Protein AF-0000000074483589 (afdb_homodimer)

InterPro domains:
  IPR003959 ATPase, AAA-type, core [PF13304] (23-354)
  IPR014555 RecF-like [PIRSF029347] (1-358)
  IPR027417 P-loop containing nucleoside triphosphate hydrolase [G3DSA:3.40.50.300] (1-374)
  IPR027417 P-loop containing nucleoside triphosphate hydrolase [SSF52540] (1-356)

Sequence (834 aa):
MLKEVHYKNWKSFSNATLYIDPLTVLIGTNASGKSNALDGIAFLSRVVQGKELQTILSGDSALLLEANIQAIRGGVEWAAKHPHSSFILEVVIEGDEETDYHYSIEVSTKSDVELVSESLVKIDRKMNKRTKLFTATAEEDSPTVAASVYNGRRPKKKPFKRSVSVISQLKNQETHPEVDEAIQLVVHTLENVFILDPAPALMRDYKPFSNRLASNASNVAGVLAALPKEEKKQMEKLLSKYVSRLPEGDVQRVWAEPVGRFKTDAMLYCEEQWPGSDKKLIVDARGMSDGTLRFIGILTALLTRPKGSLIVIEEIDNGLHPSRAGILIDMLNEIGTDRQIDILMTTHNPALLDELGPEMIPFIIVAHRSMEDGASELTPLEDIQSLPKLLAGGSIGKLVAEGEIEETLSRQGSEERMLKEVHYKNWKSFSNATLYIDPLTVLIGTNASGKSNALDGIAFLSRVVQGKELQTILSGDSALLLEANIQAIRGGVEWAAKHPHSSFILEVVIEGDEETDYHYSIEVSTKSDVELVSESLVKIDRKMNKRTKLFTATAEEDSPTVAASVYNGRRPKKKPFKRSVSVISQLKNQETHPEVDEAIQLVVHTLENVFILDPAPALMRDYKPFSNRLASNASNVAGVLAALPKEEKKQMEKLLSKYVSRLPEGDVQRVWAEPVGRFKTDAMLYCEEQWPGSDKKLIVDARGMSDGTLRFIGILTALLTRPKGSLIVIEEIDNGLHPSRAGILIDMLNEIGTDRQIDILMTTHNPALLDELGPEMIPFIIVAHRSMEDGASELTPLEDIQSLPKLLAGGSIGKLVAEGEIEETLSRQGSEER

Solvent-accessible surface area (backbone atoms only — not comparable to full-atom values): 41231 Å² total; per-residue (Å²): 77,70,39,34,39,36,35,29,23,35,34,54,21,58,63,34,55,49,74,47,47,60,61,23,38,41,34,55,52,37,78,14,38,62,66,58,57,52,45,51,55,53,49,50,22,43,34,49,71,48,41,42,49,50,42,55,26,57,28,39,79,75,42,39,70,68,71,61,47,68,41,38,82,25,23,60,83,33,41,23,14,82,88,46,44,38,26,35,46,32,38,34,32,51,64,59,98,48,33,34,34,40,39,37,41,27,40,30,50,73,78,61,46,30,48,41,32,37,38,36,31,39,33,32,66,84,77,70,41,75,44,70,38,30,43,29,46,39,54,88,91,49,81,38,23,40,28,33,46,46,61,93,60,86,52,64,71,41,80,38,64,26,46,33,48,63,66,33,62,45,68,81,48,90,69,33,69,72,45,45,54,50,47,50,50,55,37,52,48,34,55,40,46,41,64,42,53,57,38,42,89,55,37,37,50,75,19,51,56,32,94,62,72,46,47,37,26,32,32,46,22,2,30,50,42,55,40,56,69,69,58,28,54,53,49,28,49,52,47,16,63,57,53,30,66,59,35,86,50,36,39,64,39,36,48,42,41,63,38,72,95,80,47,52,28,7,36,34,37,34,34,35,36,33,65,79,40,91,57,73,43,78,38,45,38,39,64,50,40,56,31,55,46,36,49,50,35,53,52,47,48,66,72,64,53,59,72,54,20,36,40,37,28,70,46,69,56,66,59,47,33,36,57,43,30,53,58,53,50,50,50,50,52,51,51,22,60,76,45,45,31,26,34,41,33,28,51,64,51,36,50,43,46,42,58,59,42,76,88,40,38,80,36,26,32,35,22,35,57,40,61,65,75,46,31,20,36,54,40,48,48,70,72,40,81,62,42,71,63,54,50,73,74,38,52,62,14,55,35,48,36,69,38,50,58,59,52,48,52,55,50,50,58,57,58,82,97,79,70,40,35,38,36,34,29,24,35,34,54,20,56,63,34,56,47,76,48,46,60,61,22,39,42,34,54,52,41,78,13,38,63,67,59,56,53,44,52,54,53,49,51,23,44,34,50,70,47,41,42,48,50,43,54,27,56,29,40,79,76,42,39,69,67,71,60,47,68,42,39,80,26,24,60,84,34,41,23,14,82,88,46,45,38,27,35,46,32,38,36,31,48,64,61,99,48,34,35,35,40,40,38,42,28,39,29,49,74,80,62,46,31,50,41,34,36,37,35,31,41,33,32,66,83,75,69,42,77,43,72,36,30,46,29,44,40,54,88,93,48,81,39,23,40,29,31,45,45,62,92,60,87,53,64,71,42,80,39,64,25,46,32,48,62,68,35,63,44,68,81,46,91,70,35,69,72,44,46,53,50,46,50,51,54,36,51,47,35,56,40,46,39,64,43,53,59,36,44,88,54,38,36,51,75,19,51,55,32,94,64,74,44,47,35,26,32,32,45,23,1,29,52,43,54,40,56,70,71,60,28,55,52,48,29,50,54,48,15,62,57,53,30,66,58,36,86,49,36,40,64,38,38,48,42,41,62,37,73,94,82,48,53,29,8,36,34,36,35,32,34,36,35,64,80,38,92,57,75,43,79,37,45,38,39,63,50,39,56,32,56,46,34,50,51,36,54,52,47,48,66,72,64,53,60,70,54,20,36,39,36,28,71,45,69,56,64,60,48,33,36,58,42,31,54,59,53,53,49,48,50,52,51,50,23,60,76,46,45,29,27,33,41,32,28,53,63,51,36,49,43,46,43,59,60,40,77,87,41,37,78,36,27,33,36,23,35,57,38,60,64,76,47,32,20,36,56,40,48,48,70,70,40,78,62,42,72,63,54,51,74,74,38,52,64,12,54,35,49,38,70,37,49,57,60,52,48,53,54,49,50,59,55,57,83,97

Organism: Parageobacillus thermoglucosidasius (NCBI:txid1426)

Structure (mmCIF, N/CA/C/O backbone):
data_AF-0000000074483589-model_v1
#
loop_
_entity.id
_entity.type
_entity.pdbx_description
1 polymer ATPase
#
loop_
_atom_site.group_PDB
_atom_site.id
_atom_site.type_symbol
_atom_site.label_atom_id
_atom_site.label_alt_id
_atom_site.label_comp_id
_atom_site.label_asym_id
_atom_site.label_entity_id
_atom_site.label_seq_id
_atom_site.pdbx_PDB_ins_code
_atom_site.Cartn_x
_atom_site.Cartn_y
_atom_site.Cartn_z
_atom_site.occupancy
_atom_site.B_iso_or_equiv
_atom_site.auth_seq_id
_atom_site.auth_comp_id
_atom_site.auth_asym_id
_atom_site.auth_atom_id
_atom_site.pdbx_PDB_model_num
ATOM 1 N N . MET A 1 1 ? 8.789 25.984 13.305 1 89.69 1 MET A N 1
ATOM 2 C CA . MET A 1 1 ? 8.422 24.578 13.328 1 89.69 1 MET A CA 1
ATOM 3 C C . MET A 1 1 ? 7 24.391 13.844 1 89.69 1 MET A C 1
ATOM 5 O O . MET A 1 1 ? 6.543 25.141 14.703 1 89.69 1 MET A O 1
ATOM 9 N N . LEU A 1 2 ? 6.273 23.469 13.281 1 96.62 2 LEU A N 1
ATOM 10 C CA . LEU A 1 2 ? 4.906 23.156 13.68 1 96.62 2 LEU A CA 1
ATOM 11 C C . LEU A 1 2 ? 4.883 22.453 15.039 1 96.62 2 LEU A C 1
ATOM 13 O O . LEU A 1 2 ? 5.539 21.438 15.227 1 96.62 2 LEU A O 1
ATOM 17 N N . LYS A 1 3 ? 4.16 23 16.016 1 96.56 3 LYS A N 1
ATOM 18 C CA . LYS A 1 3 ? 4.172 22.469 17.375 1 96.56 3 LYS A CA 1
ATOM 19 C C . LYS A 1 3 ? 2.941 21.594 17.625 1 96.56 3 LYS A C 1
ATOM 21 O O . LYS A 1 3 ? 3.041 20.547 18.25 1 96.56 3 LYS A O 1
ATOM 26 N N . GLU A 1 4 ? 1.842 22.125 17.234 1 97.38 4 GLU A N 1
ATOM 27 C CA . GLU A 1 4 ? 0.594 21.422 17.516 1 97.38 4 GLU A CA 1
ATOM 28 C C . GLU A 1 4 ? -0.433 21.672 16.406 1 97.38 4 GLU A C 1
ATOM 30 O O . GLU A 1 4 ? -0.404 22.719 15.75 1 97.38 4 GLU A O 1
ATOM 35 N N . VAL A 1 5 ? -1.277 20.75 16.219 1 98.69 5 VAL A N 1
ATOM 36 C CA . VAL A 1 5 ? -2.445 20.844 15.352 1 98.69 5 VAL A CA 1
ATOM 37 C C . VAL A 1 5 ? -3.709 20.516 16.141 1 98.69 5 VAL A C 1
ATOM 39 O O . VAL A 1 5 ? -3.76 19.516 16.844 1 98.69 5 VAL A O 1
ATOM 42 N N . HIS A 1 6 ? -4.676 21.406 16.047 1 98.69 6 HIS A N 1
ATOM 43 C CA . HIS A 1 6 ? -5.949 21.203 16.734 1 98.69 6 HIS A CA 1
ATOM 44 C C . HIS A 1 6 ? -7.07 20.922 15.742 1 98.69 6 HIS A C 1
ATOM 46 O O . HIS A 1 6 ? -7.203 21.609 14.734 1 98.69 6 HIS A O 1
ATOM 52 N N . TYR A 1 7 ? -7.824 19.891 16.031 1 98.75 7 TYR A N 1
ATOM 53 C CA . TYR A 1 7 ? -8.945 19.469 15.203 1 98.75 7 TYR A CA 1
ATOM 54 C C . TYR A 1 7 ? -10.273 19.703 15.914 1 98.75 7 TYR A C 1
ATOM 56 O O . TYR A 1 7 ? -10.5 19.188 17 1 98.75 7 TYR A O 1
ATOM 64 N N . LYS A 1 8 ? -11.125 20.453 15.312 1 98.75 8 LYS A N 1
ATOM 65 C CA . LYS A 1 8 ? -12.484 20.641 15.82 1 98.75 8 LYS A CA 1
ATOM 66 C C . LYS A 1 8 ? -13.523 20.281 14.758 1 98.75 8 LYS A C 1
ATOM 68 O O . LYS A 1 8 ? -13.578 20.922 13.703 1 98.75 8 LYS A O 1
ATOM 73 N N . ASN A 1 9 ? -14.32 19.297 15.062 1 98.31 9 ASN A N 1
ATOM 74 C CA . ASN A 1 9 ? -15.359 18.797 14.164 1 98.31 9 ASN A CA 1
ATOM 75 C C . ASN A 1 9 ? -14.781 18.406 12.805 1 98.31 9 ASN A C 1
ATOM 77 O O . ASN A 1 9 ? -15.391 18.688 11.766 1 98.31 9 ASN A O 1
ATOM 81 N N . TRP A 1 10 ? -13.617 17.875 12.789 1 98.38 10 TRP A N 1
ATOM 82 C CA . TRP A 1 10 ? -12.922 17.422 11.586 1 98.38 10 TRP A CA 1
ATOM 83 C C . TRP A 1 10 ? -13.031 15.906 11.445 1 98.38 10 TRP A C 1
ATOM 85 O O . TRP A 1 10 ? -12.477 15.156 12.25 1 98.38 10 TRP A O 1
ATOM 95 N N . LYS A 1 11 ? -13.797 15.492 10.445 1 96.62 11 LYS A N 1
ATOM 96 C CA . LYS A 1 11 ? -13.953 14.07 10.148 1 96.62 11 LYS A CA 1
ATOM 97 C C . LYS A 1 11 ? -14.43 13.305 11.375 1 96.62 11 LYS A C 1
ATOM 99 O O . LYS A 1 11 ? -15.547 13.5 11.852 1 96.62 11 LYS A O 1
ATOM 104 N N . SER A 1 12 ? -13.586 12.578 12.07 1 94.19 12 SER A N 1
ATOM 105 C CA . SER A 1 12 ? -14.008 11.797 13.227 1 94.19 12 SER A CA 1
ATOM 106 C C . SER A 1 12 ? -13.664 12.508 14.531 1 94.19 12 SER A C 1
ATOM 108 O O . SER A 1 12 ? -13.953 12 15.617 1 94.19 12 SER A O 1
ATOM 110 N N . PHE A 1 13 ? -13.008 13.648 14.477 1 97.5 13 PHE A N 1
ATOM 111 C CA . PHE A 1 13 ? -12.57 14.383 15.664 1 97.5 13 PHE A CA 1
ATOM 112 C C . PHE A 1 13 ? -13.609 15.422 16.078 1 97.5 13 PHE A C 1
ATOM 114 O O . PHE A 1 13 ? -14.023 16.25 15.258 1 97.5 13 PHE A O 1
ATOM 121 N N . SER A 1 14 ? -14.047 15.391 17.297 1 97.12 14 SER A N 1
ATOM 122 C CA . SER A 1 14 ? -14.82 16.484 17.875 1 97.12 14 SER A CA 1
ATOM 123 C C . SER A 1 14 ? -13.914 17.594 18.391 1 97.12 14 SER A C 1
ATOM 125 O O . SER A 1 14 ? -14.164 18.781 18.141 1 97.12 14 SER A O 1
ATOM 127 N N . ASN A 1 15 ? -13.008 17.25 19.094 1 97.31 15 ASN A N 1
ATOM 128 C CA . ASN A 1 15 ? -11.969 18.094 19.672 1 97.31 15 ASN A CA 1
ATOM 129 C C . ASN A 1 15 ? -10.727 17.281 20.031 1 97.31 15 ASN A C 1
ATOM 131 O O . ASN A 1 15 ? -10.781 16.422 20.922 1 97.31 15 ASN A O 1
ATOM 135 N N . ALA A 1 16 ? -9.633 17.531 19.391 1 98.06 16 ALA A N 1
ATOM 136 C CA . ALA A 1 16 ? -8.406 16.797 19.656 1 98.06 16 ALA A CA 1
ATOM 137 C C . ALA A 1 16 ? -7.176 17.625 19.281 1 98.06 16 ALA A C 1
ATOM 139 O O . ALA A 1 16 ? -7.262 18.531 18.453 1 98.06 16 ALA A O 1
ATOM 140 N N . THR A 1 17 ? -6.07 17.375 19.906 1 98.19 17 THR A N 1
ATOM 141 C CA . THR A 1 17 ? -4.809 18.062 19.641 1 98.19 17 THR A CA 1
ATOM 142 C C . THR A 1 17 ? -3.709 17.047 19.328 1 98.19 17 THR A C 1
ATOM 144 O O . THR A 1 17 ? -3.535 16.062 20.047 1 98.19 17 THR A O 1
ATOM 147 N N . LEU A 1 18 ? -3.049 17.234 18.266 1 98.5 18 LEU A N 1
ATOM 148 C CA . LEU A 1 18 ? -1.868 16.453 17.891 1 98.5 18 LEU A CA 1
ATOM 149 C C . LEU A 1 18 ? -0.596 17.266 18.141 1 98.5 18 LEU A C 1
ATOM 151 O O . LEU A 1 18 ? -0.378 18.297 17.5 1 98.5 18 LEU A O 1
ATOM 155 N N . TYR A 1 19 ? 0.212 16.844 19.047 1 97.62 19 TYR A N 1
ATOM 156 C CA . TYR A 1 19 ? 1.497 17.484 19.297 1 97.62 19 TYR A CA 1
ATOM 157 C C . TYR A 1 19 ? 2.566 16.969 18.344 1 97.62 19 TYR A C 1
ATOM 159 O O . TYR A 1 19 ? 2.615 15.766 18.047 1 97.62 19 TYR A O 1
ATOM 167 N N . ILE A 1 20 ? 3.357 17.859 17.844 1 97.5 20 ILE A N 1
ATOM 168 C CA . ILE A 1 20 ? 4.383 17.484 16.859 1 97.5 20 ILE A CA 1
ATOM 169 C C . ILE A 1 20 ? 5.766 17.641 17.5 1 97.5 20 ILE A C 1
ATOM 171 O O . ILE A 1 20 ? 6.125 18.719 17.984 1 97.5 20 ILE A O 1
ATOM 175 N N . ASP A 1 21 ? 6.477 16.594 17.531 1 95.94 21 ASP A N 1
ATOM 176 C CA . ASP A 1 21 ? 7.871 16.531 17.969 1 95.94 21 ASP A CA 1
ATOM 177 C C . ASP A 1 21 ? 8.797 16.25 16.781 1 95.94 21 ASP A C 1
ATOM 179 O O . ASP A 1 21 ? 8.344 16.047 15.664 1 95.94 21 ASP A O 1
ATOM 183 N N . PRO A 1 22 ? 10.102 16.344 17.031 1 95.56 22 PRO A N 1
ATOM 184 C CA . PRO A 1 22 ? 11 16.031 15.93 1 95.56 22 PRO A CA 1
ATOM 185 C C . PRO A 1 22 ? 10.719 14.656 15.312 1 95.56 22 PRO A C 1
ATOM 187 O O . PRO A 1 22 ? 10.758 14.508 14.086 1 95.56 22 PRO A O 1
ATOM 190 N N . LEU A 1 23 ? 10.461 13.742 16.172 1 96.38 23 LEU A N 1
ATOM 191 C CA . LEU A 1 23 ? 9.945 12.445 15.758 1 96.38 23 LEU A CA 1
ATOM 192 C C . LEU A 1 23 ? 8.664 12.102 16.516 1 96.38 23 LEU A C 1
ATOM 194 O O . LEU A 1 23 ? 8.695 11.883 17.719 1 96.38 23 LEU A O 1
ATOM 198 N N . THR A 1 24 ? 7.559 12.094 15.805 1 97.75 24 THR A N 1
ATOM 199 C CA . THR A 1 24 ? 6.258 11.781 16.391 1 97.75 24 THR A CA 1
ATOM 200 C C . THR A 1 24 ? 5.691 10.5 15.789 1 97.75 24 THR A C 1
ATOM 202 O O . THR A 1 24 ? 5.641 10.352 14.562 1 97.75 24 THR A O 1
ATOM 205 N N . VAL A 1 25 ? 5.301 9.609 16.641 1 97.69 25 VAL A N 1
ATOM 206 C CA . VAL A 1 25 ? 4.738 8.336 16.203 1 97.69 25 VAL A CA 1
ATOM 207 C C . VAL A 1 25 ? 3.262 8.266 16.578 1 97.69 25 VAL A C 1
ATOM 209 O O . VAL A 1 25 ? 2.91 8.406 17.75 1 97.69 25 VAL A O 1
ATOM 212 N N . LEU A 1 26 ? 2.447 8.125 15.609 1 97.62 26 LEU A N 1
ATOM 213 C CA . LEU A 1 26 ? 1.009 7.984 15.805 1 97.62 26 LEU A CA 1
ATOM 214 C C . LEU A 1 26 ? 0.58 6.531 15.625 1 97.62 26 LEU A C 1
ATOM 216 O O . LEU A 1 26 ? 0.81 5.938 14.57 1 97.62 26 LEU A O 1
ATOM 220 N N . ILE A 1 27 ? 0.015 5.902 16.656 1 95.81 27 ILE A N 1
ATOM 221 C CA . ILE A 1 27 ? -0.469 4.523 16.609 1 95.81 27 ILE A CA 1
ATOM 222 C C . ILE A 1 27 ? -1.948 4.484 16.984 1 95.81 27 ILE A C 1
ATOM 224 O O . ILE A 1 27 ? -2.512 5.492 17.422 1 95.81 27 ILE A O 1
ATOM 228 N N . GLY A 1 28 ? -2.578 3.389 16.75 1 92.81 28 GLY A N 1
ATOM 229 C CA . GLY A 1 28 ? -3.988 3.207 17.062 1 92.81 28 GLY A CA 1
ATOM 230 C C . GLY A 1 28 ? -4.641 2.105 16.25 1 92.81 28 GLY A C 1
ATOM 231 O O . GLY A 1 28 ? -4.086 1.663 15.234 1 92.81 28 GLY A O 1
ATOM 232 N N . THR A 1 29 ? -5.785 1.72 16.672 1 89.31 29 THR A N 1
ATOM 233 C CA . THR A 1 29 ? -6.508 0.642 16 1 89.31 29 THR A CA 1
ATOM 234 C C . THR A 1 29 ? -7.07 1.114 14.664 1 89.31 29 THR A C 1
ATOM 236 O O . THR A 1 29 ? -6.871 2.268 14.273 1 89.31 29 THR A O 1
ATOM 239 N N . ASN A 1 30 ? -7.625 0.18 13.953 1 87.31 30 ASN A N 1
ATOM 240 C CA . ASN A 1 30 ? -8.25 0.53 12.688 1 87.31 30 ASN A CA 1
ATOM 241 C C . ASN A 1 30 ? -9.406 1.505 12.883 1 87.31 30 ASN A C 1
ATOM 243 O O . ASN A 1 30 ? -10.219 1.335 13.789 1 87.31 30 ASN A O 1
ATOM 247 N N . ALA A 1 31 ? -9.43 2.545 12.047 1 87.94 31 ALA A N 1
ATOM 248 C CA . ALA A 1 31 ? -10.508 3.537 12.023 1 87.94 31 ALA A CA 1
ATOM 249 C C . ALA A 1 31 ? -10.508 4.371 13.297 1 87.94 31 ALA A C 1
ATOM 251 O O . ALA A 1 31 ? -11.562 4.852 13.727 1 87.94 31 ALA A O 1
ATOM 252 N N . SER A 1 32 ? -9.352 4.488 13.93 1 90.88 32 SER A N 1
ATOM 253 C CA . SER A 1 32 ? -9.281 5.246 15.18 1 90.88 32 SER A CA 1
ATOM 254 C C . SER A 1 32 ? -9.109 6.738 14.906 1 90.88 32 SER A C 1
ATOM 256 O O . SER A 1 32 ? -9.305 7.562 15.805 1 90.88 32 SER A O 1
ATOM 258 N N . GLY A 1 33 ? -8.672 7.086 13.727 1 93.88 33 GLY A N 1
ATOM 259 C CA . GLY A 1 33 ? -8.531 8.492 13.391 1 93.88 33 GLY A CA 1
ATOM 260 C C . GLY A 1 33 ? -7.129 8.867 12.945 1 93.88 33 GLY A C 1
ATOM 261 O O . GLY A 1 33 ? -6.859 10.031 12.648 1 93.88 33 GLY A O 1
ATOM 262 N N . LYS A 1 34 ? -6.188 7.895 12.844 1 95.44 34 LYS A N 1
ATOM 263 C CA . LYS A 1 34 ? -4.809 8.18 12.453 1 95.44 34 LYS A CA 1
ATOM 264 C C . LYS A 1 34 ? -4.754 8.922 11.125 1 95.44 34 LYS A C 1
ATOM 266 O O . LYS A 1 34 ? -4.168 10 11.031 1 95.44 34 LYS A O 1
ATOM 271 N N . SER A 1 35 ? -5.41 8.367 10.141 1 94.81 35 SER A N 1
ATOM 272 C CA . SER A 1 35 ? -5.387 8.953 8.805 1 94.81 35 SER A CA 1
ATOM 273 C C . SER A 1 35 ? -6.109 10.297 8.781 1 94.81 35 SER A C 1
ATOM 275 O O . SER A 1 35 ? -5.699 11.219 8.078 1 94.81 35 SER A O 1
ATOM 277 N N . ASN A 1 36 ? -7.16 10.414 9.555 1 96.88 36 ASN A N 1
ATOM 278 C CA . ASN A 1 36 ? -7.898 11.664 9.648 1 96.88 36 ASN A CA 1
ATOM 279 C C . ASN A 1 36 ? -7.023 12.797 10.18 1 96.88 36 ASN A C 1
ATOM 281 O O . ASN A 1 36 ? -7.109 13.93 9.711 1 96.88 36 ASN A O 1
ATOM 285 N N . ALA A 1 37 ? -6.203 12.445 11.172 1 98.25 37 ALA A N 1
ATOM 286 C CA . ALA A 1 37 ? -5.285 13.438 11.711 1 98.25 37 ALA A CA 1
ATOM 287 C C . ALA A 1 37 ? -4.297 13.914 10.648 1 98.25 37 ALA A C 1
ATOM 289 O O . ALA A 1 37 ? -4.055 15.117 10.516 1 98.25 37 ALA A O 1
ATOM 290 N N . LEU A 1 38 ? -3.793 13.016 9.891 1 97.19 38 LEU A N 1
ATOM 291 C CA . LEU A 1 38 ? -2.834 13.352 8.852 1 97.19 38 LEU A CA 1
ATOM 292 C C . LEU A 1 38 ? -3.502 14.156 7.734 1 97.19 38 LEU A C 1
ATOM 294 O O . LEU A 1 38 ? -2.896 15.07 7.176 1 97.19 38 LEU A O 1
ATOM 298 N N . ASP A 1 39 ? -4.719 13.859 7.426 1 96.62 39 ASP A N 1
ATOM 299 C CA . ASP A 1 39 ? -5.477 14.57 6.402 1 96.62 39 ASP A CA 1
ATOM 300 C C . ASP A 1 39 ? -5.621 16.047 6.758 1 96.62 39 ASP A C 1
ATOM 302 O O . ASP A 1 39 ? -5.625 16.906 5.875 1 96.62 39 ASP A O 1
ATOM 306 N N . GLY A 1 40 ? -5.789 16.297 8.031 1 98.19 40 GLY A N 1
ATOM 307 C CA . GLY A 1 40 ? -5.891 17.672 8.461 1 98.19 40 GLY A CA 1
ATOM 308 C C . GLY A 1 40 ? -4.641 18.484 8.156 1 98.19 40 GLY A C 1
ATOM 309 O O . GLY A 1 40 ? -4.734 19.641 7.738 1 98.19 40 GLY A O 1
ATOM 310 N N . ILE A 1 41 ? -3.551 17.891 8.344 1 97.88 41 ILE A N 1
ATOM 311 C CA . ILE A 1 41 ? -2.279 18.547 8.062 1 97.88 41 ILE A CA 1
ATOM 312 C C . ILE A 1 41 ? -2.129 18.75 6.559 1 97.88 41 ILE A C 1
ATOM 314 O O . ILE A 1 41 ? -1.687 19.812 6.113 1 97.88 41 ILE A O 1
ATOM 318 N N . ALA A 1 42 ? -2.518 17.734 5.82 1 95.62 42 ALA A N 1
ATOM 319 C CA . ALA A 1 42 ? -2.496 17.875 4.363 1 95.62 42 ALA A CA 1
ATOM 320 C C . ALA A 1 42 ? -3.391 19.016 3.9 1 95.62 42 ALA A C 1
ATOM 322 O O . ALA A 1 42 ? -3.006 19.797 3.029 1 95.62 42 ALA A O 1
ATOM 323 N N . PHE A 1 43 ? -4.531 19.109 4.5 1 96.75 43 PHE A N 1
ATOM 324 C CA . PHE A 1 43 ? -5.465 20.172 4.176 1 96.75 43 PHE A CA 1
ATOM 325 C C . PHE A 1 43 ? -4.832 21.547 4.418 1 96.75 43 PHE A C 1
ATOM 327 O O . PHE A 1 43 ? -4.863 22.406 3.543 1 96.75 43 PHE A O 1
ATOM 334 N N . LEU A 1 44 ? -4.215 21.703 5.531 1 98.12 44 LEU A N 1
ATOM 335 C CA . LEU A 1 44 ? -3.613 22.969 5.918 1 98.12 44 LEU A CA 1
ATOM 336 C C . LEU A 1 44 ? -2.477 23.344 4.973 1 98.12 44 LEU A C 1
ATOM 338 O O . LEU A 1 44 ? -2.33 24.516 4.605 1 98.12 44 LEU A O 1
ATOM 342 N N . SER A 1 45 ? -1.698 22.359 4.594 1 96.44 45 SER A N 1
ATOM 343 C CA . SER A 1 45 ? -0.604 22.594 3.658 1 96.44 45 SER A CA 1
ATOM 344 C C . SER A 1 45 ? -1.12 23.141 2.328 1 96.44 45 SER A C 1
ATOM 346 O O . SER A 1 45 ? -0.538 24.062 1.76 1 96.44 45 SER A O 1
ATOM 348 N N . ARG A 1 46 ? -2.23 22.656 1.868 1 94.38 46 ARG A N 1
ATOM 349 C CA . ARG A 1 46 ? -2.797 23.047 0.584 1 94.38 46 ARG A CA 1
ATOM 350 C C . ARG A 1 46 ? -3.502 24.406 0.694 1 94.38 46 ARG A C 1
ATOM 352 O O . ARG A 1 46 ? -3.504 25.188 -0.257 1 94.38 46 ARG A O 1
ATOM 359 N N . VAL A 1 47 ? -4.016 24.641 1.84 1 96.62 47 VAL A N 1
ATOM 360 C CA . VAL A 1 47 ? -4.715 25.906 2.1 1 96.62 47 VAL A CA 1
ATOM 361 C C . VAL A 1 47 ? -3.758 27.078 1.906 1 96.62 47 VAL A C 1
ATOM 363 O O . VAL A 1 47 ? -4.082 28.047 1.21 1 96.62 47 VAL A O 1
ATOM 366 N N . VAL A 1 48 ? -2.592 27 2.428 1 97.25 48 VAL A N 1
ATOM 367 C CA . VAL A 1 48 ? -1.673 28.125 2.418 1 97.25 48 VAL A CA 1
ATOM 368 C C . VAL A 1 48 ? -1.047 28.281 1.033 1 97.25 48 VAL A C 1
ATOM 370 O O . VAL A 1 48 ? -0.437 29.312 0.727 1 97.25 48 VAL A O 1
ATOM 373 N N . GLN A 1 49 ? -1.215 27.234 0.229 1 93.62 49 GLN A N 1
ATOM 374 C CA . GLN A 1 49 ? -0.726 27.297 -1.144 1 93.62 49 GLN A CA 1
ATOM 375 C C . GLN A 1 49 ? -1.703 28.062 -2.037 1 93.62 49 GLN A C 1
ATOM 377 O O . GLN A 1 49 ? -1.409 28.328 -3.205 1 93.62 49 GLN A O 1
ATOM 382 N N . GLY A 1 50 ? -2.809 28.359 -1.53 1 94.19 50 GLY A N 1
ATOM 383 C CA . GLY A 1 50 ? -3.777 29.172 -2.258 1 94.19 50 GLY A CA 1
ATOM 384 C C . GLY A 1 50 ? -4.73 28.344 -3.098 1 94.19 50 GLY A C 1
ATOM 385 O O . GLY A 1 50 ? -5.375 28.859 -4.012 1 94.19 50 GLY A O 1
ATOM 386 N N . LYS A 1 51 ? -4.832 27.094 -2.848 1 91.75 51 LYS A N 1
ATOM 387 C CA . LYS A 1 51 ? -5.77 26.234 -3.566 1 91.75 51 LYS A CA 1
ATOM 388 C C . LYS A 1 51 ? -7.203 26.484 -3.104 1 91.75 51 LYS A C 1
ATOM 390 O O . LYS A 1 51 ? -7.438 26.812 -1.938 1 91.75 51 LYS A O 1
ATOM 395 N N . GLU A 1 52 ? -8.094 26.297 -4.043 1 94.38 52 GLU A N 1
ATOM 396 C CA . GLU A 1 52 ? -9.5 26.438 -3.684 1 94.38 52 GLU A CA 1
ATOM 397 C C . GLU A 1 52 ? -9.922 25.359 -2.697 1 94.38 52 GLU A C 1
ATOM 399 O O . GLU A 1 52 ? -9.586 24.188 -2.867 1 94.38 52 GLU A O 1
ATOM 404 N N . LEU A 1 53 ? -10.703 25.812 -1.701 1 96.12 53 LEU A N 1
ATOM 405 C CA . LEU A 1 53 ? -11.109 24.922 -0.621 1 96.12 53 LEU A CA 1
ATOM 406 C C . LEU A 1 53 ? -11.875 23.719 -1.166 1 96.12 53 LEU A C 1
ATOM 408 O O . LEU A 1 53 ? -11.656 22.594 -0.733 1 96.12 53 LEU A O 1
ATOM 412 N N . GLN A 1 54 ? -12.719 23.969 -2.164 1 94.06 54 GLN A N 1
ATOM 413 C CA . GLN A 1 54 ? -13.469 22.891 -2.797 1 94.06 54 GLN A CA 1
ATOM 414 C C . GLN A 1 54 ? -12.531 21.875 -3.451 1 94.06 54 GLN A C 1
ATOM 416 O O . GLN A 1 54 ? -12.711 20.672 -3.297 1 94.06 54 GLN A O 1
ATOM 421 N N . THR A 1 55 ? -11.562 22.344 -4.078 1 91.31 55 THR A N 1
ATOM 422 C CA . THR A 1 55 ? -10.617 21.516 -4.805 1 91.31 55 THR A CA 1
ATOM 423 C C . THR A 1 55 ? -9.742 20.719 -3.838 1 91.31 55 THR A C 1
ATOM 425 O O . THR A 1 55 ? -9.398 19.562 -4.105 1 91.31 55 THR A O 1
ATOM 428 N N . ILE A 1 56 ? -9.383 21.328 -2.752 1 93 56 ILE A N 1
ATOM 429 C CA . ILE A 1 56 ? -8.562 20.641 -1.757 1 93 56 ILE A CA 1
ATOM 430 C C . ILE A 1 56 ? -9.281 19.406 -1.255 1 93 56 ILE A C 1
ATOM 432 O O . ILE A 1 56 ? -8.688 18.328 -1.168 1 93 56 ILE A O 1
ATOM 436 N N . LEU A 1 57 ? -10.57 19.547 -0.974 1 93.5 57 LEU A N 1
ATOM 437 C CA . LEU A 1 57 ? -11.336 18.453 -0.367 1 93.5 57 LEU A CA 1
ATOM 438 C C . LEU A 1 57 ? -11.773 17.438 -1.419 1 93.5 57 LEU A C 1
ATOM 440 O O . LEU A 1 57 ? -11.68 16.234 -1.197 1 93.5 57 LEU A O 1
ATOM 444 N N . SER A 1 58 ? -12.203 17.875 -2.6 1 88.12 58 SER A N 1
ATOM 445 C CA . SER A 1 58 ? -12.805 16.984 -3.586 1 88.12 58 SER A CA 1
ATOM 446 C C . SER A 1 58 ? -11.766 16.453 -4.574 1 88.12 58 SER A C 1
ATOM 448 O O . SER A 1 58 ? -12 15.461 -5.258 1 88.12 58 SER A O 1
ATOM 450 N N . GLY A 1 59 ? -10.688 17.016 -4.539 1 81.81 59 GLY A N 1
ATOM 451 C CA . GLY A 1 59 ? -9.711 16.656 -5.559 1 81.81 59 GLY A CA 1
ATOM 452 C C . GLY A 1 59 ? -10.023 17.25 -6.914 1 81.81 59 GLY A C 1
ATOM 453 O O . GLY A 1 59 ? -11.07 17.875 -7.098 1 81.81 59 GLY A O 1
ATOM 454 N N . ASP A 1 60 ? -9.031 17.406 -7.719 1 69.38 60 ASP A N 1
ATOM 455 C CA . ASP A 1 60 ? -9.172 17.828 -9.109 1 69.38 60 ASP A CA 1
ATOM 456 C C . ASP A 1 60 ? -8.695 16.734 -10.07 1 69.38 60 ASP A C 1
ATOM 458 O O . ASP A 1 60 ? -7.535 16.328 -10.031 1 69.38 60 ASP A O 1
ATOM 462 N N . SER A 1 61 ? -9.781 16.094 -10.695 1 57.28 61 SER A N 1
ATOM 463 C CA . SER A 1 61 ? -9.414 15.039 -11.641 1 57.28 61 SER A CA 1
ATOM 464 C C . SER A 1 61 ? -8.273 15.484 -12.547 1 57.28 61 SER A C 1
ATOM 466 O O . SER A 1 61 ? -7.438 14.672 -12.945 1 57.28 61 SER A O 1
ATOM 468 N N . ALA A 1 62 ? -8.367 16.75 -12.969 1 50.75 62 ALA A N 1
ATOM 469 C CA . ALA A 1 62 ? -7.32 17.25 -13.852 1 50.75 62 ALA A CA 1
ATOM 470 C C . ALA A 1 62 ? -5.973 17.312 -13.133 1 50.75 62 ALA A C 1
ATOM 472 O O . ALA A 1 62 ? -4.926 17.094 -13.75 1 50.75 62 ALA A O 1
ATOM 473 N N . LEU A 1 63 ? -6.074 17.703 -11.875 1 49.5 63 LEU A N 1
ATOM 474 C CA . LEU A 1 63 ? -4.852 17.844 -11.086 1 49.5 63 LEU A CA 1
ATOM 475 C C . LEU A 1 63 ? -4.316 16.469 -10.68 1 49.5 63 LEU A C 1
ATOM 477 O O . LEU A 1 63 ? -3.18 16.359 -10.219 1 49.5 63 LEU A O 1
ATOM 481 N N . LEU A 1 64 ? -5.266 15.438 -10.547 1 49.03 64 LEU A N 1
ATOM 482 C CA . LEU A 1 64 ? -4.855 14.086 -10.211 1 49.03 64 LEU A CA 1
ATOM 483 C C . LEU A 1 64 ? -3.762 13.594 -11.156 1 49.03 64 LEU A C 1
ATOM 485 O O . LEU A 1 64 ? -2.896 12.812 -10.758 1 49.03 64 LEU A O 1
ATOM 489 N N . LEU A 1 65 ? -3.961 14.094 -12.367 1 43.53 65 LEU A N 1
ATOM 490 C CA . LEU A 1 65 ? -2.961 13.633 -13.328 1 43.53 65 LEU A CA 1
ATOM 491 C C . LEU A 1 65 ? -1.593 14.227 -13.016 1 43.53 65 LEU A C 1
ATOM 493 O O . LEU A 1 65 ? -0.567 13.57 -13.211 1 43.53 65 LEU A O 1
ATOM 497 N N . GLU A 1 66 ? -1.701 15.562 -12.859 1 40.97 66 GLU A N 1
ATOM 498 C CA . GLU A 1 66 ? -0.389 16.188 -12.727 1 40.97 66 GLU A CA 1
ATOM 499 C C . GLU A 1 66 ? 0.21 15.938 -11.352 1 40.97 66 GLU A C 1
ATOM 501 O O . GLU A 1 66 ? 1.353 15.484 -11.234 1 40.97 66 GLU A O 1
ATOM 506 N N . ALA A 1 67 ? -0.345 16.844 -10.422 1 42.5 67 ALA A N 1
ATOM 507 C CA . ALA A 1 67 ? 0.377 16.953 -9.156 1 42.5 67 ALA A CA 1
ATOM 508 C C . ALA A 1 67 ? -0.025 15.836 -8.203 1 42.5 67 ALA A C 1
ATOM 510 O O . ALA A 1 67 ? 0.517 15.727 -7.102 1 42.5 67 ALA A O 1
ATOM 511 N N . ASN A 1 68 ? -0.475 14.617 -8.82 1 49.09 68 ASN A N 1
ATOM 512 C CA . ASN A 1 68 ? -0.749 13.484 -7.945 1 49.09 68 ASN A CA 1
ATOM 513 C C . ASN A 1 68 ? -1.367 13.93 -6.625 1 49.09 68 ASN A C 1
ATOM 515 O O . ASN A 1 68 ? -1.058 13.375 -5.57 1 49.09 68 ASN A O 1
ATOM 519 N N . ILE A 1 69 ? -1.99 15.227 -6.664 1 53.81 69 ILE A N 1
ATOM 520 C CA . ILE A 1 69 ? -2.592 15.57 -5.379 1 53.81 69 ILE A CA 1
ATOM 521 C C . ILE A 1 69 ? -3.863 14.75 -5.172 1 53.81 69 ILE A C 1
ATOM 523 O O . ILE A 1 69 ? -4.863 14.953 -5.863 1 53.81 69 ILE A O 1
ATOM 527 N N . GLN A 1 70 ? -3.779 13.75 -4.543 1 64.44 70 GLN A N 1
ATOM 528 C CA . GLN A 1 70 ? -4.914 12.914 -4.172 1 64.44 70 GLN A CA 1
ATOM 529 C C . GLN A 1 70 ? -5.883 13.664 -3.266 1 64.44 70 GLN A C 1
ATOM 531 O O . GLN A 1 70 ? -5.465 14.508 -2.465 1 64.44 70 GLN A O 1
ATOM 536 N N . ALA A 1 71 ? -7.164 13.703 -3.672 1 77.38 71 ALA A N 1
ATOM 537 C CA . ALA A 1 71 ? -8.219 14.211 -2.803 1 77.38 71 ALA A CA 1
ATOM 538 C C . ALA A 1 71 ? -8 13.766 -1.358 1 77.38 71 ALA A C 1
ATOM 540 O O . ALA A 1 71 ? -7.336 12.758 -1.106 1 77.38 71 ALA A O 1
ATOM 541 N N . ILE A 1 72 ? -8.391 14.797 -0.51 1 89.81 72 ILE A N 1
ATOM 542 C CA . ILE A 1 72 ? -8.43 14.367 0.884 1 89.81 72 ILE A CA 1
ATOM 543 C C . ILE A 1 72 ? -9.438 13.234 1.051 1 89.81 72 ILE A C 1
ATOM 545 O O . ILE A 1 72 ? -10.531 13.281 0.488 1 89.81 72 ILE A O 1
ATOM 549 N N . ARG A 1 73 ? -9.031 12.234 1.728 1 88.31 73 ARG A N 1
ATOM 550 C CA . ARG A 1 73 ? -9.914 11.102 1.976 1 88.31 73 ARG A CA 1
ATOM 551 C C . ARG A 1 73 ? -11.266 11.562 2.506 1 88.31 73 ARG A C 1
ATOM 553 O O . ARG A 1 73 ? -11.336 12.43 3.375 1 88.31 73 ARG A O 1
ATOM 560 N N . GLY A 1 74 ? -12.375 11.016 1.912 1 90.38 74 GLY A N 1
ATOM 561 C CA . GLY A 1 74 ? -13.711 11.344 2.371 1 90.38 74 GLY A CA 1
ATOM 562 C C . GLY A 1 74 ? -14.328 12.516 1.625 1 90.38 74 GLY A C 1
ATOM 563 O O . GLY A 1 74 ? -15.539 12.719 1.674 1 90.38 74 GLY A O 1
ATOM 564 N N . GLY A 1 75 ? -13.492 13.336 0.998 1 90.94 75 GLY A N 1
ATOM 565 C CA . GLY A 1 75 ? -14 14.461 0.219 1 90.94 75 GLY A CA 1
ATOM 566 C C . GLY A 1 75 ? -14.75 15.477 1.056 1 90.94 75 GLY A C 1
ATOM 567 O O . GLY A 1 75 ? -14.477 15.633 2.246 1 90.94 75 GLY A O 1
ATOM 568 N N . VAL A 1 76 ? -15.586 16.203 0.358 1 93.69 76 VAL A N 1
ATOM 569 C CA . VAL A 1 76 ? -16.359 17.25 1.007 1 93.69 76 VAL A CA 1
ATOM 570 C C . VAL A 1 76 ? -17.344 16.641 2.002 1 93.69 76 VAL A C 1
ATOM 572 O O . VAL A 1 76 ? -17.5 17.156 3.111 1 93.69 76 VAL A O 1
ATOM 575 N N . GLU A 1 77 ? -17.859 15.5 1.717 1 91.81 77 GLU A N 1
ATOM 576 C CA . GLU A 1 77 ? -18.953 14.875 2.443 1 91.81 77 GLU A CA 1
ATOM 577 C C . GLU A 1 77 ? -18.516 14.445 3.84 1 91.81 77 GLU A C 1
ATOM 579 O O . GLU A 1 77 ? -19.328 14.414 4.77 1 91.81 77 GLU A O 1
ATOM 584 N N . TRP A 1 78 ? -17.219 14.156 3.959 1 93.88 78 TRP A N 1
ATOM 585 C CA . TRP A 1 78 ? -16.781 13.617 5.242 1 93.88 78 TRP A CA 1
ATOM 586 C C . TRP A 1 78 ? -15.688 14.484 5.848 1 93.88 78 TRP A C 1
ATOM 588 O O . TRP A 1 78 ? -14.898 14.016 6.676 1 93.88 78 TRP A O 1
ATOM 598 N N . ALA A 1 79 ? -15.672 15.719 5.383 1 96.81 79 ALA A N 1
ATOM 599 C CA . ALA A 1 79 ? -14.672 16.625 5.938 1 96.81 79 ALA A CA 1
ATOM 600 C C . ALA A 1 79 ? -15.07 17.094 7.332 1 96.81 79 ALA A C 1
ATOM 602 O O . ALA A 1 79 ? -14.234 17.125 8.242 1 96.81 79 ALA A O 1
ATOM 603 N N . ALA A 1 80 ? -16.328 17.484 7.484 1 97.44 80 ALA A N 1
ATOM 604 C CA . ALA A 1 80 ? -16.844 17.875 8.797 1 97.44 80 ALA A CA 1
ATOM 605 C C . ALA A 1 80 ? -17.438 16.688 9.539 1 97.44 80 ALA A C 1
ATOM 607 O O . ALA A 1 80 ? -18.109 15.844 8.93 1 97.44 80 ALA A O 1
ATOM 608 N N . LYS A 1 81 ? -17.188 16.656 10.789 1 95.62 81 LYS A N 1
ATOM 609 C CA . LYS A 1 81 ? -17.766 15.586 11.594 1 95.62 81 LYS A CA 1
ATOM 610 C C . LYS A 1 81 ? -19.297 15.656 11.578 1 95.62 81 LYS A C 1
ATOM 612 O O . LYS A 1 81 ? -19.875 16.719 11.82 1 95.62 81 LYS A O 1
ATOM 617 N N . HIS A 1 82 ? -19.906 14.555 11.266 1 89.25 82 HIS A N 1
ATOM 618 C CA . HIS A 1 82 ? -21.359 14.508 11.281 1 89.25 82 HIS A CA 1
ATOM 619 C C . HIS A 1 82 ? -21.906 14.664 12.695 1 89.25 82 HIS A C 1
ATOM 621 O O . HIS A 1 82 ? -21.359 14.078 13.641 1 89.25 82 HIS A O 1
ATOM 627 N N . PRO A 1 83 ? -22.828 15.414 12.859 1 90.94 83 PRO A N 1
ATOM 628 C CA . PRO A 1 83 ? -23.734 16.031 11.891 1 90.94 83 PRO A CA 1
ATOM 629 C C . PRO A 1 83 ? -23.359 17.484 11.594 1 90.94 83 PRO A C 1
ATOM 631 O O . PRO A 1 83 ? -24.172 18.234 11.039 1 90.94 83 PRO A O 1
ATOM 634 N N . HIS A 1 84 ? -22.172 17.875 12 1 94.25 84 HIS A N 1
ATOM 635 C CA . HIS A 1 84 ? -21.75 19.25 11.766 1 94.25 84 HIS A CA 1
ATOM 636 C C . HIS A 1 84 ? -21.516 19.5 10.281 1 94.25 84 HIS A C 1
ATOM 638 O O . HIS A 1 84 ? -21.297 18.562 9.516 1 94.25 84 HIS A O 1
ATOM 644 N N . SER A 1 85 ? -21.594 20.781 9.898 1 95.56 85 SER A N 1
ATOM 645 C CA . SER A 1 85 ? -21.391 21.156 8.5 1 95.56 85 SER A CA 1
ATOM 646 C C . SER A 1 85 ? -20.203 22.109 8.352 1 95.56 85 SER A C 1
ATOM 648 O O . SER A 1 85 ? -20.094 22.812 7.344 1 95.56 85 SER A O 1
ATOM 650 N N . SER A 1 86 ? -19.469 22.219 9.438 1 97.31 86 SER A N 1
ATOM 651 C CA . SER A 1 86 ? -18.234 23 9.406 1 97.31 86 SER A CA 1
ATOM 652 C C . SER A 1 86 ? -17.172 22.375 10.289 1 97.31 86 SER A C 1
ATOM 654 O O . SER A 1 86 ? -17.469 21.531 11.141 1 97.31 86 SER A O 1
ATOM 656 N N . PHE A 1 87 ? -15.984 22.703 10 1 98.5 87 PHE A N 1
ATOM 657 C CA . PHE A 1 87 ? -14.867 22.234 10.805 1 98.5 87 PHE A CA 1
ATOM 658 C C . PHE A 1 87 ? -13.836 23.344 11.008 1 98.5 87 PHE A C 1
ATOM 660 O O . PHE A 1 87 ? -13.836 24.328 10.281 1 98.5 87 PHE A O 1
ATOM 667 N N . ILE A 1 88 ? -13.016 23.219 12.062 1 98.88 88 ILE A N 1
ATOM 668 C CA . ILE A 1 88 ? -11.953 24.172 12.383 1 98.88 88 ILE A CA 1
ATOM 669 C C . ILE A 1 88 ? -10.625 23.422 12.523 1 98.88 88 ILE A C 1
ATOM 671 O O . ILE A 1 88 ? -10.562 22.391 13.203 1 98.88 88 ILE A O 1
ATOM 675 N N . LEU A 1 89 ? -9.672 23.828 11.836 1 98.88 89 LEU A N 1
ATOM 676 C CA . LEU A 1 89 ? -8.297 23.391 12.031 1 98.88 89 LEU A CA 1
ATOM 677 C C . LEU A 1 89 ? -7.414 24.531 12.523 1 98.88 89 LEU A C 1
ATOM 679 O O . LEU A 1 89 ? -7.496 25.641 12.008 1 98.88 89 LEU A O 1
ATOM 683 N N . GLU A 1 90 ? -6.633 24.266 13.547 1 98.75 90 GLU A N 1
ATOM 684 C CA . GLU A 1 90 ? -5.723 25.25 14.125 1 98.75 90 GLU A CA 1
ATOM 685 C C . GLU A 1 90 ? -4.312 24.688 14.25 1 98.75 90 GLU A C 1
ATOM 687 O O . GLU A 1 90 ? -4.129 23.484 14.422 1 98.75 90 GLU A O 1
ATOM 692 N N . VAL A 1 91 ? -3.369 25.594 14.109 1 98.69 91 VAL A N 1
ATOM 693 C CA . VAL A 1 91 ? -1.989 25.172 14.328 1 98.69 91 VAL A CA 1
ATOM 694 C C . VAL A 1 91 ? -1.266 26.203 15.195 1 98.69 91 VAL A C 1
ATOM 696 O O . VAL A 1 91 ? -1.64 27.375 15.219 1 98.69 91 VAL A O 1
ATOM 699 N N . VAL A 1 92 ? -0.337 25.75 15.938 1 98.31 92 VAL A N 1
ATOM 700 C CA . VAL A 1 92 ? 0.625 26.594 16.641 1 98.31 92 VAL A CA 1
ATOM 701 C C . VAL A 1 92 ? 2.02 26.391 16.047 1 98.31 92 VAL A C 1
ATOM 703 O O . VAL A 1 92 ? 2.498 25.266 15.953 1 98.31 92 VAL A O 1
ATOM 706 N N . ILE A 1 93 ? 2.602 27.438 15.633 1 97.75 93 ILE A N 1
ATOM 707 C CA . ILE A 1 93 ? 3.912 27.422 14.992 1 97.75 93 ILE A CA 1
ATOM 708 C C . ILE A 1 93 ? 4.906 28.219 15.82 1 97.75 93 ILE A C 1
ATOM 710 O O . ILE A 1 93 ? 4.598 29.328 16.266 1 97.75 93 ILE A O 1
ATOM 714 N N . GLU A 1 94 ? 6.051 27.625 15.977 1 95.12 94 GLU A N 1
ATOM 715 C CA . GLU A 1 94 ? 7.098 28.312 16.719 1 95.12 94 GLU A CA 1
ATOM 716 C C . GLU A 1 94 ? 7.754 29.406 15.883 1 95.12 94 GLU A C 1
ATOM 718 O O . GLU A 1 94 ? 8.195 29.156 14.758 1 95.12 94 GLU A O 1
ATOM 723 N N . GLY A 1 95 ? 7.734 30.578 16.422 1 92.75 95 GLY A N 1
ATOM 724 C CA . GLY A 1 95 ? 8.461 31.672 15.797 1 92.75 95 GLY A CA 1
ATOM 725 C C . GLY A 1 95 ? 9.883 31.812 16.312 1 92.75 95 GLY A C 1
ATOM 726 O O . GLY A 1 95 ? 10.727 30.938 16.062 1 92.75 95 GLY A O 1
ATOM 727 N N . ASP A 1 96 ? 10.148 32.75 17.094 1 87.94 96 ASP A N 1
ATOM 728 C CA . ASP A 1 96 ? 11.461 32.906 17.719 1 87.94 96 ASP A CA 1
ATOM 729 C C . ASP A 1 96 ? 11.445 32.406 19.156 1 87.94 96 ASP A C 1
ATOM 731 O O . ASP A 1 96 ? 10.57 31.625 19.531 1 87.94 96 ASP A O 1
ATOM 735 N N . GLU A 1 97 ? 12.391 32.688 19.922 1 86.88 97 GLU A N 1
ATOM 736 C CA . GLU A 1 97 ? 12.57 32.156 21.266 1 86.88 97 GLU A CA 1
ATOM 737 C C . GLU A 1 97 ? 11.406 32.531 22.172 1 86.88 97 GLU A C 1
ATOM 739 O O . GLU A 1 97 ? 11.07 31.812 23.109 1 86.88 97 GLU A O 1
ATOM 744 N N . GLU A 1 98 ? 10.703 33.594 21.828 1 91.81 98 GLU A N 1
ATOM 745 C CA . GLU A 1 98 ? 9.703 34.094 22.766 1 91.81 98 GLU A CA 1
ATOM 746 C C . GLU A 1 98 ? 8.32 34.156 22.125 1 91.81 98 GLU A C 1
ATOM 748 O O . GLU A 1 98 ? 7.344 34.531 22.766 1 91.81 98 GLU A O 1
ATOM 753 N N . THR A 1 99 ? 8.258 33.781 20.906 1 95 99 THR A N 1
ATOM 754 C CA . THR A 1 99 ? 7.004 34.031 20.203 1 95 99 THR A CA 1
ATOM 755 C C . THR A 1 99 ? 6.488 32.75 19.531 1 95 99 THR A C 1
ATOM 757 O O . THR A 1 99 ? 7.27 31.984 18.984 1 95 99 THR A O 1
ATOM 760 N N . ASP A 1 100 ? 5.184 32.531 19.609 1 97 100 ASP A N 1
ATOM 761 C CA . ASP A 1 100 ? 4.457 31.531 18.828 1 97 100 ASP A CA 1
ATOM 762 C C . ASP A 1 100 ? 3.369 32.188 17.984 1 97 100 ASP A C 1
ATOM 764 O O . ASP A 1 100 ? 2.979 33.344 18.234 1 97 100 ASP A O 1
ATOM 768 N N . TYR A 1 101 ? 3.021 31.547 16.969 1 98.06 101 TYR A N 1
ATOM 769 C CA . TYR A 1 101 ? 1.908 32 16.125 1 98.06 101 TYR A CA 1
ATOM 770 C C . TYR A 1 101 ? 0.783 30.969 16.125 1 98.06 101 TYR A C 1
ATOM 772 O O . TYR A 1 101 ? 1.032 29.766 16.016 1 98.06 101 TYR A O 1
ATOM 780 N N . HIS A 1 102 ? -0.384 31.422 16.359 1 98.31 102 HIS A N 1
ATOM 781 C CA . HIS A 1 102 ? -1.584 30.594 16.312 1 98.31 102 HIS A CA 1
ATOM 782 C C . HIS A 1 102 ? -2.432 30.922 15.094 1 98.31 102 HIS A C 1
ATOM 784 O O . HIS A 1 102 ? -2.92 32.031 14.945 1 98.31 102 HIS A O 1
ATOM 790 N N . TYR A 1 103 ? -2.551 30 14.164 1 98.62 103 TYR A N 1
ATOM 791 C CA . TYR A 1 103 ? -3.357 30.125 12.953 1 98.62 103 TYR A CA 1
ATOM 792 C C . TYR A 1 103 ? -4.609 29.266 13.047 1 98.62 103 TYR A C 1
ATOM 794 O O . TYR A 1 103 ? -4.547 28.109 13.461 1 98.62 103 TYR A O 1
ATOM 802 N N . SER A 1 104 ? -5.77 29.812 12.695 1 98.81 104 SER A N 1
ATOM 803 C CA . SER A 1 104 ? -7.043 29.109 12.758 1 98.81 104 SER A CA 1
ATOM 804 C C . SER A 1 104 ? -7.863 29.328 11.492 1 98.81 104 SER A C 1
ATOM 806 O O . SER A 1 104 ? -7.934 30.453 10.984 1 98.81 104 SER A O 1
ATOM 808 N N . ILE A 1 105 ? -8.438 28.266 10.953 1 98.81 105 ILE A N 1
ATOM 809 C CA . ILE A 1 105 ? -9.305 28.359 9.789 1 98.81 105 ILE A CA 1
ATOM 810 C C . ILE A 1 105 ? -10.57 27.531 10.008 1 98.81 105 ILE A C 1
ATOM 812 O O . ILE A 1 105 ? -10.5 26.391 10.438 1 98.81 105 ILE A O 1
ATOM 816 N N . GLU A 1 106 ? -11.688 28.094 9.789 1 98.62 106 GLU A N 1
ATOM 817 C CA . GLU A 1 106 ? -12.984 27.422 9.828 1 98.62 106 GLU A CA 1
ATOM 818 C C . GLU A 1 106 ? -13.617 27.359 8.445 1 98.62 106 GLU A C 1
ATOM 820 O O . GLU A 1 106 ? -13.75 28.391 7.77 1 98.62 106 GLU A O 1
ATOM 825 N N . VAL A 1 107 ? -14.023 26.234 7.996 1 98.12 107 VAL A N 1
ATOM 826 C CA . VAL A 1 107 ? -14.57 26 6.66 1 98.12 107 VAL A CA 1
ATOM 827 C C . VAL A 1 107 ? -15.945 25.344 6.77 1 98.12 107 VAL A C 1
ATOM 829 O O . VAL A 1 107 ? -16.141 24.438 7.57 1 98.12 107 VAL A O 1
ATOM 832 N N . SER A 1 108 ? -16.859 25.828 6.004 1 96.62 108 SER A N 1
ATOM 833 C CA . SER A 1 108 ? -18.188 25.234 5.922 1 96.62 108 SER A CA 1
ATOM 834 C C . SER A 1 108 ? -18.328 24.344 4.688 1 96.62 108 SER A C 1
ATOM 836 O O . SER A 1 108 ? -17.812 24.688 3.619 1 96.62 108 SER A O 1
ATOM 838 N N . THR A 1 109 ? -19.016 23.219 4.887 1 94.75 109 THR A N 1
ATOM 839 C CA . THR A 1 109 ? -19.25 22.297 3.789 1 94.75 109 THR A CA 1
ATOM 840 C C . THR A 1 109 ? -20.75 22.156 3.512 1 94.75 109 THR A C 1
ATOM 842 O O . THR A 1 109 ? -21.172 21.203 2.859 1 94.75 109 THR A O 1
ATOM 845 N N . LYS A 1 110 ? -21.609 22.844 4.055 1 85.31 110 LYS A N 1
ATOM 846 C CA . LYS A 1 110 ? -23.062 22.766 3.957 1 85.31 110 LYS A CA 1
ATOM 847 C C . LYS A 1 110 ? -23.531 22.859 2.504 1 85.31 110 LYS A C 1
ATOM 849 O O . LYS A 1 110 ? -24.312 22.016 2.041 1 85.31 110 LYS A O 1
ATOM 854 N N . SER A 1 111 ? -23.266 23.859 1.735 1 80.38 111 SER A N 1
ATOM 855 C CA . SER A 1 111 ? -23.594 24 0.323 1 80.38 111 SER A CA 1
ATOM 856 C C . SER A 1 111 ? -22.344 24.047 -0.541 1 80.38 111 SER A C 1
ATOM 858 O O . SER A 1 111 ? -21.797 23.016 -0.915 1 80.38 111 SER A O 1
ATOM 860 N N . ASP A 1 112 ? -21.75 25.125 -0.457 1 87 112 ASP A N 1
ATOM 861 C CA . ASP A 1 112 ? -20.438 25.312 -1.067 1 87 112 ASP A CA 1
ATOM 862 C C . ASP A 1 112 ? -19.328 25.312 -0.011 1 87 112 ASP A C 1
ATOM 864 O O . ASP A 1 112 ? -19.578 25.641 1.149 1 87 112 ASP A O 1
ATOM 868 N N . VAL A 1 113 ? -18.297 24.734 -0.39 1 95.12 113 VAL A N 1
ATOM 869 C CA . VAL A 1 113 ? -17.172 24.781 0.531 1 95.12 113 VAL A CA 1
ATOM 870 C C . VAL A 1 113 ? -16.641 26.203 0.611 1 95.12 113 VAL A C 1
ATOM 872 O O . VAL A 1 113 ? -16.094 26.734 -0.367 1 95.12 113 VAL A O 1
ATOM 875 N N . GLU A 1 114 ? -16.797 26.797 1.776 1 95.56 114 GLU A N 1
ATOM 876 C CA . GLU A 1 114 ? -16.422 28.203 1.881 1 95.56 114 GLU A CA 1
ATOM 877 C C . GLU A 1 114 ? -15.781 28.516 3.23 1 95.56 114 GLU A C 1
ATOM 879 O O . GLU A 1 114 ? -16.078 27.844 4.227 1 95.56 114 GLU A O 1
ATOM 884 N N . LEU A 1 115 ? -15.023 29.516 3.172 1 97.25 115 LEU A N 1
ATOM 885 C CA . LEU A 1 115 ? -14.375 30.016 4.379 1 97.25 115 LEU A CA 1
ATOM 886 C C . LEU A 1 115 ? -15.375 30.703 5.293 1 97.25 115 LEU A C 1
ATOM 888 O O . LEU A 1 115 ? -16.156 31.547 4.844 1 97.25 115 LEU A O 1
ATOM 892 N N . VAL A 1 116 ? -15.383 30.312 6.543 1 97 116 VAL A N 1
ATOM 893 C CA . VAL A 1 116 ? -16.281 30.906 7.523 1 97 116 VAL A CA 1
ATOM 894 C C . VAL A 1 116 ? -15.516 31.922 8.375 1 97 116 VAL A C 1
ATOM 896 O O . VAL A 1 116 ? -15.984 33.031 8.602 1 97 116 VAL A O 1
ATOM 899 N N . SER A 1 117 ? -14.367 31.516 8.812 1 98 117 SER A N 1
ATOM 900 C CA . SER A 1 117 ? -13.516 32.375 9.609 1 98 117 SER A CA 1
ATOM 901 C C . SER A 1 117 ? -12.055 31.969 9.516 1 98 117 SER A C 1
ATOM 903 O O . SER A 1 117 ? -11.75 30.828 9.195 1 98 117 SER A O 1
ATOM 905 N N . GLU A 1 118 ? -11.203 32.906 9.719 1 98.56 118 GLU A N 1
ATOM 906 C CA . GLU A 1 118 ? -9.758 32.719 9.688 1 98.56 118 GLU A CA 1
ATOM 907 C C . GLU A 1 118 ? -9.039 33.719 10.562 1 98.56 118 GLU A C 1
ATOM 909 O O . GLU A 1 118 ? -9.461 34.875 10.648 1 98.56 118 GLU A O 1
ATOM 914 N N . SER A 1 119 ? -8.031 33.281 11.281 1 98.62 119 SER A N 1
ATOM 915 C CA . SER A 1 119 ? -7.316 34.219 12.125 1 98.62 119 SER A CA 1
ATOM 916 C C . SER A 1 119 ? -5.859 33.812 12.312 1 98.62 119 SER A C 1
ATOM 918 O O . SER A 1 119 ? -5.523 32.625 12.18 1 98.62 119 SER A O 1
ATOM 920 N N . LEU A 1 120 ? -5.043 34.781 12.5 1 98.38 120 LEU A N 1
ATOM 921 C CA . LEU A 1 120 ? -3.639 34.625 12.867 1 98.38 120 LEU A CA 1
ATOM 922 C C . LEU A 1 120 ? -3.297 35.469 14.078 1 98.38 120 LEU A C 1
ATOM 924 O O . LEU A 1 120 ? -3.496 36.688 14.055 1 98.38 120 LEU A O 1
ATOM 928 N N . VAL A 1 121 ? -2.816 34.812 15.125 1 97.94 121 VAL A N 1
ATOM 929 C CA . VAL A 1 121 ? -2.547 35.5 16.391 1 97.94 121 VAL A CA 1
ATOM 930 C C . VAL A 1 121 ? -1.096 35.281 16.797 1 97.94 121 VAL A C 1
ATOM 932 O O . VAL A 1 121 ? -0.6 34.156 16.75 1 97.94 121 VAL A O 1
ATOM 935 N N . LYS A 1 122 ? -0.437 36.312 17.141 1 97 122 LYS A N 1
ATOM 936 C CA . LYS A 1 122 ? 0.898 36.25 17.719 1 97 122 LYS A CA 1
ATOM 937 C C . LYS A 1 122 ? 0.826 36.062 19.234 1 97 122 LYS A C 1
ATOM 939 O O . LYS A 1 122 ? 0.103 36.812 19.906 1 97 122 LYS A O 1
ATOM 944 N N . ILE A 1 123 ? 1.504 35.094 19.703 1 96.38 123 ILE A N 1
ATOM 945 C CA . ILE A 1 123 ? 1.51 34.812 21.141 1 96.38 123 ILE A CA 1
ATOM 946 C C . ILE A 1 123 ? 2.902 35.062 21.703 1 96.38 123 ILE A C 1
ATOM 948 O O . ILE A 1 123 ? 3.869 34.406 21.328 1 96.38 123 ILE A O 1
ATOM 952 N N . ASP A 1 124 ? 3.035 36 22.609 1 93.94 124 ASP A N 1
ATOM 953 C CA . ASP A 1 124 ? 4.262 36.25 23.359 1 93.94 124 ASP A CA 1
ATOM 954 C C . ASP A 1 124 ? 4.332 35.312 24.578 1 93.94 124 ASP A C 1
ATOM 956 O O . ASP A 1 124 ? 3.596 35.531 25.547 1 93.94 124 ASP A O 1
ATOM 960 N N . ARG A 1 125 ? 5.188 34.406 24.562 1 90.38 125 ARG A N 1
ATOM 961 C CA . ARG A 1 125 ? 5.266 33.406 25.594 1 90.38 125 ARG A CA 1
ATOM 962 C C . ARG A 1 125 ? 5.707 34 26.922 1 90.38 125 ARG A C 1
ATOM 964 O O . ARG A 1 125 ? 5.316 33.5 28 1 90.38 125 ARG A O 1
ATOM 971 N N . LYS A 1 126 ? 6.578 35.031 26.922 1 88.81 126 LYS A N 1
ATOM 972 C CA . LYS A 1 126 ? 7.094 35.656 28.125 1 88.81 126 LYS A CA 1
ATOM 973 C C . LYS A 1 126 ? 6.02 36.469 28.828 1 88.81 126 LYS A C 1
ATOM 975 O O . LYS A 1 126 ? 5.824 36.344 30.047 1 88.81 126 LYS A O 1
ATOM 980 N N . MET A 1 127 ? 5.32 37.219 28.062 1 89.94 127 MET A N 1
ATOM 981 C CA . MET A 1 127 ? 4.336 38.125 28.625 1 89.94 127 MET A CA 1
ATOM 982 C C . MET A 1 127 ? 2.936 37.5 28.578 1 89.94 127 MET A C 1
ATOM 984 O O . MET A 1 127 ? 1.995 38.062 29.141 1 89.94 127 MET A O 1
ATOM 988 N N . ASN A 1 128 ? 2.805 36.375 27.938 1 89 128 ASN A N 1
ATOM 989 C CA . ASN A 1 128 ? 1.499 35.75 27.734 1 89 128 ASN A CA 1
ATOM 990 C C . ASN A 1 128 ? 0.521 36.719 27.078 1 89 128 ASN A C 1
ATOM 992 O O . ASN A 1 128 ? -0.631 36.812 27.5 1 89 128 ASN A O 1
ATOM 996 N N . LYS A 1 129 ? 0.987 37.5 26.188 1 92.12 129 LYS A N 1
ATOM 997 C CA . LYS A 1 129 ? 0.189 38.469 25.453 1 92.12 129 LYS A CA 1
ATOM 998 C C . LYS A 1 129 ? -0.168 37.969 24.062 1 92.12 129 LYS A C 1
ATOM 1000 O O . LYS A 1 129 ? 0.671 37.375 23.375 1 92.12 129 LYS A O 1
ATOM 1005 N N . ARG A 1 130 ? -1.382 38.156 23.719 1 94.19 130 ARG A N 1
ATOM 1006 C CA . ARG A 1 130 ? -1.88 37.75 22.406 1 94.19 130 ARG A CA 1
ATOM 1007 C C . ARG A 1 130 ? -2.197 38.969 21.547 1 94.19 130 ARG A C 1
ATOM 1009 O O . ARG A 1 130 ? -2.887 39.875 21.984 1 94.19 130 ARG A O 1
ATOM 1016 N N . THR A 1 131 ? -1.612 39.031 20.391 1 93.12 131 THR A N 1
ATOM 1017 C CA . THR A 1 131 ? -1.871 40.094 19.438 1 93.12 131 THR A CA 1
ATOM 1018 C C . THR A 1 131 ? -2.516 39.562 18.172 1 93.12 131 THR A C 1
ATOM 1020 O O . THR A 1 131 ? -1.929 38.688 17.484 1 93.12 131 THR A O 1
ATOM 1023 N N . LYS A 1 132 ? -3.664 40.062 17.875 1 95.31 132 LYS A N 1
ATOM 1024 C CA . LYS A 1 132 ? -4.336 39.625 16.641 1 95.31 132 LYS A CA 1
ATOM 1025 C C . LYS A 1 132 ? -3.707 40.281 15.414 1 95.31 132 LYS A C 1
ATOM 1027 O O . LYS A 1 132 ? -3.766 41.5 15.258 1 95.31 132 LYS A O 1
ATOM 1032 N N . LEU A 1 133 ? -3.135 39.469 14.602 1 96.19 133 LEU A N 1
ATOM 1033 C CA . LEU A 1 133 ? -2.5 40 13.391 1 96.19 133 LEU A CA 1
ATOM 1034 C C . LEU A 1 133 ? -3.52 40.156 12.273 1 96.19 133 LEU A C 1
ATOM 1036 O O . LEU A 1 133 ? -3.506 41.188 11.57 1 96.19 133 LEU A O 1
ATOM 1040 N N . PHE A 1 134 ? -4.371 39.156 12.109 1 94.88 134 PHE A N 1
ATOM 1041 C CA . PHE A 1 134 ? -5.559 39.406 11.297 1 94.88 134 PHE A CA 1
ATOM 1042 C C . PHE A 1 134 ? -6.699 38.469 11.734 1 94.88 134 PHE A C 1
ATOM 1044 O O . PHE A 1 134 ? -6.469 37.406 12.305 1 94.88 134 PHE A O 1
ATOM 1051 N N . THR A 1 135 ? -7.883 38.906 11.523 1 96.94 135 THR A N 1
ATOM 1052 C CA . THR A 1 135 ? -9.117 38.188 11.75 1 96.94 135 THR A CA 1
ATOM 1053 C C . THR A 1 135 ? -10.086 38.375 10.586 1 96.94 135 THR A C 1
ATOM 1055 O O . THR A 1 135 ? -10.25 39.5 10.094 1 96.94 135 THR A O 1
ATOM 1058 N N . ALA A 1 136 ? -10.594 37.281 10.164 1 97.25 136 ALA A N 1
ATOM 1059 C CA . ALA A 1 136 ? -11.57 37.281 9.078 1 97.25 136 ALA A CA 1
ATOM 1060 C C . ALA A 1 136 ? -12.828 36.5 9.453 1 97.25 136 ALA A C 1
ATOM 1062 O O . ALA A 1 136 ? -12.742 35.406 10.008 1 97.25 136 ALA A O 1
ATOM 1063 N N . THR A 1 137 ? -13.93 37.094 9.195 1 96.19 137 THR A N 1
ATOM 1064 C CA . THR A 1 137 ? -15.203 36.438 9.461 1 96.19 137 THR A CA 1
ATOM 1065 C C . THR A 1 137 ? -16.203 36.719 8.336 1 96.19 137 THR A C 1
ATOM 1067 O O . THR A 1 137 ? -16.281 37.844 7.832 1 96.19 137 THR A O 1
ATOM 1070 N N . ALA A 1 138 ? -16.859 35.656 8.047 1 93.44 138 ALA A N 1
ATOM 1071 C CA . ALA A 1 138 ? -17.906 35.812 7.039 1 93.44 138 ALA A CA 1
ATOM 1072 C C . ALA A 1 138 ? -19.266 36 7.684 1 93.44 138 ALA A C 1
ATOM 1074 O O . ALA A 1 138 ? -19.594 35.312 8.672 1 93.44 138 ALA A O 1
ATOM 1075 N N . GLU A 1 139 ? -19.938 37 7.121 1 87.94 139 GLU A N 1
ATOM 1076 C CA . GLU A 1 139 ? -21.344 37.125 7.516 1 87.94 139 GLU A CA 1
ATOM 1077 C C . GLU A 1 139 ? -22.234 36.188 6.734 1 87.94 139 GLU A C 1
ATOM 1079 O O . GLU A 1 139 ? -21.875 35.75 5.641 1 87.94 139 GLU A O 1
ATOM 1084 N N . GLU A 1 140 ? -23.312 35.906 7.324 1 79.44 140 GLU A N 1
ATOM 1085 C CA . GLU A 1 140 ? -24.25 35 6.68 1 79.44 140 GLU A CA 1
ATOM 1086 C C . GLU A 1 140 ? -24.641 35.5 5.289 1 79.44 140 GLU A C 1
ATOM 1088 O O . GLU A 1 140 ? -24.922 36.688 5.109 1 79.44 140 GLU A O 1
ATOM 1093 N N . ASP A 1 141 ? -24.609 34.781 4.285 1 81.44 141 ASP A N 1
ATOM 1094 C CA . ASP A 1 141 ? -25.078 35 2.924 1 81.44 141 ASP A CA 1
ATOM 1095 C C . ASP A 1 141 ? -24.156 35.969 2.186 1 81.44 141 ASP A C 1
ATOM 1097 O O . ASP A 1 141 ? -24.484 36.469 1.1 1 81.44 141 ASP A O 1
ATOM 1101 N N . SER A 1 142 ? -23.078 36.406 2.906 1 90.12 142 SER A N 1
ATOM 1102 C CA . SER A 1 142 ? -22.109 37.25 2.211 1 90.12 142 SER A CA 1
ATOM 1103 C C . SER A 1 142 ? -21.25 36.438 1.258 1 90.12 142 SER A C 1
ATOM 1105 O O . SER A 1 142 ? -20.812 35.344 1.596 1 90.12 142 SER A O 1
ATOM 1107 N N . PRO A 1 143 ? -21.031 36.969 0.14 1 90.81 143 PRO A N 1
ATOM 1108 C CA . PRO A 1 143 ? -20.172 36.281 -0.817 1 90.81 143 PRO A CA 1
ATOM 1109 C C . PRO A 1 143 ? -18.688 36.406 -0.502 1 90.81 143 PRO A C 1
ATOM 1111 O O . PRO A 1 143 ? -17.859 35.719 -1.1 1 90.81 143 PRO A O 1
ATOM 1114 N N . THR A 1 144 ? -18.375 37.344 0.428 1 94.75 144 THR A N 1
ATOM 1115 C CA . THR A 1 144 ? -16.984 37.594 0.788 1 94.75 144 THR A CA 1
ATOM 1116 C C . THR A 1 144 ? -16.781 37.438 2.293 1 94.75 144 THR A C 1
ATOM 1118 O O . THR A 1 144 ? -17.75 37.344 3.049 1 94.75 144 THR A O 1
ATOM 1121 N N . VAL A 1 145 ? -15.562 37.281 2.646 1 95.62 145 VAL A N 1
ATOM 1122 C CA . VAL A 1 145 ? -15.172 37.344 4.051 1 95.62 145 VAL A CA 1
ATOM 1123 C C . VAL A 1 145 ? -14.469 38.656 4.352 1 95.62 145 VAL A C 1
ATOM 1125 O O . VAL A 1 145 ? -13.633 39.125 3.566 1 95.62 145 VAL A O 1
ATOM 1128 N N . ALA A 1 146 ? -14.898 39.312 5.426 1 95.81 146 ALA A N 1
ATOM 1129 C CA . ALA A 1 146 ? -14.273 40.562 5.828 1 95.81 146 ALA A CA 1
ATOM 1130 C C . ALA A 1 146 ? -13.102 40.312 6.77 1 95.81 146 ALA A C 1
ATOM 1132 O O . ALA A 1 146 ? -13.258 39.688 7.816 1 95.81 146 ALA A O 1
ATOM 1133 N N . ALA A 1 147 ? -11.961 40.844 6.352 1 95.44 147 ALA A N 1
ATOM 1134 C CA . ALA A 1 147 ? -10.781 40.625 7.18 1 95.44 147 ALA A CA 1
ATOM 1135 C C . ALA A 1 147 ? -10.234 41.938 7.707 1 95.44 147 ALA A C 1
ATOM 1137 O O . ALA A 1 147 ? -10.211 42.938 6.988 1 95.44 147 ALA A O 1
ATOM 1138 N N . SER A 1 148 ? -9.938 41.969 8.969 1 95.62 148 SER A N 1
ATOM 1139 C CA . SER A 1 148 ? -9.18 43.031 9.602 1 95.62 148 SER A CA 1
ATOM 1140 C C . SER A 1 148 ? -7.719 42.656 9.789 1 95.62 148 SER A C 1
ATOM 1142 O O . SER A 1 148 ? -7.414 41.625 10.391 1 95.62 148 SER A O 1
ATOM 1144 N N . VAL A 1 149 ? -6.84 43.5 9.258 1 94.88 149 VAL A N 1
ATOM 1145 C CA . VAL A 1 149 ? -5.406 43.25 9.336 1 94.88 149 VAL A CA 1
ATOM 1146 C C . VAL A 1 149 ? -4.73 44.312 10.203 1 94.88 149 VAL A C 1
ATOM 1148 O O . VAL A 1 149 ? -4.945 45.5 10.008 1 94.88 149 VAL A O 1
ATOM 1151 N N . TYR A 1 150 ? -3.969 43.844 11.117 1 92.56 150 TYR A N 1
ATOM 1152 C CA . TYR A 1 150 ? -3.248 44.719 12.023 1 92.56 150 TYR A CA 1
ATOM 1153 C C . TYR A 1 150 ? -2.379 45.719 11.25 1 92.56 150 TYR A C 1
ATOM 1155 O O . TYR A 1 150 ? -1.638 45.312 10.344 1 92.56 150 TYR A O 1
ATOM 1163 N N . ASN A 1 151 ? -2.518 47 11.531 1 88.12 151 ASN A N 1
ATOM 1164 C CA . ASN A 1 151 ? -1.704 48.031 10.898 1 88.12 151 ASN A CA 1
ATOM 1165 C C . ASN A 1 151 ? -1.173 49.031 11.914 1 88.12 151 ASN A C 1
ATOM 1167 O O . ASN A 1 151 ? -0.707 50.094 11.547 1 88.12 151 ASN A O 1
ATOM 1171 N N . GLY A 1 152 ? -1.198 48.75 13.133 1 82.12 152 GLY A N 1
ATOM 1172 C CA . GLY A 1 152 ? -0.748 49.656 14.164 1 82.12 152 GLY A CA 1
ATOM 1173 C C . GLY A 1 152 ? -1.813 50.656 14.586 1 82.12 152 GLY A C 1
ATOM 1174 O O . GLY A 1 152 ? -1.631 51.406 15.555 1 82.12 152 GLY A O 1
ATOM 1175 N N . ARG A 1 153 ? -2.842 50.812 13.766 1 83.19 153 ARG A N 1
ATOM 1176 C CA . ARG A 1 153 ? -4.004 51.656 14.07 1 83.19 153 ARG A CA 1
ATOM 1177 C C . ARG A 1 153 ? -5.281 50.812 14.086 1 83.19 153 ARG A C 1
ATOM 1179 O O . ARG A 1 153 ? -5.234 49.594 14.32 1 83.19 153 ARG A O 1
ATOM 1186 N N . ARG A 1 154 ? -6.379 51.5 14.039 1 79.06 154 ARG A N 1
ATOM 1187 C CA . ARG A 1 154 ? -7.629 50.75 13.938 1 79.06 154 ARG A CA 1
ATOM 1188 C C . ARG A 1 154 ? -7.789 50.156 12.547 1 79.06 154 ARG A C 1
ATOM 1190 O O . ARG A 1 154 ? -7.922 50.875 11.562 1 79.06 154 ARG A O 1
ATOM 1197 N N . PRO A 1 155 ? -7.727 48.844 12.539 1 78.25 155 PRO A N 1
ATOM 1198 C CA . PRO A 1 155 ? -7.727 48.219 11.203 1 78.25 155 PRO A CA 1
ATOM 1199 C C . PRO A 1 155 ? -9.094 48.281 10.523 1 78.25 155 PRO A C 1
ATOM 1201 O O . PRO A 1 155 ? -10.125 48.156 11.188 1 78.25 155 PRO A O 1
ATOM 1204 N N . LYS A 1 156 ? -9.086 48.625 9.195 1 84.81 156 LYS A N 1
ATOM 1205 C CA . LYS A 1 156 ? -10.289 48.562 8.375 1 84.81 156 LYS A CA 1
ATOM 1206 C C . LYS A 1 156 ? -10.508 47.188 7.797 1 84.81 156 LYS A C 1
ATOM 1208 O O . LYS A 1 156 ? -9.539 46.469 7.477 1 84.81 156 LYS A O 1
ATOM 1213 N N . LYS A 1 157 ? -11.766 46.844 7.719 1 91.31 157 LYS A N 1
ATOM 1214 C CA . LYS A 1 157 ? -12.109 45.531 7.145 1 91.31 157 LYS A CA 1
ATOM 1215 C C . LYS A 1 157 ? -12.086 45.594 5.621 1 91.31 157 LYS A C 1
ATOM 1217 O O . LYS A 1 157 ? -12.562 46.562 5.016 1 91.31 157 LYS A O 1
ATOM 1222 N N . LYS A 1 158 ? -11.469 44.656 5.059 1 92.88 158 LYS A N 1
ATOM 1223 C CA . LYS A 1 158 ? -11.422 44.5 3.609 1 92.88 158 LYS A CA 1
ATOM 1224 C C . LYS A 1 158 ? -12.047 43.188 3.182 1 92.88 158 LYS A C 1
ATOM 1226 O O . LYS A 1 158 ? -11.891 42.156 3.865 1 92.88 158 LYS A O 1
ATOM 1231 N N . PRO A 1 159 ? -12.656 43.219 2.014 1 95.25 159 PRO A N 1
ATOM 1232 C CA . PRO A 1 159 ? -13.273 41.969 1.524 1 95.25 159 PRO A CA 1
ATOM 1233 C C . PRO A 1 159 ? -12.266 41.031 0.849 1 95.25 159 PRO A C 1
ATOM 1235 O O . PRO A 1 159 ? -11.375 41.5 0.137 1 95.25 159 PRO A O 1
ATOM 1238 N N . PHE A 1 160 ? -12.406 39.781 1.106 1 96.06 160 PHE A N 1
ATOM 1239 C CA . PHE A 1 160 ? -11.625 38.719 0.468 1 96.06 160 PHE A CA 1
ATOM 1240 C C . PHE A 1 160 ? -12.531 37.594 -0.051 1 96.06 160 PHE A C 1
ATOM 1242 O O . PHE A 1 160 ? -13.688 37.5 0.374 1 96.06 160 PHE A O 1
ATOM 1249 N N . LYS A 1 161 ? -11.992 36.844 -0.995 1 95.56 161 LYS A N 1
ATOM 1250 C CA . LYS A 1 161 ? -12.727 35.688 -1.51 1 95.56 161 LYS A CA 1
ATOM 1251 C C . LYS A 1 161 ? -12.906 34.625 -0.433 1 95.56 161 LYS A C 1
ATOM 1253 O O . LYS A 1 161 ? -12 34.406 0.379 1 95.56 161 LYS A O 1
ATOM 1258 N N . ARG A 1 162 ? -14.008 33.875 -0.537 1 96.19 162 ARG A N 1
ATOM 1259 C CA . ARG A 1 162 ? -14.297 32.844 0.449 1 96.19 162 ARG A CA 1
ATOM 1260 C C . ARG A 1 162 ? -13.844 31.469 -0.048 1 96.19 162 ARG A C 1
ATOM 1262 O O . ARG A 1 162 ? -13.812 30.5 0.72 1 96.19 162 ARG A O 1
ATOM 1269 N N . SER A 1 163 ? -13.5 31.406 -1.348 1 95.88 163 SER A N 1
ATOM 1270 C CA . SER A 1 163 ? -13.156 30.125 -1.937 1 95.88 163 SER A CA 1
ATOM 1271 C C . SER A 1 163 ? -11.719 29.734 -1.622 1 95.88 163 SER A C 1
ATOM 1273 O O . SER A 1 163 ? -11.32 28.578 -1.824 1 95.88 163 SER A O 1
ATOM 1275 N N . VAL A 1 164 ? -10.93 30.719 -1.203 1 96.69 164 VAL A N 1
ATOM 1276 C CA . VAL A 1 164 ? -9.539 30.5 -0.831 1 96.69 164 VAL A CA 1
ATOM 1277 C C . VAL A 1 164 ? -9.25 31.156 0.517 1 96.69 164 VAL A C 1
ATOM 1279 O O . VAL A 1 164 ? -10 32.031 0.965 1 96.69 164 VAL A O 1
ATOM 1282 N N . SER A 1 165 ? -8.227 30.719 1.194 1 97.88 165 SER A N 1
ATOM 1283 C CA . SER A 1 165 ? -7.875 31.266 2.502 1 97.88 165 SER A CA 1
ATOM 1284 C C . SER A 1 165 ? -7.438 32.719 2.395 1 97.88 165 SER A C 1
ATOM 1286 O O . SER A 1 165 ? -6.875 33.125 1.378 1 97.88 165 SER A O 1
ATOM 1288 N N . VAL A 1 166 ? -7.648 33.469 3.41 1 97.94 166 VAL A N 1
ATOM 1289 C CA . VAL A 1 166 ? -7.25 34.875 3.475 1 97.94 166 VAL A CA 1
ATOM 1290 C C . VAL A 1 166 ? -5.73 34.969 3.539 1 97.94 166 VAL A C 1
ATOM 1292 O O . VAL A 1 166 ? -5.129 35.812 2.885 1 97.94 166 VAL A O 1
ATOM 1295 N N . ILE A 1 167 ? -5.152 34.062 4.262 1 98.19 167 ILE A N 1
ATOM 1296 C CA . ILE A 1 167 ? -3.705 34.094 4.438 1 98.19 167 ILE A CA 1
ATOM 1297 C C . ILE A 1 167 ? -3.018 33.938 3.082 1 98.19 167 ILE A C 1
ATOM 1299 O O . ILE A 1 167 ? -1.993 34.562 2.824 1 98.19 167 ILE A O 1
ATOM 1303 N N . SER A 1 168 ? -3.576 33.094 2.258 1 97.38 168 SER A N 1
ATOM 1304 C CA . SER A 1 168 ? -2.979 32.906 0.939 1 97.38 168 SER A CA 1
ATOM 1305 C C . SER A 1 168 ? -3.17 34.156 0.067 1 97.38 168 SER A C 1
ATOM 1307 O O . SER A 1 168 ? -2.363 34.406 -0.826 1 97.38 168 SER A O 1
ATOM 1309 N N . GLN A 1 169 ? -4.203 34.906 0.271 1 96.06 169 GLN A N 1
ATOM 1310 C CA . GLN A 1 169 ? -4.461 36.125 -0.457 1 96.06 169 GLN A CA 1
ATOM 1311 C C . GLN A 1 169 ? -3.572 37.281 0.05 1 96.06 169 GLN A C 1
ATOM 1313 O O . GLN A 1 169 ? -3.184 38.156 -0.717 1 96.06 169 GLN A O 1
ATOM 1318 N N . LEU A 1 170 ? -3.197 37.219 1.278 1 95.94 170 LEU A N 1
ATOM 1319 C CA . LEU A 1 170 ? -2.412 38.281 1.912 1 95.94 170 LEU A CA 1
ATOM 1320 C C . LEU A 1 170 ? -0.922 38.062 1.655 1 95.94 170 LEU A C 1
ATOM 1322 O O . LEU A 1 170 ? -0.138 39.031 1.74 1 95.94 170 LEU A O 1
ATOM 1326 N N . LYS A 1 171 ? -0.584 36.844 1.429 1 94.31 171 LYS A N 1
ATOM 1327 C CA . LYS A 1 171 ? 0.826 36.469 1.312 1 94.31 171 LYS A CA 1
ATOM 1328 C C . LYS A 1 171 ? 1.519 37.312 0.242 1 94.31 171 LYS A C 1
ATOM 1330 O O . LYS A 1 171 ? 2.715 37.594 0.346 1 94.31 171 LYS A O 1
ATOM 1335 N N . ASN A 1 172 ? 0.757 37.781 -0.713 1 89.06 172 ASN A N 1
ATOM 1336 C CA . ASN A 1 172 ? 1.354 38.531 -1.812 1 89.06 172 ASN A CA 1
ATOM 1337 C C . ASN A 1 172 ? 1.059 40.031 -1.691 1 89.06 172 ASN A C 1
ATOM 1339 O O . ASN A 1 172 ? 1.308 40.781 -2.627 1 89.06 172 ASN A O 1
ATOM 1343 N N . GLN A 1 173 ? 0.539 40.438 -0.619 1 90.75 173 GLN A N 1
ATOM 1344 C CA . GLN A 1 173 ? 0.234 41.844 -0.384 1 90.75 173 GLN A CA 1
ATOM 1345 C C . GLN A 1 173 ? 1.148 42.438 0.686 1 90.75 173 GLN A C 1
ATOM 1347 O O . GLN A 1 173 ? 1.577 41.719 1.602 1 90.75 173 GLN A O 1
ATOM 1352 N N . GLU A 1 174 ? 1.482 43.625 0.457 1 90.06 174 GLU A N 1
ATOM 1353 C CA . GLU A 1 174 ? 2.252 44.344 1.485 1 90.06 174 GLU A CA 1
ATOM 1354 C C . GLU A 1 174 ? 1.34 44.906 2.568 1 90.06 174 GLU A C 1
ATOM 1356 O O . GLU A 1 174 ? 0.416 45.656 2.275 1 90.06 174 GLU A O 1
ATOM 1361 N N . THR A 1 175 ? 1.558 44.438 3.732 1 90.94 175 THR A N 1
ATOM 1362 C CA . THR A 1 175 ? 0.845 44.938 4.906 1 90.94 175 THR A CA 1
ATOM 1363 C C . THR A 1 175 ? 1.821 45.5 5.938 1 90.94 175 THR A C 1
ATOM 1365 O O . THR A 1 175 ? 2.807 46.156 5.578 1 90.94 175 THR A O 1
ATOM 1368 N N . HIS A 1 176 ? 1.562 45.438 7.16 1 92.94 176 HIS A N 1
ATOM 1369 C CA . HIS A 1 176 ? 2.494 45.781 8.227 1 92.94 176 HIS A CA 1
ATOM 1370 C C . HIS A 1 176 ? 3.607 44.75 8.344 1 92.94 176 HIS A C 1
ATOM 1372 O O . HIS A 1 176 ? 3.357 43.531 8.219 1 92.94 176 HIS A O 1
ATOM 1378 N N . PRO A 1 177 ? 4.812 45.188 8.57 1 93.62 177 PRO A N 1
ATOM 1379 C CA . PRO A 1 177 ? 5.957 44.281 8.594 1 93.62 177 PRO A CA 1
ATOM 1380 C C . PRO A 1 177 ? 5.75 43.094 9.547 1 93.62 177 PRO A C 1
ATOM 1382 O O . PRO A 1 177 ? 6.125 41.969 9.234 1 93.62 177 PRO A O 1
ATOM 1385 N N . GLU A 1 178 ? 5.16 43.344 10.68 1 92.56 178 GLU A N 1
ATOM 1386 C CA . GLU A 1 178 ? 4.918 42.312 11.656 1 92.56 178 GLU A CA 1
ATOM 1387 C C . GLU A 1 178 ? 3.955 41.25 11.109 1 92.56 178 GLU A C 1
ATOM 1389 O O . GLU A 1 178 ? 4.125 40.062 11.359 1 92.56 178 GLU A O 1
ATOM 1394 N N . VAL A 1 179 ? 2.994 41.719 10.391 1 95.5 179 VAL A N 1
ATOM 1395 C CA . VAL A 1 179 ? 2.004 40.844 9.789 1 95.5 179 VAL A CA 1
ATOM 1396 C C . VAL A 1 179 ? 2.643 40.062 8.648 1 95.5 179 VAL A C 1
ATOM 1398 O O . VAL A 1 179 ? 2.457 38.844 8.539 1 95.5 179 VAL A O 1
ATOM 1401 N N . ASP A 1 180 ? 3.428 40.75 7.848 1 96.44 180 ASP A N 1
ATOM 1402 C CA . ASP A 1 180 ? 4.086 40.125 6.707 1 96.44 180 ASP A CA 1
ATOM 1403 C C . ASP A 1 180 ? 5.027 39 7.16 1 96.44 180 ASP A C 1
ATOM 1405 O O . ASP A 1 180 ? 5.031 37.906 6.582 1 96.44 180 ASP A O 1
ATOM 1409 N N . GLU A 1 181 ? 5.762 39.25 8.18 1 95.56 181 GLU A N 1
ATOM 1410 C CA . GLU A 1 181 ? 6.699 38.281 8.703 1 95.56 181 GLU A CA 1
ATOM 1411 C C . GLU A 1 181 ? 5.973 37.031 9.242 1 95.56 181 GLU A C 1
ATOM 1413 O O . GLU A 1 181 ? 6.395 35.906 9.008 1 95.56 181 GLU A O 1
ATOM 1418 N N . ALA A 1 182 ? 4.902 37.281 9.969 1 96.88 182 ALA A N 1
ATOM 1419 C CA . ALA A 1 182 ? 4.117 36.188 10.539 1 96.88 182 ALA A CA 1
ATOM 1420 C C . ALA A 1 182 ? 3.494 35.344 9.445 1 96.88 182 ALA A C 1
ATOM 1422 O O . ALA A 1 182 ? 3.547 34.125 9.508 1 96.88 182 ALA A O 1
ATOM 1423 N N . ILE A 1 183 ? 2.953 36 8.453 1 97.81 183 ILE A N 1
ATOM 1424 C CA . ILE A 1 183 ? 2.314 35.281 7.348 1 97.81 183 ILE A CA 1
ATOM 1425 C C . ILE A 1 183 ? 3.35 34.469 6.605 1 97.81 183 ILE A C 1
ATOM 1427 O O . ILE A 1 183 ? 3.111 33.281 6.309 1 97.81 183 ILE A O 1
ATOM 1431 N N . GLN A 1 184 ? 4.477 35 6.352 1 96.88 184 GLN A N 1
ATOM 1432 C CA . GLN A 1 184 ? 5.527 34.312 5.641 1 96.88 184 GLN A CA 1
ATOM 1433 C C . GLN A 1 184 ? 5.984 33.062 6.422 1 96.88 184 GLN A C 1
ATOM 1435 O O . GLN A 1 184 ? 6.18 32 5.848 1 96.88 184 GLN A O 1
ATOM 1440 N N . LEU A 1 185 ? 6.086 33.25 7.711 1 96.88 185 LEU A N 1
ATOM 1441 C CA . LEU A 1 185 ? 6.527 32.125 8.555 1 96.88 185 LEU A CA 1
ATOM 1442 C C . LEU A 1 185 ? 5.5 31 8.547 1 96.88 185 LEU A C 1
ATOM 1444 O O . LEU A 1 185 ? 5.855 29.828 8.367 1 96.88 185 LEU A O 1
ATOM 1448 N N . VAL A 1 186 ? 4.258 31.359 8.734 1 97.88 186 VAL A N 1
ATOM 1449 C CA . VAL A 1 186 ? 3.186 30.375 8.805 1 97.88 186 VAL A CA 1
ATOM 1450 C C . VAL A 1 186 ? 3.041 29.672 7.461 1 97.88 186 VAL A C 1
ATOM 1452 O O . VAL A 1 186 ? 2.984 28.438 7.398 1 97.88 186 VAL A O 1
ATOM 1455 N N . VAL A 1 187 ? 3.07 30.438 6.387 1 97.88 187 VAL A N 1
ATOM 1456 C CA . VAL A 1 187 ? 2.92 29.891 5.043 1 97.88 187 VAL A CA 1
ATOM 1457 C C . VAL A 1 187 ? 4.105 28.984 4.719 1 97.88 187 VAL A C 1
ATOM 1459 O O . VAL A 1 187 ? 3.926 27.875 4.238 1 97.88 187 VAL A O 1
ATOM 1462 N N . HIS A 1 188 ? 5.242 29.469 5.043 1 96.62 188 HIS A N 1
ATOM 1463 C CA . HIS A 1 188 ? 6.445 28.688 4.762 1 96.62 188 HIS A CA 1
ATOM 1464 C C . HIS A 1 188 ? 6.438 27.359 5.52 1 96.62 188 HIS A C 1
ATOM 1466 O O . HIS A 1 188 ? 6.754 26.312 4.953 1 96.62 188 HIS A O 1
ATOM 1472 N N . THR A 1 189 ? 6.059 27.375 6.789 1 97.44 189 THR A N 1
ATOM 1473 C CA . THR A 1 189 ? 6.039 26.188 7.625 1 97.44 189 THR A CA 1
ATOM 1474 C C . THR A 1 189 ? 5.043 25.156 7.086 1 97.44 189 THR A C 1
ATOM 1476 O O . THR A 1 189 ? 5.379 23.984 6.93 1 97.44 189 THR A O 1
ATOM 1479 N N . LEU A 1 190 ? 3.869 25.609 6.75 1 97.94 190 LEU A N 1
ATOM 1480 C CA . LEU A 1 190 ? 2.816 24.703 6.32 1 97.94 190 LEU A CA 1
ATOM 1481 C C . LEU A 1 190 ? 3.045 24.25 4.883 1 97.94 190 LEU A C 1
ATOM 1483 O O . LEU A 1 190 ? 2.717 23.109 4.527 1 97.94 190 LEU A O 1
ATOM 1487 N N . GLU A 1 191 ? 3.594 25.094 4.043 1 96.06 191 GLU A N 1
ATOM 1488 C CA . GLU A 1 191 ? 3.883 24.75 2.658 1 96.06 191 GLU A CA 1
ATOM 1489 C C . GLU A 1 191 ? 4.965 23.672 2.578 1 96.06 191 GLU A C 1
ATOM 1491 O O . GLU A 1 191 ? 5.027 22.922 1.603 1 96.06 191 GLU A O 1
ATOM 1496 N N . ASN A 1 192 ? 5.77 23.594 3.588 1 96.06 192 ASN A N 1
ATOM 1497 C CA . ASN A 1 192 ? 6.887 22.656 3.568 1 96.06 192 ASN A CA 1
ATOM 1498 C C . ASN A 1 192 ? 6.531 21.344 4.277 1 96.06 192 ASN A C 1
ATOM 1500 O O . ASN A 1 192 ? 7.395 20.484 4.48 1 96.06 192 ASN A O 1
ATOM 1504 N N . VAL A 1 193 ? 5.27 21.234 4.637 1 97.06 193 VAL A N 1
ATOM 1505 C CA . VAL A 1 193 ? 4.781 19.906 5.012 1 97.06 193 VAL A CA 1
ATOM 1506 C C . VAL A 1 193 ? 4.762 19 3.781 1 97.06 193 VAL A C 1
ATOM 1508 O O . VAL A 1 193 ? 4.211 19.375 2.742 1 97.06 193 VAL A O 1
ATOM 1511 N N . PHE A 1 194 ? 5.41 17.891 3.9 1 96.38 194 PHE A N 1
ATOM 1512 C CA . PHE A 1 194 ? 5.516 16.969 2.779 1 96.38 194 PHE A CA 1
ATOM 1513 C C . PHE A 1 194 ? 4.883 15.625 3.125 1 96.38 194 PHE A C 1
ATOM 1515 O O . PHE A 1 194 ? 5.402 14.883 3.965 1 96.38 194 PHE A O 1
ATOM 1522 N N . ILE A 1 195 ? 3.732 15.344 2.488 1 95.19 195 ILE A N 1
ATOM 1523 C CA . ILE A 1 195 ? 3.078 14.055 2.658 1 95.19 195 ILE A CA 1
ATOM 1524 C C . ILE A 1 195 ? 3.721 13.023 1.73 1 95.19 195 ILE A C 1
ATOM 1526 O O . ILE A 1 195 ? 3.555 13.086 0.51 1 95.19 195 ILE A O 1
ATOM 1530 N N . LEU A 1 196 ? 4.418 12.078 2.305 1 95.81 196 LEU A N 1
ATOM 1531 C CA . LEU A 1 196 ? 5.133 11.078 1.522 1 95.81 196 LEU A CA 1
ATOM 1532 C C . LEU A 1 196 ? 4.402 9.734 1.553 1 95.81 196 LEU A C 1
ATOM 1534 O O . LEU A 1 196 ? 4.086 9.219 2.627 1 95.81 196 LEU A O 1
ATOM 1538 N N . ASP A 1 197 ? 4.098 9.195 0.421 1 92 197 ASP A N 1
ATOM 1539 C CA . ASP A 1 197 ? 3.492 7.879 0.234 1 92 197 ASP A CA 1
ATOM 1540 C C . ASP A 1 197 ? 4.09 7.168 -0.976 1 92 197 ASP A C 1
ATOM 1542 O O . ASP A 1 197 ? 3.461 7.09 -2.033 1 92 197 ASP A O 1
ATOM 1546 N N . PRO A 1 198 ? 5.277 6.617 -0.788 1 94.31 198 PRO A N 1
ATOM 1547 C CA . PRO A 1 198 ? 5.961 6.008 -1.93 1 94.31 198 PRO A CA 1
ATOM 1548 C C . PRO A 1 198 ? 5.152 4.887 -2.574 1 94.31 198 PRO A C 1
ATOM 1550 O O . PRO A 1 198 ? 4.566 4.059 -1.868 1 94.31 198 PRO A O 1
ATOM 1553 N N . ALA A 1 199 ? 5.086 4.922 -3.891 1 91.38 199 ALA A N 1
ATOM 1554 C CA . ALA A 1 199 ? 4.445 3.885 -4.695 1 91.38 199 ALA A CA 1
ATOM 1555 C C . ALA A 1 199 ? 5.461 3.164 -5.574 1 91.38 199 ALA A C 1
ATOM 1557 O O . ALA A 1 199 ? 5.707 3.572 -6.711 1 91.38 199 ALA A O 1
ATOM 1558 N N . PRO A 1 200 ? 5.922 2.055 -5.129 1 92.62 200 PRO A N 1
ATOM 1559 C CA . PRO A 1 200 ? 7 1.364 -5.84 1 92.62 200 PRO A CA 1
ATOM 1560 C C . PRO A 1 200 ? 6.656 1.08 -7.301 1 92.62 200 PRO A C 1
ATOM 1562 O O . PRO A 1 200 ? 7.523 1.185 -8.172 1 92.62 200 PRO A O 1
ATOM 1565 N N . ALA A 1 201 ? 5.41 0.737 -7.609 1 87.88 201 ALA A N 1
ATOM 1566 C CA . ALA A 1 201 ? 5.004 0.424 -8.977 1 87.88 201 ALA A CA 1
ATOM 1567 C C . ALA A 1 201 ? 5.297 1.589 -9.922 1 87.88 201 ALA A C 1
ATOM 1569 O O . ALA A 1 201 ? 5.586 1.384 -11.102 1 87.88 201 ALA A O 1
ATOM 1570 N N . LEU A 1 202 ? 5.352 2.844 -9.414 1 90.56 202 LEU A N 1
ATOM 1571 C CA . LEU A 1 202 ? 5.555 4.043 -10.219 1 90.56 202 LEU A CA 1
ATOM 1572 C C . LEU A 1 202 ? 7.016 4.477 -10.188 1 90.56 202 LEU A C 1
ATOM 1574 O O . LEU A 1 202 ? 7.41 5.391 -10.914 1 90.56 202 LEU A O 1
ATOM 1578 N N . MET A 1 203 ? 7.793 3.846 -9.422 1 94.25 203 MET A N 1
ATOM 1579 C CA . MET A 1 203 ? 9.172 4.27 -9.203 1 94.25 203 MET A CA 1
ATOM 1580 C C . MET A 1 203 ? 10.125 3.51 -10.125 1 94.25 203 MET A C 1
ATOM 1582 O O . MET A 1 203 ? 11.336 3.75 -10.109 1 94.25 203 MET A O 1
ATOM 1586 N N . ARG A 1 204 ? 9.578 2.625 -10.969 1 92.69 204 ARG A N 1
ATOM 1587 C CA . ARG A 1 204 ? 10.398 1.652 -11.68 1 92.69 204 ARG A CA 1
ATOM 1588 C C . ARG A 1 204 ? 10.805 2.176 -13.055 1 92.69 204 ARG A C 1
ATOM 1590 O O . ARG A 1 204 ? 11.703 1.632 -13.695 1 92.69 204 ARG A O 1
ATOM 1597 N N . ASP A 1 205 ? 10.242 3.238 -13.5 1 89.56 205 ASP A N 1
ATOM 1598 C CA . ASP A 1 205 ? 10.445 3.688 -14.875 1 89.56 205 ASP A CA 1
ATOM 1599 C C . ASP A 1 205 ? 11.43 4.855 -14.938 1 89.56 205 ASP A C 1
ATOM 1601 O O . ASP A 1 205 ? 11.797 5.414 -13.898 1 89.56 205 ASP A O 1
ATOM 1605 N N . TYR A 1 206 ? 11.812 5.148 -16.172 1 93.38 206 TYR A N 1
ATOM 1606 C CA . TYR A 1 206 ? 12.57 6.371 -16.406 1 93.38 206 TYR A CA 1
ATOM 1607 C C . TYR A 1 206 ? 11.742 7.602 -16.078 1 93.38 206 TYR A C 1
ATOM 1609 O O . TYR A 1 206 ? 10.547 7.652 -16.359 1 93.38 206 TYR A O 1
ATOM 1617 N N . LYS A 1 207 ? 12.375 8.477 -15.43 1 94.31 207 LYS A N 1
ATOM 1618 C CA . LYS A 1 207 ? 11.688 9.711 -15.07 1 94.31 207 LYS A CA 1
ATOM 1619 C C . LYS A 1 207 ? 12.523 10.938 -15.43 1 94.31 207 LYS A C 1
ATOM 1621 O O . LYS A 1 207 ? 13.758 10.898 -15.328 1 94.31 207 LYS A O 1
ATOM 1626 N N . PRO A 1 208 ? 11.906 12.008 -15.867 1 94.5 208 PRO A N 1
ATOM 1627 C CA . PRO A 1 208 ? 12.648 13.234 -16.172 1 94.5 208 PRO A CA 1
ATOM 1628 C C . PRO A 1 208 ? 13.281 13.867 -14.93 1 94.5 208 PRO A C 1
ATOM 1630 O O . PRO A 1 208 ? 12.836 13.609 -13.805 1 94.5 208 PRO A O 1
ATOM 1633 N N . PHE A 1 209 ? 14.266 14.625 -15.203 1 94.94 209 PHE A N 1
ATOM 1634 C CA . PHE A 1 209 ? 14.875 15.398 -14.133 1 94.94 209 PHE A CA 1
ATOM 1635 C C . PHE A 1 209 ? 13.844 16.266 -13.43 1 94.94 209 PHE A C 1
ATOM 1637 O O . PHE A 1 209 ? 12.938 16.797 -14.062 1 94.94 209 PHE A O 1
ATOM 1644 N N . SER A 1 210 ? 13.984 16.312 -12.156 1 94.69 210 SER A N 1
ATOM 1645 C CA . SER A 1 210 ? 13.094 17.141 -11.344 1 94.69 210 SER A CA 1
ATOM 1646 C C . SER A 1 210 ? 13.82 17.703 -10.125 1 94.69 210 SER A C 1
ATOM 1648 O O . SER A 1 210 ? 14.766 17.094 -9.625 1 94.69 210 SER A O 1
ATOM 1650 N N . ASN A 1 211 ? 13.438 18.812 -9.695 1 93 211 ASN A N 1
ATOM 1651 C CA . ASN A 1 211 ? 14.055 19.438 -8.531 1 93 211 ASN A CA 1
ATOM 1652 C C . ASN A 1 211 ? 13.281 19.141 -7.258 1 93 211 ASN A C 1
ATOM 1654 O O . ASN A 1 211 ? 13.75 19.438 -6.156 1 93 211 ASN A O 1
ATOM 1658 N N . ARG A 1 212 ? 12.133 18.562 -7.461 1 93.88 212 ARG A N 1
ATOM 1659 C CA . ARG A 1 212 ? 11.289 18.266 -6.305 1 93.88 212 ARG A CA 1
ATOM 1660 C C . ARG A 1 212 ? 10.797 16.812 -6.34 1 93.88 212 ARG A C 1
ATOM 1662 O O . ARG A 1 212 ? 10.383 16.328 -7.391 1 93.88 212 ARG A O 1
ATOM 1669 N N . LEU A 1 213 ? 10.836 16.203 -5.223 1 95.81 213 LEU A N 1
ATOM 1670 C CA . LEU A 1 213 ? 10.352 14.828 -5.102 1 95.81 213 LEU A CA 1
ATOM 1671 C C . LEU A 1 213 ? 8.82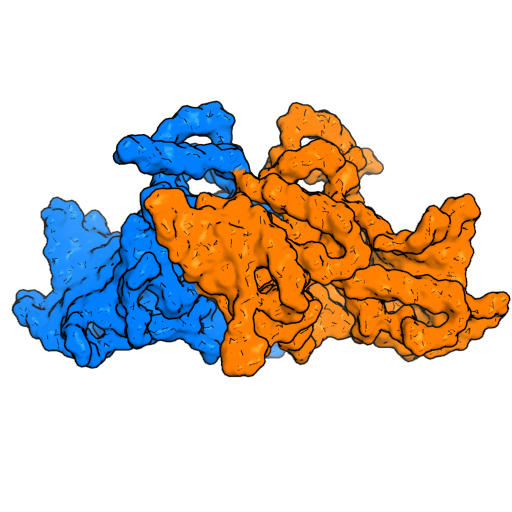8 14.789 -5.066 1 95.81 213 LEU A C 1
ATOM 1673 O O . LEU A 1 213 ? 8.203 15.594 -4.375 1 95.81 213 LEU A O 1
ATOM 1677 N N . ALA A 1 214 ? 8.312 13.914 -5.84 1 94 214 ALA A N 1
ATOM 1678 C CA . ALA A 1 214 ? 6.863 13.711 -5.812 1 94 214 ALA A CA 1
ATOM 1679 C C . ALA A 1 214 ? 6.438 12.992 -4.535 1 94 214 ALA A C 1
ATOM 1681 O O . ALA A 1 214 ? 7.219 12.234 -3.945 1 94 214 ALA A O 1
ATOM 1682 N N . SER A 1 215 ? 5.188 13.188 -4.141 1 92.75 215 SER A N 1
ATOM 1683 C CA . SER A 1 215 ? 4.656 12.578 -2.922 1 92.75 215 SER A CA 1
ATOM 1684 C C . SER A 1 215 ? 4.711 11.055 -2.992 1 92.75 215 SER A C 1
ATOM 1686 O O . SER A 1 215 ? 4.887 10.391 -1.97 1 92.75 215 SER A O 1
ATOM 1688 N N . ASN A 1 216 ? 4.59 10.5 -4.172 1 92.62 216 ASN A N 1
ATOM 1689 C CA . ASN A 1 216 ? 4.637 9.047 -4.336 1 92.62 216 ASN A CA 1
ATOM 1690 C C . ASN A 1 216 ? 6.043 8.57 -4.664 1 92.62 216 ASN A C 1
ATOM 1692 O O . ASN A 1 216 ? 6.242 7.398 -5 1 92.62 216 ASN A O 1
ATOM 1696 N N . ALA A 1 217 ? 6.965 9.438 -4.742 1 95.62 217 ALA A N 1
ATOM 1697 C CA . ALA A 1 217 ? 8.391 9.18 -4.949 1 95.62 217 ALA A CA 1
ATOM 1698 C C . ALA A 1 217 ? 8.641 8.57 -6.328 1 95.62 217 ALA A C 1
ATOM 1700 O O . ALA A 1 217 ? 9.688 7.957 -6.555 1 95.62 217 ALA A O 1
ATOM 1701 N N . SER A 1 218 ? 7.727 8.719 -7.258 1 94.69 218 SER A N 1
ATOM 1702 C CA . SER A 1 218 ? 7.855 8.117 -8.578 1 94.69 218 SER A CA 1
ATOM 1703 C C . SER A 1 218 ? 9.062 8.672 -9.328 1 94.69 218 SER A C 1
ATOM 1705 O O . SER A 1 218 ? 9.656 7.98 -10.156 1 94.69 218 SER A O 1
ATOM 1707 N N . ASN A 1 219 ? 9.438 9.93 -8.984 1 96.25 219 ASN A N 1
ATOM 1708 C CA . ASN A 1 219 ? 10.477 10.602 -9.766 1 96.25 219 ASN A CA 1
ATOM 1709 C C . ASN A 1 219 ? 11.805 10.641 -9.016 1 96.25 219 ASN A C 1
ATOM 1711 O O . ASN A 1 219 ? 12.617 11.547 -9.234 1 96.25 219 ASN A O 1
ATOM 1715 N N . VAL A 1 220 ? 11.977 9.711 -8.117 1 97.25 220 VAL A N 1
ATOM 1716 C CA . VAL A 1 220 ? 13.188 9.672 -7.297 1 97.25 220 VAL A CA 1
ATOM 1717 C C . VAL A 1 220 ? 14.422 9.656 -8.195 1 97.25 220 VAL A C 1
ATOM 1719 O O . VAL A 1 220 ? 15.406 10.344 -7.922 1 97.25 220 VAL A O 1
ATOM 1722 N N . ALA A 1 221 ? 14.391 8.891 -9.281 1 97.56 221 ALA A N 1
ATOM 1723 C CA . ALA A 1 221 ? 15.523 8.812 -10.203 1 97.56 221 ALA A CA 1
ATOM 1724 C C . ALA A 1 221 ? 15.859 10.18 -10.781 1 97.56 221 ALA A C 1
ATOM 1726 O O . ALA A 1 221 ? 17.016 10.586 -10.812 1 97.56 221 ALA A O 1
ATOM 1727 N N . GLY A 1 222 ? 14.828 10.883 -11.219 1 97.12 222 GLY A N 1
ATOM 1728 C CA . GLY A 1 222 ? 15.023 12.203 -11.797 1 97.12 222 GLY A CA 1
ATOM 1729 C C . GLY A 1 222 ? 15.539 13.219 -10.797 1 97.12 222 GLY A C 1
ATOM 1730 O O . GLY A 1 222 ? 16.359 14.078 -11.141 1 97.12 222 GLY A O 1
ATOM 1731 N N . VAL A 1 223 ? 15.078 13.164 -9.578 1 97.31 223 VAL A N 1
ATOM 1732 C CA . VAL A 1 223 ? 15.484 14.086 -8.516 1 97.31 223 VAL A CA 1
ATOM 1733 C C . VAL A 1 223 ? 16.953 13.875 -8.188 1 97.31 223 VAL A C 1
ATOM 1735 O O . VAL A 1 223 ? 17.734 14.836 -8.102 1 97.31 223 VAL A O 1
ATOM 1738 N N . LEU A 1 224 ? 17.359 12.617 -8.07 1 97 224 LEU A N 1
ATOM 1739 C CA . LEU A 1 224 ? 18.734 12.289 -7.719 1 97 224 LEU A CA 1
ATOM 1740 C C . LEU A 1 224 ? 19.688 12.664 -8.844 1 97 224 LEU A C 1
ATOM 1742 O O . LEU A 1 224 ? 20.781 13.172 -8.594 1 97 224 LEU A O 1
ATOM 1746 N N . ALA A 1 225 ? 19.234 12.461 -10.039 1 96.38 225 ALA A N 1
ATOM 1747 C CA . ALA A 1 225 ? 20.094 12.711 -11.195 1 96.38 225 ALA A CA 1
ATOM 1748 C C . ALA A 1 225 ? 20.25 14.211 -11.453 1 96.38 225 ALA A C 1
ATOM 1750 O O . ALA A 1 225 ? 21.234 14.648 -12.055 1 96.38 225 ALA A O 1
ATOM 1751 N N . ALA A 1 226 ? 19.312 14.938 -11.016 1 95.62 226 ALA A N 1
ATOM 1752 C CA . ALA A 1 226 ? 19.297 16.375 -11.297 1 95.62 226 ALA A CA 1
ATOM 1753 C C . ALA A 1 226 ? 20.203 17.125 -10.328 1 95.62 226 ALA A C 1
ATOM 1755 O O . ALA A 1 226 ? 20.516 18.297 -10.547 1 95.62 226 ALA A O 1
ATOM 1756 N N . LEU A 1 227 ? 20.656 16.516 -9.305 1 95.38 227 LEU A N 1
ATOM 1757 C CA . LEU A 1 227 ? 21.484 17.188 -8.312 1 95.38 227 LEU A CA 1
ATOM 1758 C C . LEU A 1 227 ? 22.828 17.594 -8.906 1 95.38 227 LEU A C 1
ATOM 1760 O O . LEU A 1 227 ? 23.375 16.875 -9.758 1 95.38 227 LEU A O 1
ATOM 1764 N N . PRO A 1 228 ? 23.359 18.688 -8.438 1 94 228 PRO A N 1
ATOM 1765 C CA . PRO A 1 228 ? 24.734 19.031 -8.836 1 94 228 PRO A CA 1
ATOM 1766 C C . PRO A 1 228 ? 25.734 17.938 -8.492 1 94 228 PRO A C 1
ATOM 1768 O O . PRO A 1 228 ? 25.531 17.172 -7.543 1 94 228 PRO A O 1
ATOM 1771 N N . LYS A 1 229 ? 26.797 17.844 -9.188 1 93.56 229 LYS A N 1
ATOM 1772 C CA . LYS A 1 229 ? 27.75 16.734 -9.172 1 93.56 229 LYS A CA 1
ATOM 1773 C C . LYS A 1 229 ? 28.203 16.438 -7.746 1 93.56 229 LYS A C 1
ATOM 1775 O O . LYS A 1 229 ? 28.156 15.289 -7.305 1 93.56 229 LYS A O 1
ATOM 1780 N N . GLU A 1 230 ? 28.594 17.422 -7 1 94.38 230 GLU A N 1
ATOM 1781 C CA . GLU A 1 230 ? 29.125 17.203 -5.652 1 94.38 230 GLU A CA 1
ATOM 1782 C C . GLU A 1 230 ? 28.016 16.719 -4.711 1 94.38 230 GLU A C 1
ATOM 1784 O O . GLU A 1 230 ? 28.234 15.82 -3.898 1 94.38 230 GLU A O 1
ATOM 1789 N N . GLU A 1 231 ? 26.859 17.359 -4.801 1 94.44 231 GLU A N 1
ATOM 1790 C CA . GLU A 1 231 ? 25.719 16.953 -3.979 1 94.44 231 GLU A CA 1
ATOM 1791 C C . GLU A 1 231 ? 25.25 15.547 -4.34 1 94.44 231 GLU A C 1
ATOM 1793 O O . GLU A 1 231 ? 24.844 14.773 -3.467 1 94.44 231 GLU A O 1
ATOM 1798 N N . LYS A 1 232 ? 25.344 15.297 -5.594 1 94.94 232 LYS A N 1
ATOM 1799 C CA . LYS A 1 232 ? 24.938 13.977 -6.082 1 94.94 232 LYS A CA 1
ATOM 1800 C C . LYS A 1 232 ? 25.828 12.883 -5.496 1 94.94 232 LYS A C 1
ATOM 1802 O O . LYS A 1 232 ? 25.344 11.852 -5.047 1 94.94 232 LYS A O 1
ATOM 1807 N N . LYS A 1 233 ? 27.094 13.086 -5.52 1 95.12 233 LYS A N 1
ATOM 1808 C CA . LYS A 1 233 ? 28.047 12.117 -4.969 1 95.12 233 LYS A CA 1
ATOM 1809 C C . LYS A 1 233 ? 27.766 11.867 -3.488 1 95.12 233 LYS A C 1
ATOM 1811 O O . LYS A 1 233 ? 27.797 10.719 -3.037 1 95.12 233 LYS A O 1
ATOM 1816 N N . GLN A 1 234 ? 27.531 12.945 -2.779 1 94.81 234 GLN A N 1
ATOM 1817 C CA . GLN A 1 234 ? 27.234 12.82 -1.357 1 94.81 234 GLN A CA 1
ATOM 1818 C C . GLN A 1 234 ? 25.922 12.062 -1.135 1 94.81 234 GLN A C 1
ATOM 1820 O O . GLN A 1 234 ? 25.844 11.219 -0.241 1 94.81 234 GLN A O 1
ATOM 1825 N N . MET A 1 235 ? 24.969 12.391 -1.912 1 95.12 235 MET A N 1
ATOM 1826 C CA . MET A 1 235 ? 23.672 11.734 -1.827 1 95.12 235 MET A CA 1
ATOM 1827 C C . MET A 1 235 ? 23.797 10.234 -2.092 1 95.12 235 MET A C 1
ATOM 1829 O O . MET A 1 235 ? 23.234 9.422 -1.35 1 95.12 235 MET A O 1
ATOM 1833 N N . GLU A 1 236 ? 24.469 9.914 -3.105 1 94.94 236 GLU A N 1
ATOM 1834 C CA . GLU A 1 236 ? 24.656 8.516 -3.465 1 94.94 236 GLU A CA 1
ATOM 1835 C C . GLU A 1 236 ? 25.375 7.754 -2.365 1 94.94 236 GLU A C 1
ATOM 1837 O O . GLU A 1 236 ? 25.062 6.594 -2.09 1 94.94 236 GLU A O 1
ATOM 1842 N N . LYS A 1 237 ? 26.328 8.383 -1.759 1 95 237 LYS A N 1
ATOM 1843 C CA . LYS A 1 237 ? 27.047 7.777 -0.649 1 95 237 LYS A CA 1
ATOM 1844 C C . LYS A 1 237 ? 26.125 7.496 0.529 1 95 237 LYS A C 1
ATOM 1846 O O . LYS A 1 237 ? 26.156 6.41 1.113 1 95 237 LYS A O 1
ATOM 1851 N N . LEU A 1 238 ? 25.312 8.445 0.867 1 93.75 238 LEU A N 1
ATOM 1852 C CA . LEU A 1 238 ? 24.391 8.297 1.983 1 93.75 238 LEU A CA 1
ATOM 1853 C C . LEU A 1 238 ? 23.328 7.238 1.675 1 93.75 238 LEU A C 1
ATOM 1855 O O . LEU A 1 238 ? 23.016 6.41 2.527 1 93.75 238 LEU A O 1
ATOM 1859 N N . LEU A 1 239 ? 22.844 7.312 0.45 1 94.38 239 LEU A N 1
ATOM 1860 C CA . LEU A 1 239 ? 21.891 6.293 0.03 1 94.38 239 LEU A CA 1
ATOM 1861 C C . LEU A 1 239 ? 22.5 4.898 0.156 1 94.38 239 LEU A C 1
ATOM 1863 O O . LEU A 1 239 ? 21.875 3.996 0.72 1 94.38 239 LEU A O 1
ATOM 1867 N N . SER A 1 240 ? 23.703 4.77 -0.36 1 94.19 240 SER A N 1
ATOM 1868 C CA . SER A 1 240 ? 24.375 3.477 -0.343 1 94.19 240 SER A CA 1
ATOM 1869 C C . SER A 1 240 ? 24.641 3.006 1.085 1 94.19 240 SER A C 1
ATOM 1871 O O . SER A 1 240 ? 24.453 1.827 1.396 1 94.19 240 SER A O 1
ATOM 1873 N N . LYS A 1 241 ? 24.984 3.895 1.956 1 91.81 241 LYS A N 1
ATOM 1874 C CA . LYS A 1 241 ? 25.266 3.58 3.355 1 91.81 241 LYS A CA 1
ATOM 1875 C C . LYS A 1 241 ? 24.031 2.961 4.027 1 91.81 241 LYS A C 1
ATOM 1877 O O . LYS A 1 241 ? 24.141 1.93 4.695 1 91.81 241 LYS A O 1
ATOM 1882 N N . TYR A 1 242 ? 22.891 3.512 3.844 1 92 242 TYR A N 1
ATOM 1883 C CA . TYR A 1 242 ? 21.703 3.062 4.559 1 92 242 TYR A CA 1
ATOM 1884 C C . TYR A 1 242 ? 21.047 1.89 3.842 1 92 242 TYR A C 1
ATOM 1886 O O . TYR A 1 242 ? 20.594 0.935 4.48 1 92 242 TYR A O 1
ATOM 1894 N N . VAL A 1 243 ? 21 1.918 2.512 1 91.25 243 VAL A N 1
ATOM 1895 C CA . VAL A 1 243 ? 20.328 0.873 1.752 1 91.25 243 VAL A CA 1
ATOM 1896 C C . VAL A 1 243 ? 21.094 -0.442 1.885 1 91.25 243 VAL A C 1
ATOM 1898 O O . VAL A 1 243 ? 20.5 -1.52 1.888 1 91.25 243 VAL A O 1
ATOM 1901 N N . SER A 1 244 ? 22.391 -0.341 1.999 1 88.94 244 SER A N 1
ATOM 1902 C CA . SER A 1 244 ? 23.219 -1.54 2.104 1 88.94 244 SER A CA 1
ATOM 1903 C C . SER A 1 244 ? 22.906 -2.314 3.379 1 88.94 244 SER A C 1
ATOM 1905 O O . SER A 1 244 ? 23.266 -3.488 3.502 1 88.94 244 SER A O 1
ATOM 1907 N N . ARG A 1 245 ? 22.203 -1.688 4.293 1 83.88 245 ARG A N 1
ATOM 1908 C CA . ARG A 1 245 ? 21.906 -2.322 5.574 1 83.88 245 ARG A CA 1
ATOM 1909 C C . ARG A 1 245 ? 20.562 -3.062 5.523 1 83.88 245 ARG A C 1
ATOM 1911 O O . ARG A 1 245 ? 20.188 -3.742 6.48 1 83.88 245 ARG A O 1
ATOM 1918 N N . LEU A 1 246 ? 19.719 -2.865 4.48 1 77.62 246 LEU A N 1
ATOM 1919 C CA . LEU A 1 246 ? 18.406 -3.473 4.398 1 77.62 246 LEU A CA 1
ATOM 1920 C C . LEU A 1 246 ? 18.5 -4.965 4.098 1 77.62 246 LEU A C 1
ATOM 1922 O O . LEU A 1 246 ? 17.891 -5.785 4.781 1 77.62 246 LEU A O 1
ATOM 1926 N N . PRO A 1 247 ? 18.906 -5.289 2.705 1 62.47 247 PRO A N 1
ATOM 1927 C CA . PRO A 1 247 ? 18.75 -6.68 2.268 1 62.47 247 PRO A CA 1
ATOM 1928 C C . PRO A 1 247 ? 19.766 -7.613 2.932 1 62.47 247 PRO A C 1
ATOM 1930 O O . PRO A 1 247 ? 20.734 -7.152 3.539 1 62.47 247 PRO A O 1
ATOM 1933 N N . GLU A 1 248 ? 19.266 -8.961 3.002 1 55.25 248 GLU A N 1
ATOM 1934 C CA . GLU A 1 248 ? 20.375 -9.883 3.264 1 55.25 248 GLU A CA 1
ATOM 1935 C C . GLU A 1 248 ? 21.516 -9.68 2.281 1 55.25 248 GLU A C 1
ATOM 1937 O O . GLU A 1 248 ? 22.688 -9.883 2.625 1 55.25 248 GLU A O 1
ATOM 1942 N N . GLY A 1 249 ? 21.094 -9.391 1.036 1 57.41 249 GLY A N 1
ATOM 1943 C CA . GLY A 1 249 ? 22.141 -9.312 0.022 1 57.41 249 GLY A CA 1
ATOM 1944 C C . GLY A 1 249 ? 22.812 -7.957 -0.033 1 57.41 249 GLY A C 1
ATOM 1945 O O . GLY A 1 249 ? 22.297 -6.973 0.496 1 57.41 249 GLY A O 1
ATOM 1946 N N . ASP A 1 250 ? 23.984 -7.926 -0.405 1 69.56 250 ASP A N 1
ATOM 1947 C CA . ASP A 1 250 ? 24.938 -6.855 -0.169 1 69.56 250 ASP A CA 1
ATOM 1948 C C . ASP A 1 250 ? 24.812 -5.758 -1.22 1 69.56 250 ASP A C 1
ATOM 1950 O O . ASP A 1 250 ? 25.406 -5.84 -2.293 1 69.56 250 ASP A O 1
ATOM 1954 N N . VAL A 1 251 ? 23.562 -4.93 -1.153 1 81.94 251 VAL A N 1
ATOM 1955 C CA . VAL A 1 251 ? 23.609 -3.691 -1.927 1 81.94 251 VAL A CA 1
ATOM 1956 C C . VAL A 1 251 ? 24.875 -2.908 -1.577 1 81.94 251 VAL A C 1
ATOM 1958 O O . VAL A 1 251 ? 25.141 -2.639 -0.403 1 81.94 251 VAL A O 1
ATOM 1961 N N . GLN A 1 252 ? 25.609 -2.643 -2.643 1 85.69 252 GLN A N 1
ATOM 1962 C CA . GLN A 1 252 ? 26.875 -1.947 -2.41 1 85.69 252 GLN A CA 1
ATOM 1963 C C . GLN A 1 252 ? 26.75 -0.463 -2.742 1 85.69 252 GLN A C 1
ATOM 1965 O O . GLN A 1 252 ? 27.375 0.377 -2.1 1 85.69 252 GLN A O 1
ATOM 1970 N N . ARG A 1 253 ? 25.984 -0.292 -3.732 1 92.62 253 ARG A N 1
ATOM 1971 C CA . ARG A 1 253 ? 25.891 1.075 -4.234 1 92.62 253 ARG A CA 1
ATOM 1972 C C . ARG A 1 253 ? 24.516 1.343 -4.824 1 92.62 253 ARG A C 1
ATOM 1974 O O . ARG A 1 253 ? 23.906 0.455 -5.43 1 92.62 253 ARG A O 1
ATOM 1981 N N . VAL A 1 254 ? 23.922 2.531 -4.586 1 94.62 254 VAL A N 1
ATOM 1982 C CA . VAL A 1 254 ? 22.688 3.021 -5.188 1 94.62 254 VAL A CA 1
ATOM 1983 C C . VAL A 1 254 ? 22.938 4.363 -5.867 1 94.62 254 VAL A C 1
ATOM 1985 O O . VAL A 1 254 ? 23.594 5.246 -5.297 1 94.62 254 VAL A O 1
ATOM 1988 N N . TRP A 1 255 ? 22.531 4.5 -7.137 1 95.25 255 TRP A N 1
ATOM 1989 C CA . TRP A 1 255 ? 22.75 5.758 -7.844 1 95.25 255 TRP A CA 1
ATOM 1990 C C . TRP A 1 255 ? 21.703 5.945 -8.938 1 95.25 255 TRP A C 1
ATOM 1992 O O . TRP A 1 255 ? 20.969 5.008 -9.273 1 95.25 255 TRP A O 1
ATOM 2002 N N . ALA A 1 256 ? 21.5 7.137 -9.359 1 95.94 256 ALA A N 1
ATOM 2003 C CA . ALA A 1 256 ? 20.672 7.461 -10.516 1 95.94 256 ALA A CA 1
ATOM 2004 C C . ALA A 1 256 ? 21.516 7.91 -11.695 1 95.94 256 ALA A C 1
ATOM 2006 O O . ALA A 1 256 ? 22.5 8.648 -11.523 1 95.94 256 ALA A O 1
ATOM 2007 N N . GLU A 1 257 ? 21.141 7.422 -12.883 1 94.88 257 GLU A N 1
ATOM 2008 C CA . GLU A 1 257 ? 21.906 7.742 -14.086 1 94.88 257 GLU A CA 1
ATOM 2009 C C . GLU A 1 257 ? 21.031 8.414 -15.133 1 94.88 257 GLU A C 1
ATOM 2011 O O . GLU A 1 257 ? 19.922 7.961 -15.414 1 94.88 257 GLU A O 1
ATOM 2016 N N . PRO A 1 258 ? 21.547 9.539 -15.68 1 93.44 258 PRO A N 1
ATOM 2017 C CA . PRO A 1 258 ? 20.844 10.117 -16.828 1 93.44 258 PRO A CA 1
ATOM 2018 C C . PRO A 1 258 ? 20.797 9.18 -18.031 1 93.44 258 PRO A C 1
ATOM 2020 O O . PRO A 1 258 ? 21.75 8.453 -18.281 1 93.44 258 PRO A O 1
ATOM 2023 N N . VAL A 1 259 ? 19.688 9.195 -18.641 1 90.81 259 VAL A N 1
ATOM 2024 C CA . VAL A 1 259 ? 19.516 8.297 -19.781 1 90.81 259 VAL A CA 1
ATOM 2025 C C . VAL A 1 259 ? 19.016 9.086 -20.984 1 90.81 259 VAL A C 1
ATOM 2027 O O . VAL A 1 259 ? 18.5 10.195 -20.844 1 90.81 259 VAL A O 1
ATOM 2030 N N . GLY A 1 260 ? 19.266 8.5 -22.172 1 85.44 260 GLY A N 1
ATOM 2031 C CA . GLY A 1 260 ? 18.812 9.117 -23.406 1 85.44 260 GLY A CA 1
ATOM 2032 C C . GLY A 1 260 ? 19.844 10.039 -24.031 1 85.44 260 GLY A C 1
ATOM 2033 O O . GLY A 1 260 ? 20.812 10.422 -23.391 1 85.44 260 GLY A O 1
ATOM 2034 N N . ARG A 1 261 ? 19.578 10.445 -25.188 1 82.5 261 ARG A N 1
ATOM 2035 C CA . ARG A 1 261 ? 20.5 11.281 -25.953 1 82.5 261 ARG A CA 1
ATOM 2036 C C . ARG A 1 261 ? 20.656 12.656 -25.312 1 82.5 261 ARG A C 1
ATOM 2038 O O . ARG A 1 261 ? 21.766 13.211 -25.281 1 82.5 261 ARG A O 1
ATOM 2045 N N . PHE A 1 262 ? 19.609 13.156 -24.781 1 84.56 262 PHE A N 1
ATOM 2046 C CA . PHE A 1 262 ? 19.625 14.5 -24.219 1 84.56 262 PHE A CA 1
ATOM 2047 C C . PHE A 1 262 ? 19.922 14.469 -22.734 1 84.56 262 PHE A C 1
ATOM 2049 O O . PHE A 1 262 ? 20.141 15.508 -22.109 1 84.56 262 PHE A O 1
ATOM 2056 N N . LYS A 1 263 ? 19.891 13.227 -22.125 1 87.69 263 LYS A N 1
ATOM 2057 C CA . LYS A 1 263 ? 20.219 13.031 -20.719 1 87.69 263 LYS A CA 1
ATOM 2058 C C . LYS A 1 263 ? 19.312 13.852 -19.828 1 87.69 263 LYS A C 1
ATOM 2060 O O . LYS A 1 263 ? 19.766 14.531 -18.906 1 87.69 263 LYS A O 1
ATOM 2065 N N . THR A 1 264 ? 18.031 13.898 -20.188 1 90 264 THR A N 1
ATOM 2066 C CA . THR A 1 264 ? 17.047 14.648 -19.406 1 90 264 THR A CA 1
ATOM 2067 C C . THR A 1 264 ? 16.188 13.703 -18.578 1 90 264 THR A C 1
ATOM 2069 O O . THR A 1 264 ? 15.406 14.148 -17.734 1 90 264 THR A O 1
ATOM 2072 N N . ASP A 1 265 ? 16.297 12.375 -18.828 1 93.44 265 ASP A N 1
ATOM 2073 C CA . ASP A 1 265 ? 15.633 11.344 -18.031 1 93.44 265 ASP A CA 1
ATOM 2074 C C . ASP A 1 265 ? 16.641 10.555 -17.203 1 93.44 265 ASP A C 1
ATOM 2076 O O . ASP A 1 265 ? 17.859 10.695 -17.391 1 93.44 265 ASP A O 1
ATOM 2080 N N . ALA A 1 266 ? 16.141 9.898 -16.219 1 97.06 266 ALA A N 1
ATOM 2081 C CA . ALA A 1 266 ? 17.062 9.172 -15.344 1 97.06 266 ALA A CA 1
ATOM 2082 C C . ALA A 1 266 ? 16.469 7.832 -14.922 1 97.06 266 ALA A C 1
ATOM 2084 O O . ALA A 1 266 ? 15.25 7.652 -14.945 1 97.06 266 ALA A O 1
ATOM 2085 N N . MET A 1 267 ? 17.344 6.965 -14.594 1 97.12 267 MET A N 1
ATOM 2086 C CA . MET A 1 267 ? 17 5.645 -14.055 1 97.12 267 MET A CA 1
ATOM 2087 C C . MET A 1 267 ? 17.766 5.371 -12.766 1 97.12 267 MET A C 1
ATOM 2089 O O . MET A 1 267 ? 18.922 5.781 -12.617 1 97.12 267 MET A O 1
ATOM 2093 N N . LEU A 1 268 ? 17.047 4.766 -11.844 1 96.81 268 LEU A N 1
ATOM 2094 C CA . LEU A 1 268 ? 17.656 4.367 -10.57 1 96.81 268 LEU A CA 1
ATOM 2095 C C . LEU A 1 268 ? 18.328 3.004 -10.688 1 96.81 268 LEU A C 1
ATOM 2097 O O . LEU A 1 268 ? 17.766 2.082 -11.281 1 96.81 268 LEU A O 1
ATOM 2101 N N . TYR A 1 269 ? 19.562 2.881 -10.125 1 96 269 TYR A N 1
ATOM 2102 C CA . TYR A 1 269 ? 20.328 1.639 -10.172 1 96 269 TYR A CA 1
ATOM 2103 C C . TYR A 1 269 ? 20.844 1.27 -8.781 1 96 269 TYR A C 1
ATOM 2105 O O . TYR A 1 269 ? 21 2.139 -7.926 1 96 269 TYR A O 1
ATOM 2113 N N . CYS A 1 270 ? 21 -0.006 -8.602 1 93.12 270 CYS A N 1
ATOM 2114 C CA . CYS A 1 270 ? 21.75 -0.501 -7.457 1 93.12 270 CYS A CA 1
ATOM 2115 C C . CYS A 1 270 ? 22.719 -1.603 -7.879 1 93.12 270 CYS A C 1
ATOM 2117 O O . CYS A 1 270 ? 22.484 -2.283 -8.883 1 93.12 270 CYS A O 1
ATOM 2119 N N . GLU A 1 271 ? 23.797 -1.596 -7.211 1 92.25 271 GLU A N 1
ATOM 2120 C CA . GLU A 1 271 ? 24.797 -2.643 -7.395 1 92.25 271 GLU A CA 1
ATOM 2121 C C . GLU A 1 271 ? 24.766 -3.643 -6.242 1 92.25 271 GLU A C 1
ATOM 2123 O O . GLU A 1 271 ? 24.828 -3.254 -5.074 1 92.25 271 GLU A O 1
ATOM 2128 N N . GLU A 1 272 ? 24.547 -4.906 -6.633 1 85.75 272 GLU A N 1
ATOM 2129 C CA . GLU A 1 272 ? 24.484 -5.969 -5.633 1 85.75 272 GLU A CA 1
ATOM 2130 C C . GLU A 1 272 ? 25.672 -6.918 -5.766 1 85.75 272 GLU A C 1
ATOM 2132 O O . GLU A 1 272 ? 26.109 -7.211 -6.879 1 85.75 272 GLU A O 1
ATOM 2137 N N . GLN A 1 273 ? 26.219 -7.223 -4.625 1 82.75 273 GLN A N 1
ATOM 2138 C CA . GLN A 1 273 ? 27.281 -8.219 -4.582 1 82.75 273 GLN A CA 1
ATOM 2139 C C . GLN A 1 273 ? 27.062 -9.227 -3.459 1 82.75 273 GLN A C 1
ATOM 2141 O O . GLN A 1 273 ? 27.031 -8.852 -2.283 1 82.75 273 GLN A O 1
ATOM 2146 N N . TRP A 1 274 ? 26.781 -10.477 -3.812 1 76.06 274 TRP A N 1
ATOM 2147 C CA . TRP A 1 274 ? 26.531 -11.508 -2.814 1 76.06 274 TRP A CA 1
ATOM 2148 C C . TRP A 1 274 ? 27.844 -12.07 -2.271 1 76.06 274 TRP A C 1
ATOM 2150 O O . TRP A 1 274 ? 28.844 -12.133 -2.99 1 76.06 274 TRP A O 1
ATOM 2160 N N . PRO A 1 275 ? 27.672 -12.539 -0.987 1 69.75 275 PRO A N 1
ATOM 2161 C CA . PRO A 1 275 ? 28.891 -13.133 -0.424 1 69.75 275 PRO A CA 1
ATOM 2162 C C . PRO A 1 275 ? 29.312 -14.406 -1.152 1 69.75 275 PRO A C 1
ATOM 2164 O O . PRO A 1 275 ? 28.453 -15.203 -1.559 1 69.75 275 PRO A O 1
ATOM 2167 N N . GLY A 1 276 ? 30.359 -14.469 -1.734 1 68 276 GLY A N 1
ATOM 2168 C CA . GLY A 1 276 ? 30.906 -15.633 -2.42 1 68 276 GLY A CA 1
ATOM 2169 C C . GLY A 1 276 ? 31.031 -15.438 -3.918 1 68 276 GLY A C 1
ATOM 2170 O O . GLY A 1 276 ? 31.547 -16.312 -4.621 1 68 276 GLY A O 1
ATOM 2171 N N . SER A 1 277 ? 30.312 -14.398 -4.207 1 70.5 277 SER A N 1
ATOM 2172 C CA . SER A 1 277 ? 30.438 -14.117 -5.633 1 70.5 277 SER A CA 1
ATOM 2173 C C . SER A 1 277 ? 31.281 -12.867 -5.875 1 70.5 277 SER A C 1
ATOM 2175 O O . SER A 1 277 ? 31.188 -11.898 -5.121 1 70.5 277 SER A O 1
ATOM 2177 N N . ASP A 1 278 ? 32.188 -12.977 -6.707 1 74.94 278 ASP A N 1
ATOM 2178 C CA . ASP A 1 278 ? 33 -11.812 -7.078 1 74.94 278 ASP A CA 1
ATOM 2179 C C . ASP A 1 278 ? 32.281 -10.977 -8.141 1 74.94 278 ASP A C 1
ATOM 2181 O O . ASP A 1 278 ? 32.75 -9.906 -8.516 1 74.94 278 ASP A O 1
ATOM 2185 N N . LYS A 1 279 ? 31.172 -11.492 -8.461 1 80 279 LYS A N 1
ATOM 2186 C CA . LYS A 1 279 ? 30.484 -10.797 -9.539 1 80 279 LYS A CA 1
ATOM 2187 C C . LYS A 1 279 ? 29.5 -9.758 -8.992 1 80 279 LYS A C 1
ATOM 2189 O O . LYS A 1 279 ? 28.797 -10.023 -8.016 1 80 279 LYS A O 1
ATOM 2194 N N . LYS A 1 280 ? 29.625 -8.609 -9.586 1 86.12 280 LYS A N 1
ATOM 2195 C CA . LYS A 1 280 ? 28.688 -7.535 -9.266 1 86.12 280 LYS A CA 1
ATOM 2196 C C . LYS A 1 280 ? 27.516 -7.527 -10.234 1 86.12 280 LYS A C 1
ATOM 2198 O O . LYS A 1 280 ? 27.688 -7.758 -11.438 1 86.12 280 LYS A O 1
ATOM 2203 N N . LEU A 1 281 ? 26.344 -7.422 -9.672 1 87.06 281 LEU A N 1
ATOM 2204 C CA . LEU A 1 281 ? 25.141 -7.34 -10.484 1 87.06 281 LEU A CA 1
ATOM 2205 C C . LEU A 1 281 ? 24.531 -5.949 -10.398 1 87.06 281 LEU A C 1
ATOM 2207 O O . LEU A 1 281 ? 24.281 -5.438 -9.305 1 87.06 281 LEU A O 1
ATOM 2211 N N . ILE A 1 282 ? 24.406 -5.34 -11.547 1 92.12 282 ILE A N 1
ATOM 2212 C CA . ILE A 1 282 ? 23.719 -4.051 -11.594 1 92.12 282 ILE A CA 1
ATOM 2213 C C . ILE A 1 282 ? 22.234 -4.262 -11.867 1 92.12 282 ILE A C 1
ATOM 2215 O O . ILE A 1 282 ? 21.859 -4.938 -12.828 1 92.12 282 ILE A O 1
ATOM 2219 N N . VAL A 1 283 ? 21.438 -3.732 -11 1 91.94 283 VAL A N 1
ATOM 2220 C CA . VAL A 1 283 ? 19.984 -3.861 -11.094 1 91.94 283 VAL A CA 1
ATOM 2221 C C . VAL A 1 283 ? 19.359 -2.479 -11.234 1 91.94 283 VAL A C 1
ATOM 2223 O O . VAL A 1 283 ? 19.672 -1.561 -10.477 1 91.94 283 VAL A O 1
ATOM 2226 N N . ASP A 1 284 ? 18.578 -2.275 -12.25 1 95.25 284 ASP A N 1
ATOM 2227 C CA . ASP A 1 284 ? 17.828 -1.02 -12.344 1 95.25 284 ASP A CA 1
ATOM 2228 C C . ASP A 1 284 ? 16.547 -1.075 -11.508 1 95.25 284 ASP A C 1
ATOM 2230 O O . ASP A 1 284 ? 16.25 -2.102 -10.891 1 95.25 284 ASP A O 1
ATOM 2234 N N . ALA A 1 285 ? 15.805 0.017 -11.43 1 95.5 285 ALA A N 1
ATOM 2235 C CA . ALA A 1 285 ? 14.648 0.151 -10.539 1 95.5 285 ALA A CA 1
ATOM 2236 C C . ALA A 1 285 ? 13.602 -0.921 -10.828 1 95.5 285 ALA A C 1
ATOM 2238 O O . ALA A 1 285 ? 12.867 -1.338 -9.938 1 95.5 285 ALA A O 1
ATOM 2239 N N . ARG A 1 286 ? 13.531 -1.458 -12.023 1 92.38 286 ARG A N 1
ATOM 2240 C CA . ARG A 1 286 ? 12.555 -2.463 -12.414 1 92.38 286 ARG A CA 1
ATOM 2241 C C . ARG A 1 286 ? 12.766 -3.764 -11.648 1 92.38 286 ARG A C 1
ATOM 2243 O O . ARG A 1 286 ? 11.805 -4.477 -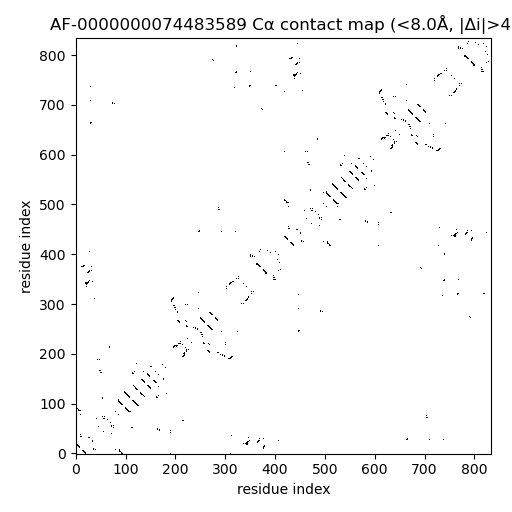11.344 1 92.38 286 ARG A O 1
ATOM 2250 N N . GLY A 1 287 ? 13.984 -4.027 -11.352 1 91.69 287 GLY A N 1
ATOM 2251 C CA . GLY A 1 287 ? 14.32 -5.281 -10.695 1 91.69 287 GLY A CA 1
ATOM 2252 C C . GLY A 1 287 ? 14.453 -5.152 -9.188 1 91.69 287 GLY A C 1
ATOM 2253 O O . GLY A 1 287 ? 14.695 -6.141 -8.5 1 91.69 287 GLY A O 1
ATOM 2254 N N . MET A 1 288 ? 14.266 -3.99 -8.656 1 91.62 288 MET A N 1
ATOM 2255 C CA . MET A 1 288 ? 14.414 -3.773 -7.215 1 91.62 288 MET A CA 1
ATOM 2256 C C . MET A 1 288 ? 13.141 -4.176 -6.477 1 91.62 288 MET A C 1
ATOM 2258 O O . MET A 1 288 ? 12.047 -4.145 -7.047 1 91.62 288 MET A O 1
ATOM 2262 N N . SER A 1 289 ? 13.297 -4.551 -5.258 1 91 289 SER A N 1
ATOM 2263 C CA . SER A 1 289 ? 12.125 -4.895 -4.453 1 91 289 SER A CA 1
ATOM 2264 C C . SER A 1 289 ? 11.336 -3.65 -4.062 1 91 289 SER A C 1
ATOM 2266 O O . SER A 1 289 ? 11.891 -2.551 -4.012 1 91 289 SER A O 1
ATOM 2268 N N . ASP A 1 290 ? 10.047 -3.855 -3.764 1 91.81 290 ASP A N 1
ATOM 2269 C CA . ASP A 1 290 ? 9.195 -2.758 -3.324 1 91.81 290 ASP A CA 1
ATOM 2270 C C . ASP A 1 290 ? 9.734 -2.115 -2.049 1 91.81 290 ASP A C 1
ATOM 2272 O O . ASP A 1 290 ? 9.75 -0.888 -1.927 1 91.81 290 ASP A O 1
ATOM 2276 N N . GLY A 1 291 ? 10.164 -2.965 -1.066 1 91.75 291 GLY A N 1
ATOM 2277 C CA . GLY A 1 291 ? 10.703 -2.443 0.179 1 91.75 291 GLY A CA 1
ATOM 2278 C C . GLY A 1 291 ? 11.914 -1.555 -0.022 1 91.75 291 GLY A C 1
ATOM 2279 O O . GLY A 1 291 ? 12.055 -0.524 0.64 1 91.75 291 GLY A O 1
ATOM 2280 N N . THR A 1 292 ? 12.766 -1.926 -0.927 1 92.19 292 THR A N 1
ATOM 2281 C CA . THR A 1 292 ? 13.961 -1.145 -1.22 1 92.19 292 THR A CA 1
ATOM 2282 C C . THR A 1 292 ? 13.586 0.201 -1.838 1 92.19 292 THR A C 1
ATOM 2284 O O . THR A 1 292 ? 14.109 1.241 -1.433 1 92.19 292 THR A O 1
ATOM 2287 N N . LEU A 1 293 ? 12.703 0.149 -2.781 1 95 293 LEU A N 1
ATOM 2288 C CA . LEU A 1 293 ? 12.273 1.375 -3.447 1 95 293 LEU A CA 1
ATOM 2289 C C . LEU A 1 293 ? 11.617 2.332 -2.457 1 95 293 LEU A C 1
ATOM 2291 O O . LEU A 1 293 ? 11.898 3.531 -2.465 1 95 293 LEU A O 1
ATOM 2295 N N . ARG A 1 294 ? 10.75 1.823 -1.622 1 95.12 294 ARG A N 1
ATOM 2296 C CA . ARG A 1 294 ? 10.094 2.652 -0.615 1 95.12 294 ARG A CA 1
ATOM 2297 C C . ARG A 1 294 ? 11.117 3.297 0.314 1 95.12 294 ARG A C 1
ATOM 2299 O O . ARG A 1 294 ? 11.023 4.488 0.62 1 95.12 294 ARG A O 1
ATOM 2306 N N . PHE A 1 295 ? 12.086 2.459 0.714 1 95.12 295 PHE A N 1
ATOM 2307 C CA . PHE A 1 295 ? 13.133 2.938 1.605 1 95.12 295 PHE A CA 1
ATOM 2308 C C . PHE A 1 295 ? 13.93 4.062 0.951 1 95.12 295 PHE A C 1
ATOM 2310 O O . PHE A 1 295 ? 14.203 5.086 1.581 1 95.12 295 PHE A O 1
ATOM 2317 N N . ILE A 1 296 ? 14.289 3.916 -0.303 1 96 296 ILE A N 1
ATOM 2318 C CA . ILE A 1 296 ? 15.023 4.93 -1.055 1 96 296 ILE A CA 1
ATOM 2319 C C . ILE A 1 296 ? 14.188 6.199 -1.161 1 96 296 ILE A C 1
ATOM 2321 O O . ILE A 1 296 ? 14.711 7.309 -1.045 1 96 296 ILE A O 1
ATOM 2325 N N . GLY A 1 297 ? 12.859 6.035 -1.406 1 97.06 297 GLY A N 1
ATOM 2326 C CA . GLY A 1 297 ? 11.969 7.18 -1.436 1 97.06 297 GLY A CA 1
ATOM 2327 C C . GLY A 1 297 ? 11.969 7.977 -0.143 1 97.06 297 GLY A C 1
ATOM 2328 O O . GLY A 1 297 ? 12.055 9.203 -0.164 1 97.06 297 GLY A O 1
ATOM 2329 N N . ILE A 1 298 ? 11.93 7.32 1.016 1 97.25 298 ILE A N 1
ATOM 2330 C CA . ILE A 1 298 ? 11.938 7.961 2.328 1 97.25 298 ILE A CA 1
ATOM 2331 C C . ILE A 1 298 ? 13.266 8.672 2.547 1 97.25 298 ILE A C 1
ATOM 2333 O O . ILE A 1 298 ? 13.289 9.836 2.959 1 97.25 298 ILE A O 1
ATOM 2337 N N . LEU A 1 299 ? 14.344 7.977 2.211 1 96.44 299 LEU A N 1
ATOM 2338 C CA . LEU A 1 299 ? 15.68 8.539 2.381 1 96.44 299 LEU A CA 1
ATOM 2339 C C . LEU A 1 299 ? 15.867 9.781 1.516 1 96.44 299 LEU A C 1
ATOM 2341 O O . LEU A 1 299 ? 16.391 10.797 1.981 1 96.44 299 LEU A O 1
ATOM 2345 N N . THR A 1 300 ? 15.406 9.672 0.307 1 97.62 300 THR A N 1
ATOM 2346 C CA . THR A 1 300 ? 15.516 10.805 -0.608 1 97.62 300 THR A CA 1
ATOM 2347 C C . THR A 1 300 ? 14.742 12.008 -0.073 1 97.62 300 THR A C 1
ATOM 2349 O O . THR A 1 300 ? 15.234 13.141 -0.122 1 97.62 300 THR A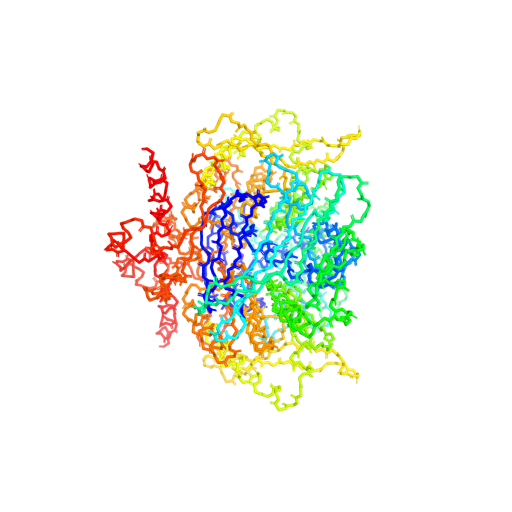 O 1
ATOM 2352 N N . ALA A 1 301 ? 13.555 11.812 0.453 1 97.5 301 ALA A N 1
ATOM 2353 C CA . ALA A 1 301 ? 12.773 12.891 1.039 1 97.5 301 ALA A CA 1
ATOM 2354 C C . ALA A 1 301 ? 13.523 13.547 2.195 1 97.5 301 ALA A C 1
ATOM 2356 O O . ALA A 1 301 ? 13.625 14.773 2.256 1 97.5 301 ALA A O 1
ATOM 2357 N N . LEU A 1 302 ? 14.102 12.742 3.061 1 97.12 302 LEU A N 1
ATOM 2358 C CA . LEU A 1 302 ? 14.82 13.242 4.227 1 97.12 302 LEU A CA 1
ATOM 2359 C C . LEU A 1 302 ? 16.016 14.094 3.803 1 97.12 302 LEU A C 1
ATOM 2361 O O . LEU A 1 302 ? 16.312 15.109 4.434 1 97.12 302 LEU A O 1
ATOM 2365 N N . LEU A 1 303 ? 16.578 13.672 2.695 1 96.19 303 LEU A N 1
ATOM 2366 C CA . LEU A 1 303 ? 17.844 14.289 2.314 1 96.19 303 LEU A CA 1
ATOM 2367 C C . LEU A 1 303 ? 17.609 15.492 1.41 1 96.19 303 LEU A C 1
ATOM 2369 O O . LEU A 1 303 ? 18.516 16.312 1.222 1 96.19 303 LEU A O 1
ATOM 2373 N N . THR A 1 304 ? 16.438 15.578 0.854 1 96.12 304 THR A N 1
ATOM 2374 C CA . THR A 1 304 ? 16.266 16.625 -0.147 1 96.12 304 THR A CA 1
ATOM 2375 C C . THR A 1 304 ? 15.305 17.703 0.355 1 96.12 304 THR A C 1
ATOM 2377 O O . THR A 1 304 ? 15.312 18.828 -0.142 1 96.12 304 THR A O 1
ATOM 2380 N N . ARG A 1 305 ? 14.43 17.438 1.304 1 95.75 305 ARG A N 1
ATOM 2381 C CA . ARG A 1 305 ? 13.5 18.453 1.795 1 95.75 305 ARG A CA 1
ATOM 2382 C C . ARG A 1 305 ? 14.242 19.562 2.514 1 95.75 305 ARG A C 1
ATOM 2384 O O . ARG A 1 305 ? 15.281 19.328 3.137 1 95.75 305 ARG A O 1
ATOM 2391 N N . PRO A 1 306 ? 13.75 20.75 2.467 1 94.88 306 PRO A N 1
ATOM 2392 C CA . PRO A 1 306 ? 14.406 21.875 3.15 1 94.88 306 PRO A CA 1
ATOM 2393 C C . PRO A 1 306 ? 14.422 21.703 4.668 1 94.88 306 PRO A C 1
ATOM 2395 O O . PRO A 1 306 ? 13.555 21.031 5.227 1 94.88 306 PRO A O 1
ATOM 2398 N N . LYS A 1 307 ? 15.391 22.375 5.227 1 93.94 307 LYS A N 1
ATOM 2399 C CA . LYS A 1 307 ? 15.445 22.438 6.684 1 93.94 307 LYS A CA 1
ATOM 2400 C C . LYS A 1 307 ? 14.156 23.016 7.258 1 93.94 307 LYS A C 1
ATOM 2402 O O . LYS A 1 307 ? 13.578 23.953 6.695 1 93.94 307 LYS A O 1
ATOM 2407 N N . GLY A 1 308 ? 13.711 22.422 8.352 1 92.19 308 GLY A N 1
ATOM 2408 C CA . GLY A 1 308 ? 12.516 22.906 9.016 1 92.19 308 GLY A CA 1
ATOM 2409 C C . GLY A 1 308 ? 11.242 22.281 8.477 1 92.19 308 GLY A C 1
ATOM 2410 O O . GLY A 1 308 ? 10.141 22.578 8.953 1 92.19 308 GLY A O 1
ATOM 2411 N N . SER A 1 309 ? 11.359 21.328 7.535 1 96.38 309 SER A N 1
ATOM 2412 C CA . SER A 1 309 ? 10.195 20.672 6.953 1 96.38 309 SER A CA 1
ATOM 2413 C C . SER A 1 309 ? 9.625 19.625 7.906 1 96.38 309 SER A C 1
ATOM 2415 O O . SER A 1 309 ? 10.32 19.156 8.812 1 96.38 309 SER A O 1
ATOM 2417 N N . LEU A 1 310 ? 8.359 19.406 7.742 1 98.06 310 LEU A N 1
ATOM 2418 C CA . LEU A 1 310 ? 7.695 18.25 8.352 1 98.06 310 LEU A CA 1
ATOM 2419 C C . LEU A 1 310 ? 7.367 17.188 7.305 1 98.06 310 LEU A C 1
ATOM 2421 O O . LEU A 1 310 ? 6.68 17.484 6.324 1 98.06 310 LEU A O 1
ATOM 2425 N N . ILE A 1 311 ? 7.914 16.031 7.465 1 97.94 311 ILE A N 1
ATOM 2426 C CA . ILE A 1 311 ? 7.566 14.914 6.598 1 97.94 311 ILE A CA 1
ATOM 2427 C C . ILE A 1 311 ? 6.551 14.016 7.293 1 97.94 311 ILE A C 1
ATOM 2429 O O . ILE A 1 311 ? 6.758 13.602 8.438 1 97.94 311 ILE A O 1
ATOM 2433 N N . VAL A 1 312 ? 5.434 13.797 6.641 1 97.94 312 VAL A N 1
ATOM 2434 C CA . VAL A 1 312 ? 4.367 12.938 7.141 1 97.94 312 VAL A CA 1
ATOM 2435 C C . VAL A 1 312 ? 4.332 11.641 6.336 1 97.94 312 VAL A C 1
ATOM 2437 O O . VAL A 1 312 ? 4.215 11.664 5.109 1 97.94 312 VAL A O 1
ATOM 2440 N N . ILE A 1 313 ? 4.426 10.492 7.027 1 96.56 313 ILE A N 1
ATOM 2441 C CA . ILE A 1 313 ? 4.461 9.203 6.344 1 96.56 313 ILE A CA 1
ATOM 2442 C C . ILE A 1 313 ? 3.508 8.227 7.035 1 96.56 313 ILE A C 1
ATOM 2444 O O . ILE A 1 313 ? 3.676 7.914 8.211 1 96.56 313 ILE A O 1
ATOM 2448 N N . GLU A 1 314 ? 2.549 7.762 6.277 1 94.31 314 GLU A N 1
ATOM 2449 C CA . GLU A 1 314 ? 1.69 6.703 6.805 1 94.31 314 GLU A CA 1
ATOM 2450 C C . GLU A 1 314 ? 2.34 5.332 6.645 1 94.31 314 GLU A C 1
ATOM 2452 O O . GLU A 1 314 ? 2.965 5.055 5.617 1 94.31 314 GLU A O 1
ATOM 2457 N N . GLU A 1 315 ? 2.232 4.551 7.633 1 93.12 315 GLU A N 1
ATOM 2458 C CA . GLU A 1 315 ? 2.748 3.186 7.605 1 93.12 315 GLU A CA 1
ATOM 2459 C C . GLU A 1 315 ? 4.184 3.148 7.09 1 93.12 315 GLU A C 1
ATOM 2461 O O . GLU A 1 315 ? 4.477 2.467 6.105 1 93.12 315 GLU A O 1
ATOM 2466 N N . ILE A 1 316 ? 5.086 3.705 7.82 1 94.81 316 ILE A N 1
ATOM 2467 C CA . ILE A 1 316 ? 6.457 3.994 7.418 1 94.81 316 ILE A CA 1
ATOM 2468 C C . ILE A 1 316 ? 7.203 2.688 7.152 1 94.81 316 ILE A C 1
ATOM 2470 O O . ILE A 1 316 ? 8.133 2.65 6.336 1 94.81 316 ILE A O 1
ATOM 2474 N N . ASP A 1 317 ? 6.75 1.605 7.77 1 91.5 317 ASP A N 1
ATOM 2475 C CA . ASP A 1 317 ? 7.508 0.358 7.727 1 91.5 317 ASP A CA 1
ATOM 2476 C C . ASP A 1 317 ? 6.949 -0.592 6.672 1 91.5 317 ASP A C 1
ATOM 2478 O O . ASP A 1 317 ? 7.395 -1.736 6.562 1 91.5 317 ASP A O 1
ATOM 2482 N N . ASN A 1 318 ? 5.988 -0.136 5.902 1 90.19 318 ASN A N 1
ATOM 2483 C CA . ASN A 1 318 ? 5.438 -0.991 4.855 1 90.19 318 ASN A CA 1
ATOM 2484 C C . ASN A 1 318 ? 6.535 -1.552 3.955 1 90.19 318 ASN A C 1
ATOM 2486 O O . ASN A 1 318 ? 7.398 -0.808 3.48 1 90.19 318 ASN A O 1
ATOM 2490 N N . GLY A 1 319 ? 6.508 -2.809 3.861 1 87.38 319 GLY A N 1
ATOM 2491 C CA . GLY A 1 319 ? 7.438 -3.473 2.959 1 87.38 319 GLY A CA 1
ATOM 2492 C C . GLY A 1 319 ? 8.773 -3.789 3.604 1 87.38 319 GLY A C 1
ATOM 2493 O O . GLY A 1 319 ? 9.625 -4.434 2.992 1 87.38 319 GLY A O 1
ATOM 2494 N N . LEU A 1 320 ? 8.984 -3.381 4.809 1 90.5 320 LEU A N 1
ATOM 2495 C CA . LEU A 1 320 ? 10.258 -3.604 5.484 1 90.5 320 LEU A CA 1
ATOM 2496 C C . LEU A 1 320 ? 10.164 -4.797 6.434 1 90.5 320 LEU A C 1
ATOM 2498 O O . LEU A 1 320 ? 9.203 -4.914 7.195 1 90.5 320 LEU A O 1
ATOM 2502 N N . HIS A 1 321 ? 11.117 -5.645 6.309 1 91.81 321 HIS A N 1
ATOM 2503 C CA . HIS A 1 321 ? 11.195 -6.75 7.254 1 91.81 321 HIS A CA 1
ATOM 2504 C C . HIS A 1 321 ? 11.391 -6.242 8.68 1 91.81 321 HIS A C 1
ATOM 2506 O O . HIS A 1 321 ? 12.141 -5.297 8.914 1 91.81 321 HIS A O 1
ATOM 2512 N N . PRO A 1 322 ? 10.773 -6.898 9.625 1 91.19 322 PRO A N 1
ATOM 2513 C CA . PRO A 1 322 ? 10.781 -6.398 11 1 91.19 322 PRO A CA 1
ATOM 2514 C C . PRO A 1 322 ? 12.195 -6.293 11.578 1 91.19 322 PRO A C 1
ATOM 2516 O O . PRO A 1 322 ? 12.461 -5.41 12.391 1 91.19 322 PRO A O 1
ATOM 2519 N N . SER A 1 323 ? 13.078 -7.105 11.141 1 88.69 323 SER A N 1
ATOM 2520 C CA . SER A 1 323 ? 14.445 -7.074 11.664 1 88.69 323 SER A CA 1
ATOM 2521 C C . SER A 1 323 ? 15.195 -5.836 11.18 1 88.69 323 SER A C 1
ATOM 2523 O O . SER A 1 323 ? 16.281 -5.527 11.688 1 88.69 323 SER A O 1
ATOM 2525 N N . ARG A 1 324 ? 14.625 -5.078 10.297 1 89.38 324 ARG A N 1
ATOM 2526 C CA . ARG A 1 324 ? 15.266 -3.889 9.742 1 89.38 324 ARG A CA 1
ATOM 2527 C C . ARG A 1 324 ? 14.672 -2.617 10.336 1 89.38 324 ARG A C 1
ATOM 2529 O O . ARG A 1 324 ? 15.062 -1.509 9.961 1 89.38 324 ARG A O 1
ATOM 2536 N N . ALA A 1 325 ? 13.805 -2.795 11.289 1 90.56 325 ALA A N 1
ATOM 2537 C CA . ALA A 1 325 ? 13.148 -1.657 11.93 1 90.56 325 ALA A CA 1
ATOM 2538 C C . ALA A 1 325 ? 14.18 -0.732 12.578 1 90.56 325 ALA A C 1
ATOM 2540 O O . ALA A 1 325 ? 14.039 0.492 12.531 1 90.56 325 ALA A O 1
ATOM 2541 N N . GLY A 1 326 ? 15.18 -1.331 13.109 1 90.31 326 GLY A N 1
ATOM 2542 C CA . GLY A 1 326 ? 16.219 -0.542 13.758 1 90.31 326 GLY A CA 1
ATOM 2543 C C . GLY A 1 326 ? 16.938 0.386 12.805 1 90.31 326 GLY A C 1
ATOM 2544 O O . GLY A 1 326 ? 17.234 1.53 13.156 1 90.31 326 GLY A O 1
ATOM 2545 N N . ILE A 1 327 ? 17.203 -0.082 11.617 1 90.62 327 ILE A N 1
ATOM 2546 C CA . ILE A 1 327 ? 17.891 0.706 10.594 1 90.62 327 ILE A CA 1
ATOM 2547 C C . ILE A 1 327 ? 17.031 1.914 10.219 1 90.62 327 ILE A C 1
ATOM 2549 O O . ILE A 1 327 ? 17.547 3.021 10.055 1 90.62 327 ILE A O 1
ATOM 2553 N N . LEU A 1 328 ? 15.797 1.683 10.102 1 93.5 328 LEU A N 1
ATOM 2554 C CA . LEU A 1 328 ? 14.875 2.756 9.758 1 93.5 328 LEU A CA 1
ATOM 2555 C C . LEU A 1 328 ? 14.867 3.834 10.836 1 93.5 328 LEU A C 1
ATOM 2557 O O . LEU A 1 328 ? 15 5.02 10.539 1 93.5 328 LEU A O 1
ATOM 2561 N N . ILE A 1 329 ? 14.797 3.436 12.078 1 93.62 329 ILE A N 1
ATOM 2562 C CA . ILE A 1 329 ? 14.734 4.379 13.188 1 93.62 329 ILE A CA 1
ATOM 2563 C C . ILE A 1 329 ? 16.047 5.16 13.281 1 93.62 329 ILE A C 1
ATOM 2565 O O . ILE A 1 329 ? 16.031 6.375 13.477 1 93.62 329 ILE A O 1
ATOM 2569 N N . ASP A 1 330 ? 17.141 4.457 13.078 1 92.94 330 ASP A N 1
ATOM 2570 C CA . ASP A 1 330 ? 18.453 5.109 13.086 1 92.94 330 ASP A CA 1
ATOM 2571 C C . ASP A 1 330 ? 18.531 6.18 12 1 92.94 330 ASP A C 1
ATOM 2573 O O . ASP A 1 330 ? 19 7.297 12.258 1 92.94 330 ASP A O 1
ATOM 2577 N N . MET A 1 331 ? 18.109 5.785 10.891 1 93.94 331 MET A N 1
ATOM 2578 C CA . MET A 1 331 ? 18.125 6.691 9.75 1 93.94 331 MET A CA 1
ATOM 2579 C C . MET A 1 331 ? 17.266 7.926 10.016 1 93.94 331 MET A C 1
ATOM 2581 O O . MET A 1 331 ? 17.703 9.055 9.797 1 93.94 331 MET A O 1
ATOM 2585 N N . LEU A 1 332 ? 16.078 7.766 10.547 1 95.88 332 LEU A N 1
ATOM 2586 C CA . LEU A 1 332 ? 15.148 8.859 10.82 1 95.88 332 LEU A CA 1
ATOM 2587 C C . LEU A 1 332 ? 15.711 9.797 11.883 1 95.88 332 LEU A C 1
ATOM 2589 O O . LEU A 1 332 ? 15.648 11.016 11.734 1 95.88 332 LEU A O 1
ATOM 2593 N N . ASN A 1 333 ? 16.297 9.203 12.883 1 94 333 ASN A N 1
ATOM 2594 C CA . ASN A 1 333 ? 16.844 10 13.977 1 94 333 ASN A CA 1
ATOM 2595 C C . ASN A 1 333 ? 18.078 10.766 13.547 1 94 333 ASN A C 1
ATOM 2597 O O . ASN A 1 333 ? 18.203 11.969 13.789 1 94 333 ASN A O 1
ATOM 2601 N N . GLU A 1 334 ? 18.969 10.07 12.852 1 94.62 334 GLU A N 1
ATOM 2602 C CA . GLU A 1 334 ? 20.234 10.68 12.461 1 94.62 334 GLU A CA 1
ATOM 2603 C C . GLU A 1 334 ? 20.016 11.789 11.43 1 94.62 334 GLU A C 1
ATOM 2605 O O . GLU A 1 334 ? 20.422 12.93 11.641 1 94.62 334 GLU A O 1
ATOM 2610 N N . ILE A 1 335 ? 19.359 11.461 10.406 1 95.06 335 ILE A N 1
ATOM 2611 C CA . ILE A 1 335 ? 19.188 12.422 9.32 1 95.06 335 ILE A CA 1
ATOM 2612 C C . ILE A 1 335 ? 18.203 13.508 9.75 1 95.06 335 ILE A C 1
ATOM 2614 O O . ILE A 1 335 ? 18.391 14.688 9.453 1 95.06 335 ILE A O 1
ATOM 2618 N N . GLY A 1 336 ? 17.094 13.117 10.461 1 95.19 336 GLY A N 1
ATOM 2619 C CA . GLY A 1 336 ? 16.141 14.094 10.953 1 95.19 336 GLY A CA 1
ATOM 2620 C C . GLY A 1 336 ? 16.766 15.156 11.836 1 95.19 336 GLY A C 1
ATOM 2621 O O . GLY A 1 336 ? 16.484 16.344 11.688 1 95.19 336 GLY A O 1
ATOM 2622 N N . THR A 1 337 ? 17.641 14.711 12.695 1 94.62 337 THR A N 1
ATOM 2623 C CA . THR A 1 337 ? 18.312 15.641 13.602 1 94.62 337 THR A CA 1
ATOM 2624 C C . THR A 1 337 ? 19.312 16.516 12.852 1 94.62 337 THR A C 1
ATOM 2626 O O . THR A 1 337 ? 19.297 17.734 12.977 1 94.62 337 THR A O 1
ATOM 2629 N N . ASP A 1 338 ? 20.109 15.891 12.008 1 94.44 338 ASP A N 1
ATOM 2630 C CA . ASP A 1 338 ? 21.156 16.609 11.273 1 94.44 338 ASP A CA 1
ATOM 2631 C C . ASP A 1 338 ? 20.562 17.672 10.359 1 94.44 338 ASP A C 1
ATOM 2633 O O . ASP A 1 338 ? 21.109 18.766 10.219 1 94.44 338 ASP A O 1
ATOM 2637 N N . ARG A 1 339 ? 19.406 17.375 9.82 1 95.19 339 ARG A N 1
ATOM 2638 C CA . ARG A 1 339 ? 18.828 18.25 8.82 1 95.19 339 ARG A CA 1
ATOM 2639 C C . ARG A 1 339 ? 17.656 19.047 9.398 1 95.19 339 ARG A C 1
ATOM 2641 O O . ARG A 1 339 ? 17.016 19.812 8.688 1 95.19 339 ARG A O 1
ATOM 2648 N N . GLN A 1 340 ? 17.375 18.859 10.688 1 94.94 340 GLN A N 1
ATOM 2649 C CA . GLN A 1 340 ? 16.281 19.547 11.367 1 94.94 340 GLN A CA 1
ATOM 2650 C C . GLN A 1 340 ? 14.953 19.328 10.641 1 94.94 340 GLN A C 1
ATOM 2652 O O . GLN A 1 340 ? 14.242 20.297 10.328 1 94.94 340 GLN A O 1
ATOM 2657 N N . ILE A 1 341 ? 14.688 18.109 10.312 1 96.62 341 ILE A N 1
ATOM 2658 C CA . ILE A 1 341 ? 13.438 17.672 9.703 1 96.62 341 ILE A CA 1
ATOM 2659 C C . ILE A 1 341 ? 12.578 16.969 10.742 1 96.62 341 ILE A C 1
ATOM 2661 O O . ILE A 1 341 ? 13.023 16.031 11.391 1 96.62 341 ILE A O 1
ATOM 2665 N N . ASP A 1 342 ? 11.391 17.5 10.977 1 97.5 342 ASP A N 1
ATOM 2666 C CA . ASP A 1 342 ? 10.438 16.797 11.82 1 97.5 342 ASP A CA 1
ATOM 2667 C C . ASP A 1 342 ? 9.742 15.68 11.047 1 97.5 342 ASP A C 1
ATOM 2669 O O . ASP A 1 342 ? 9.484 15.812 9.852 1 97.5 342 ASP A O 1
ATOM 2673 N N . ILE A 1 343 ? 9.508 14.594 11.719 1 97.94 343 ILE A N 1
ATOM 2674 C CA . ILE A 1 343 ? 8.875 13.438 11.102 1 97.94 343 ILE A CA 1
ATOM 2675 C C . ILE A 1 343 ? 7.637 13.031 11.898 1 97.94 343 ILE A C 1
ATOM 2677 O O . ILE A 1 343 ? 7.707 12.883 13.125 1 97.94 343 ILE A O 1
ATOM 2681 N N . LEU A 1 344 ? 6.516 12.961 11.266 1 98.38 344 LEU A N 1
ATOM 2682 C CA . LEU A 1 344 ? 5.289 12.375 11.789 1 98.38 344 LEU A CA 1
ATOM 2683 C C . LEU A 1 344 ? 4.949 11.086 11.047 1 98.38 344 LEU A C 1
ATOM 2685 O O . LEU A 1 344 ? 4.715 11.102 9.836 1 98.38 344 LEU A O 1
ATOM 2689 N N . MET A 1 345 ? 4.945 9.977 11.758 1 97.56 345 MET A N 1
ATOM 2690 C CA . MET A 1 345 ? 4.734 8.688 11.094 1 97.56 345 MET A CA 1
ATOM 2691 C C . MET A 1 345 ? 3.684 7.867 11.828 1 97.56 345 MET A C 1
ATOM 2693 O O . MET A 1 345 ? 3.465 8.055 13.023 1 97.56 345 MET A O 1
ATOM 2697 N N . THR A 1 346 ? 2.988 7.039 11.078 1 96.81 346 THR A N 1
ATOM 2698 C CA . THR A 1 346 ? 2.145 6.012 11.68 1 96.81 346 THR A CA 1
ATOM 2699 C C . THR A 1 346 ? 2.738 4.625 11.453 1 96.81 346 THR A C 1
ATOM 2701 O O . THR A 1 346 ? 3.527 4.422 10.531 1 96.81 346 THR A O 1
ATOM 2704 N N . THR A 1 347 ? 2.443 3.703 12.328 1 94.31 347 THR A N 1
ATOM 2705 C CA . THR A 1 347 ? 2.867 2.316 12.164 1 94.31 347 THR A CA 1
ATOM 2706 C C . THR A 1 347 ? 1.953 1.375 12.945 1 94.31 347 THR A C 1
ATOM 2708 O O . THR A 1 347 ? 1.411 1.748 13.984 1 94.31 347 THR A O 1
ATOM 2711 N N . HIS A 1 348 ? 1.77 0.223 12.414 1 90.06 348 HIS A N 1
ATOM 2712 C CA . HIS A 1 348 ? 1.105 -0.88 13.102 1 90.06 348 HIS A CA 1
ATOM 2713 C C . HIS A 1 348 ? 2.098 -1.98 13.461 1 90.06 348 HIS A C 1
ATOM 2715 O O . HIS A 1 348 ? 1.702 -3.039 13.953 1 90.06 348 HIS A O 1
ATOM 2721 N N . ASN A 1 349 ? 3.352 -1.731 13.297 1 90.19 349 ASN A N 1
ATOM 2722 C CA . ASN A 1 349 ? 4.355 -2.785 13.414 1 90.19 349 ASN A CA 1
ATOM 2723 C C . ASN A 1 349 ? 4.918 -2.861 14.836 1 90.19 349 ASN A C 1
ATOM 2725 O O . ASN A 1 349 ? 5.66 -1.974 15.258 1 90.19 349 ASN A O 1
ATOM 2729 N N . PRO A 1 350 ? 4.68 -3.951 15.508 1 91.94 350 PRO A N 1
ATOM 2730 C CA . PRO A 1 350 ? 5.176 -4.074 16.875 1 91.94 350 PRO A CA 1
ATOM 2731 C C . PRO A 1 350 ? 6.699 -4.039 16.969 1 91.94 350 PRO A C 1
ATOM 2733 O O . PRO A 1 350 ? 7.254 -3.51 17.938 1 91.94 350 PRO A O 1
ATOM 2736 N N . ALA A 1 351 ? 7.344 -4.586 15.969 1 91.19 351 ALA A N 1
ATOM 2737 C CA . ALA A 1 351 ? 8.805 -4.613 15.977 1 91.19 351 ALA A CA 1
ATOM 2738 C C . ALA A 1 351 ? 9.375 -3.201 15.922 1 91.19 351 ALA A C 1
ATOM 2740 O O . ALA A 1 351 ? 10.367 -2.9 16.594 1 91.19 351 ALA A O 1
ATOM 2741 N N . LEU A 1 352 ? 8.789 -2.383 15.141 1 92.81 352 LEU A N 1
ATOM 2742 C CA . LEU A 1 352 ? 9.234 -0.996 15.055 1 92.81 352 LEU A CA 1
ATOM 2743 C C . LEU A 1 352 ? 9.023 -0.279 16.391 1 92.81 352 LEU A C 1
ATOM 2745 O O . LEU A 1 352 ? 9.898 0.468 16.844 1 92.81 352 LEU A O 1
ATOM 2749 N N . LEU A 1 353 ? 7.918 -0.512 17.016 1 93.19 353 LEU A N 1
ATOM 2750 C CA . LEU A 1 353 ? 7.609 0.111 18.297 1 93.19 353 LEU A CA 1
ATOM 2751 C C . LEU A 1 353 ? 8.594 -0.338 19.375 1 93.19 353 LEU A C 1
ATOM 2753 O O . LEU A 1 353 ? 9.008 0.462 20.219 1 93.19 353 LEU A O 1
ATOM 2757 N N . ASP A 1 354 ? 8.953 -1.574 19.312 1 92.62 354 ASP A N 1
ATOM 2758 C CA . ASP A 1 354 ? 9.922 -2.096 20.266 1 92.62 354 ASP A CA 1
ATOM 2759 C C . ASP A 1 354 ? 11.297 -1.473 20.062 1 92.62 354 ASP A C 1
ATOM 2761 O O . ASP A 1 354 ? 12.023 -1.217 21.016 1 92.62 354 ASP A O 1
ATOM 2765 N N . GLU A 1 355 ? 11.641 -1.231 18.812 1 91.69 355 GLU A N 1
ATOM 2766 C CA . GLU A 1 355 ? 12.945 -0.652 18.484 1 91.69 355 GLU A CA 1
ATOM 2767 C C . GLU A 1 355 ? 13.031 0.799 18.953 1 91.69 355 GLU A C 1
ATOM 2769 O O . GLU A 1 355 ? 14.125 1.303 19.219 1 91.69 355 GLU A O 1
ATOM 2774 N N . LEU A 1 356 ? 11.969 1.526 18.984 1 91 356 LEU A N 1
ATOM 2775 C CA . LEU A 1 356 ? 11.945 2.906 19.453 1 91 356 LEU A CA 1
ATOM 2776 C C . LEU A 1 356 ? 12.453 3 20.891 1 91 356 LEU A C 1
ATOM 2778 O O . LEU A 1 356 ? 13.211 3.91 21.219 1 91 356 LEU A O 1
ATOM 2782 N N . GLY A 1 357 ? 12.047 1.991 21.75 1 86.38 357 GLY A N 1
ATOM 2783 C CA . GLY A 1 357 ? 12.508 1.971 23.141 1 86.38 357 GLY A CA 1
ATOM 2784 C C . GLY A 1 357 ? 11.695 2.867 24.047 1 86.38 357 GLY A C 1
ATOM 2785 O O . GLY A 1 357 ? 10.891 3.674 23.578 1 86.38 357 GLY A O 1
ATOM 2786 N N . PRO A 1 358 ? 11.961 2.814 25.266 1 87.12 358 PRO A N 1
ATOM 2787 C CA . PRO A 1 358 ? 11.18 3.543 26.266 1 87.12 358 PRO A CA 1
ATOM 2788 C C . PRO A 1 358 ? 11.406 5.051 26.203 1 87.12 358 PRO A C 1
ATOM 2790 O O . PRO A 1 358 ? 10.523 5.828 26.578 1 87.12 358 PRO A O 1
ATOM 2793 N N . GLU A 1 359 ? 12.562 5.438 25.703 1 88.75 359 GLU A N 1
ATOM 2794 C CA . GLU A 1 359 ? 12.875 6.859 25.641 1 88.75 359 GLU A CA 1
ATOM 2795 C C . GLU A 1 359 ? 11.945 7.586 24.672 1 88.75 359 GLU A C 1
ATOM 2797 O O . GLU A 1 359 ? 11.812 8.812 24.734 1 88.75 359 GLU A O 1
ATOM 2802 N N . MET A 1 360 ? 11.312 6.801 23.812 1 90.69 360 MET A N 1
ATOM 2803 C CA . MET A 1 360 ? 10.461 7.406 22.797 1 90.69 360 MET A CA 1
ATOM 2804 C C . MET A 1 360 ? 9.008 7.457 23.25 1 90.69 360 MET A C 1
ATOM 2806 O O . MET A 1 360 ? 8.156 8.023 22.562 1 90.69 360 MET A O 1
ATOM 2810 N N . ILE A 1 361 ? 8.68 7.035 24.406 1 89.88 361 ILE A N 1
ATOM 2811 C CA . ILE A 1 361 ? 7.32 6.918 24.938 1 89.88 361 ILE A CA 1
ATOM 2812 C C . ILE A 1 361 ? 6.637 8.281 24.922 1 89.88 361 ILE A C 1
ATOM 2814 O O . ILE A 1 361 ? 5.488 8.398 24.484 1 89.88 361 ILE A O 1
ATOM 2818 N N . PRO A 1 362 ? 7.352 9.367 25.266 1 91.75 362 PRO A N 1
ATOM 2819 C CA . PRO A 1 362 ? 6.699 10.68 25.25 1 91.75 362 PRO A CA 1
ATOM 2820 C C . PRO A 1 362 ? 6.324 11.141 23.844 1 91.75 362 PRO A C 1
ATOM 2822 O O . PRO A 1 362 ? 5.559 12.102 23.688 1 91.75 362 PRO A O 1
ATOM 2825 N N . PHE A 1 363 ? 6.848 10.5 22.828 1 94.44 363 PHE A N 1
ATOM 2826 C CA . PHE A 1 363 ? 6.656 10.969 21.453 1 94.44 363 PHE A CA 1
ATOM 2827 C C . PHE A 1 363 ? 5.703 10.055 20.703 1 94.44 363 PHE A C 1
ATOM 2829 O O . PHE A 1 363 ? 5.555 10.18 19.484 1 94.44 363 PHE A O 1
ATOM 2836 N N . ILE A 1 364 ? 5.117 9.164 21.438 1 96.06 364 ILE A N 1
ATOM 2837 C CA . ILE A 1 364 ? 4.109 8.273 20.859 1 96.06 364 ILE A CA 1
ATOM 2838 C C . ILE A 1 364 ? 2.717 8.75 21.266 1 96.06 364 ILE A C 1
ATOM 2840 O O . ILE A 1 364 ? 2.441 8.969 22.453 1 96.06 364 ILE A O 1
ATOM 2844 N N . ILE A 1 365 ? 1.903 8.977 20.266 1 97.44 365 ILE A N 1
ATOM 2845 C CA . ILE A 1 365 ? 0.515 9.383 20.469 1 97.44 365 ILE A CA 1
ATOM 2846 C C . ILE A 1 365 ? -0.416 8.25 20.031 1 97.44 365 ILE A C 1
ATOM 2848 O O . ILE A 1 365 ? -0.205 7.637 18.984 1 97.44 365 ILE A O 1
ATOM 2852 N N . VAL A 1 366 ? -1.451 7.973 20.812 1 95.69 366 VAL A N 1
ATOM 2853 C CA . VAL A 1 366 ? -2.391 6.895 20.516 1 95.69 366 VAL A CA 1
ATOM 2854 C C . VAL A 1 366 ? -3.729 7.48 20.078 1 95.69 366 VAL A C 1
ATOM 2856 O O . VAL A 1 366 ? -4.375 8.211 20.828 1 95.69 366 VAL A O 1
ATOM 2859 N N . ALA A 1 367 ? -4.074 7.211 18.844 1 95.56 367 ALA A N 1
ATOM 2860 C CA . ALA A 1 367 ? -5.418 7.523 18.375 1 95.56 367 ALA A CA 1
ATOM 2861 C C . ALA A 1 367 ? -6.414 6.449 18.812 1 95.56 367 ALA A C 1
ATOM 2863 O O . ALA A 1 367 ? -6.152 5.254 18.656 1 95.56 367 ALA A O 1
ATOM 2864 N N . HIS A 1 368 ? -7.504 6.836 19.359 1 92.12 368 HIS A N 1
ATOM 2865 C CA . HIS A 1 368 ? -8.547 5.934 19.812 1 92.12 368 HIS A CA 1
ATOM 2866 C C . HIS A 1 368 ? -9.914 6.605 19.781 1 92.12 368 HIS A C 1
ATOM 2868 O O . HIS A 1 368 ? -10.016 7.809 19.516 1 92.12 368 HIS A O 1
ATOM 2874 N N . ARG A 1 369 ? -10.938 5.844 19.953 1 89.44 369 ARG A N 1
ATOM 2875 C CA . ARG A 1 369 ? -12.289 6.375 19.938 1 89.44 369 ARG A CA 1
ATOM 2876 C C . ARG A 1 369 ? -12.836 6.539 21.359 1 89.44 369 ARG A C 1
ATOM 2878 O O . ARG A 1 369 ? -12.648 5.664 22.203 1 89.44 369 ARG A O 1
ATOM 2885 N N . SER A 1 370 ? -13.453 7.684 21.531 1 86.56 370 SER A N 1
ATOM 2886 C CA . SER A 1 370 ? -14.102 7.918 22.812 1 86.56 370 SER A CA 1
ATOM 2887 C C . SER A 1 370 ? -15.258 6.949 23.031 1 86.56 370 SER A C 1
ATOM 2889 O O . SER A 1 370 ? -16.031 6.68 22.109 1 86.56 370 SER A O 1
ATOM 2891 N N . MET A 1 371 ? -15.391 6.441 24.203 1 78.56 371 MET A N 1
ATOM 2892 C CA . MET A 1 371 ? -16.484 5.539 24.547 1 78.56 371 MET A CA 1
ATOM 2893 C C . MET A 1 371 ? -17.797 6.305 24.719 1 78.56 371 MET A C 1
ATOM 2895 O O . MET A 1 371 ? -18.875 5.711 24.719 1 78.56 371 MET A O 1
ATOM 2899 N N . GLU A 1 372 ? -17.656 7.582 24.828 1 77.75 372 GLU A N 1
ATOM 2900 C CA . GLU A 1 372 ? -18.828 8.414 25.094 1 77.75 372 GLU A CA 1
ATOM 2901 C C . GLU A 1 372 ? -19.594 8.703 23.812 1 77.75 372 GLU A C 1
ATOM 2903 O O . GLU A 1 372 ? -20.812 8.516 23.75 1 77.75 372 GLU A O 1
ATOM 2908 N N . ASP A 1 373 ? -18.891 9.133 22.797 1 80.88 373 ASP A N 1
ATOM 2909 C CA . ASP A 1 373 ? -19.609 9.57 21.609 1 80.88 373 ASP A CA 1
ATOM 2910 C C . ASP A 1 373 ? -18.969 9.008 20.344 1 80.88 373 ASP A C 1
ATOM 2912 O O . ASP A 1 373 ? -19.391 9.344 19.234 1 80.88 373 ASP A O 1
ATOM 2916 N N . GLY A 1 374 ? -17.891 8.281 20.5 1 85.62 374 GLY A N 1
ATOM 2917 C CA . GLY A 1 374 ? -17.25 7.645 19.359 1 85.62 374 GLY A CA 1
ATOM 2918 C C . GLY A 1 374 ? -16.312 8.562 18.609 1 85.62 374 GLY A C 1
ATOM 2919 O O . GLY A 1 374 ? -15.758 8.188 17.578 1 85.62 374 GLY A O 1
ATOM 2920 N N . ALA A 1 375 ? -16.109 9.766 19.125 1 91.62 375 ALA A N 1
ATOM 2921 C CA . ALA A 1 375 ? -15.195 10.695 18.484 1 91.62 375 ALA A CA 1
ATOM 2922 C C . ALA A 1 375 ? -13.75 10.227 18.625 1 91.62 375 ALA A C 1
ATOM 2924 O O . ALA A 1 375 ? -13.375 9.641 19.656 1 91.62 375 ALA A O 1
ATOM 2925 N N . SER A 1 376 ? -12.969 10.453 17.609 1 93.94 376 SER A N 1
ATOM 2926 C CA . SER A 1 376 ? -11.539 10.156 17.703 1 93.94 376 SER A CA 1
ATOM 2927 C C . SER A 1 376 ? -10.859 11.047 18.734 1 93.94 376 SER A C 1
ATOM 2929 O O . SER A 1 376 ? -11.172 12.242 18.844 1 93.94 376 SER A O 1
ATOM 2931 N N . GLU A 1 377 ? -10.008 10.492 19.438 1 95.38 377 GLU A N 1
ATOM 2932 C CA . GLU A 1 377 ? -9.18 11.203 20.406 1 95.38 377 GLU A CA 1
ATOM 2933 C C . GLU A 1 377 ? -7.699 10.883 20.219 1 95.38 377 GLU A C 1
ATOM 2935 O O . GLU A 1 377 ? -7.352 9.852 19.641 1 95.38 377 GLU A O 1
ATOM 2940 N N . LEU A 1 378 ? -6.879 11.773 20.609 1 97.12 378 LEU A N 1
ATOM 2941 C CA . LEU A 1 378 ? -5.43 11.617 20.578 1 97.12 378 LEU A CA 1
ATOM 2942 C C . LEU A 1 378 ? -4.836 11.742 21.969 1 97.12 378 LEU A C 1
ATOM 2944 O O . LEU A 1 378 ? -4.926 12.805 22.594 1 97.12 378 LEU A O 1
ATOM 2948 N N . THR A 1 379 ? -4.234 10.68 22.438 1 95.5 379 THR A N 1
ATOM 2949 C CA . THR A 1 379 ? -3.697 10.656 23.797 1 95.5 379 THR A CA 1
ATOM 2950 C C . THR A 1 379 ? -2.215 10.289 23.781 1 95.5 379 THR A C 1
ATOM 2952 O O . THR A 1 379 ? -1.833 9.242 23.266 1 95.5 379 THR A O 1
ATOM 2955 N N . PRO A 1 380 ? -1.377 11.156 24.328 1 95.69 380 PRO A N 1
ATOM 2956 C CA . PRO A 1 380 ? 0.015 1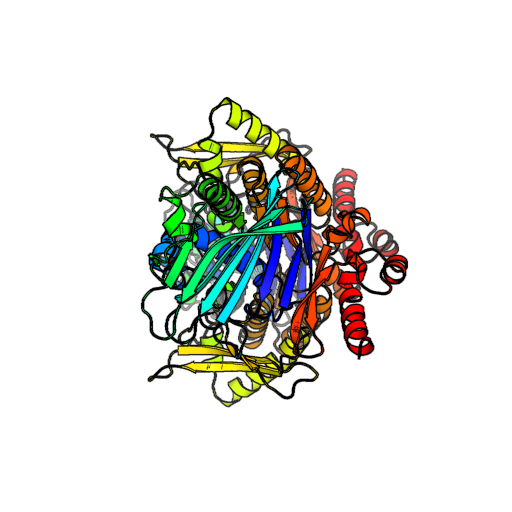0.727 24.5 1 95.69 380 PRO A CA 1
ATOM 2957 C C . PRO A 1 380 ? 0.146 9.422 25.281 1 95.69 380 PRO A C 1
ATOM 2959 O O . PRO A 1 380 ? -0.558 9.227 26.281 1 95.69 380 PRO A O 1
ATOM 2962 N N . LEU A 1 381 ? 0.972 8.586 24.797 1 93.69 381 LEU A N 1
ATOM 2963 C CA . LEU A 1 381 ? 1.151 7.289 25.438 1 93.69 381 LEU A CA 1
ATOM 2964 C C . LEU A 1 381 ? 1.532 7.453 26.906 1 93.69 381 LEU A C 1
ATOM 2966 O O . LEU A 1 381 ? 1.065 6.695 27.766 1 93.69 381 LEU A O 1
ATOM 2970 N N . GLU A 1 382 ? 2.322 8.445 27.25 1 91.94 382 GLU A N 1
ATOM 2971 C CA . GLU A 1 382 ? 2.805 8.672 28.609 1 91.94 382 GLU A CA 1
ATOM 2972 C C . GLU A 1 382 ? 1.659 9.047 29.547 1 91.94 382 GLU A C 1
ATOM 2974 O O . GLU A 1 382 ? 1.786 8.93 30.766 1 91.94 382 GLU A O 1
ATOM 2979 N N . ASP A 1 383 ? 0.576 9.5 28.969 1 90.75 383 ASP A N 1
ATOM 2980 C CA . ASP A 1 383 ? -0.542 9.977 29.781 1 90.75 383 ASP A CA 1
ATOM 2981 C C . ASP A 1 383 ? -1.528 8.844 30.062 1 90.75 383 ASP A C 1
ATOM 2983 O O . ASP A 1 383 ? -2.51 9.039 30.781 1 90.75 383 ASP A O 1
ATOM 2987 N N . ILE A 1 384 ? -1.276 7.699 29.5 1 87.94 384 ILE A N 1
ATOM 2988 C CA . ILE A 1 384 ? -2.162 6.566 29.75 1 87.94 384 ILE A CA 1
ATOM 2989 C C . ILE A 1 384 ? -1.99 6.074 31.172 1 87.94 384 ILE A C 1
ATOM 2991 O O . ILE A 1 384 ? -0.864 5.891 31.641 1 87.94 384 ILE A O 1
ATOM 2995 N N . GLN A 1 385 ? -3.092 5.852 31.766 1 82.38 385 GLN A N 1
ATOM 2996 C CA . GLN A 1 385 ? -3.068 5.398 33.156 1 82.38 385 GLN A CA 1
ATOM 2997 C C . GLN A 1 385 ? -2.41 4.027 33.281 1 82.38 385 GLN A C 1
ATOM 2999 O O . GLN A 1 385 ? -2.586 3.17 32.406 1 82.38 385 GLN A O 1
ATOM 3004 N N . SER A 1 386 ? -1.634 3.766 34.25 1 80.5 386 SER A N 1
ATOM 3005 C CA . SER A 1 386 ? -1.02 2.488 34.594 1 80.5 386 SER A CA 1
ATOM 3006 C C . SER A 1 386 ? 0.007 2.064 33.562 1 80.5 386 SER A C 1
ATOM 3008 O O . SER A 1 386 ? 0.255 0.872 33.375 1 80.5 386 SER A O 1
ATOM 3010 N N . LEU A 1 387 ? 0.427 3.039 32.781 1 83.81 387 LEU A N 1
ATOM 3011 C CA . LEU A 1 387 ? 1.403 2.699 31.734 1 83.81 387 LEU A CA 1
ATOM 3012 C C . LEU A 1 387 ? 2.605 1.984 32.344 1 83.81 387 LEU A C 1
ATOM 3014 O O . LEU A 1 387 ? 3.064 0.97 31.812 1 83.81 387 LEU A O 1
ATOM 3018 N N . PRO A 1 388 ? 3.113 2.488 33.5 1 82.44 388 PRO A N 1
ATOM 3019 C CA . PRO A 1 388 ? 4.254 1.789 34.094 1 82.44 388 PRO A CA 1
ATOM 3020 C C . PRO A 1 388 ? 3.951 0.327 34.406 1 82.44 388 PRO A C 1
ATOM 3022 O O . PRO A 1 388 ? 4.797 -0.544 34.188 1 82.44 388 PRO A O 1
ATOM 3025 N N . LYS A 1 389 ? 2.762 0.101 34.844 1 85.44 389 LYS A N 1
ATOM 3026 C CA . LYS A 1 389 ? 2.348 -1.271 35.125 1 85.44 389 LYS A CA 1
ATOM 3027 C C . LYS A 1 389 ? 2.277 -2.094 33.844 1 85.44 389 LYS A C 1
ATOM 3029 O O . LYS A 1 389 ? 2.668 -3.262 33.812 1 85.44 389 LYS A O 1
ATOM 3034 N N . LEU A 1 390 ? 1.777 -1.482 32.812 1 85.06 390 LEU A N 1
ATOM 3035 C CA . LEU A 1 390 ? 1.683 -2.16 31.516 1 85.06 390 LEU A CA 1
ATOM 3036 C C . LEU A 1 390 ? 3.068 -2.504 30.984 1 85.06 390 LEU A C 1
ATOM 3038 O O . LEU A 1 390 ? 3.291 -3.615 30.5 1 85.06 390 LEU A O 1
ATOM 3042 N N . LEU A 1 391 ? 3.975 -1.61 31.203 1 87.06 391 LEU A N 1
ATOM 3043 C CA . LEU A 1 391 ? 5.312 -1.768 30.641 1 87.06 391 LEU A CA 1
ATOM 3044 C C . LEU A 1 391 ? 6.102 -2.826 31.406 1 87.06 391 LEU A C 1
ATOM 3046 O O . LEU A 1 391 ? 7.098 -3.352 30.906 1 87.06 391 LEU A O 1
ATOM 3050 N N . ALA A 1 392 ? 5.727 -3.084 32.594 1 85.94 392 ALA A N 1
ATOM 3051 C CA . ALA A 1 392 ? 6.32 -4.176 33.375 1 85.94 392 ALA A CA 1
ATOM 3052 C C . ALA A 1 392 ? 5.977 -5.531 32.75 1 85.94 392 ALA A C 1
ATOM 3054 O O . ALA A 1 392 ? 6.711 -6.504 32.938 1 85.94 392 ALA A O 1
ATOM 3055 N N . GLY A 1 393 ? 4.945 -5.512 32 1 81.69 393 GLY A N 1
ATOM 3056 C CA . GLY A 1 393 ? 4.473 -6.758 31.438 1 81.69 393 GLY A CA 1
ATOM 3057 C C . GLY A 1 393 ? 5.039 -7.023 30.047 1 81.69 393 GLY A C 1
ATOM 3058 O O . GLY A 1 393 ? 4.883 -8.125 29.516 1 81.69 393 GLY A O 1
ATOM 3059 N N . GLY A 1 394 ? 5.672 -5.977 29.5 1 86.88 394 GLY A N 1
ATOM 3060 C CA . GLY A 1 394 ? 6.211 -6.203 28.172 1 86.88 394 GLY A CA 1
ATOM 3061 C C . GLY A 1 394 ? 6.613 -4.926 27.453 1 86.88 394 GLY A C 1
ATOM 3062 O O . GLY A 1 394 ? 6.402 -3.826 27.984 1 86.88 394 GLY A O 1
ATOM 3063 N N . SER A 1 395 ? 7.203 -5.188 26.281 1 89.62 395 SER A N 1
ATOM 3064 C CA . SER A 1 395 ? 7.629 -4.055 25.469 1 89.62 395 SER A CA 1
ATOM 3065 C C . SER A 1 395 ? 6.43 -3.344 24.844 1 89.62 395 SER A C 1
ATOM 3067 O O . SER A 1 395 ? 5.305 -3.848 24.891 1 89.62 395 SER A O 1
ATOM 3069 N N . ILE A 1 396 ? 6.598 -2.137 24.312 1 90.31 396 ILE A N 1
ATOM 3070 C CA . ILE A 1 396 ? 5.535 -1.336 23.719 1 90.31 396 ILE A CA 1
ATOM 3071 C C . ILE A 1 396 ? 4.887 -2.107 22.578 1 90.31 396 ILE A C 1
ATOM 3073 O O . ILE A 1 396 ? 3.658 -2.186 22.484 1 90.31 396 ILE A O 1
ATOM 3077 N N . GLY A 1 397 ? 5.754 -2.723 21.75 1 90.88 397 GLY A N 1
ATOM 3078 C CA . GLY A 1 397 ? 5.242 -3.504 20.641 1 90.88 397 GLY A CA 1
ATOM 3079 C C . GLY A 1 397 ? 4.363 -4.66 21.078 1 90.88 397 GLY A C 1
ATOM 3080 O O . GLY A 1 397 ? 3.328 -4.926 20.469 1 90.88 397 GLY A O 1
ATOM 3081 N N . LYS A 1 398 ? 4.777 -5.301 22.094 1 89.44 398 LYS A N 1
ATOM 3082 C CA . LYS A 1 398 ? 4.004 -6.426 22.609 1 89.44 398 LYS A CA 1
ATOM 3083 C C . LYS A 1 398 ? 2.654 -5.961 23.156 1 89.44 398 LYS A C 1
ATOM 3085 O O . LYS A 1 398 ? 1.627 -6.594 22.891 1 89.44 398 LYS A O 1
ATOM 3090 N N . LEU A 1 399 ? 2.658 -4.871 23.922 1 89.44 399 LEU A N 1
ATOM 3091 C CA . LEU A 1 399 ? 1.43 -4.332 24.5 1 89.44 399 LEU A CA 1
ATOM 3092 C C . LEU A 1 399 ? 0.436 -3.955 23.406 1 89.44 399 LEU A C 1
ATOM 3094 O O . LEU A 1 399 ? -0.763 -4.215 23.531 1 89.44 399 LEU A O 1
ATOM 3098 N N . VAL A 1 400 ? 0.929 -3.416 22.344 1 88.69 400 VAL A N 1
ATOM 3099 C CA . VAL A 1 400 ? 0.093 -3.006 21.219 1 88.69 400 VAL A CA 1
ATOM 3100 C C . VAL A 1 400 ? -0.456 -4.238 20.5 1 88.69 400 VAL A C 1
ATOM 3102 O O . VAL A 1 400 ? -1.646 -4.301 20.188 1 88.69 400 VAL A O 1
ATOM 3105 N N . ALA A 1 401 ? 0.396 -5.203 20.312 1 88.62 401 ALA A N 1
ATOM 3106 C CA . ALA A 1 401 ? -0.003 -6.422 19.609 1 88.62 401 ALA A CA 1
ATOM 3107 C C . ALA A 1 401 ? -1.097 -7.16 20.391 1 88.62 401 ALA A C 1
ATOM 3109 O O . ALA A 1 401 ? -1.977 -7.781 19.781 1 88.62 401 ALA A O 1
ATOM 3110 N N . GLU A 1 402 ? -1.028 -7.012 21.688 1 88.31 402 GLU A N 1
ATOM 3111 C CA . GLU A 1 402 ? -1.983 -7.719 22.531 1 88.31 402 GLU A CA 1
ATOM 3112 C C . GLU A 1 402 ? -3.227 -6.871 22.781 1 88.31 402 GLU A C 1
ATOM 3114 O O . GLU A 1 402 ? -4.176 -7.328 23.422 1 88.31 402 GLU A O 1
ATOM 3119 N N . GLY A 1 403 ? -3.229 -5.637 22.328 1 86.56 403 GLY A N 1
ATOM 3120 C CA . GLY A 1 403 ? -4.371 -4.75 22.484 1 86.56 403 GLY A CA 1
ATOM 3121 C C . GLY A 1 403 ? -4.504 -4.176 23.875 1 86.56 403 GLY A C 1
ATOM 3122 O O . GLY A 1 403 ? -5.582 -3.732 24.281 1 86.56 403 GLY A O 1
ATOM 3123 N N . GLU A 1 404 ? -3.459 -4.18 24.609 1 86.88 404 GLU A N 1
ATOM 3124 C CA . GLU A 1 404 ? -3.508 -3.775 26.016 1 86.88 404 GLU A CA 1
ATOM 3125 C C . GLU A 1 404 ? -3.621 -2.26 26.156 1 86.88 404 GLU A C 1
ATOM 3127 O O . GLU A 1 404 ? -4.262 -1.759 27.078 1 86.88 404 GLU A O 1
ATOM 3132 N N . ILE A 1 405 ? -2.998 -1.582 25.281 1 86.12 405 ILE A N 1
ATOM 3133 C CA . ILE A 1 405 ? -3.033 -0.124 25.312 1 86.12 405 ILE A CA 1
ATOM 3134 C C . ILE A 1 405 ? -4.457 0.364 25.047 1 86.12 405 ILE A C 1
ATOM 3136 O O . ILE A 1 405 ? -4.98 1.195 25.797 1 86.12 405 ILE A O 1
ATOM 3140 N N . GLU A 1 406 ? -5.062 -0.171 24.094 1 82.88 406 GLU A N 1
ATOM 3141 C CA . GLU A 1 406 ? -6.422 0.217 23.719 1 82.88 406 GLU A CA 1
ATOM 3142 C C . GLU A 1 406 ? -7.418 -0.162 24.812 1 82.88 406 GLU A C 1
ATOM 3144 O O . GLU A 1 406 ? -8.352 0.592 25.094 1 82.88 406 GLU A O 1
ATOM 3149 N N . GLU A 1 407 ? -7.223 -1.324 25.359 1 83.06 407 GLU A N 1
ATOM 3150 C CA . GLU A 1 407 ? -8.102 -1.771 26.438 1 83.06 407 GLU A CA 1
ATOM 3151 C C . GLU A 1 407 ? -8.016 -0.837 27.641 1 83.06 407 GLU A C 1
ATOM 3153 O O . GLU A 1 407 ? -9.031 -0.52 28.266 1 83.06 407 GLU A O 1
ATOM 3158 N N . THR A 1 408 ? -6.848 -0.427 27.922 1 84.19 408 THR A N 1
ATOM 3159 C CA . THR A 1 408 ? -6.641 0.474 29.062 1 84.19 408 THR A CA 1
ATOM 3160 C C . THR A 1 408 ? -7.293 1.828 28.797 1 84.19 408 THR A C 1
ATOM 3162 O O . THR A 1 408 ? -7.918 2.406 29.688 1 84.19 408 THR A O 1
ATOM 3165 N N . LEU A 1 409 ? -7.203 2.281 27.609 1 84.19 409 LEU A N 1
ATOM 3166 C CA . LEU A 1 409 ? -7.797 3.561 27.234 1 84.19 409 LEU A CA 1
ATOM 3167 C C . LEU A 1 409 ? -9.32 3.492 27.297 1 84.19 409 LEU A C 1
ATOM 3169 O O . LEU A 1 409 ? -9.977 4.457 27.688 1 84.19 409 LEU A O 1
ATOM 3173 N N . SER A 1 410 ? -9.875 2.387 26.906 1 79.56 410 SER A N 1
ATOM 3174 C CA . SER A 1 410 ? -11.32 2.197 26.969 1 79.56 410 SER A CA 1
ATOM 3175 C C . SER A 1 410 ? -11.82 2.191 28.406 1 79.56 410 SER A C 1
ATOM 3177 O O . SER A 1 410 ? -12.883 2.738 28.703 1 79.56 410 SER A O 1
ATOM 3179 N N . ARG A 1 411 ? -11.086 1.649 29.328 1 78.25 411 ARG A N 1
ATOM 3180 C CA . ARG A 1 411 ? -11.445 1.582 30.75 1 78.25 411 ARG A CA 1
ATOM 3181 C C . ARG A 1 411 ? -11.344 2.953 31.406 1 78.25 411 ARG A C 1
ATOM 3183 O O . ARG A 1 411 ? -12.172 3.305 32.25 1 78.25 411 ARG A O 1
ATOM 3190 N N . GLN A 1 412 ? -10.258 3.617 31.016 1 76.56 412 GLN A N 1
ATOM 3191 C CA . GLN A 1 412 ? -10.055 4.961 31.547 1 76.56 412 GLN A CA 1
ATOM 3192 C C . GLN A 1 412 ? -11.203 5.891 31.141 1 76.56 412 GLN A C 1
ATOM 3194 O O . GLN A 1 412 ? -11.641 6.719 31.953 1 76.56 412 GLN A O 1
ATOM 3199 N N . GLY A 1 413 ? -11.672 5.742 30 1 66.44 413 GLY A N 1
ATOM 3200 C CA . GLY A 1 413 ? -12.805 6.547 29.547 1 66.44 413 GLY A CA 1
ATOM 3201 C C . GLY A 1 413 ? -14.094 6.211 30.266 1 66.44 413 GLY A C 1
ATOM 3202 O O . GLY A 1 413 ? -14.945 7.082 30.469 1 66.44 413 GLY A O 1
ATOM 3203 N N . SER A 1 414 ? -14.203 4.973 30.734 1 65 414 SER A N 1
ATOM 3204 C CA . SER A 1 414 ? -15.398 4.547 31.453 1 65 414 SER A CA 1
ATOM 3205 C C . SER A 1 414 ? -15.367 4.996 32.906 1 65 414 SER A C 1
ATOM 3207 O O . SER A 1 414 ? -16.422 5.277 33.5 1 65 414 SER A O 1
ATOM 3209 N N . GLU A 1 415 ? -14.109 5.059 33.5 1 58.16 415 GLU A N 1
ATOM 3210 C CA . GLU A 1 415 ? -13.977 5.426 34.906 1 58.16 415 GLU A CA 1
ATOM 3211 C C . GLU A 1 415 ? -14.125 6.93 35.125 1 58.16 415 GLU A C 1
ATOM 3213 O O . GLU A 1 415 ? -14.578 7.383 36.156 1 58.16 415 GLU A O 1
ATOM 3218 N N . GLU A 1 416 ? -13.523 7.652 34.312 1 48.81 416 GLU A N 1
ATOM 3219 C CA . GLU A 1 416 ? -13.672 9.094 34.438 1 48.81 416 GLU A CA 1
ATOM 3220 C C . GLU A 1 416 ? -15.141 9.508 34.344 1 48.81 416 GLU A C 1
ATOM 3222 O O . GLU A 1 416 ? -15.477 10.672 34.562 1 48.81 416 GLU A O 1
ATOM 3227 N N . ARG A 1 417 ? -16.094 8.469 34.344 1 45.88 417 ARG A N 1
ATOM 3228 C CA . ARG A 1 417 ? -17.531 8.664 34.469 1 45.88 417 ARG A CA 1
ATOM 3229 C C . ARG A 1 417 ? -18.047 8.219 35.844 1 45.88 417 ARG A C 1
ATOM 3231 O O . ARG A 1 417 ? -17.594 7.207 36.375 1 45.88 417 ARG A O 1
ATOM 3238 N N . MET B 1 1 ? -6.426 -28.875 -8.016 1 89.75 1 MET B N 1
ATOM 3239 C CA . MET B 1 1 ? -5.785 -27.875 -7.176 1 89.75 1 MET B CA 1
ATOM 3240 C C . MET B 1 1 ? -4.289 -27.797 -7.457 1 89.75 1 MET B C 1
ATOM 3242 O O . MET B 1 1 ? -3.662 -28.812 -7.766 1 89.75 1 MET B O 1
ATOM 3246 N N . LEU B 1 2 ? -3.729 -26.625 -7.441 1 96.62 2 LEU B N 1
ATOM 3247 C CA . LEU B 1 2 ? -2.305 -26.406 -7.664 1 96.62 2 LEU B CA 1
ATOM 3248 C C . LEU B 1 2 ? -1.481 -26.906 -6.484 1 96.62 2 LEU B C 1
ATOM 3250 O O . LEU B 1 2 ? -1.722 -26.516 -5.34 1 96.62 2 LEU B O 1
ATOM 3254 N N . LYS B 1 3 ? -0.525 -27.797 -6.715 1 96.56 3 LYS B N 1
ATOM 3255 C CA . LYS B 1 3 ? 0.232 -28.422 -5.637 1 96.56 3 LYS B CA 1
ATOM 3256 C C . LYS B 1 3 ? 1.6 -27.766 -5.473 1 96.56 3 LYS B C 1
ATOM 3258 O O . LYS B 1 3 ? 2.053 -27.531 -4.348 1 96.56 3 LYS B O 1
ATOM 3263 N N . GLU B 1 4 ? 2.225 -27.578 -6.594 1 97.38 4 GLU B N 1
ATOM 3264 C CA . GLU B 1 4 ? 3.58 -27.047 -6.547 1 97.38 4 GLU B CA 1
ATOM 3265 C C . GLU B 1 4 ? 3.867 -26.172 -7.766 1 97.38 4 GLU B C 1
ATOM 3267 O O . GLU B 1 4 ? 3.287 -26.375 -8.836 1 97.38 4 GLU B O 1
ATOM 3272 N N . VAL B 1 5 ? 4.711 -25.25 -7.586 1 98.69 5 VAL B N 1
ATOM 3273 C CA . VAL B 1 5 ? 5.266 -24.422 -8.648 1 98.69 5 VAL B CA 1
ATOM 3274 C C . VAL B 1 5 ? 6.793 -24.484 -8.617 1 98.69 5 VAL B C 1
ATOM 3276 O O . VAL B 1 5 ? 7.402 -24.312 -7.555 1 98.69 5 VAL B O 1
ATOM 3279 N N . HIS B 1 6 ? 7.375 -24.766 -9.75 1 98.75 6 HIS B N 1
ATOM 3280 C CA . HIS B 1 6 ? 8.828 -24.844 -9.867 1 98.75 6 HIS B CA 1
ATOM 3281 C C . HIS B 1 6 ? 9.375 -23.688 -10.703 1 98.75 6 HIS B C 1
ATOM 3283 O O . HIS B 1 6 ? 8.844 -23.375 -11.773 1 98.75 6 HIS B O 1
ATOM 3289 N N . TYR B 1 7 ? 10.375 -23.047 -10.172 1 98.75 7 TYR B N 1
ATOM 3290 C CA . TYR B 1 7 ? 11.031 -21.906 -10.82 1 98.75 7 TYR B CA 1
ATOM 3291 C C . TYR B 1 7 ? 12.445 -22.281 -11.266 1 98.75 7 TYR B C 1
ATOM 3293 O O . TYR B 1 7 ? 13.281 -22.656 -10.438 1 98.75 7 TYR B O 1
ATOM 3301 N N . LYS B 1 8 ? 12.727 -22.156 -12.516 1 98.75 8 LYS B N 1
ATOM 3302 C CA . LYS B 1 8 ? 14.078 -22.344 -13.039 1 98.75 8 LYS B CA 1
ATOM 3303 C C . LYS B 1 8 ? 14.539 -21.109 -13.82 1 98.75 8 LYS B C 1
ATOM 3305 O O . LYS B 1 8 ? 13.938 -20.75 -14.836 1 98.75 8 LYS B O 1
ATOM 3310 N N . ASN B 1 9 ? 15.578 -20.5 -13.336 1 98.31 9 ASN B N 1
ATOM 3311 C CA . ASN B 1 9 ? 16.141 -19.297 -13.93 1 98.31 9 ASN B CA 1
ATOM 3312 C C . ASN B 1 9 ? 15.102 -18.188 -14.07 1 98.31 9 ASN B C 1
ATOM 3314 O O . ASN B 1 9 ? 15.062 -17.484 -15.086 1 98.31 9 ASN B O 1
ATOM 3318 N N . TRP B 1 10 ? 14.219 -18.094 -13.133 1 98.38 10 TRP B N 1
ATOM 3319 C CA . TRP B 1 10 ? 13.164 -17.078 -13.078 1 98.38 10 TRP B CA 1
ATOM 3320 C C . TRP B 1 10 ? 13.531 -15.953 -12.117 1 98.38 10 TRP B C 1
ATOM 3322 O O . TRP B 1 10 ? 13.617 -16.172 -10.906 1 98.38 10 TRP B O 1
ATOM 3332 N N . LYS B 1 11 ? 13.789 -14.789 -12.695 1 96.62 11 LYS B N 1
ATOM 3333 C CA . LYS B 1 11 ? 14.109 -13.609 -11.898 1 96.62 11 LYS B CA 1
ATOM 3334 C C . LYS B 1 11 ? 15.273 -13.883 -10.945 1 96.62 11 LYS B C 1
ATOM 3336 O O . LYS B 1 11 ? 16.391 -14.117 -11.391 1 96.62 11 LYS B O 1
ATOM 3341 N N . SER B 1 12 ? 15.07 -14.094 -9.672 1 94.25 12 SER B N 1
ATOM 3342 C CA . SER B 1 12 ? 16.156 -14.312 -8.727 1 94.25 12 SER B CA 1
ATOM 3343 C C . SER B 1 12 ? 16.312 -15.797 -8.414 1 94.25 12 SER B C 1
ATOM 3345 O O . SER B 1 12 ? 17.203 -16.188 -7.641 1 94.25 12 SER B O 1
ATOM 3347 N N . PHE B 1 13 ? 15.461 -16.656 -8.945 1 97.44 13 PHE B N 1
ATOM 3348 C CA . PHE B 1 13 ? 15.484 -18.078 -8.664 1 97.44 13 PHE B CA 1
ATOM 3349 C C . PHE B 1 13 ? 16.328 -18.828 -9.695 1 97.44 13 PHE B C 1
ATOM 3351 O O . PHE B 1 13 ? 16.109 -18.688 -10.898 1 97.44 13 PHE B O 1
ATOM 3358 N N . SER B 1 14 ? 17.297 -19.594 -9.25 1 97.06 14 SER B N 1
ATOM 3359 C CA . SER B 1 14 ? 17.969 -20.547 -10.117 1 97.06 14 SER B CA 1
ATOM 3360 C C . SER B 1 14 ? 17.203 -21.859 -10.219 1 97.06 14 SER B C 1
ATOM 3362 O O . SER B 1 14 ? 17.031 -22.406 -11.312 1 97.06 14 SER B O 1
ATOM 3364 N N . ASN B 1 15 ? 16.828 -22.344 -9.188 1 97.38 15 ASN B N 1
ATOM 3365 C CA . ASN B 1 15 ? 16.031 -23.547 -9.016 1 97.38 15 ASN B CA 1
ATOM 3366 C C . ASN B 1 15 ? 15.336 -23.578 -7.656 1 97.38 15 ASN B C 1
ATOM 3368 O O . ASN B 1 15 ? 16 -23.641 -6.617 1 97.38 15 ASN B O 1
ATOM 3372 N N . ALA B 1 16 ? 14.047 -23.5 -7.637 1 98.06 16 ALA B N 1
ATOM 3373 C CA . ALA B 1 16 ? 13.305 -23.5 -6.383 1 98.06 16 ALA B CA 1
ATOM 3374 C C . ALA B 1 16 ? 11.891 -24.047 -6.582 1 98.06 16 ALA B C 1
ATOM 3376 O O . ALA B 1 16 ? 11.367 -24.031 -7.699 1 98.06 16 ALA B O 1
ATOM 3377 N N . THR B 1 17 ? 11.305 -24.594 -5.562 1 98.19 17 THR B N 1
ATOM 3378 C CA . THR B 1 17 ? 9.945 -25.141 -5.59 1 98.19 17 THR B CA 1
ATOM 3379 C C . THR B 1 17 ? 9.086 -24.5 -4.508 1 98.19 17 THR B C 1
ATOM 3381 O O . THR B 1 17 ? 9.508 -24.406 -3.35 1 98.19 17 THR B O 1
ATOM 3384 N N . LEU B 1 18 ? 7.984 -24 -4.859 1 98.5 18 LEU B N 1
ATOM 3385 C CA . LEU B 1 18 ? 6.98 -23.5 -3.932 1 98.5 18 LEU B CA 1
ATOM 3386 C C . LEU B 1 18 ? 5.832 -24.484 -3.781 1 98.5 18 LEU B C 1
ATOM 3388 O O . LEU B 1 18 ? 5.105 -24.75 -4.742 1 98.5 18 LEU B O 1
ATOM 3392 N N . TYR B 1 19 ? 5.672 -25.031 -2.629 1 97.62 19 TYR B N 1
ATOM 3393 C CA . TYR B 1 19 ? 4.559 -25.938 -2.348 1 97.62 19 TYR B CA 1
ATOM 3394 C C . TYR B 1 19 ? 3.314 -25.156 -1.945 1 97.62 19 TYR B C 1
ATOM 3396 O O . TYR B 1 19 ? 3.404 -24.172 -1.206 1 97.62 19 TYR B O 1
ATOM 3404 N N . ILE B 1 20 ? 2.195 -25.547 -2.471 1 97.5 20 ILE B N 1
ATOM 3405 C CA . ILE B 1 20 ? 0.944 -24.844 -2.211 1 97.5 20 ILE B CA 1
ATOM 3406 C C . ILE B 1 20 ? 0.038 -25.703 -1.334 1 97.5 20 ILE B C 1
ATOM 3408 O O . ILE B 1 20 ? -0.281 -26.844 -1.689 1 97.5 20 ILE B O 1
ATOM 3412 N N . ASP B 1 21 ? -0.305 -25.203 -0.233 1 95.88 21 ASP B N 1
ATOM 3413 C CA . ASP B 1 21 ? -1.268 -25.781 0.695 1 95.88 21 ASP B CA 1
ATOM 3414 C C . ASP B 1 21 ? -2.551 -24.953 0.75 1 95.88 21 ASP B C 1
ATOM 3416 O O . ASP B 1 21 ? -2.65 -23.922 0.103 1 95.88 21 ASP B O 1
ATOM 3420 N N . PRO B 1 22 ? -3.564 -25.5 1.419 1 95.44 22 PRO B N 1
ATOM 3421 C CA . PRO B 1 22 ? -4.785 -24.703 1.521 1 95.44 22 PRO B CA 1
ATOM 3422 C C . PRO B 1 22 ? -4.523 -23.297 2.051 1 95.44 22 PRO B C 1
ATOM 3424 O O . PRO B 1 22 ? -5.109 -22.328 1.559 1 95.44 22 PRO B O 1
ATOM 3427 N N . LEU B 1 23 ? -3.691 -23.25 3.016 1 96.31 23 LEU B N 1
ATOM 3428 C CA . LEU B 1 23 ? -3.156 -21.969 3.494 1 96.31 23 LEU B CA 1
ATOM 3429 C C . LEU B 1 23 ? -1.631 -22 3.512 1 96.31 23 LEU B C 1
ATOM 3431 O O . LEU B 1 23 ? -1.026 -22.734 4.297 1 96.31 23 LEU B O 1
ATOM 3435 N N . THR B 1 24 ? -1.025 -21.25 2.627 1 97.75 24 THR B N 1
ATOM 3436 C CA . THR B 1 24 ? 0.427 -21.156 2.521 1 97.75 24 THR B CA 1
ATOM 3437 C C . THR B 1 24 ? 0.914 -19.766 2.869 1 97.75 24 THR B C 1
ATOM 3439 O O . THR B 1 24 ? 0.407 -18.766 2.336 1 97.75 24 THR B O 1
ATOM 3442 N N . VAL B 1 25 ? 1.845 -19.688 3.762 1 97.62 25 VAL B N 1
ATOM 3443 C CA . VAL B 1 25 ? 2.4 -18.406 4.184 1 97.62 25 VAL B CA 1
ATOM 3444 C C . VAL B 1 25 ? 3.855 -18.297 3.73 1 97.62 25 VAL B C 1
ATOM 3446 O O . VAL B 1 25 ? 4.68 -19.156 4.059 1 97.62 25 VAL B O 1
ATOM 3449 N N . LEU B 1 26 ? 4.125 -17.344 2.943 1 97.62 26 LEU B N 1
ATOM 3450 C CA . LEU B 1 26 ? 5.473 -17.062 2.465 1 97.62 26 LEU B CA 1
ATOM 3451 C C . LEU B 1 26 ? 6.082 -15.875 3.211 1 97.62 26 LEU B C 1
ATOM 3453 O O . LEU B 1 26 ? 5.516 -14.781 3.211 1 97.62 26 LEU B O 1
ATOM 3457 N N . ILE B 1 27 ? 7.191 -16.078 3.92 1 95.81 27 ILE B N 1
ATOM 3458 C CA . ILE B 1 27 ? 7.887 -15.016 4.652 1 95.81 27 ILE B CA 1
ATOM 3459 C C . ILE B 1 27 ? 9.336 -14.93 4.172 1 95.81 27 ILE B C 1
ATOM 3461 O O . ILE B 1 27 ? 9.797 -15.781 3.406 1 95.81 27 ILE B O 1
ATOM 3465 N N . GLY B 1 28 ? 10.016 -13.898 4.535 1 92.94 28 GLY B N 1
ATOM 3466 C CA . GLY B 1 28 ? 11.406 -13.68 4.156 1 92.94 28 GLY B CA 1
ATOM 3467 C C . GLY B 1 28 ? 11.82 -12.219 4.223 1 92.94 28 GLY B C 1
ATOM 3468 O O . GLY B 1 28 ? 10.969 -11.328 4.285 1 92.94 28 GLY B O 1
ATOM 3469 N N . THR B 1 29 ? 13.078 -12.016 4.18 1 89.56 29 THR B N 1
ATOM 3470 C CA . THR B 1 29 ? 13.609 -10.656 4.27 1 89.56 29 THR B CA 1
ATOM 3471 C C . THR B 1 29 ? 13.352 -9.883 2.98 1 89.56 29 THR B C 1
ATOM 3473 O O . THR B 1 29 ? 12.742 -10.414 2.045 1 89.56 29 THR B O 1
ATOM 3476 N N . ASN B 1 30 ? 13.688 -8.633 3.021 1 87.56 30 ASN B N 1
ATOM 3477 C CA . ASN B 1 30 ? 13.539 -7.816 1.824 1 87.56 30 ASN B CA 1
ATOM 3478 C C . ASN B 1 30 ? 14.398 -8.344 0.675 1 87.56 30 ASN B C 1
ATOM 3480 O O . ASN B 1 30 ? 15.555 -8.703 0.875 1 87.56 30 ASN B O 1
ATOM 3484 N N . ALA B 1 31 ? 13.781 -8.422 -0.51 1 88 31 ALA B N 1
ATOM 3485 C CA . ALA B 1 31 ? 14.453 -8.812 -1.744 1 88 31 ALA B CA 1
ATOM 3486 C C . ALA B 1 31 ? 14.875 -10.281 -1.694 1 88 31 ALA B C 1
ATOM 3488 O O . ALA B 1 31 ? 15.859 -10.672 -2.328 1 88 31 ALA B O 1
ATOM 3489 N N . SER B 1 32 ? 14.172 -11.07 -0.902 1 90.88 32 SER B N 1
ATOM 3490 C CA . SER B 1 32 ? 14.531 -12.477 -0.78 1 90.88 32 SER B CA 1
ATOM 3491 C C . SER B 1 32 ? 13.914 -13.305 -1.906 1 90.88 32 SER B C 1
ATOM 3493 O O . SER B 1 32 ? 14.32 -14.445 -2.133 1 90.88 32 SER B O 1
ATOM 3495 N N . GLY B 1 33 ? 12.906 -12.789 -2.553 1 93.94 33 GLY B N 1
ATOM 3496 C CA . GLY B 1 33 ? 12.312 -13.5 -3.668 1 93.94 33 GLY B CA 1
ATOM 3497 C C . GLY B 1 33 ? 10.828 -13.75 -3.494 1 93.94 33 GLY B C 1
ATOM 3498 O O . GLY B 1 33 ? 10.188 -14.367 -4.355 1 93.94 33 GLY B O 1
ATOM 3499 N N . LYS B 1 34 ? 10.195 -13.25 -2.396 1 95.56 34 LYS B N 1
ATOM 3500 C CA . LYS B 1 34 ? 8.773 -13.469 -2.141 1 95.56 34 LYS B CA 1
ATOM 3501 C C . LYS B 1 34 ? 7.926 -13.016 -3.324 1 95.56 34 LYS B C 1
ATOM 3503 O O . LYS B 1 34 ? 7.141 -13.789 -3.869 1 95.56 34 LYS B O 1
ATOM 3508 N N . SER B 1 35 ? 8.141 -11.781 -3.732 1 94.88 35 SER B N 1
ATOM 3509 C CA . SER B 1 35 ? 7.352 -11.219 -4.824 1 94.88 35 SER B CA 1
ATOM 3510 C C . SER B 1 35 ? 7.652 -11.922 -6.145 1 94.88 35 SER B C 1
ATOM 3512 O O . SER B 1 35 ? 6.758 -12.117 -6.969 1 94.88 35 SER B O 1
ATOM 3514 N N . ASN B 1 36 ? 8.891 -12.312 -6.332 1 96.94 36 ASN B N 1
ATOM 3515 C CA . ASN B 1 36 ? 9.273 -13.031 -7.539 1 96.94 36 ASN B CA 1
ATOM 3516 C C . ASN B 1 36 ? 8.531 -14.359 -7.664 1 96.94 36 ASN B C 1
ATOM 3518 O O . ASN B 1 36 ? 8.117 -14.75 -8.758 1 96.94 36 ASN B O 1
ATOM 3522 N N . ALA B 1 37 ? 8.383 -15.031 -6.52 1 98.25 37 ALA B N 1
ATOM 3523 C CA . ALA B 1 37 ? 7.633 -16.281 -6.523 1 98.25 37 ALA B CA 1
ATOM 3524 C C . ALA B 1 37 ? 6.18 -16.062 -6.934 1 98.25 37 ALA B C 1
ATOM 3526 O O . ALA B 1 37 ? 5.637 -16.812 -7.75 1 98.25 37 ALA B O 1
ATOM 3527 N N . LEU B 1 38 ? 5.59 -15.031 -6.43 1 97.12 38 LEU B N 1
ATOM 3528 C CA . LEU B 1 38 ? 4.199 -14.727 -6.746 1 97.12 38 LEU B CA 1
ATOM 3529 C C . LEU B 1 38 ? 4.059 -14.297 -8.203 1 97.12 38 LEU B C 1
ATOM 3531 O O . LEU B 1 38 ? 3.07 -14.641 -8.859 1 97.12 38 LEU B O 1
ATOM 3535 N N . ASP B 1 39 ? 5.016 -13.602 -8.727 1 96.62 39 ASP B N 1
ATOM 3536 C CA . ASP B 1 39 ? 5.008 -13.164 -10.117 1 96.62 39 ASP B CA 1
ATOM 3537 C C . ASP B 1 39 ? 4.961 -14.359 -11.07 1 96.62 39 ASP B C 1
ATOM 3539 O O . ASP B 1 39 ? 4.348 -14.289 -12.133 1 96.62 39 ASP B O 1
ATOM 3543 N N . GLY B 1 40 ? 5.66 -15.391 -10.68 1 98.19 40 GLY B N 1
ATOM 3544 C CA . GLY B 1 40 ? 5.633 -16.594 -11.5 1 98.19 40 GLY B CA 1
ATOM 3545 C C . GLY B 1 40 ? 4.246 -17.188 -11.641 1 98.19 40 GLY B C 1
ATOM 3546 O O . GLY B 1 40 ? 3.863 -17.625 -12.727 1 98.19 40 GLY B O 1
ATOM 3547 N N . ILE B 1 41 ? 3.549 -17.172 -10.602 1 97.88 41 ILE B N 1
ATOM 3548 C CA . ILE B 1 41 ? 2.184 -17.688 -10.609 1 97.88 41 ILE B CA 1
ATOM 3549 C C . ILE B 1 41 ? 1.293 -16.781 -11.453 1 97.88 41 ILE B C 1
ATOM 3551 O O . ILE B 1 41 ? 0.468 -17.266 -12.234 1 97.88 41 ILE B O 1
ATOM 3555 N N . ALA B 1 42 ? 1.496 -15.5 -11.289 1 95.62 42 ALA B N 1
ATOM 3556 C CA . ALA B 1 42 ? 0.755 -14.539 -12.109 1 95.62 42 ALA B CA 1
ATOM 3557 C C . ALA B 1 42 ? 1.036 -14.758 -13.594 1 95.62 42 ALA B C 1
ATOM 3559 O O . ALA B 1 42 ? 0.116 -14.734 -14.414 1 95.62 42 ALA B O 1
ATOM 3560 N N . PHE B 1 43 ? 2.273 -14.992 -13.898 1 96.75 43 PHE B N 1
ATOM 3561 C CA . PHE B 1 43 ? 2.672 -15.25 -15.273 1 96.75 43 PHE B CA 1
ATOM 3562 C C . PHE B 1 43 ? 1.938 -16.469 -15.836 1 96.75 43 PHE B C 1
ATOM 3564 O O . PHE B 1 43 ? 1.345 -16.391 -16.906 1 96.75 43 PHE B O 1
ATOM 3571 N N . LEU B 1 44 ? 1.9 -17.5 -15.086 1 98.12 44 LEU B N 1
ATOM 3572 C CA . LEU B 1 44 ? 1.284 -18.75 -15.523 1 98.12 44 LEU B CA 1
ATOM 3573 C C . LEU B 1 44 ? -0.216 -18.578 -15.727 1 98.12 44 LEU B C 1
ATOM 3575 O O . LEU B 1 44 ? -0.782 -19.109 -16.688 1 98.12 44 LEU B O 1
ATOM 3579 N N . SER B 1 45 ? -0.833 -17.844 -14.836 1 96.44 45 SER B N 1
ATOM 3580 C CA . SER B 1 45 ? -2.262 -17.578 -14.961 1 96.44 45 SER B CA 1
ATOM 3581 C C . SER B 1 45 ? -2.578 -16.859 -16.266 1 96.44 45 SER B C 1
ATOM 3583 O O . SER B 1 45 ? -3.551 -17.188 -16.953 1 96.44 45 SER B O 1
ATOM 3585 N N . ARG B 1 46 ? -1.742 -15.945 -16.672 1 94.38 46 ARG B N 1
ATOM 3586 C CA . ARG B 1 46 ? -1.962 -15.164 -17.891 1 94.38 46 ARG B CA 1
ATOM 3587 C C . ARG B 1 46 ? -1.615 -15.969 -19.141 1 94.38 46 ARG B C 1
ATOM 3589 O O . ARG B 1 46 ? -2.246 -15.805 -20.188 1 94.38 46 ARG B O 1
ATOM 3596 N N . VAL B 1 47 ? -0.688 -16.844 -18.984 1 96.56 47 VAL B N 1
ATOM 3597 C CA . VAL B 1 47 ? -0.254 -17.688 -20.078 1 96.56 47 VAL B CA 1
ATOM 3598 C C . VAL B 1 47 ? -1.424 -18.547 -20.578 1 96.56 47 VAL B C 1
ATOM 3600 O O . VAL B 1 47 ? -1.7 -18.609 -21.766 1 96.56 47 VAL B O 1
ATOM 3603 N N . VAL B 1 48 ? -2.152 -19.125 -19.688 1 97.25 48 VAL B N 1
ATOM 3604 C CA . VAL B 1 48 ? -3.195 -20.078 -20.078 1 97.25 48 VAL B CA 1
ATOM 3605 C C . VAL B 1 48 ? -4.418 -19.312 -20.578 1 97.25 48 VAL B C 1
ATOM 3607 O O . VAL B 1 48 ? -5.32 -19.922 -21.188 1 97.25 48 VAL B O 1
ATOM 3610 N N . GLN B 1 49 ? -4.418 -18.016 -20.328 1 93.69 49 GLN B N 1
ATOM 3611 C CA . GLN B 1 49 ? -5.504 -17.188 -20.844 1 93.69 49 GLN B CA 1
ATOM 3612 C C . GLN B 1 49 ? -5.27 -16.828 -22.312 1 93.69 49 GLN B C 1
ATOM 3614 O O . GLN B 1 49 ? -6.129 -16.219 -22.953 1 93.69 49 GLN B O 1
ATOM 3619 N N . GLY B 1 50 ? -4.152 -17.141 -22.797 1 94.12 50 GLY B N 1
ATOM 3620 C CA . GLY B 1 50 ? -3.857 -16.922 -24.203 1 94.12 50 GLY B CA 1
ATOM 3621 C C . GLY B 1 50 ? -3.256 -15.562 -24.484 1 94.12 50 GLY B C 1
ATOM 3622 O O . GLY B 1 50 ? -3.26 -15.102 -25.625 1 94.12 50 GLY B O 1
ATOM 3623 N N . LYS B 1 51 ? -2.777 -14.891 -23.516 1 91.75 51 LYS B N 1
ATOM 3624 C CA . LYS B 1 51 ? -2.129 -13.602 -23.703 1 91.75 51 LYS B CA 1
ATOM 3625 C C . LYS B 1 51 ? -0.746 -13.773 -24.328 1 91.75 51 LYS B C 1
ATOM 3627 O O . LYS B 1 51 ? -0.067 -14.766 -24.094 1 91.75 51 LYS B O 1
ATOM 3632 N N . GLU B 1 52 ? -0.393 -12.773 -25.094 1 94.31 52 GLU B N 1
ATOM 3633 C CA . GLU B 1 52 ? 0.943 -12.805 -25.688 1 94.31 52 GLU B CA 1
ATOM 3634 C C . GLU B 1 52 ? 2.021 -12.703 -24.609 1 94.31 52 GLU B C 1
ATOM 3636 O O . GLU B 1 52 ? 1.917 -11.883 -23.688 1 94.31 52 GLU B O 1
ATOM 3641 N N . LEU B 1 53 ? 3.055 -13.531 -24.797 1 96.12 53 LEU B N 1
ATOM 3642 C CA . LEU B 1 53 ? 4.113 -13.633 -23.797 1 96.12 53 LEU B CA 1
ATOM 3643 C C . LEU B 1 53 ? 4.781 -12.273 -23.578 1 96.12 53 LEU B C 1
ATOM 3645 O O . LEU B 1 53 ? 5.055 -11.891 -22.438 1 96.12 53 LEU B O 1
ATOM 3649 N N . GLN B 1 54 ? 4.977 -11.531 -24.672 1 94 54 GLN B N 1
ATOM 3650 C CA . GLN B 1 54 ? 5.559 -10.195 -24.562 1 94 54 GLN B CA 1
ATOM 3651 C C . GLN B 1 54 ? 4.676 -9.273 -23.734 1 94 54 GLN B C 1
ATOM 3653 O O . GLN B 1 54 ? 5.176 -8.547 -22.875 1 94 54 GLN B O 1
ATOM 3658 N N . THR B 1 55 ? 3.439 -9.352 -23.922 1 91.31 55 THR B N 1
ATOM 3659 C CA . THR B 1 55 ? 2.48 -8.484 -23.234 1 91.31 55 THR B CA 1
ATOM 3660 C C . THR B 1 55 ? 2.375 -8.859 -21.766 1 91.31 55 THR B C 1
ATOM 3662 O O . THR B 1 55 ? 2.219 -7.984 -20.906 1 91.31 55 THR B O 1
ATOM 3665 N N . ILE B 1 56 ? 2.453 -10.125 -21.484 1 92.94 56 ILE B N 1
ATOM 3666 C CA . ILE B 1 56 ? 2.381 -10.578 -20.094 1 92.94 56 ILE B CA 1
ATOM 3667 C C . ILE B 1 56 ? 3.52 -9.953 -19.297 1 92.94 56 ILE B C 1
ATOM 3669 O O . ILE B 1 56 ? 3.301 -9.438 -18.188 1 92.94 56 ILE B O 1
ATOM 3673 N N . LEU B 1 57 ? 4.711 -9.961 -19.859 1 93.44 57 LEU B N 1
ATOM 3674 C CA . LEU B 1 57 ? 5.895 -9.516 -19.141 1 93.44 57 LEU B CA 1
ATOM 3675 C C . LEU B 1 57 ? 5.996 -7.992 -19.156 1 93.44 57 LEU B C 1
ATOM 3677 O O . LEU B 1 57 ? 6.297 -7.379 -18.125 1 93.44 57 LEU B O 1
ATOM 3681 N N . SER B 1 58 ? 5.719 -7.316 -20.266 1 88 58 SER B N 1
ATOM 3682 C CA . SER B 1 58 ? 5.965 -5.887 -20.406 1 88 58 SER B CA 1
ATOM 3683 C C . SER B 1 58 ? 4.73 -5.07 -20.047 1 88 58 SER B C 1
ATOM 3685 O O . SER B 1 58 ? 4.832 -3.871 -19.781 1 88 58 SER B O 1
ATOM 3687 N N . GLY B 1 59 ? 3.699 -5.699 -19.922 1 81.44 59 GLY B N 1
ATOM 3688 C CA . GLY B 1 59 ? 2.467 -4.957 -19.719 1 81.44 59 GLY B CA 1
ATOM 3689 C C . GLY B 1 59 ? 1.951 -4.305 -20.984 1 81.44 59 GLY B C 1
ATOM 3690 O O . GLY B 1 59 ? 2.619 -4.332 -22.031 1 81.44 59 GLY B O 1
ATOM 3691 N N . ASP B 1 60 ? 0.693 -4.043 -21.031 1 69.25 60 ASP B N 1
ATOM 3692 C CA . ASP B 1 60 ? 0.056 -3.291 -22.094 1 69.25 60 ASP B CA 1
ATOM 3693 C C . ASP B 1 60 ? -0.579 -2.006 -21.578 1 69.25 60 ASP B C 1
ATOM 3695 O O . ASP B 1 60 ? -1.462 -2.053 -20.719 1 69.25 60 ASP B O 1
ATOM 3699 N N . SER B 1 61 ? 0.172 -0.864 -21.922 1 57.34 61 SER B N 1
ATOM 3700 C CA . SER B 1 61 ? -0.365 0.412 -21.469 1 57.34 61 SER B CA 1
ATOM 3701 C C . SER B 1 61 ? -1.869 0.498 -21.703 1 57.34 61 SER B C 1
ATOM 3703 O O . SER B 1 61 ? -2.594 1.115 -20.922 1 57.34 61 SER B O 1
ATOM 3705 N N . ALA B 1 62 ? -2.27 -0.001 -22.875 1 50.75 62 ALA B N 1
ATOM 3706 C CA . ALA B 1 62 ? -3.695 0.059 -23.188 1 50.75 62 ALA B CA 1
ATOM 3707 C C . ALA B 1 62 ? -4.504 -0.812 -22.234 1 50.75 62 ALA B C 1
ATOM 3709 O O . ALA B 1 62 ? -5.648 -0.489 -21.906 1 50.75 62 ALA B O 1
ATOM 3710 N N . LEU B 1 63 ? -3.893 -1.949 -21.922 1 49.31 63 LEU B N 1
ATOM 3711 C CA . LEU B 1 63 ? -4.582 -2.885 -21.047 1 49.31 63 LEU B CA 1
ATOM 3712 C C . LEU B 1 63 ? -4.531 -2.402 -19.594 1 49.31 63 LEU B C 1
ATOM 3714 O O . LEU B 1 63 ? -5.242 -2.93 -18.734 1 49.31 63 LEU B O 1
ATOM 3718 N N . LEU B 1 64 ? -3.447 -1.593 -19.266 1 48.97 64 LEU B N 1
ATOM 3719 C CA . LEU B 1 64 ? -3.334 -1.04 -17.906 1 48.97 64 LEU B CA 1
ATOM 3720 C C . LEU B 1 64 ? -4.613 -0.314 -17.516 1 48.97 64 LEU B C 1
ATOM 3722 O O . LEU B 1 64 ? -4.977 -0.29 -16.328 1 48.97 64 LEU B O 1
ATOM 3726 N N . LEU B 1 65 ? -5.156 0.278 -18.562 1 43.34 65 LEU B N 1
ATOM 3727 C CA . LEU B 1 65 ? -6.371 1.019 -18.234 1 43.34 65 LEU B CA 1
ATOM 3728 C C . LEU B 1 65 ? -7.496 0.07 -17.828 1 43.34 65 LEU B C 1
ATOM 3730 O O . LEU B 1 65 ? -8.312 0.402 -16.969 1 43.34 65 LEU B O 1
ATOM 3734 N N . GLU B 1 66 ? -7.633 -0.898 -18.766 1 40.88 66 GLU B N 1
ATOM 3735 C CA . GLU B 1 66 ? -8.805 -1.722 -18.5 1 40.88 66 GLU B CA 1
ATOM 3736 C C . GLU B 1 66 ? -8.578 -2.635 -17.297 1 40.88 66 GLU B C 1
ATOM 3738 O O . GLU B 1 66 ? -9.391 -2.668 -16.375 1 40.88 66 GLU B O 1
ATOM 3743 N N . ALA B 1 67 ? -7.895 -3.789 -17.734 1 42.16 67 ALA B N 1
ATOM 3744 C CA . ALA B 1 67 ? -7.918 -4.898 -16.781 1 42.16 67 ALA B CA 1
ATOM 3745 C C . ALA B 1 67 ? -6.836 -4.742 -15.727 1 42.16 67 ALA B C 1
ATOM 3747 O O . ALA B 1 67 ? -6.711 -5.574 -14.828 1 42.16 67 ALA B O 1
ATOM 3748 N N . ASN B 1 68 ? -6.48 -3.385 -15.359 1 48.72 68 ASN B N 1
ATOM 3749 C CA . ASN B 1 68 ? -5.555 -3.191 -14.25 1 48.72 68 ASN B CA 1
ATOM 3750 C C . ASN B 1 68 ? -4.508 -4.297 -14.188 1 48.72 68 ASN B C 1
ATOM 3752 O O . ASN B 1 68 ? -4.141 -4.754 -13.109 1 48.72 68 ASN B O 1
ATOM 3756 N N . ILE B 1 69 ? -4.32 -4.996 -15.445 1 53.56 69 ILE B N 1
ATOM 3757 C CA . ILE B 1 69 ? -3.283 -6.012 -15.32 1 53.56 69 ILE B CA 1
ATOM 3758 C C . ILE B 1 69 ? -1.911 -5.344 -15.266 1 53.56 69 ILE B C 1
ATOM 3760 O O . ILE B 1 69 ? -1.446 -4.777 -16.25 1 53.56 69 ILE B O 1
ATOM 3764 N N . GLN B 1 70 ? -1.452 -5.141 -14.211 1 64.06 70 GLN B N 1
ATOM 3765 C CA . GLN B 1 70 ? -0.118 -4.602 -13.977 1 64.06 70 GLN B CA 1
ATOM 3766 C C . GLN B 1 70 ? 0.958 -5.527 -14.531 1 64.06 70 GLN B C 1
ATOM 3768 O O . GLN B 1 70 ? 0.794 -6.75 -14.523 1 64.06 70 GLN B O 1
ATOM 3773 N N . ALA B 1 71 ? 1.819 -4.965 -15.391 1 77.25 71 ALA B N 1
ATOM 3774 C CA . ALA B 1 71 ? 3.016 -5.68 -15.82 1 77.25 71 ALA B CA 1
ATOM 3775 C C . ALA B 1 71 ? 3.627 -6.473 -14.672 1 77.25 71 ALA B C 1
ATOM 3777 O O . ALA B 1 71 ? 3.412 -6.145 -13.5 1 77.25 71 ALA B O 1
ATOM 3778 N N . ILE B 1 72 ? 4.148 -7.672 -15.172 1 89.69 72 ILE B N 1
ATOM 3779 C CA . ILE B 1 72 ? 4.938 -8.391 -14.172 1 89.69 72 ILE B CA 1
ATOM 3780 C C . ILE B 1 72 ? 6.133 -7.535 -13.758 1 89.69 72 ILE B C 1
ATOM 3782 O O . ILE B 1 72 ? 6.785 -6.914 -14.602 1 89.69 72 ILE B O 1
ATOM 3786 N N . ARG B 1 73 ? 6.336 -7.457 -12.508 1 88.06 73 ARG B N 1
ATOM 3787 C CA . ARG B 1 73 ? 7.465 -6.695 -11.977 1 88.06 73 ARG B CA 1
ATOM 3788 C C . ARG B 1 73 ? 8.758 -7.074 -12.688 1 88.06 73 ARG B C 1
ATOM 3790 O O . ARG B 1 73 ? 9.023 -8.258 -12.914 1 88.06 73 ARG B O 1
ATOM 3797 N N . GLY B 1 74 ? 9.555 -6.035 -13.109 1 90.31 74 GLY B N 1
ATOM 3798 C CA . GLY B 1 74 ? 10.836 -6.285 -13.75 1 90.31 74 GLY B CA 1
ATOM 3799 C C . GLY B 1 74 ? 10.734 -6.375 -15.258 1 90.31 74 GLY B C 1
ATOM 3800 O O . GLY B 1 74 ? 11.75 -6.266 -15.961 1 90.31 74 GLY B O 1
ATOM 3801 N N . GLY B 1 75 ? 9.547 -6.652 -15.781 1 90.81 75 GLY B N 1
ATOM 3802 C CA . GLY B 1 75 ? 9.352 -6.711 -17.219 1 90.81 75 GLY B CA 1
ATOM 3803 C C . GLY B 1 75 ? 10.156 -7.809 -17.891 1 90.81 75 GLY B C 1
ATOM 3804 O O . GLY B 1 75 ? 10.453 -8.836 -17.266 1 90.81 75 GLY B O 1
ATOM 3805 N N . VAL B 1 76 ? 10.367 -7.594 -19.156 1 93.69 76 VAL B N 1
ATOM 3806 C CA . VAL B 1 76 ? 11.086 -8.586 -19.953 1 93.69 76 VAL B CA 1
ATOM 3807 C C . VAL B 1 76 ? 12.531 -8.672 -19.484 1 93.69 76 VAL B C 1
ATOM 3809 O O . VAL B 1 76 ? 13.086 -9.773 -19.375 1 93.69 76 VAL B O 1
ATOM 3812 N N . GLU B 1 77 ? 13.102 -7.598 -19.047 1 91.81 77 GLU B N 1
ATOM 3813 C CA . GLU B 1 77 ? 14.523 -7.457 -18.75 1 91.81 77 GLU B CA 1
ATOM 3814 C C . GLU B 1 77 ? 14.914 -8.281 -17.531 1 91.81 77 GLU B C 1
ATOM 3816 O O . GLU B 1 77 ? 16.047 -8.75 -17.422 1 91.81 77 GLU B O 1
ATOM 3821 N N . TRP B 1 78 ? 13.938 -8.469 -16.656 1 93.88 78 TRP B N 1
ATOM 3822 C CA . TRP B 1 78 ? 14.297 -9.141 -15.406 1 93.88 78 TRP B CA 1
ATOM 3823 C C . TRP B 1 78 ? 13.461 -10.398 -15.203 1 93.88 78 TRP B C 1
ATOM 3825 O O . TRP B 1 78 ? 13.297 -10.875 -14.078 1 93.88 78 TRP B O 1
ATOM 3835 N N . ALA B 1 79 ? 12.938 -10.875 -16.312 1 96.81 79 ALA B N 1
ATOM 3836 C CA . ALA B 1 79 ? 12.141 -12.102 -16.203 1 96.81 79 ALA B CA 1
ATOM 3837 C C . ALA B 1 79 ? 13.039 -13.32 -16.016 1 96.81 79 ALA B C 1
ATOM 3839 O O . ALA B 1 79 ? 12.766 -14.188 -15.188 1 96.81 79 ALA B O 1
ATOM 3840 N N . ALA B 1 80 ? 14.094 -13.398 -16.828 1 97.44 80 ALA B N 1
ATOM 3841 C CA . ALA B 1 80 ? 15.07 -14.477 -16.703 1 97.44 80 ALA B CA 1
ATOM 3842 C C . ALA B 1 80 ? 16.188 -14.094 -15.742 1 97.44 80 ALA B C 1
ATOM 3844 O O . ALA B 1 80 ? 16.672 -12.953 -15.758 1 97.44 80 ALA B O 1
ATOM 3845 N N . LYS B 1 81 ? 16.578 -15.039 -14.969 1 95.62 81 LYS B N 1
ATOM 3846 C CA . LYS B 1 81 ? 17.703 -14.789 -14.07 1 95.62 81 LYS B CA 1
ATOM 3847 C C . LYS B 1 81 ? 18.969 -14.469 -14.852 1 95.62 81 LYS B C 1
ATOM 3849 O O . LYS B 1 81 ? 19.344 -15.211 -15.758 1 95.62 81 LYS B O 1
ATOM 3854 N N . HIS B 1 82 ? 19.594 -13.375 -14.492 1 89.38 82 HIS B N 1
ATOM 3855 C CA . HIS B 1 82 ? 20.859 -13.016 -15.141 1 89.38 82 HIS B CA 1
ATOM 3856 C C . HIS B 1 82 ? 21.953 -14.016 -14.789 1 89.38 82 HIS B C 1
ATOM 3858 O O . HIS B 1 82 ? 22.078 -14.43 -13.633 1 89.38 82 HIS B O 1
ATOM 3864 N N . PRO B 1 83 ? 22.656 -14.43 -15.688 1 91 83 PRO B N 1
ATOM 3865 C CA . PRO B 1 83 ? 22.828 -13.938 -17.062 1 91 83 PRO B CA 1
ATOM 3866 C C . PRO B 1 83 ? 22.047 -14.758 -18.078 1 91 83 PRO B C 1
ATOM 3868 O O . PRO B 1 83 ? 22.312 -14.672 -19.281 1 91 83 PRO B O 1
ATOM 3871 N N . HIS B 1 84 ? 21.141 -15.57 -17.594 1 94.31 84 HIS B N 1
ATOM 3872 C CA . HIS B 1 84 ? 20.359 -16.391 -18.5 1 94.31 84 HIS B CA 1
ATOM 3873 C C . HIS B 1 84 ? 19.391 -15.547 -19.312 1 94.31 84 HIS B C 1
ATOM 3875 O O . HIS B 1 84 ? 19.062 -14.43 -18.938 1 94.31 84 HIS B O 1
ATOM 3881 N N . SER B 1 85 ? 18.969 -16.109 -20.469 1 95.62 85 SER B N 1
ATOM 3882 C CA . SER B 1 85 ? 18.062 -15.398 -21.359 1 95.62 85 SER B CA 1
ATOM 3883 C C . SER B 1 85 ? 16.766 -16.188 -21.547 1 95.62 85 SER B C 1
ATOM 3885 O O . SER B 1 85 ? 16.016 -15.938 -22.5 1 95.62 85 SER B O 1
ATOM 3887 N N . SER B 1 86 ? 16.641 -17.188 -20.734 1 97.31 86 SER B N 1
ATOM 3888 C CA . SER B 1 86 ? 15.398 -17.969 -20.719 1 97.31 86 SER B CA 1
ATOM 3889 C C . SER B 1 86 ? 15.047 -18.438 -19.312 1 97.31 86 SER B C 1
ATOM 3891 O O . SER B 1 86 ? 15.898 -18.422 -18.422 1 97.31 86 SER B O 1
ATOM 3893 N N . PHE B 1 87 ? 13.828 -18.719 -19.141 1 98.5 87 PHE B N 1
ATOM 3894 C CA . PHE B 1 87 ? 13.359 -19.234 -17.859 1 98.5 87 PHE B CA 1
ATOM 3895 C C . PHE B 1 87 ? 12.336 -20.344 -18.062 1 98.5 87 PHE B C 1
ATOM 3897 O O . PHE B 1 87 ? 11.766 -20.469 -19.141 1 98.5 87 PHE B O 1
ATOM 3904 N N . ILE B 1 88 ? 12.164 -21.203 -17.047 1 98.88 88 ILE B N 1
ATOM 3905 C CA . ILE B 1 88 ? 11.195 -22.297 -17.062 1 98.88 88 ILE B CA 1
ATOM 3906 C C . ILE B 1 88 ? 10.305 -22.219 -15.828 1 98.88 88 ILE B C 1
ATOM 3908 O O . ILE B 1 88 ? 10.797 -22.047 -14.711 1 98.88 88 ILE B O 1
ATOM 3912 N N . LEU B 1 89 ? 9.062 -22.219 -16.016 1 98.88 89 LEU B N 1
ATOM 3913 C CA . LEU B 1 89 ? 8.086 -22.375 -14.945 1 98.88 89 LEU B CA 1
ATOM 3914 C C . LEU B 1 89 ? 7.312 -23.672 -15.102 1 98.88 89 LEU B C 1
ATOM 3916 O O . LEU B 1 89 ? 6.883 -24.016 -16.203 1 98.88 89 LEU B O 1
ATOM 3920 N N . GLU B 1 90 ? 7.203 -24.406 -14.008 1 98.75 90 GLU B N 1
ATOM 3921 C CA . GLU B 1 90 ? 6.48 -25.672 -13.992 1 98.75 90 GLU B CA 1
ATOM 3922 C C . GLU B 1 90 ? 5.465 -25.719 -12.852 1 98.75 90 GLU B C 1
ATOM 3924 O O . GLU B 1 90 ? 5.668 -25.094 -11.812 1 98.75 90 GLU B O 1
ATOM 3929 N N . VAL B 1 91 ? 4.395 -26.438 -13.125 1 98.69 91 VAL B N 1
ATOM 3930 C CA . VAL B 1 91 ? 3.42 -26.625 -12.055 1 98.69 91 VAL B CA 1
ATOM 3931 C C . VAL B 1 91 ? 2.98 -28.078 -12.016 1 98.69 91 VAL B C 1
ATOM 3933 O O . VAL B 1 91 ? 3.043 -28.781 -13.023 1 98.69 91 VAL B O 1
ATOM 3936 N N . VAL B 1 92 ? 2.641 -28.531 -10.867 1 98.31 92 VAL B N 1
ATOM 3937 C CA . VAL B 1 92 ? 1.967 -29.812 -10.656 1 98.31 92 VAL B CA 1
ATOM 3938 C C . VAL B 1 92 ? 0.547 -29.562 -10.148 1 98.31 92 VAL B C 1
ATOM 3940 O O . VAL B 1 92 ? 0.348 -28.859 -9.156 1 98.31 92 VAL B O 1
ATOM 3943 N N . ILE B 1 93 ? -0.387 -30.078 -10.844 1 97.75 93 ILE B N 1
ATOM 3944 C CA . ILE B 1 93 ? -1.801 -29.906 -10.523 1 97.75 93 ILE B CA 1
ATOM 3945 C C . ILE B 1 93 ? -2.436 -31.25 -10.219 1 97.75 93 ILE B C 1
ATOM 3947 O O . ILE B 1 93 ? -2.219 -32.219 -10.938 1 97.75 93 ILE B O 1
ATOM 3951 N N . GLU B 1 94 ? -3.193 -31.234 -9.164 1 95.19 94 GLU B N 1
ATOM 3952 C CA . GLU B 1 94 ? -3.885 -32.469 -8.781 1 95.19 94 GLU B CA 1
ATOM 3953 C C . GLU B 1 94 ? -5.09 -32.719 -9.68 1 95.19 94 GLU B C 1
ATOM 3955 O O . GLU B 1 94 ? -5.941 -31.844 -9.852 1 95.19 94 GLU B O 1
ATOM 3960 N N . GLY B 1 95 ? -5.09 -33.875 -10.266 1 92.81 95 GLY B N 1
ATOM 3961 C CA . GLY B 1 95 ? -6.254 -34.312 -11.023 1 92.81 95 GLY B CA 1
ATOM 3962 C C . GLY B 1 95 ? -7.258 -35.094 -10.195 1 92.81 95 GLY B C 1
ATOM 3963 O O . GLY B 1 95 ? -7.926 -34.531 -9.328 1 92.81 95 GLY B O 1
ATOM 3964 N N . ASP B 1 96 ? -7.297 -36.312 -10.305 1 88 96 ASP B N 1
ATOM 3965 C CA . ASP B 1 96 ? -8.156 -37.156 -9.484 1 88 96 ASP B CA 1
ATOM 3966 C C . ASP B 1 96 ? -7.348 -37.875 -8.398 1 88 96 ASP B C 1
ATOM 3968 O O . ASP B 1 96 ? -6.25 -37.438 -8.047 1 88 96 ASP B O 1
ATOM 3972 N N . GLU B 1 97 ? -7.852 -38.844 -7.77 1 87 97 GLU B N 1
ATOM 3973 C CA . GLU B 1 97 ? -7.246 -39.5 -6.621 1 87 97 GLU B CA 1
ATOM 3974 C C . GLU B 1 97 ? -5.918 -40.156 -7 1 87 97 GLU B C 1
ATOM 3976 O O . GLU B 1 97 ? -5.02 -40.281 -6.16 1 87 97 GLU B O 1
ATOM 3981 N N . GLU B 1 98 ? -5.719 -40.406 -8.273 1 91.81 98 GLU B N 1
ATOM 3982 C CA . GLU B 1 98 ? -4.539 -41.188 -8.641 1 91.81 98 GLU B CA 1
ATOM 3983 C C . GLU B 1 98 ? -3.688 -40.469 -9.672 1 91.81 98 GLU B C 1
ATOM 3985 O O . GLU B 1 98 ? -2.629 -40.938 -10.07 1 91.81 98 GLU B O 1
ATOM 3990 N N . THR B 1 99 ? -4.129 -39.312 -10.047 1 95 99 THR B N 1
ATOM 3991 C CA . THR B 1 99 ? -3.457 -38.719 -11.188 1 95 99 THR B CA 1
ATOM 3992 C C . THR B 1 99 ? -3.045 -37.281 -10.852 1 95 99 THR B C 1
ATOM 3994 O O . THR B 1 99 ? -3.795 -36.531 -10.203 1 95 99 THR B O 1
ATOM 3997 N N . ASP B 1 100 ? -1.85 -36.875 -11.258 1 97 100 ASP B N 1
ATOM 3998 C CA . ASP B 1 100 ? -1.375 -35.5 -11.281 1 97 100 ASP B CA 1
ATOM 3999 C C . ASP B 1 100 ? -1.003 -35.062 -12.703 1 97 100 ASP B C 1
ATOM 4001 O O . ASP B 1 100 ? -0.805 -35.906 -13.578 1 97 100 ASP B O 1
ATOM 4005 N N . TYR B 1 101 ? -1.05 -33.844 -12.93 1 98.06 101 TYR B N 1
ATOM 4006 C CA . TYR B 1 101 ? -0.598 -33.281 -14.195 1 98.06 101 TYR B CA 1
ATOM 4007 C C . TYR B 1 101 ? 0.593 -32.344 -13.992 1 98.06 101 TYR B C 1
ATOM 4009 O O . TYR B 1 101 ? 0.6 -31.531 -13.07 1 98.06 101 TYR B O 1
ATOM 4017 N N . HIS B 1 102 ? 1.597 -32.562 -14.766 1 98.31 102 HIS B N 1
ATOM 4018 C CA . HIS B 1 102 ? 2.785 -31.703 -14.766 1 98.31 102 HIS B CA 1
ATOM 4019 C C . HIS B 1 102 ? 2.848 -30.844 -16.016 1 98.31 102 HIS B C 1
ATOM 4021 O O . HIS B 1 102 ? 2.943 -31.375 -17.125 1 98.31 102 HIS B O 1
ATOM 4027 N N . TYR B 1 103 ? 2.715 -29.547 -15.883 1 98.62 103 TYR B N 1
ATOM 4028 C CA . TYR B 1 103 ? 2.799 -28.578 -16.969 1 98.62 103 TYR B CA 1
ATOM 4029 C C . TYR B 1 103 ? 4.102 -27.781 -16.891 1 98.62 103 TYR B C 1
ATOM 4031 O O . TYR B 1 103 ? 4.504 -27.344 -15.82 1 98.62 103 TYR B O 1
ATOM 4039 N N . SER B 1 104 ? 4.797 -27.641 -18.016 1 98.81 104 SER B N 1
ATOM 4040 C CA . SER B 1 104 ? 6.07 -26.938 -18.078 1 98.81 104 SER B CA 1
ATOM 4041 C C . SER B 1 104 ? 6.117 -25.984 -19.281 1 98.81 104 SER B C 1
ATOM 4043 O O . SER B 1 104 ? 5.688 -26.344 -20.375 1 98.81 104 SER B O 1
ATOM 4045 N N . ILE B 1 105 ? 6.598 -24.766 -19.062 1 98.81 105 ILE B N 1
ATOM 4046 C CA . ILE B 1 105 ? 6.754 -23.797 -20.141 1 98.81 105 ILE B CA 1
ATOM 4047 C C . ILE B 1 105 ? 8.117 -23.125 -20.031 1 98.81 105 ILE B C 1
ATOM 4049 O O . ILE B 1 105 ? 8.523 -22.688 -18.953 1 98.81 105 ILE B O 1
ATOM 4053 N N . GLU B 1 106 ? 8.844 -23.078 -21.078 1 98.62 106 GLU B N 1
ATOM 4054 C CA . GLU B 1 106 ? 10.117 -22.375 -21.188 1 98.62 106 GLU B CA 1
ATOM 4055 C C . GLU B 1 106 ? 10.008 -21.188 -22.156 1 98.62 106 GLU B C 1
ATOM 4057 O O . GLU B 1 106 ? 9.57 -21.359 -23.297 1 98.62 106 GLU B O 1
ATOM 4062 N N . VAL B 1 107 ? 10.391 -20.031 -21.75 1 98.19 107 VAL B N 1
ATOM 4063 C CA . VAL B 1 107 ? 10.273 -18.812 -22.531 1 98.19 107 VAL B CA 1
ATOM 4064 C C . VAL B 1 107 ? 11.641 -18.141 -22.656 1 98.19 107 VAL B C 1
ATOM 4066 O O . VAL B 1 107 ? 12.398 -18.062 -21.672 1 98.19 107 VAL B O 1
ATOM 4069 N N . SER B 1 108 ? 11.953 -17.688 -23.812 1 96.62 108 SER B N 1
ATOM 4070 C CA . SER B 1 108 ? 13.18 -16.938 -24.062 1 96.62 108 SER B CA 1
ATOM 4071 C C . SER B 1 108 ? 12.906 -15.445 -24.109 1 96.62 108 SER B C 1
ATOM 4073 O O . SER B 1 108 ? 11.891 -15.008 -24.656 1 96.62 108 SER B O 1
ATOM 4075 N N . THR B 1 109 ? 13.844 -14.688 -23.531 1 94.75 109 THR B N 1
ATOM 4076 C CA . THR B 1 109 ? 13.734 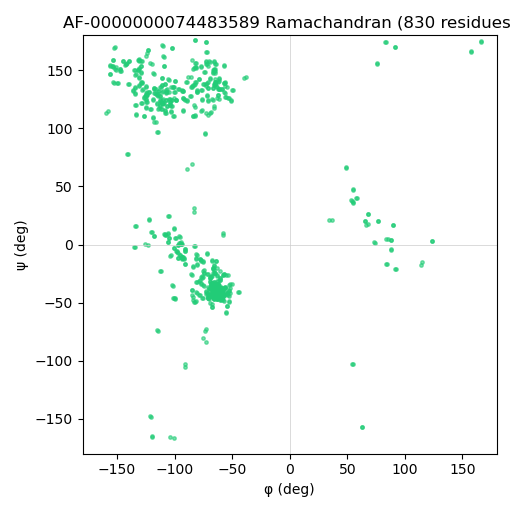-13.234 -23.547 1 94.75 109 THR B CA 1
ATOM 4077 C C . THR B 1 109 ? 14.906 -12.609 -24.297 1 94.75 109 THR B C 1
ATOM 4079 O O . THR B 1 109 ? 15.18 -11.414 -24.156 1 94.75 109 THR B O 1
ATOM 4082 N N . LYS B 1 110 ? 15.742 -13.242 -24.922 1 85.56 110 LYS B N 1
ATOM 4083 C CA . LYS B 1 110 ? 16.953 -12.789 -25.609 1 85.56 110 LYS B CA 1
ATOM 4084 C C . LYS B 1 110 ? 16.625 -11.703 -26.625 1 85.56 110 LYS B C 1
ATOM 4086 O O . LYS B 1 110 ? 17.266 -10.648 -26.641 1 85.56 110 LYS B O 1
ATOM 4091 N N . SER B 1 111 ? 15.797 -11.875 -27.609 1 80.5 111 SER B N 1
ATOM 4092 C CA . SER B 1 111 ? 15.383 -10.883 -28.594 1 80.5 111 SER B CA 1
ATOM 4093 C C . SER B 1 111 ? 13.891 -10.578 -28.484 1 80.5 111 SER B C 1
ATOM 4095 O O . SER B 1 111 ? 13.492 -9.742 -27.672 1 80.5 111 SER B O 1
ATOM 4097 N N . ASP B 1 112 ? 13.18 -11.477 -28.922 1 86.88 112 ASP B N 1
ATOM 4098 C CA . ASP B 1 112 ? 11.734 -11.453 -28.734 1 86.88 112 ASP B CA 1
ATOM 4099 C C . ASP B 1 112 ? 11.305 -12.461 -27.672 1 86.88 112 ASP B C 1
ATOM 4101 O O . ASP B 1 112 ? 11.984 -13.461 -27.438 1 86.88 112 ASP B O 1
ATOM 4105 N N . VAL B 1 113 ? 10.383 -12.047 -26.953 1 95.12 113 VAL B N 1
ATOM 4106 C CA . VAL B 1 113 ? 9.852 -13 -25.984 1 95.12 113 VAL B CA 1
ATOM 4107 C C . VAL B 1 113 ? 9.109 -14.117 -26.719 1 95.12 113 VAL B C 1
ATOM 4109 O O . VAL B 1 113 ? 8.062 -13.883 -27.328 1 95.12 113 VAL B O 1
ATOM 4112 N N . GLU B 1 114 ? 9.664 -15.305 -26.625 1 95.56 114 GLU B N 1
ATOM 4113 C CA . GLU B 1 114 ? 9.078 -16.391 -27.422 1 95.56 114 GLU B CA 1
ATOM 4114 C C . GLU B 1 114 ? 9.109 -17.703 -26.656 1 95.56 114 GLU B C 1
ATOM 4116 O O . GLU B 1 114 ? 9.984 -17.922 -25.812 1 95.56 114 GLU B O 1
ATOM 4121 N N . LEU B 1 115 ? 8.211 -18.5 -27.031 1 97.25 115 LEU B N 1
ATOM 4122 C CA . LEU B 1 115 ? 8.117 -19.844 -26.469 1 97.25 115 LEU B CA 1
ATOM 4123 C C . LEU B 1 115 ? 9.25 -20.734 -26.984 1 97.25 115 LEU B C 1
ATOM 4125 O O . LEU B 1 115 ? 9.508 -20.781 -28.188 1 97.25 115 LEU B O 1
ATOM 4129 N N . VAL B 1 116 ? 9.945 -21.359 -26.062 1 97.06 116 VAL B N 1
ATOM 4130 C CA . VAL B 1 116 ? 11.039 -22.266 -26.422 1 97.06 116 VAL B CA 1
ATOM 4131 C C . VAL B 1 116 ? 10.562 -23.703 -26.359 1 97.06 116 VAL B C 1
ATOM 4133 O O . VAL B 1 116 ? 10.82 -24.5 -27.281 1 97.06 116 VAL B O 1
ATOM 4136 N N . SER B 1 117 ? 9.883 -24.016 -25.297 1 98 117 SER B N 1
ATOM 4137 C CA . SER B 1 117 ? 9.344 -25.359 -25.125 1 98 117 SER B CA 1
ATOM 4138 C C . SER B 1 117 ? 8.148 -25.344 -24.172 1 98 117 SER B C 1
ATOM 4140 O O . SER B 1 117 ? 8 -24.438 -23.359 1 98 117 SER B O 1
ATOM 4142 N N . GLU B 1 118 ? 7.312 -26.297 -24.328 1 98.56 118 GLU B N 1
ATOM 4143 C CA . GLU B 1 118 ? 6.113 -26.484 -23.516 1 98.56 118 GLU B CA 1
ATOM 4144 C C . GLU B 1 118 ? 5.691 -27.938 -23.469 1 98.56 118 GLU B C 1
ATOM 4146 O O . GLU B 1 118 ? 5.82 -28.672 -24.453 1 98.56 118 GLU B O 1
ATOM 4151 N N . SER B 1 119 ? 5.27 -28.391 -22.297 1 98.56 119 SER B N 1
ATOM 4152 C CA . SER B 1 119 ? 4.844 -29.781 -22.219 1 98.56 119 SER B CA 1
ATOM 4153 C C . SER B 1 119 ? 3.791 -29.969 -21.125 1 98.56 119 SER B C 1
ATOM 4155 O O . SER B 1 119 ? 3.703 -29.172 -20.188 1 98.56 119 SER B O 1
ATOM 4157 N N . LEU B 1 120 ? 2.965 -30.922 -21.328 1 98.38 120 LEU B N 1
ATOM 4158 C CA . LEU B 1 120 ? 1.979 -31.406 -20.375 1 98.38 120 LEU B CA 1
ATOM 4159 C C . LEU B 1 120 ? 2.068 -32.906 -20.219 1 98.38 120 LEU B C 1
ATOM 4161 O O . LEU B 1 120 ? 1.952 -33.656 -21.203 1 98.38 120 LEU B O 1
ATOM 4165 N N . VAL B 1 121 ? 2.301 -33.344 -19 1 97.94 121 VAL B N 1
ATOM 4166 C CA . VAL B 1 121 ? 2.521 -34.75 -18.703 1 97.94 121 VAL B CA 1
ATOM 4167 C C . VAL B 1 121 ? 1.536 -35.219 -17.641 1 97.94 121 VAL B C 1
ATOM 4169 O O . VAL B 1 121 ? 1.342 -34.562 -16.625 1 97.94 121 VAL B O 1
ATOM 4172 N N . LYS B 1 122 ? 0.895 -36.312 -17.922 1 97 122 LYS B N 1
ATOM 4173 C CA . LYS B 1 122 ? 0.056 -37 -16.938 1 97 122 LYS B CA 1
ATOM 4174 C C . LYS B 1 122 ? 0.877 -37.938 -16.078 1 97 122 LYS B C 1
ATOM 4176 O O . LYS B 1 122 ? 1.649 -38.75 -16.609 1 97 122 LYS B O 1
ATOM 4181 N N . ILE B 1 123 ? 0.758 -37.812 -14.805 1 96.31 123 ILE B N 1
ATOM 4182 C CA . ILE B 1 123 ? 1.497 -38.656 -13.875 1 96.31 123 ILE B CA 1
ATOM 4183 C C . ILE B 1 123 ? 0.526 -39.531 -13.109 1 96.31 123 ILE B C 1
ATOM 4185 O O . ILE B 1 123 ? -0.324 -39.062 -12.359 1 96.31 123 ILE B O 1
ATOM 4189 N N . ASP B 1 124 ? 0.61 -40.812 -13.266 1 93.81 124 ASP B N 1
ATOM 4190 C CA . ASP B 1 124 ? -0.126 -41.781 -12.461 1 93.81 124 ASP B CA 1
ATOM 4191 C C . ASP B 1 124 ? 0.603 -42.094 -11.156 1 93.81 124 ASP B C 1
ATOM 4193 O O . ASP B 1 124 ? 1.646 -42.75 -11.156 1 93.81 124 ASP B O 1
ATOM 4197 N N . ARG B 1 125 ? 0.08 -41.688 -10.102 1 90.19 125 ARG B N 1
ATOM 4198 C CA . ARG B 1 125 ? 0.741 -41.781 -8.805 1 90.19 125 ARG B CA 1
ATOM 4199 C C . ARG B 1 125 ? 0.857 -43.219 -8.352 1 90.19 125 ARG B C 1
ATOM 4201 O O . ARG B 1 125 ? 1.804 -43.594 -7.652 1 90.19 125 ARG B O 1
ATOM 4208 N N . LYS B 1 126 ? -0.116 -44.062 -8.672 1 88.56 126 LYS B N 1
ATOM 4209 C CA . LYS B 1 126 ? -0.122 -45.469 -8.266 1 88.56 126 LYS B CA 1
ATOM 4210 C C . LYS B 1 126 ? 0.936 -46.281 -9.016 1 88.56 126 LYS B C 1
ATOM 4212 O O . LYS B 1 126 ? 1.707 -47.031 -8.414 1 88.56 126 LYS B O 1
ATOM 4217 N N . MET B 1 127 ? 1 -46.062 -10.266 1 89.81 127 MET B N 1
ATOM 4218 C CA . MET B 1 127 ? 1.896 -46.844 -11.109 1 89.81 127 MET B CA 1
ATOM 4219 C C . MET B 1 127 ? 3.203 -46.094 -11.359 1 89.81 127 MET B C 1
ATOM 4221 O O . MET B 1 127 ? 4.141 -46.656 -11.93 1 89.81 127 MET B O 1
ATOM 4225 N N . ASN B 1 128 ? 3.279 -44.844 -10.914 1 88.81 128 ASN B N 1
ATOM 4226 C CA . ASN B 1 128 ? 4.426 -44 -11.195 1 88.81 128 ASN B CA 1
ATOM 4227 C C . ASN B 1 128 ? 4.727 -43.938 -12.695 1 88.81 128 ASN B C 1
ATOM 4229 O O . ASN B 1 128 ? 5.883 -44.062 -13.102 1 88.81 128 ASN B O 1
ATOM 4233 N N . LYS B 1 129 ? 3.727 -43.906 -13.484 1 91.94 129 LYS B N 1
ATOM 4234 C CA . LYS B 1 129 ? 3.834 -43.844 -14.945 1 91.94 129 LYS B CA 1
ATOM 4235 C C . LYS B 1 129 ? 3.59 -42.438 -15.453 1 91.94 129 LYS B C 1
ATOM 4237 O O . LYS B 1 129 ? 2.686 -41.75 -14.977 1 91.94 129 LYS B O 1
ATOM 4242 N N . ARG B 1 130 ? 4.41 -42.031 -16.344 1 94.06 130 ARG B N 1
ATOM 4243 C CA . ARG B 1 130 ? 4.301 -40.719 -16.969 1 94.06 130 ARG B CA 1
ATOM 4244 C C . ARG B 1 130 ? 3.885 -40.844 -18.422 1 94.06 130 ARG B C 1
ATOM 4246 O O . ARG B 1 130 ? 4.473 -41.594 -19.188 1 94.06 130 ARG B O 1
ATOM 4253 N N . THR B 1 131 ? 2.834 -40.188 -18.781 1 93 131 THR B N 1
ATOM 4254 C CA . THR B 1 131 ? 2.355 -40.125 -20.156 1 93 131 THR B CA 1
ATOM 4255 C C . THR B 1 131 ? 2.43 -38.719 -20.703 1 93 131 THR B C 1
ATOM 4257 O O . THR B 1 131 ? 1.799 -37.812 -20.156 1 93 131 THR B O 1
ATOM 4260 N N . LYS B 1 132 ? 3.143 -38.562 -21.766 1 95.19 132 LYS B N 1
ATOM 4261 C CA . LYS B 1 132 ? 3.227 -37.25 -22.406 1 95.19 132 LYS B CA 1
ATOM 4262 C C . LYS B 1 132 ? 1.963 -36.938 -23.203 1 95.19 132 LYS B C 1
ATOM 4264 O O . LYS B 1 132 ? 1.664 -37.625 -24.188 1 95.19 132 LYS B O 1
ATOM 4269 N N . LEU B 1 133 ? 1.271 -35.938 -22.75 1 96.06 133 LEU B N 1
ATOM 4270 C CA . LEU B 1 133 ? 0.039 -35.562 -23.438 1 96.06 133 LEU B CA 1
ATOM 4271 C C . LEU B 1 133 ? 0.332 -34.656 -24.609 1 96.06 133 LEU B C 1
ATOM 4273 O O . LEU B 1 133 ? -0.246 -34.812 -25.688 1 96.06 133 LEU B O 1
ATOM 4277 N N . PHE B 1 134 ? 1.209 -33.656 -24.375 1 94.75 134 PHE B N 1
ATOM 4278 C CA . PHE B 1 134 ? 1.778 -32.969 -25.516 1 94.75 134 PHE B CA 1
ATOM 4279 C C . PHE B 1 134 ? 3.162 -32.438 -25.188 1 94.75 134 PHE B C 1
ATOM 4281 O O . PHE B 1 134 ? 3.479 -32.188 -24.016 1 94.75 134 PHE B O 1
ATOM 4288 N N . THR B 1 135 ? 3.975 -32.312 -26.172 1 96.94 135 THR B N 1
ATOM 4289 C CA . THR B 1 135 ? 5.301 -31.688 -26.109 1 96.94 135 THR B CA 1
ATOM 4290 C C . THR B 1 135 ? 5.523 -30.766 -27.297 1 96.94 135 THR B C 1
ATOM 4292 O O . THR B 1 135 ? 5.184 -31.109 -28.438 1 96.94 135 THR B O 1
ATOM 4295 N N . ALA B 1 136 ? 6 -29.609 -26.969 1 97.25 136 ALA B N 1
ATOM 4296 C CA . ALA B 1 136 ? 6.309 -28.625 -28 1 97.25 136 ALA B CA 1
ATOM 4297 C C . ALA B 1 136 ? 7.73 -28.109 -27.844 1 97.25 136 ALA B C 1
ATOM 4299 O O . ALA B 1 136 ? 8.164 -27.781 -26.734 1 97.25 136 ALA B O 1
ATOM 4300 N N . THR B 1 137 ? 8.422 -28.047 -28.922 1 96.25 137 THR B N 1
ATOM 4301 C CA . THR B 1 137 ? 9.781 -27.516 -28.922 1 96.25 137 THR B CA 1
ATOM 4302 C C . THR B 1 137 ? 10.023 -26.672 -30.156 1 96.25 137 THR B C 1
ATOM 4304 O O . THR B 1 137 ? 9.602 -27.016 -31.25 1 96.25 137 THR B O 1
ATOM 4307 N N . ALA B 1 138 ? 10.68 -25.609 -29.844 1 93.44 138 ALA B N 1
ATOM 4308 C CA . ALA B 1 138 ? 11.055 -24.734 -30.969 1 93.44 138 ALA B CA 1
ATOM 4309 C C . ALA B 1 138 ? 12.477 -25.031 -31.438 1 93.44 138 ALA B C 1
ATOM 4311 O O . ALA B 1 138 ? 13.375 -25.234 -30.609 1 93.44 138 ALA B O 1
ATOM 4312 N N . GLU B 1 139 ? 12.57 -25.125 -32.75 1 88.06 139 GLU B N 1
ATOM 4313 C CA . GLU B 1 139 ? 13.914 -25.188 -33.344 1 88.06 139 GLU B CA 1
ATOM 4314 C C . GLU B 1 139 ? 14.523 -23.797 -33.469 1 88.06 139 GLU B C 1
ATOM 4316 O O . GLU B 1 139 ? 13.805 -22.797 -33.531 1 88.06 139 GLU B O 1
ATOM 4321 N N . GLU B 1 140 ? 15.781 -23.812 -33.5 1 79.81 140 GLU B N 1
ATOM 4322 C CA . GLU B 1 140 ? 16.484 -22.531 -33.625 1 79.81 140 GLU B CA 1
ATOM 4323 C C . GLU B 1 140 ? 16.047 -21.781 -34.875 1 79.81 140 GLU B C 1
ATOM 4325 O O . GLU B 1 140 ? 15.93 -22.375 -35.938 1 79.81 140 GLU B O 1
ATOM 4330 N N . ASP B 1 141 ? 15.711 -20.578 -34.844 1 81.62 141 ASP B N 1
ATOM 4331 C CA . ASP B 1 141 ? 15.406 -19.656 -35.938 1 81.62 141 ASP B CA 1
ATOM 4332 C C . ASP B 1 141 ? 14.047 -19.969 -36.562 1 81.62 141 ASP B C 1
ATOM 4334 O O . ASP B 1 141 ? 13.695 -19.438 -37.625 1 81.62 141 ASP B O 1
ATOM 4338 N N . SER B 1 142 ? 13.367 -21 -35.969 1 90.25 142 SER B N 1
ATOM 4339 C CA . SER B 1 142 ? 12.023 -21.281 -36.469 1 90.25 142 SER B CA 1
ATOM 4340 C C . SER B 1 142 ? 11.016 -20.25 -35.969 1 90.25 142 SER B C 1
ATOM 4342 O O . SER B 1 142 ? 11.055 -19.875 -34.781 1 90.25 142 SER B O 1
ATOM 4344 N N . PRO B 1 143 ? 10.18 -19.844 -36.812 1 91 143 PRO B N 1
ATOM 4345 C CA . PRO B 1 143 ? 9.164 -18.891 -36.375 1 91 143 PRO B CA 1
ATOM 4346 C C . PRO B 1 143 ? 8.016 -19.547 -35.594 1 91 143 PRO B C 1
ATOM 4348 O O . PRO B 1 143 ? 7.18 -18.859 -35.031 1 91 143 PRO B O 1
ATOM 4351 N N . THR B 1 144 ? 7.984 -20.891 -35.656 1 94.81 144 THR B N 1
ATOM 4352 C CA . THR B 1 144 ? 6.914 -21.625 -34.969 1 94.81 144 THR B CA 1
ATOM 4353 C C . THR B 1 144 ? 7.492 -22.656 -34 1 94.81 144 THR B C 1
ATOM 4355 O O . THR B 1 144 ? 8.695 -22.922 -34.031 1 94.81 144 THR B O 1
ATOM 4358 N N . VAL B 1 145 ? 6.656 -23.109 -33.156 1 95.62 145 VAL B N 1
ATOM 4359 C CA . VAL B 1 145 ? 6.984 -24.234 -32.281 1 95.62 145 VAL B CA 1
ATOM 4360 C C . VAL B 1 145 ? 6.23 -25.484 -32.75 1 95.62 145 VAL B C 1
ATOM 4362 O O . VAL B 1 145 ? 5.047 -25.406 -33.094 1 95.62 145 VAL B O 1
ATOM 4365 N N . ALA B 1 146 ? 6.957 -26.578 -32.875 1 95.81 146 ALA B N 1
ATOM 4366 C CA . ALA B 1 146 ? 6.332 -27.844 -33.281 1 95.81 146 ALA B CA 1
ATOM 4367 C C . ALA B 1 146 ? 5.84 -28.625 -32.062 1 95.81 146 ALA B C 1
ATOM 4369 O O . ALA B 1 146 ? 6.613 -28.922 -31.156 1 95.81 146 ALA B O 1
ATOM 4370 N N . ALA B 1 147 ? 4.566 -28.922 -32.094 1 95.38 147 ALA B N 1
ATOM 4371 C CA . ALA B 1 147 ? 4 -29.641 -30.969 1 95.38 147 ALA B CA 1
ATOM 4372 C C . ALA B 1 147 ? 3.486 -31.016 -31.391 1 95.38 147 ALA B C 1
ATOM 4374 O O . ALA B 1 147 ? 2.895 -31.156 -32.469 1 95.38 147 ALA B O 1
ATOM 4375 N N . SER B 1 148 ? 3.812 -32 -30.625 1 95.62 148 SER B N 1
ATOM 4376 C CA .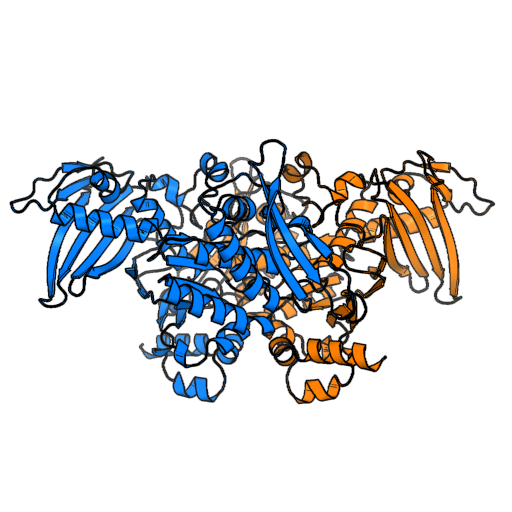 SER B 1 148 ? 3.23 -33.344 -30.719 1 95.62 148 SER B CA 1
ATOM 4377 C C . SER B 1 148 ? 2.162 -33.531 -29.656 1 95.62 148 SER B C 1
ATOM 4379 O O . SER B 1 148 ? 2.42 -33.344 -28.469 1 95.62 148 SER B O 1
ATOM 4381 N N . VAL B 1 149 ? 0.969 -33.938 -30.125 1 94.81 149 VAL B N 1
ATOM 4382 C CA . VAL B 1 149 ? -0.156 -34.125 -29.219 1 94.81 149 VAL B CA 1
ATOM 4383 C C . VAL B 1 149 ? -0.556 -35.594 -29.219 1 94.81 149 VAL B C 1
ATOM 4385 O O . VAL B 1 149 ? -0.729 -36.219 -30.281 1 94.81 149 VAL B O 1
ATOM 4388 N N . TYR B 1 150 ? -0.671 -36.125 -28.062 1 92.44 150 TYR B N 1
ATOM 4389 C CA . TYR B 1 150 ? -1.052 -37.531 -27.891 1 92.44 150 TYR B CA 1
ATOM 4390 C C . TYR B 1 150 ? -2.379 -37.812 -28.578 1 92.44 150 TYR B C 1
ATOM 4392 O O . TYR B 1 150 ? -3.352 -37.094 -28.406 1 92.44 150 TYR B O 1
ATOM 4400 N N . ASN B 1 151 ? -2.406 -38.812 -29.422 1 87.62 151 ASN B N 1
ATOM 4401 C CA . ASN B 1 151 ? -3.631 -39.219 -30.109 1 87.62 151 ASN B CA 1
ATOM 4402 C C . ASN B 1 151 ? -3.82 -40.75 -30.062 1 87.62 151 ASN B C 1
ATOM 4404 O O . ASN B 1 151 ? -4.637 -41.312 -30.797 1 87.62 151 ASN B O 1
ATOM 4408 N N . GLY B 1 152 ? -3.168 -41.438 -29.25 1 81.88 152 GLY B N 1
ATOM 4409 C CA . GLY B 1 152 ? -3.264 -42.875 -29.172 1 81.88 152 GLY B CA 1
ATOM 4410 C C . GLY B 1 152 ? -2.383 -43.594 -30.188 1 81.88 152 GLY B C 1
ATOM 4411 O O . GLY B 1 152 ? -2.25 -44.812 -30.141 1 81.88 152 GLY B O 1
ATOM 4412 N N . ARG B 1 153 ? -1.933 -42.875 -31.203 1 83.19 153 ARG B N 1
ATOM 4413 C CA . ARG B 1 153 ? -0.986 -43.375 -32.188 1 83.19 153 ARG B CA 1
ATOM 4414 C C . ARG B 1 153 ? 0.293 -42.531 -32.188 1 83.19 153 ARG B C 1
ATOM 4416 O O . ARG B 1 153 ? 0.641 -41.938 -31.188 1 83.19 153 ARG B O 1
ATOM 4423 N N . ARG B 1 154 ? 1.061 -42.719 -33.219 1 78.94 154 ARG B N 1
ATOM 4424 C CA . ARG B 1 154 ? 2.242 -41.875 -33.344 1 78.94 154 ARG B CA 1
ATOM 4425 C C . ARG B 1 154 ? 1.856 -40.438 -33.688 1 78.94 154 ARG B C 1
ATOM 4427 O O . ARG B 1 154 ? 1.334 -40.188 -34.781 1 78.94 154 ARG B O 1
ATOM 4434 N N . PRO B 1 155 ? 2.094 -39.594 -32.719 1 77.62 155 PRO B N 1
ATOM 4435 C CA . PRO B 1 155 ? 1.594 -38.219 -32.969 1 77.62 155 PRO B CA 1
ATOM 4436 C C . PRO B 1 155 ? 2.412 -37.469 -34 1 77.62 155 PRO B C 1
ATOM 4438 O O . PRO B 1 155 ? 3.637 -37.625 -34.062 1 77.62 155 PRO B O 1
ATOM 4441 N N . LYS B 1 156 ? 1.711 -36.719 -34.906 1 84.62 156 LYS B N 1
ATOM 4442 C CA . LYS B 1 156 ? 2.352 -35.844 -35.875 1 84.62 156 LYS B CA 1
ATOM 4443 C C . LYS B 1 156 ? 2.57 -34.438 -35.25 1 84.62 156 LYS B C 1
ATOM 4445 O O . LYS B 1 156 ? 1.754 -33.969 -34.469 1 84.62 156 LYS B O 1
ATOM 4450 N N . LYS B 1 157 ? 3.682 -33.906 -35.656 1 91.44 157 LYS B N 1
ATOM 4451 C CA . LYS B 1 157 ? 3.994 -32.562 -35.156 1 91.44 157 LYS B CA 1
ATOM 4452 C C . LYS B 1 157 ? 3.234 -31.484 -35.969 1 91.44 157 LYS B C 1
ATOM 4454 O O . LYS B 1 157 ? 3.135 -31.578 -37.188 1 91.44 157 LYS B O 1
ATOM 4459 N N . LYS B 1 158 ? 2.646 -30.625 -35.281 1 92.88 158 LYS B N 1
ATOM 4460 C CA . LYS B 1 158 ? 1.95 -29.484 -35.875 1 92.88 158 LYS B CA 1
ATOM 4461 C C . LYS B 1 158 ? 2.574 -28.156 -35.438 1 92.88 158 LYS B C 1
ATOM 4463 O O . LYS B 1 158 ? 2.994 -28.016 -34.281 1 92.88 158 LYS B O 1
ATOM 4468 N N . PRO B 1 159 ? 2.541 -27.203 -36.344 1 95.25 159 PRO B N 1
ATOM 4469 C CA . PRO B 1 159 ? 3.111 -25.891 -36 1 95.25 159 PRO B CA 1
ATOM 4470 C C . PRO B 1 159 ? 2.148 -25.031 -35.188 1 95.25 159 PRO B C 1
ATOM 4472 O O . PRO B 1 159 ? 0.944 -25.016 -35.469 1 95.25 159 PRO B O 1
ATOM 4475 N N . PHE B 1 160 ? 2.668 -24.344 -34.219 1 96.06 160 PHE B N 1
ATOM 4476 C CA . PHE B 1 160 ? 1.942 -23.375 -33.406 1 96.06 160 PHE B CA 1
ATOM 4477 C C . PHE B 1 160 ? 2.719 -22.062 -33.312 1 96.06 160 PHE B C 1
ATOM 4479 O O . PHE B 1 160 ? 3.924 -22.031 -33.562 1 96.06 160 PHE B O 1
ATOM 4486 N N . LYS B 1 161 ? 1.982 -21 -32.969 1 95.62 161 LYS B N 1
ATOM 4487 C CA . LYS B 1 161 ? 2.625 -19.703 -32.75 1 95.62 161 LYS B CA 1
ATOM 4488 C C . LYS B 1 161 ? 3.531 -19.734 -31.531 1 95.62 161 LYS B C 1
ATOM 4490 O O . LYS B 1 161 ? 3.205 -20.375 -30.531 1 95.62 161 LYS B O 1
ATOM 4495 N N . ARG B 1 162 ? 4.582 -18.922 -31.562 1 96.19 162 ARG B N 1
ATOM 4496 C CA . ARG B 1 162 ? 5.535 -18.875 -30.453 1 96.19 162 ARG B CA 1
ATOM 4497 C C . ARG B 1 162 ? 5.227 -17.734 -29.516 1 96.19 162 ARG B C 1
ATOM 4499 O O . ARG B 1 162 ? 5.777 -17.656 -28.406 1 96.19 162 ARG B O 1
ATOM 4506 N N . SER B 1 163 ? 4.324 -16.828 -29.969 1 95.81 163 SER B N 1
ATOM 4507 C CA . SER B 1 163 ? 4.043 -15.641 -29.172 1 95.81 163 SER B CA 1
ATOM 4508 C C . SER B 1 163 ? 3.057 -15.945 -28.047 1 95.81 163 SER B C 1
ATOM 4510 O O . SER B 1 163 ? 2.881 -15.133 -27.141 1 95.81 163 SER B O 1
ATOM 4512 N N . VAL B 1 164 ? 2.361 -17.078 -28.188 1 96.69 164 VAL B N 1
ATOM 4513 C CA . VAL B 1 164 ? 1.404 -17.516 -27.172 1 96.69 164 VAL B CA 1
ATOM 4514 C C . VAL B 1 164 ? 1.648 -18.984 -26.828 1 96.69 164 VAL B C 1
ATOM 4516 O O . VAL B 1 164 ? 2.299 -19.703 -27.578 1 96.69 164 VAL B O 1
ATOM 4519 N N . SER B 1 165 ? 1.208 -19.406 -25.672 1 97.88 165 SER B N 1
ATOM 4520 C CA . SER B 1 165 ? 1.409 -20.781 -25.234 1 97.88 165 SER B CA 1
ATOM 4521 C C . SER B 1 165 ? 0.655 -21.766 -26.125 1 97.88 165 SER B C 1
ATOM 4523 O O . SER B 1 165 ? -0.4 -21.422 -26.672 1 97.88 165 SER B O 1
ATOM 4525 N N . VAL B 1 166 ? 1.152 -22.938 -26.234 1 97.94 166 VAL B N 1
ATOM 4526 C CA . VAL B 1 166 ? 0.525 -24 -27.031 1 97.94 166 VAL B CA 1
ATOM 4527 C C . VAL B 1 166 ? -0.761 -24.453 -26.344 1 97.94 166 VAL B C 1
ATOM 4529 O O . VAL B 1 166 ? -1.775 -24.688 -27 1 97.94 166 VAL B O 1
ATOM 4532 N N . ILE B 1 167 ? -0.703 -24.5 -25.047 1 98.19 167 ILE B N 1
ATOM 4533 C CA . ILE B 1 167 ? -1.857 -24.984 -24.297 1 98.19 167 ILE B CA 1
ATOM 4534 C C . ILE B 1 167 ? -3.053 -24.062 -24.547 1 98.19 167 ILE B C 1
ATOM 4536 O O . ILE B 1 167 ? -4.191 -24.531 -24.641 1 98.19 167 ILE B O 1
ATOM 4540 N N . SER B 1 168 ? -2.787 -22.781 -24.625 1 97.38 168 SER B N 1
ATOM 4541 C CA . SER B 1 168 ? -3.881 -21.859 -24.891 1 97.38 168 SER B CA 1
ATOM 4542 C C . SER B 1 168 ? -4.414 -22 -26.312 1 97.38 168 SER B C 1
ATOM 4544 O O . SER B 1 168 ? -5.586 -21.719 -26.562 1 97.38 168 SER B O 1
ATOM 4546 N N . GLN B 1 169 ? -3.602 -22.406 -27.234 1 96.06 169 GLN B N 1
ATOM 4547 C CA . GLN B 1 169 ? -4.012 -22.641 -28.609 1 96.06 169 GLN B CA 1
ATOM 4548 C C . GLN B 1 169 ? -4.781 -23.938 -28.75 1 96.06 169 GLN B C 1
ATOM 4550 O O . GLN B 1 169 ? -5.676 -24.062 -29.578 1 96.06 169 GLN B O 1
ATOM 4555 N N . LEU B 1 170 ? -4.496 -24.875 -27.906 1 95.94 170 LEU B N 1
ATOM 4556 C CA . LEU B 1 170 ? -5.102 -26.203 -27.969 1 95.94 170 LEU B CA 1
ATOM 4557 C C . LEU B 1 170 ? -6.445 -26.219 -27.25 1 95.94 170 LEU B C 1
ATOM 4559 O O . LEU B 1 170 ? -7.289 -27.078 -27.516 1 95.94 170 LEU B O 1
ATOM 4563 N N . LYS B 1 171 ? -6.559 -25.328 -26.312 1 94.31 171 LYS B N 1
ATOM 4564 C CA . LYS B 1 171 ? -7.734 -25.312 -25.453 1 94.31 171 LYS B CA 1
ATOM 4565 C C . LYS B 1 171 ? -9.023 -25.266 -26.266 1 94.31 171 LYS B C 1
ATOM 4567 O O . LYS B 1 171 ? -10.055 -25.797 -25.859 1 94.31 171 LYS B O 1
ATOM 4572 N N . ASN B 1 172 ? -8.922 -24.719 -27.453 1 89.06 172 ASN B N 1
ATOM 4573 C CA . ASN B 1 172 ? -10.125 -24.547 -28.281 1 89.06 172 ASN B CA 1
ATOM 4574 C C . ASN B 1 172 ? -10.156 -25.562 -29.422 1 89.06 172 ASN B C 1
ATOM 4576 O O . ASN B 1 172 ? -10.984 -25.453 -30.328 1 89.06 172 ASN B O 1
ATOM 4580 N N . GLN B 1 173 ? -9.297 -26.484 -29.422 1 90.69 173 GLN B N 1
ATOM 4581 C CA . GLN B 1 173 ? -9.242 -27.5 -30.453 1 90.69 173 GLN B CA 1
ATOM 4582 C C . GLN B 1 173 ? -9.648 -28.875 -29.891 1 90.69 173 GLN B C 1
ATOM 4584 O O . GLN B 1 173 ? -9.414 -29.156 -28.719 1 90.69 173 GLN B O 1
ATOM 4589 N N . GLU B 1 174 ? -10.312 -29.562 -30.719 1 90.06 174 GLU B N 1
ATOM 4590 C CA . GLU B 1 174 ? -10.633 -30.938 -30.328 1 90.06 174 GLU B CA 1
ATOM 4591 C C . GLU B 1 174 ? -9.477 -31.875 -30.625 1 90.06 174 GLU B C 1
ATOM 4593 O O . GLU B 1 174 ? -9.008 -31.969 -31.766 1 90.06 174 GLU B O 1
ATOM 4598 N N . THR B 1 175 ? -9 -32.469 -29.609 1 91 175 THR B N 1
ATOM 4599 C CA . THR B 1 175 ? -7.953 -33.469 -29.719 1 91 175 THR B CA 1
ATOM 4600 C C . THR B 1 175 ? -8.422 -34.812 -29.125 1 91 175 THR B C 1
ATOM 4602 O O . THR B 1 175 ? -9.57 -35.219 -29.328 1 91 175 THR B O 1
ATOM 4605 N N . HIS B 1 176 ? -7.59 -35.562 -28.578 1 92.94 176 HIS B N 1
ATOM 4606 C CA . HIS B 1 176 ? -7.953 -36.781 -27.828 1 92.94 176 HIS B CA 1
ATOM 4607 C C . HIS B 1 176 ? -8.617 -36.438 -26.5 1 92.94 176 HIS B C 1
ATOM 4609 O O . HIS B 1 176 ? -8.195 -35.5 -25.828 1 92.94 176 HIS B O 1
ATOM 4615 N N . PRO B 1 177 ? -9.641 -37.156 -26.141 1 93.62 177 PRO B N 1
ATOM 4616 C CA . PRO B 1 177 ? -10.391 -36.844 -24.938 1 93.62 177 PRO B CA 1
ATOM 4617 C C . PRO B 1 177 ? -9.5 -36.719 -23.703 1 93.62 177 PRO B C 1
ATOM 4619 O O . PRO B 1 177 ? -9.719 -35.844 -22.875 1 93.62 177 PRO B O 1
ATOM 4622 N N . GLU B 1 178 ? -8.516 -37.562 -23.594 1 92.5 178 GLU B N 1
ATOM 4623 C CA . GLU B 1 178 ? -7.605 -37.531 -22.453 1 92.5 178 GLU B CA 1
ATOM 4624 C C . GLU B 1 178 ? -6.812 -36.219 -22.438 1 92.5 178 GLU B C 1
ATOM 4626 O O . GLU B 1 178 ? -6.57 -35.656 -21.359 1 92.5 178 GLU B O 1
ATOM 4631 N N . VAL B 1 179 ? -6.445 -35.781 -23.578 1 95.44 179 VAL B N 1
ATOM 4632 C CA . VAL B 1 179 ? -5.688 -34.562 -23.719 1 95.44 179 VAL B CA 1
ATOM 4633 C C . VAL B 1 179 ? -6.598 -33.344 -23.438 1 95.44 179 VAL B C 1
ATOM 4635 O O . VAL B 1 179 ? -6.215 -32.438 -22.703 1 95.44 179 VAL B O 1
ATOM 4638 N N . ASP B 1 180 ? -7.805 -33.406 -23.969 1 96.38 180 ASP B N 1
ATOM 4639 C CA . ASP B 1 180 ? -8.766 -32.312 -23.781 1 96.38 180 ASP B CA 1
ATOM 4640 C C . ASP B 1 180 ? -9.094 -32.125 -22.297 1 96.38 180 ASP B C 1
ATOM 4642 O O . ASP B 1 180 ? -9.133 -31 -21.812 1 96.38 180 ASP B O 1
ATOM 4646 N N . GLU B 1 181 ? -9.289 -33.188 -21.625 1 95.56 181 GLU B N 1
ATOM 4647 C CA . GLU B 1 181 ? -9.617 -33.156 -20.203 1 95.56 181 GLU B CA 1
ATOM 4648 C C . GLU B 1 181 ? -8.461 -32.562 -19.391 1 95.56 181 GLU B C 1
ATOM 4650 O O . GLU B 1 181 ? -8.68 -31.75 -18.5 1 95.56 181 GLU B O 1
ATOM 4655 N N . ALA B 1 182 ? -7.27 -33 -19.719 1 96.88 182 ALA B N 1
ATOM 4656 C CA . ALA B 1 182 ? -6.086 -32.531 -19.016 1 96.88 182 ALA B CA 1
ATOM 4657 C C . ALA B 1 182 ? -5.879 -31.031 -19.234 1 96.88 182 ALA B C 1
ATOM 4659 O O . ALA B 1 182 ? -5.621 -30.281 -18.297 1 96.88 182 ALA B O 1
ATOM 4660 N N . ILE B 1 183 ? -6.043 -30.625 -20.469 1 97.81 183 ILE B N 1
ATOM 4661 C CA . ILE B 1 183 ? -5.867 -29.219 -20.828 1 97.81 183 ILE B CA 1
ATOM 4662 C C . ILE B 1 183 ? -6.91 -28.375 -20.109 1 97.81 183 ILE B C 1
ATOM 4664 O O . ILE B 1 183 ? -6.578 -27.344 -19.531 1 97.81 183 ILE B O 1
ATOM 4668 N N . GLN B 1 184 ? -8.102 -28.812 -20.094 1 96.94 184 GLN B N 1
ATOM 4669 C CA . GLN B 1 184 ? -9.172 -28.062 -19.453 1 96.94 184 GLN B CA 1
ATOM 4670 C C . GLN B 1 184 ? -8.914 -27.938 -17.953 1 96.94 184 GLN B C 1
ATOM 4672 O O . GLN B 1 184 ? -9.109 -26.859 -17.375 1 96.94 184 GLN B O 1
ATOM 4677 N N . LEU B 1 185 ? -8.43 -29 -17.359 1 96.88 185 LEU B N 1
ATOM 4678 C CA . LEU B 1 185 ? -8.156 -28.969 -15.938 1 96.88 185 LEU B CA 1
ATOM 4679 C C . LEU B 1 185 ? -7.027 -28 -15.609 1 96.88 185 LEU B C 1
ATOM 4681 O O . LEU B 1 185 ? -7.152 -27.172 -14.695 1 96.88 185 LEU B O 1
ATOM 4685 N N . VAL B 1 186 ? -5.965 -28.094 -16.375 1 97.88 186 VAL B N 1
ATOM 4686 C CA . VAL B 1 186 ? -4.797 -27.25 -16.125 1 97.88 186 VAL B CA 1
ATOM 4687 C C . VAL B 1 186 ? -5.152 -25.781 -16.375 1 97.88 186 VAL B C 1
ATOM 4689 O O . VAL B 1 186 ? -4.855 -24.922 -15.555 1 97.88 186 VAL B O 1
ATOM 4692 N N . VAL B 1 187 ? -5.859 -25.531 -17.469 1 97.88 187 VAL B N 1
ATOM 4693 C CA . VAL B 1 187 ? -6.246 -24.172 -17.828 1 97.88 187 VAL B CA 1
ATOM 4694 C C . VAL B 1 187 ? -7.203 -23.609 -16.781 1 97.88 187 VAL B C 1
ATOM 4696 O O . VAL B 1 187 ? -7.027 -22.484 -16.297 1 97.88 187 VAL B O 1
ATOM 4699 N N . HIS B 1 188 ? -8.125 -24.406 -16.406 1 96.62 188 HIS B N 1
ATOM 4700 C CA . HIS B 1 188 ? -9.102 -23.969 -15.422 1 96.62 188 HIS B CA 1
ATOM 4701 C C . HIS B 1 188 ? -8.438 -23.641 -14.086 1 96.62 188 HIS B C 1
ATOM 4703 O O . HIS B 1 188 ? -8.734 -22.609 -13.469 1 96.62 188 HIS B O 1
ATOM 4709 N N . THR B 1 189 ? -7.516 -24.469 -13.641 1 97.44 189 THR B N 1
ATOM 4710 C CA . THR B 1 189 ? -6.828 -24.297 -12.367 1 97.44 189 THR B CA 1
ATOM 4711 C C . THR B 1 189 ? -6.004 -23 -12.375 1 97.44 189 THR B C 1
ATOM 4713 O O . THR B 1 189 ? -6.098 -22.188 -11.453 1 97.44 189 THR B O 1
ATOM 4716 N N . LEU B 1 190 ? -5.266 -22.797 -13.43 1 97.94 190 LEU B N 1
ATOM 4717 C CA . LEU B 1 190 ? -4.367 -21.641 -13.492 1 97.94 190 LEU B CA 1
ATOM 4718 C C . LEU B 1 190 ? -5.145 -20.359 -13.789 1 97.94 190 LEU B C 1
ATOM 4720 O O . LEU B 1 190 ? -4.777 -19.281 -13.312 1 97.94 190 LEU B O 1
ATOM 4724 N N . GLU B 1 191 ? -6.207 -20.453 -14.562 1 96.12 191 GLU B N 1
ATOM 4725 C CA . GLU B 1 191 ? -7.031 -19.281 -14.875 1 96.12 191 GLU B CA 1
ATOM 4726 C C . GLU B 1 191 ? -7.746 -18.766 -13.625 1 96.12 191 GLU B C 1
ATOM 4728 O O . GLU B 1 191 ? -8.102 -17.594 -13.547 1 96.12 191 GLU B O 1
ATOM 4733 N N . ASN B 1 192 ? -7.938 -19.625 -12.672 1 96.06 192 ASN B N 1
ATOM 4734 C CA . ASN B 1 192 ? -8.68 -19.25 -11.469 1 96.06 192 ASN B CA 1
ATOM 4735 C C . ASN B 1 192 ? -7.746 -18.812 -10.344 1 96.06 192 ASN B C 1
ATOM 4737 O O . ASN B 1 192 ? -8.188 -18.609 -9.211 1 96.06 192 ASN B O 1
ATOM 4741 N N . VAL B 1 193 ? -6.477 -18.719 -10.68 1 97.06 193 VAL B N 1
ATOM 4742 C CA . VAL B 1 193 ? -5.582 -18 -9.781 1 97.06 193 VAL B CA 1
ATOM 4743 C C . VAL B 1 193 ? -5.941 -16.516 -9.758 1 97.06 193 VAL B C 1
ATOM 4745 O O . VAL B 1 193 ? -6.055 -15.883 -10.812 1 97.06 193 VAL B O 1
ATOM 4748 N N . PHE B 1 194 ? -6.188 -16.016 -8.594 1 96.31 194 PHE B N 1
ATOM 4749 C CA . PHE B 1 194 ? -6.598 -14.625 -8.445 1 96.31 194 PHE B CA 1
ATOM 4750 C C . PHE B 1 194 ? -5.594 -13.844 -7.609 1 96.31 194 PHE B C 1
ATOM 4752 O O . PHE B 1 194 ? -5.473 -14.078 -6.402 1 96.31 194 PHE B O 1
ATOM 4759 N N . ILE B 1 195 ? -4.852 -12.945 -8.281 1 95.19 195 ILE B N 1
ATOM 4760 C CA . ILE B 1 195 ? -3.922 -12.07 -7.574 1 95.19 195 ILE B CA 1
ATOM 4761 C C . ILE B 1 195 ? -4.676 -10.875 -7.004 1 95.19 195 ILE B C 1
ATOM 4763 O O . ILE B 1 195 ? -5.133 -10.008 -7.75 1 95.19 195 ILE B O 1
ATOM 4767 N N . LEU B 1 196 ? -4.785 -10.82 -5.703 1 95.75 196 LEU B N 1
ATOM 4768 C CA . LEU B 1 196 ? -5.539 -9.758 -5.039 1 95.75 196 LEU B CA 1
ATOM 4769 C C . LEU B 1 196 ? -4.602 -8.734 -4.414 1 95.75 196 LEU B C 1
ATOM 4771 O O . LEU B 1 196 ? -3.703 -9.094 -3.646 1 95.75 196 LEU B O 1
ATOM 4775 N N . ASP B 1 197 ? -4.754 -7.492 -4.746 1 91.94 197 ASP B N 1
ATOM 4776 C CA . ASP B 1 197 ? -4.035 -6.355 -4.184 1 91.94 197 ASP B CA 1
ATOM 4777 C C . ASP B 1 197 ? -4.957 -5.152 -4.004 1 91.94 197 ASP B C 1
ATOM 4779 O O . ASP B 1 197 ? -4.902 -4.199 -4.781 1 91.94 197 ASP B O 1
ATOM 4783 N N . PRO B 1 198 ? -5.754 -5.195 -2.945 1 94.19 198 PRO B N 1
ATOM 4784 C CA . PRO B 1 198 ? -6.742 -4.129 -2.762 1 94.19 198 PRO B CA 1
ATOM 4785 C C . PRO B 1 198 ? -6.109 -2.744 -2.67 1 94.19 198 PRO B C 1
ATOM 4787 O O . PRO B 1 198 ? -5.094 -2.572 -1.991 1 94.19 198 PRO B O 1
ATOM 4790 N N . ALA B 1 199 ? -6.684 -1.81 -3.4 1 91.38 199 ALA B N 1
ATOM 4791 C CA . ALA B 1 199 ? -6.285 -0.405 -3.371 1 91.38 199 ALA B CA 1
ATOM 4792 C C . ALA B 1 199 ? -7.402 0.473 -2.816 1 91.38 199 ALA B C 1
ATOM 4794 O O . ALA B 1 199 ? -8.25 0.96 -3.57 1 91.38 199 ALA B O 1
ATOM 4795 N N . PRO B 1 200 ? -7.332 0.781 -1.574 1 92.62 200 PRO B N 1
ATOM 4796 C CA . PRO B 1 200 ? -8.43 1.504 -0.927 1 92.62 200 PRO B CA 1
ATOM 4797 C C . PRO B 1 200 ? -8.766 2.818 -1.63 1 92.62 200 PRO B C 1
ATOM 4799 O O . PRO B 1 200 ? -9.938 3.182 -1.737 1 92.62 200 PRO B O 1
ATOM 4802 N N . ALA B 1 201 ? -7.773 3.547 -2.131 1 87.75 201 ALA B N 1
ATOM 4803 C CA . ALA B 1 201 ? -8 4.828 -2.797 1 87.75 201 ALA B CA 1
ATOM 4804 C C . ALA B 1 201 ? -8.961 4.672 -3.973 1 87.75 201 ALA B C 1
ATOM 4806 O O . ALA B 1 201 ? -9.727 5.59 -4.285 1 87.75 201 ALA B O 1
ATOM 4807 N N . LEU B 1 202 ? -9.062 3.471 -4.586 1 90.5 202 LEU B N 1
ATOM 4808 C CA . LEU B 1 202 ? -9.891 3.217 -5.758 1 90.5 202 LEU B CA 1
ATOM 4809 C C . LEU B 1 202 ? -11.211 2.574 -5.359 1 90.5 202 LEU B C 1
ATOM 4811 O O . LEU B 1 202 ? -12.102 2.402 -6.195 1 90.5 202 LEU B O 1
ATOM 4815 N N . MET B 1 203 ? -11.367 2.262 -4.145 1 94.19 203 MET B N 1
ATOM 4816 C CA . MET B 1 203 ? -12.531 1.514 -3.684 1 94.19 203 MET B CA 1
ATOM 4817 C C . MET B 1 203 ? -13.609 2.455 -3.15 1 94.19 203 MET B C 1
ATOM 4819 O O . MET B 1 203 ? -14.68 2.01 -2.73 1 94.19 203 MET B O 1
ATOM 4823 N N . ARG B 1 204 ? -13.352 3.77 -3.211 1 92.56 204 ARG B N 1
ATOM 4824 C CA . ARG B 1 204 ? -14.164 4.734 -2.482 1 92.56 204 ARG B CA 1
ATOM 4825 C C . ARG B 1 204 ? -15.281 5.285 -3.367 1 92.56 204 ARG B C 1
ATOM 4827 O O . ARG B 1 204 ? -16.234 5.891 -2.871 1 92.56 204 ARG B O 1
ATOM 4834 N N . ASP B 1 205 ? -15.25 5.039 -4.625 1 89.5 205 ASP B N 1
ATOM 4835 C CA . ASP B 1 205 ? -16.172 5.68 -5.551 1 89.5 205 ASP B CA 1
ATOM 4836 C C . ASP B 1 205 ? -17.297 4.73 -5.949 1 89.5 205 ASP B C 1
ATOM 4838 O O . ASP B 1 205 ? -17.25 3.535 -5.648 1 89.5 205 ASP B O 1
ATOM 4842 N N . TYR B 1 206 ? -18.281 5.328 -6.602 1 93.31 206 TYR B N 1
ATOM 4843 C CA . TYR B 1 206 ? -19.312 4.527 -7.238 1 93.31 206 TYR B CA 1
ATOM 4844 C C . TYR B 1 206 ? -18.734 3.656 -8.344 1 93.31 206 TYR B C 1
ATOM 4846 O O . TYR B 1 206 ? -17.859 4.102 -9.094 1 93.31 206 TYR B O 1
ATOM 4854 N N . LYS B 1 207 ? -19.156 2.484 -8.336 1 94.19 207 LYS B N 1
ATOM 4855 C CA . LYS B 1 207 ? -18.688 1.567 -9.375 1 94.19 207 LYS B CA 1
ATOM 4856 C C . LYS B 1 207 ? -19.844 0.833 -10.031 1 94.19 207 LYS B C 1
ATOM 4858 O O . LYS B 1 207 ? -20.828 0.507 -9.375 1 94.19 207 LYS B O 1
ATOM 4863 N N . PRO B 1 208 ? -19.766 0.573 -11.312 1 94.44 208 PRO B N 1
ATOM 4864 C CA . PRO B 1 208 ? -20.812 -0.182 -12 1 94.44 208 PRO B CA 1
ATOM 4865 C C . PRO B 1 208 ? -20.906 -1.629 -11.516 1 94.44 208 PRO B C 1
ATOM 4867 O O . PRO B 1 208 ? -19.938 -2.168 -10.977 1 94.44 208 PRO B O 1
ATOM 4870 N N . PHE B 1 209 ? -22.047 -2.15 -11.75 1 94.88 209 PHE B N 1
ATOM 4871 C CA . PHE B 1 209 ? -22.234 -3.568 -11.469 1 94.88 209 PHE B CA 1
ATOM 4872 C C . PHE B 1 209 ? -21.219 -4.41 -12.227 1 94.88 209 PHE B C 1
ATOM 4874 O O . PHE B 1 209 ? -20.875 -4.102 -13.367 1 94.88 209 PHE B O 1
ATOM 4881 N N . SER B 1 210 ? -20.734 -5.383 -11.531 1 94.62 210 SER B N 1
ATOM 4882 C CA . SER B 1 210 ? -19.781 -6.309 -12.133 1 94.62 210 SER B CA 1
ATOM 4883 C C . SER B 1 210 ? -19.953 -7.715 -11.562 1 94.62 210 SER B C 1
ATOM 4885 O O . SER B 1 210 ? -20.375 -7.883 -10.422 1 94.62 210 SER B O 1
ATOM 4887 N N . ASN B 1 211 ? -19.672 -8.68 -12.344 1 92.94 211 ASN B N 1
ATOM 4888 C CA . ASN B 1 211 ? -19.781 -10.062 -11.898 1 92.94 211 ASN B CA 1
ATOM 4889 C C . ASN B 1 211 ? -18.453 -10.609 -11.406 1 92.94 211 ASN B C 1
ATOM 4891 O O . ASN B 1 211 ? -18.391 -11.695 -10.828 1 92.94 211 ASN B O 1
ATOM 4895 N N . ARG B 1 212 ? -17.438 -9.828 -11.641 1 93.81 212 ARG B N 1
ATOM 4896 C CA . ARG B 1 212 ? -16.109 -10.273 -11.234 1 93.81 212 ARG B CA 1
ATOM 4897 C C . ARG B 1 212 ? -15.375 -9.18 -10.461 1 93.81 212 ARG B C 1
ATOM 4899 O O . ARG B 1 212 ? -15.398 -8.016 -10.844 1 93.81 212 ARG B O 1
ATOM 4906 N N . LEU B 1 213 ? -14.75 -9.586 -9.422 1 95.75 213 LEU B N 1
ATOM 4907 C CA . LEU B 1 213 ? -13.969 -8.656 -8.609 1 95.75 213 LEU B CA 1
ATOM 4908 C C . LEU B 1 213 ? -12.648 -8.312 -9.289 1 95.75 213 LEU B C 1
ATOM 4910 O O . LEU B 1 213 ? -11.961 -9.203 -9.805 1 95.75 213 LEU B O 1
ATOM 4914 N N . ALA B 1 214 ? -12.375 -7.066 -9.312 1 93.94 214 ALA B N 1
ATOM 4915 C CA . ALA B 1 214 ? -11.086 -6.621 -9.836 1 93.94 214 ALA B CA 1
ATOM 4916 C C . ALA B 1 214 ? -9.953 -6.969 -8.875 1 93.94 214 ALA B C 1
ATOM 4918 O O . ALA B 1 214 ? -10.164 -7.066 -7.664 1 93.94 214 ALA B O 1
ATOM 4919 N N . SER B 1 215 ? -8.742 -7.102 -9.406 1 92.75 215 SER B N 1
ATOM 4920 C CA . SER B 1 215 ? -7.578 -7.453 -8.602 1 92.75 215 SER B CA 1
ATOM 4921 C C . SER B 1 215 ? -7.316 -6.414 -7.516 1 92.75 215 SER B C 1
ATOM 4923 O O . SER B 1 215 ? -6.836 -6.75 -6.434 1 92.75 215 SER B O 1
ATOM 4925 N N . ASN B 1 216 ? -7.656 -5.176 -7.773 1 92.56 216 ASN B N 1
ATOM 4926 C CA . ASN B 1 216 ? -7.441 -4.113 -6.793 1 92.56 216 ASN B CA 1
ATOM 4927 C C . ASN B 1 216 ? -8.688 -3.875 -5.945 1 92.56 216 ASN B C 1
ATOM 4929 O O . ASN B 1 216 ? -8.75 -2.908 -5.184 1 92.56 216 ASN B O 1
ATOM 4933 N N . ALA B 1 217 ? -9.711 -4.602 -6.172 1 95.56 217 ALA B N 1
ATOM 4934 C CA . ALA B 1 217 ? -10.961 -4.602 -5.422 1 95.56 217 ALA B CA 1
ATOM 4935 C C . ALA B 1 217 ? -11.688 -3.27 -5.566 1 95.56 217 ALA B C 1
ATOM 4937 O O . ALA B 1 217 ? -12.539 -2.928 -4.742 1 95.56 217 ALA B O 1
ATOM 4938 N N . SER B 1 218 ? -11.383 -2.488 -6.582 1 94.69 218 SER B N 1
ATOM 4939 C CA . SER B 1 218 ? -11.984 -1.17 -6.758 1 94.69 218 SER B CA 1
ATOM 4940 C C . SER B 1 218 ? -13.492 -1.271 -6.969 1 94.69 218 SER B C 1
ATOM 4942 O O . SER B 1 218 ? -14.234 -0.354 -6.613 1 94.69 218 SER B O 1
ATOM 4944 N N . ASN B 1 219 ? -13.93 -2.436 -7.508 1 96.19 219 ASN B N 1
ATOM 4945 C CA . ASN B 1 219 ? -15.336 -2.553 -7.895 1 96.19 219 ASN B CA 1
ATOM 4946 C C . ASN B 1 219 ? -16.125 -3.416 -6.91 1 96.19 219 ASN B C 1
ATOM 4948 O O . ASN B 1 219 ? -17.109 -4.035 -7.281 1 96.19 219 ASN B O 1
ATOM 4952 N N . VAL B 1 220 ? -15.625 -3.482 -5.707 1 97.25 220 VAL B N 1
ATOM 4953 C CA . VAL B 1 220 ? -16.25 -4.316 -4.688 1 97.25 220 VAL B CA 1
ATOM 4954 C C . VAL B 1 220 ? -17.734 -3.939 -4.547 1 97.25 220 VAL B C 1
ATOM 4956 O O . VAL B 1 220 ? -18.594 -4.812 -4.43 1 97.25 220 VAL B O 1
ATOM 4959 N N . ALA B 1 221 ? -18.047 -2.648 -4.555 1 97.56 221 ALA B N 1
ATOM 4960 C CA . ALA B 1 221 ? -19.422 -2.191 -4.426 1 97.56 221 ALA B CA 1
ATOM 4961 C C . ALA B 1 221 ? -20.297 -2.752 -5.547 1 97.56 221 ALA B C 1
ATOM 4963 O O . ALA B 1 221 ? -21.391 -3.264 -5.293 1 97.56 221 ALA B O 1
ATOM 4964 N N . GLY B 1 222 ? -19.797 -2.67 -6.766 1 97.06 222 GLY B N 1
ATOM 4965 C CA . GLY B 1 222 ? -20.531 -3.17 -7.914 1 97.06 222 GLY B CA 1
ATOM 4966 C C . GLY B 1 222 ? -20.719 -4.676 -7.887 1 97.06 222 GLY B C 1
ATOM 4967 O O . GLY B 1 222 ? -21.781 -5.176 -8.289 1 97.06 222 GLY B O 1
ATOM 4968 N N . VAL B 1 223 ? -19.75 -5.41 -7.441 1 97.31 223 VAL B N 1
ATOM 4969 C CA . VAL B 1 223 ? -19.797 -6.867 -7.375 1 97.31 223 VAL B CA 1
ATOM 4970 C C . VAL B 1 223 ? -20.844 -7.301 -6.352 1 97.31 223 VAL B C 1
ATOM 4972 O O . VAL B 1 223 ? -21.672 -8.172 -6.629 1 97.31 223 VAL B O 1
ATOM 4975 N N . LEU B 1 224 ? -20.828 -6.641 -5.199 1 97 224 LEU B N 1
ATOM 4976 C CA . LEU B 1 224 ? -21.75 -6.996 -4.129 1 97 224 LEU B CA 1
ATOM 4977 C C . LEU B 1 224 ? -23.188 -6.648 -4.512 1 97 224 LEU B C 1
ATOM 4979 O O . LEU B 1 224 ? -24.125 -7.406 -4.223 1 97 224 LEU B O 1
ATOM 4983 N N . ALA B 1 225 ? -23.328 -5.551 -5.184 1 96.31 225 ALA B N 1
ATOM 4984 C CA . ALA B 1 225 ? -24.656 -5.078 -5.539 1 96.31 225 ALA B CA 1
ATOM 4985 C C . ALA B 1 225 ? -25.266 -5.914 -6.668 1 96.31 225 ALA B C 1
ATOM 4987 O O . ALA B 1 225 ? -26.484 -5.988 -6.816 1 96.31 225 ALA B O 1
ATOM 4988 N N . ALA B 1 226 ? -24.422 -6.496 -7.414 1 95.5 226 ALA B N 1
ATOM 4989 C CA . ALA B 1 226 ? -24.875 -7.23 -8.594 1 95.5 226 ALA B CA 1
ATOM 4990 C C . ALA B 1 226 ? -25.359 -8.625 -8.219 1 95.5 226 ALA B C 1
ATOM 4992 O O . ALA B 1 226 ? -26 -9.312 -9.023 1 95.5 226 ALA B O 1
ATOM 4993 N N . LEU B 1 227 ? -25.109 -9.07 -7.055 1 95.31 227 LEU B N 1
ATOM 4994 C CA . LEU B 1 227 ? -25.5 -10.414 -6.625 1 95.31 227 LEU B CA 1
ATOM 4995 C C . LEU B 1 227 ? -27.016 -10.555 -6.582 1 95.31 227 LEU B C 1
ATOM 4997 O O . LEU B 1 227 ? -27.719 -9.602 -6.254 1 95.31 227 LEU B O 1
ATOM 5001 N N . PRO B 1 228 ? -27.484 -11.734 -6.871 1 93.94 228 PRO B N 1
ATOM 5002 C CA . PRO B 1 228 ? -28.922 -11.992 -6.668 1 93.94 228 PRO B CA 1
ATOM 5003 C C . PRO B 1 228 ? -29.359 -11.742 -5.227 1 93.94 228 PRO B C 1
ATOM 5005 O O . PRO B 1 228 ? -28.547 -11.867 -4.301 1 93.94 228 PRO B O 1
ATOM 5008 N N . LYS B 1 229 ? -30.562 -11.445 -5.02 1 93.5 229 LYS B N 1
ATOM 5009 C CA . LYS B 1 229 ? -31.125 -10.953 -3.762 1 93.5 229 LYS B CA 1
ATOM 5010 C C . LYS B 1 229 ? -30.766 -11.883 -2.604 1 93.5 229 LYS B C 1
ATOM 5012 O O . LYS B 1 229 ? -30.266 -11.43 -1.573 1 93.5 229 LYS B O 1
ATOM 5017 N N . GLU B 1 230 ? -30.969 -13.156 -2.748 1 94.25 230 GLU B N 1
ATOM 5018 C CA . GLU B 1 230 ? -30.719 -14.102 -1.663 1 94.25 230 GLU B CA 1
ATOM 5019 C C . GLU B 1 230 ? -29.219 -14.203 -1.361 1 94.25 230 GLU B C 1
ATOM 5021 O O . GLU B 1 230 ? -28.812 -14.242 -0.197 1 94.25 230 GLU B O 1
ATOM 5026 N N . GLU B 1 231 ? -28.406 -14.289 -2.41 1 94.38 231 GLU B N 1
ATOM 5027 C CA . GLU B 1 231 ? -26.969 -14.344 -2.244 1 94.38 231 GLU B CA 1
ATOM 5028 C C . GLU B 1 231 ? -26.422 -13.047 -1.639 1 94.38 231 GLU B C 1
ATOM 5030 O O . GLU B 1 231 ? -25.5 -13.07 -0.83 1 94.38 231 GLU B O 1
ATOM 5035 N N . LYS B 1 232 ? -27.062 -12.008 -2.043 1 94.88 232 LYS B N 1
ATOM 5036 C CA . LYS B 1 232 ? -26.672 -10.695 -1.532 1 94.88 232 LYS B CA 1
ATOM 5037 C C . LYS B 1 232 ? -26.891 -10.602 -0.026 1 94.88 232 LYS B C 1
ATOM 5039 O O . LYS B 1 232 ? -26.031 -10.125 0.71 1 94.88 232 LYS B O 1
ATOM 5044 N N . LYS B 1 233 ? -28.016 -11.016 0.421 1 95.12 233 LYS B N 1
ATOM 5045 C CA . LYS B 1 233 ? -28.344 -11 1.845 1 95.12 233 LYS B CA 1
ATOM 5046 C C . LYS B 1 233 ? -27.344 -11.828 2.646 1 95.12 233 LYS B C 1
ATOM 5048 O O . LYS B 1 233 ? -26.891 -11.398 3.707 1 95.12 233 LYS B O 1
ATOM 5053 N N . GLN B 1 234 ? -27.047 -12.984 2.115 1 94.88 234 GLN B N 1
ATOM 5054 C CA . GLN B 1 234 ? -26.078 -13.852 2.783 1 94.88 234 GLN B CA 1
ATOM 5055 C C . GLN B 1 234 ? -24.688 -13.211 2.818 1 94.88 234 GLN B C 1
ATOM 5057 O O . GLN B 1 234 ? -24 -13.281 3.834 1 94.88 234 GLN B O 1
ATOM 5062 N N . MET B 1 235 ? -24.328 -12.656 1.729 1 95.12 235 MET B N 1
ATOM 5063 C CA . MET B 1 235 ? -23.047 -11.984 1.619 1 95.12 235 MET B CA 1
ATOM 5064 C C . MET B 1 235 ? -22.938 -10.836 2.621 1 95.12 235 MET B C 1
ATOM 5066 O O . MET B 1 235 ? -21.922 -10.711 3.318 1 95.12 235 MET B O 1
ATOM 5070 N N . GLU B 1 236 ? -23.922 -10.055 2.668 1 94.94 236 GLU B N 1
ATOM 5071 C CA . GLU B 1 236 ? -23.938 -8.914 3.584 1 94.94 236 GLU B CA 1
ATOM 5072 C C . GLU B 1 236 ? -23.859 -9.375 5.035 1 94.94 236 GLU B C 1
ATOM 5074 O O . GLU B 1 236 ? -23.188 -8.742 5.855 1 94.94 236 GLU B O 1
ATOM 5079 N N . LYS B 1 237 ? -24.5 -10.453 5.336 1 95 237 LYS B N 1
ATOM 5080 C CA . LYS B 1 237 ? -24.438 -11.016 6.68 1 95 237 LYS B CA 1
ATOM 5081 C C . LYS B 1 237 ? -23.031 -11.461 7.031 1 95 237 LYS B C 1
ATOM 5083 O O . LYS B 1 237 ? -22.531 -11.172 8.125 1 95 237 LYS B O 1
ATOM 5088 N N . LEU B 1 238 ? -22.391 -12.148 6.129 1 93.75 238 LEU B N 1
ATOM 5089 C CA . LEU B 1 238 ? -21.031 -12.633 6.359 1 93.75 238 LEU B CA 1
ATOM 5090 C C . LEU B 1 238 ? -20.047 -11.477 6.457 1 93.75 238 LEU B C 1
ATOM 5092 O O . LEU B 1 238 ? -19.188 -11.469 7.332 1 93.75 238 LEU B O 1
ATOM 5096 N N . LEU B 1 239 ? -20.234 -10.531 5.547 1 94.44 239 LEU B N 1
ATOM 5097 C CA . LEU B 1 239 ? -19.406 -9.344 5.613 1 94.44 239 LEU B CA 1
ATOM 5098 C C . LEU B 1 239 ? -19.531 -8.656 6.965 1 94.44 239 LEU B C 1
ATOM 5100 O O . LEU B 1 239 ? -18.531 -8.32 7.602 1 94.44 239 LEU B O 1
ATOM 5104 N N . SER B 1 240 ? -20.766 -8.469 7.371 1 94.25 240 SER B N 1
ATOM 5105 C CA . SER B 1 240 ? -21.031 -7.781 8.633 1 94.25 240 SER B CA 1
ATOM 5106 C C . SER B 1 240 ? -20.469 -8.555 9.812 1 94.25 240 SER B C 1
ATOM 5108 O O . SER B 1 240 ? -19.891 -7.957 10.734 1 94.25 240 SER B O 1
ATOM 5110 N N . LYS B 1 241 ? -20.547 -9.844 9.797 1 91.88 241 LYS B N 1
ATOM 5111 C CA . LYS B 1 241 ? -20.047 -10.703 10.859 1 91.88 241 LYS B CA 1
ATOM 5112 C C . LYS B 1 241 ? -18.547 -10.5 11.062 1 91.88 241 LYS B C 1
ATOM 5114 O O . LYS B 1 241 ? -18.094 -10.336 12.195 1 91.88 241 LYS B O 1
ATOM 5119 N N . TYR B 1 242 ? -17.781 -10.477 10.023 1 91.94 242 TYR B N 1
ATOM 5120 C CA . TYR B 1 242 ? -16.328 -10.422 10.141 1 91.94 242 TYR B CA 1
ATOM 5121 C C . TYR B 1 242 ? -15.852 -8.984 10.305 1 91.94 242 TYR B C 1
ATOM 5123 O O . TYR B 1 242 ? -14.945 -8.711 11.094 1 91.94 242 TYR B O 1
ATOM 5131 N N . VAL B 1 243 ? -16.469 -8.039 9.594 1 91.31 243 VAL B N 1
ATOM 5132 C CA . VAL B 1 243 ? -16.031 -6.648 9.633 1 91.31 243 VAL B CA 1
ATOM 5133 C C . VAL B 1 243 ? -16.312 -6.055 11.008 1 91.31 243 VAL B C 1
ATOM 5135 O O . VAL B 1 243 ? -15.555 -5.211 11.5 1 91.31 243 VAL B O 1
ATOM 5138 N N . SER B 1 244 ? -17.375 -6.488 11.625 1 88.94 244 SER B N 1
ATOM 5139 C CA . SER B 1 244 ? -17.75 -5.957 12.93 1 88.94 244 SER B CA 1
ATOM 5140 C C . SER B 1 244 ? -16.703 -6.289 13.984 1 88.94 244 SER B C 1
ATOM 5142 O O . SER B 1 244 ? -16.672 -5.68 15.055 1 88.94 244 SER B O 1
ATOM 5144 N N . ARG B 1 245 ? -15.812 -7.199 13.664 1 84 245 ARG B N 1
ATOM 5145 C CA . ARG B 1 245 ? -14.805 -7.629 14.625 1 84 245 ARG B CA 1
ATOM 5146 C C . ARG B 1 245 ? -13.531 -6.801 14.492 1 84 245 ARG B C 1
ATOM 5148 O O . ARG B 1 245 ? -12.609 -6.945 15.297 1 84 245 ARG B O 1
ATOM 5155 N N . LEU B 1 246 ? -13.359 -5.996 13.398 1 77.88 246 LEU B N 1
ATOM 5156 C CA . LEU B 1 246 ? -12.141 -5.234 13.156 1 77.88 246 LEU B CA 1
ATOM 5157 C C . LEU B 1 246 ? -12.039 -4.043 14.102 1 77.88 246 LEU B C 1
ATOM 5159 O O . LEU B 1 246 ? -11.023 -3.861 14.773 1 77.88 246 LEU B O 1
ATOM 5163 N N . PRO B 1 247 ? -12.977 -2.938 13.727 1 62.59 247 PRO B N 1
ATOM 5164 C CA . PRO B 1 247 ? -12.797 -1.657 14.414 1 62.59 247 PRO B CA 1
ATOM 5165 C C . PRO B 1 247 ? -13.086 -1.749 15.914 1 62.59 247 PRO B C 1
ATOM 5167 O O . PRO B 1 247 ? -13.688 -2.725 16.375 1 62.59 247 PRO B O 1
ATOM 5170 N N . GLU B 1 248 ? -12.281 -0.794 16.703 1 55.72 248 GLU B N 1
ATOM 5171 C CA . GLU B 1 248 ? -12.836 -0.602 18.031 1 55.72 248 GLU B CA 1
ATOM 5172 C C . GLU B 1 248 ? -14.328 -0.298 17.969 1 55.72 248 GLU B C 1
ATOM 5174 O O . GLU B 1 248 ? -15.078 -0.641 18.891 1 55.72 248 GLU B O 1
ATOM 5179 N N . GLY B 1 249 ? -14.609 0.404 16.875 1 57.94 249 GLY B N 1
ATOM 5180 C CA . GLY B 1 249 ? -16 0.832 16.812 1 57.94 249 GLY B CA 1
ATOM 5181 C C . GLY B 1 249 ? -16.922 -0.217 16.219 1 57.94 249 GLY B C 1
ATOM 5182 O O . GLY B 1 249 ? -16.453 -1.222 15.672 1 57.94 249 GLY B O 1
ATOM 5183 N N . ASP B 1 250 ? -18.156 -0.104 16.516 1 70.56 250 ASP B N 1
ATOM 5184 C CA . ASP B 1 250 ? -19.156 -1.166 16.391 1 70.56 250 ASP B CA 1
ATOM 5185 C C . ASP B 1 250 ? -19.797 -1.149 15.016 1 70.56 250 ASP B C 1
ATOM 5187 O O . ASP B 1 250 ? -20.844 -0.526 14.828 1 70.56 250 ASP B O 1
ATOM 5191 N N . VAL B 1 251 ? -18.875 -1.471 13.867 1 81.5 251 VAL B N 1
ATOM 5192 C CA . VAL B 1 251 ? -19.547 -1.752 12.602 1 81.5 251 VAL B CA 1
ATOM 5193 C C . VAL B 1 251 ? -20.641 -2.807 12.82 1 81.5 251 VAL B C 1
ATOM 5195 O O . VAL B 1 251 ? -20.359 -3.879 13.367 1 81.5 251 VAL B O 1
ATOM 5198 N N . GLN B 1 252 ? -21.828 -2.385 12.43 1 85.56 252 GLN B N 1
ATOM 5199 C CA . GLN B 1 252 ? -22.953 -3.295 12.648 1 85.56 252 GLN B CA 1
ATOM 5200 C C . GLN B 1 252 ? -23.344 -4.004 11.352 1 85.56 252 GLN B C 1
ATOM 5202 O O . GLN B 1 252 ? -23.75 -5.164 11.375 1 85.56 252 GLN B O 1
ATOM 5207 N N . ARG B 1 253 ? -23.188 -3.236 10.367 1 92.44 253 ARG B N 1
ATOM 5208 C CA . ARG B 1 253 ? -23.656 -3.75 9.086 1 92.44 253 ARG B CA 1
ATOM 5209 C C . ARG B 1 253 ? -22.828 -3.189 7.934 1 92.44 253 ARG B C 1
ATOM 5211 O O . ARG B 1 253 ? -22.406 -2.033 7.977 1 92.44 253 ARG B O 1
ATOM 5218 N N . VAL B 1 254 ? -22.484 -4.016 6.922 1 94.44 254 VAL B N 1
ATOM 5219 C CA . VAL B 1 254 ? -21.828 -3.623 5.68 1 94.44 254 VAL B CA 1
ATOM 5220 C C . VAL B 1 254 ? -22.672 -4.074 4.488 1 94.44 254 VAL B C 1
ATOM 5222 O O . VAL B 1 254 ? -23.156 -5.211 4.449 1 94.44 254 VAL B O 1
ATOM 5225 N N . TRP B 1 255 ? -22.953 -3.152 3.553 1 95.12 255 TRP B N 1
ATOM 5226 C CA . TRP B 1 255 ? -23.75 -3.52 2.383 1 95.12 255 TRP B CA 1
ATOM 5227 C C . TRP B 1 255 ? -23.422 -2.613 1.201 1 95.12 255 TRP B C 1
ATOM 5229 O O . TRP B 1 255 ? -22.75 -1.589 1.36 1 95.12 255 TRP B O 1
ATOM 5239 N N . ALA B 1 256 ? -23.719 -3.061 0.031 1 95.88 256 ALA B N 1
ATOM 5240 C CA . ALA B 1 256 ? -23.641 -2.25 -1.181 1 95.88 256 ALA B CA 1
ATOM 5241 C C . ALA B 1 256 ? -25.031 -1.9 -1.7 1 95.88 256 ALA B C 1
ATOM 5243 O O . ALA B 1 256 ? -25.922 -2.74 -1.687 1 95.88 256 ALA B O 1
ATOM 5244 N N . GLU B 1 257 ? -25.156 -0.632 -2.127 1 94.69 257 GLU B N 1
ATOM 5245 C CA . GLU B 1 257 ? -26.453 -0.163 -2.6 1 94.69 257 GLU B CA 1
ATOM 5246 C C . GLU B 1 257 ? -26.375 0.355 -4.031 1 94.69 257 GLU B C 1
ATOM 5248 O O . GLU B 1 257 ? -25.453 1.11 -4.367 1 94.69 257 GLU B O 1
ATOM 5253 N N . PRO B 1 258 ? -27.312 -0.108 -4.867 1 93.19 258 PRO B N 1
ATOM 5254 C CA . PRO B 1 258 ? -27.391 0.494 -6.199 1 93.19 258 PRO B CA 1
ATOM 5255 C C . PRO B 1 258 ? -27.703 1.987 -6.156 1 93.19 258 PRO B C 1
ATOM 5257 O O . PRO B 1 258 ? -28.484 2.434 -5.309 1 93.19 258 PRO B O 1
ATOM 5260 N N . VAL B 1 259 ? -27.062 2.672 -7.02 1 90.5 259 VAL B N 1
ATOM 5261 C CA . VAL B 1 259 ? -27.266 4.117 -7.031 1 90.5 259 VAL B CA 1
ATOM 5262 C C . VAL B 1 259 ? -27.594 4.582 -8.445 1 90.5 259 VAL B C 1
ATOM 5264 O O . VAL B 1 259 ? -27.344 3.867 -9.414 1 90.5 259 VAL B O 1
ATOM 5267 N N . GLY B 1 260 ? -28.234 5.758 -8.516 1 85.12 260 GLY B N 1
ATOM 5268 C CA . GLY B 1 260 ? -28.562 6.344 -9.805 1 85.12 260 GLY B CA 1
ATOM 5269 C C . GLY B 1 260 ? -29.938 5.953 -10.305 1 85.12 260 GLY B C 1
ATOM 5270 O O . GLY B 1 260 ? -30.547 5.016 -9.781 1 85.12 260 GLY B O 1
ATOM 5271 N N . ARG B 1 261 ? -30.359 6.574 -11.32 1 81.88 261 ARG B N 1
ATOM 5272 C CA . ARG B 1 261 ? -31.688 6.367 -11.875 1 81.88 261 ARG B CA 1
ATOM 5273 C C . ARG B 1 261 ? -31.828 4.961 -12.453 1 81.88 261 ARG B C 1
ATOM 5275 O O . ARG B 1 261 ? -32.875 4.336 -12.32 1 81.88 261 ARG B O 1
ATOM 5282 N N . PHE B 1 262 ? -30.797 4.488 -13.023 1 84.44 262 PHE B N 1
ATOM 5283 C CA . PHE B 1 262 ? -30.844 3.199 -13.703 1 84.44 262 PHE B CA 1
ATOM 5284 C C . PHE B 1 262 ? -30.375 2.082 -12.773 1 84.44 262 PHE B C 1
ATOM 5286 O O . PHE B 1 262 ? -30.5 0.901 -13.109 1 84.44 262 PHE B O 1
ATOM 5293 N N . LYS B 1 263 ? -29.797 2.471 -11.586 1 87.69 263 LYS B N 1
ATOM 5294 C CA . LYS B 1 263 ? -29.359 1.514 -10.57 1 87.69 263 LYS B CA 1
ATOM 5295 C C . LYS B 1 263 ? -28.344 0.537 -11.141 1 87.69 263 LYS B C 1
ATOM 5297 O O . LYS B 1 263 ? -28.453 -0.675 -10.938 1 87.69 263 LYS B O 1
ATOM 5302 N N . THR B 1 264 ? -27.438 1.06 -11.977 1 89.94 264 THR B N 1
ATOM 5303 C CA . THR B 1 264 ? -26.406 0.232 -12.586 1 89.94 264 THR B CA 1
ATOM 5304 C C . THR B 1 264 ? -25.062 0.45 -11.891 1 89.94 264 THR B C 1
ATOM 5306 O O . THR B 1 264 ? -24.109 -0.275 -12.148 1 89.94 264 THR B O 1
ATOM 5309 N N . ASP B 1 265 ? -24.984 1.465 -11 1 93.31 265 ASP B N 1
ATOM 5310 C CA . ASP B 1 265 ? -23.812 1.727 -10.172 1 93.31 265 ASP B CA 1
ATOM 5311 C C . ASP B 1 265 ? -24.094 1.414 -8.703 1 93.31 265 ASP B C 1
ATOM 5313 O O . ASP B 1 265 ? -25.25 1.196 -8.328 1 93.31 265 ASP B O 1
ATOM 5317 N N . ALA B 1 266 ? -23.062 1.262 -7.965 1 97 266 ALA B N 1
ATOM 5318 C CA . ALA B 1 266 ? -23.266 0.909 -6.562 1 97 266 ALA B CA 1
ATOM 5319 C C . ALA B 1 266 ? -22.25 1.621 -5.668 1 97 266 ALA B C 1
ATOM 5321 O O . ALA B 1 266 ? -21.188 2.033 -6.129 1 97 266 ALA B O 1
ATOM 5322 N N . MET B 1 267 ? -22.656 1.761 -4.461 1 97.12 267 MET B N 1
ATOM 5323 C CA . MET B 1 267 ? -21.812 2.32 -3.404 1 97.12 267 MET B CA 1
ATOM 5324 C C . MET B 1 267 ? -21.781 1.399 -2.189 1 97.12 267 MET B C 1
ATOM 5326 O O . MET B 1 267 ? -22.781 0.764 -1.859 1 97.12 267 MET B O 1
ATOM 5330 N N . LEU B 1 268 ? -20.594 1.303 -1.626 1 96.75 268 LEU B N 1
ATOM 5331 C CA . LEU B 1 268 ? -20.406 0.513 -0.414 1 96.75 268 LEU B CA 1
ATOM 5332 C C . LEU B 1 268 ? -20.719 1.339 0.828 1 96.75 268 LEU B C 1
ATOM 5334 O O . LEU B 1 268 ? -20.328 2.502 0.923 1 96.75 268 LEU B O 1
ATOM 5338 N N . TYR B 1 269 ? -21.469 0.734 1.795 1 95.88 269 TYR B N 1
ATOM 5339 C CA . TYR B 1 269 ? -21.859 1.407 3.029 1 95.88 269 TYR B CA 1
ATOM 5340 C C . TYR B 1 269 ? -21.562 0.537 4.242 1 95.88 269 TYR B C 1
ATOM 5342 O O . TYR B 1 269 ? -21.484 -0.689 4.133 1 95.88 269 TYR B O 1
ATOM 5350 N N . CYS B 1 270 ? -21.312 1.211 5.316 1 93 270 CYS B N 1
ATOM 5351 C CA . CYS B 1 270 ? -21.297 0.543 6.613 1 93 270 CYS B CA 1
ATOM 5352 C C . CYS B 1 270 ? -22.078 1.349 7.648 1 93 270 CYS B C 1
ATOM 5354 O O . CYS B 1 270 ? -22.203 2.568 7.527 1 93 270 CYS B O 1
ATOM 5356 N N . GLU B 1 271 ? -22.672 0.616 8.5 1 92.25 271 GLU B N 1
ATOM 5357 C CA . GLU B 1 271 ? -23.375 1.207 9.633 1 92.25 271 GLU B CA 1
ATOM 5358 C C . GLU B 1 271 ? -22.578 1.044 10.922 1 92.25 271 GLU B C 1
ATOM 5360 O O . GLU B 1 271 ? -22.172 -0.065 11.266 1 92.25 271 GLU B O 1
ATOM 5365 N N . GLU B 1 272 ? -22.297 2.201 11.523 1 85.81 272 GLU B N 1
ATOM 5366 C CA . GLU B 1 272 ? -21.531 2.193 12.766 1 85.81 272 GLU B CA 1
ATOM 5367 C C . GLU B 1 272 ? -22.391 2.646 13.945 1 85.81 272 GLU B C 1
ATOM 5369 O O . GLU B 1 272 ? -23.234 3.539 13.797 1 85.81 272 GLU B O 1
ATOM 5374 N N . GLN B 1 273 ? -22.25 1.909 15.008 1 82.88 273 GLN B N 1
ATOM 5375 C CA . GLN B 1 273 ? -22.922 2.293 16.25 1 82.88 273 GLN B CA 1
ATOM 5376 C C . GLN B 1 273 ? -21.969 2.209 17.438 1 82.88 273 GLN B C 1
ATOM 5378 O O . GLN B 1 273 ? -21.453 1.134 17.75 1 82.88 273 GLN B O 1
ATOM 5383 N N . TRP B 1 274 ? -21.625 3.357 18 1 75.88 274 TRP B N 1
ATOM 5384 C CA . TRP B 1 274 ? -20.703 3.387 19.141 1 75.88 274 TRP B CA 1
ATOM 5385 C C . TRP B 1 274 ? -21.438 3.082 20.438 1 75.88 274 TRP B C 1
ATOM 5387 O O . TRP B 1 274 ? -22.625 3.418 20.594 1 75.88 274 TRP B O 1
ATOM 5397 N N . PRO B 1 275 ? -20.594 2.506 21.359 1 69.62 275 PRO B N 1
ATOM 5398 C CA . PRO B 1 275 ? -21.234 2.227 22.656 1 69.62 275 PRO B CA 1
ATOM 5399 C C . PRO B 1 275 ? -21.656 3.498 23.391 1 69.62 275 PRO B C 1
ATOM 5401 O O . PRO B 1 275 ? -20.953 4.5 23.359 1 69.62 275 PRO B O 1
ATOM 5404 N N . GLY B 1 276 ? -22.812 3.688 23.656 1 67.25 276 GLY B N 1
ATOM 5405 C CA . GLY B 1 276 ? -23.328 4.828 24.406 1 67.25 276 GLY B CA 1
ATOM 5406 C C . GLY B 1 276 ? -24.203 5.738 23.547 1 67.25 276 GLY B C 1
ATOM 5407 O O . GLY B 1 276 ? -24.766 6.707 24.062 1 67.25 276 GLY B O 1
ATOM 5408 N N . SER B 1 277 ? -23.938 5.438 22.297 1 69.88 277 SER B N 1
ATOM 5409 C CA . SER B 1 277 ? -24.797 6.242 21.438 1 69.88 277 SER B CA 1
ATOM 5410 C C . SER B 1 277 ? -25.906 5.395 20.812 1 69.88 277 SER B C 1
ATOM 5412 O O . SER B 1 277 ? -25.672 4.234 20.469 1 69.88 277 SER B O 1
ATOM 5414 N N . ASP B 1 278 ? -27.062 5.855 20.891 1 74.25 278 ASP B N 1
ATOM 5415 C CA . ASP B 1 278 ? -28.172 5.168 20.25 1 74.25 278 ASP B CA 1
ATOM 5416 C C . ASP B 1 278 ? -28.25 5.535 18.766 1 74.25 278 ASP B C 1
ATOM 5418 O O . ASP B 1 278 ? -29.078 4.98 18.031 1 74.25 278 ASP B O 1
ATOM 5422 N N . LYS B 1 279 ? -27.359 6.355 18.469 1 80 279 LYS B N 1
ATOM 5423 C CA . LYS B 1 279 ? -27.438 6.82 17.094 1 80 279 LYS B CA 1
ATOM 5424 C C . LYS B 1 279 ? -26.562 5.973 16.172 1 80 279 LYS B C 1
ATOM 5426 O O . LYS B 1 279 ? -25.438 5.625 16.516 1 80 279 LYS B O 1
ATOM 5431 N N . LYS B 1 280 ? -27.203 5.598 15.078 1 86 280 LYS B N 1
ATOM 5432 C CA . LYS B 1 280 ? -26.5 4.875 14.023 1 86 280 LYS B CA 1
ATOM 5433 C C . LYS B 1 280 ? -25.953 5.836 12.969 1 86 280 LYS B C 1
ATOM 5435 O O . LYS B 1 280 ? -26.609 6.809 12.602 1 86 280 LYS B O 1
ATOM 5440 N N . LEU B 1 281 ? -24.703 5.637 12.641 1 86.75 281 LEU B N 1
ATOM 5441 C CA . LEU B 1 281 ? -24.078 6.441 11.594 1 86.75 281 LEU B CA 1
ATOM 5442 C C . LEU B 1 281 ? -23.828 5.605 10.344 1 86.75 281 LEU B C 1
ATOM 5444 O O . LEU B 1 281 ? -23.219 4.535 10.422 1 86.75 281 LEU B O 1
ATOM 5448 N N . ILE B 1 282 ? -24.406 6.059 9.273 1 92 282 ILE B N 1
ATOM 5449 C CA . ILE B 1 282 ? -24.141 5.398 7.996 1 92 282 ILE B CA 1
ATOM 5450 C C . ILE B 1 282 ? -22.953 6.07 7.309 1 92 282 ILE B C 1
ATOM 5452 O O . ILE B 1 282 ? -22.953 7.293 7.125 1 92 282 ILE B O 1
ATOM 5456 N N . VAL B 1 283 ? -21.984 5.281 6.992 1 91.88 283 VAL B N 1
ATOM 5457 C CA . VAL B 1 283 ? -20.766 5.758 6.348 1 91.88 283 VAL B CA 1
ATOM 5458 C C . VAL B 1 283 ? -20.609 5.098 4.98 1 91.88 283 VAL B C 1
ATOM 5460 O O . VAL B 1 283 ? -20.734 3.877 4.855 1 91.88 283 VAL B O 1
ATOM 5463 N N . ASP B 1 284 ? -20.484 5.879 3.947 1 95.19 284 ASP B N 1
ATOM 5464 C CA . ASP B 1 284 ? -20.172 5.285 2.648 1 95.19 284 ASP B CA 1
ATOM 5465 C C . ASP B 1 284 ? -18.672 5.02 2.502 1 95.19 284 ASP B C 1
ATOM 5467 O O . ASP B 1 284 ? -17.891 5.328 3.404 1 95.19 284 ASP B O 1
ATOM 5471 N N . ALA B 1 285 ? -18.25 4.406 1.399 1 95.5 285 ALA B N 1
ATOM 5472 C CA . ALA B 1 285 ? -16.891 3.943 1.207 1 95.5 285 ALA B CA 1
ATOM 5473 C C . ALA B 1 285 ? -15.891 5.098 1.335 1 95.5 285 ALA B C 1
ATOM 5475 O O . ALA B 1 285 ? -14.75 4.895 1.742 1 95.5 285 ALA B O 1
ATOM 5476 N N . ARG B 1 286 ? -16.281 6.328 1.078 1 92.31 286 ARG B N 1
ATOM 5477 C CA . ARG B 1 286 ? -15.406 7.496 1.139 1 92.31 286 ARG B CA 1
ATOM 5478 C C . ARG B 1 286 ? -14.938 7.75 2.564 1 92.31 286 ARG B C 1
ATOM 5480 O O . ARG B 1 286 ? -13.812 8.227 2.777 1 92.31 286 ARG B O 1
ATOM 5487 N N . GLY B 1 287 ? -15.766 7.434 3.48 1 91.5 287 GLY B N 1
ATOM 5488 C CA . GLY B 1 287 ? -15.461 7.711 4.875 1 91.5 287 GLY B CA 1
ATOM 5489 C C . GLY B 1 287 ? -14.883 6.512 5.605 1 91.5 287 GLY B C 1
ATOM 5490 O O . GLY B 1 287 ? -14.531 6.609 6.785 1 91.5 287 GLY B O 1
ATOM 5491 N N . MET B 1 288 ? -14.727 5.406 4.945 1 91.56 288 MET B N 1
ATOM 5492 C CA . MET B 1 288 ? -14.211 4.199 5.586 1 91.56 288 MET B CA 1
ATOM 5493 C C . MET B 1 288 ? -12.688 4.223 5.645 1 91.56 288 MET B C 1
ATOM 5495 O O . MET B 1 288 ? -12.039 4.855 4.809 1 91.56 288 MET B O 1
ATOM 5499 N N . SER B 1 289 ? -12.148 3.564 6.613 1 90.88 289 SER B N 1
ATOM 5500 C CA . SER B 1 289 ? -10.695 3.482 6.711 1 90.88 289 SER B CA 1
ATOM 5501 C C . SER B 1 289 ? -10.125 2.562 5.641 1 90.88 289 SER B C 1
ATOM 5503 O O . SER B 1 289 ? -10.812 1.677 5.137 1 90.88 289 SER B O 1
ATOM 5505 N N . ASP B 1 290 ? -8.844 2.76 5.328 1 91.69 290 ASP B N 1
ATOM 5506 C CA . ASP B 1 290 ? -8.156 1.918 4.352 1 91.69 290 ASP B CA 1
ATOM 5507 C C . ASP B 1 290 ? -8.156 0.456 4.797 1 91.69 290 ASP B C 1
ATOM 5509 O O . ASP B 1 290 ? -8.391 -0.444 3.986 1 91.69 290 ASP B O 1
ATOM 5513 N N . GLY B 1 291 ? -7.863 0.211 6.109 1 91.56 291 GLY B N 1
ATOM 5514 C CA . GLY B 1 291 ? -7.848 -1.149 6.621 1 91.56 291 GLY B CA 1
ATOM 5515 C C . GLY B 1 291 ? -9.172 -1.864 6.457 1 91.56 291 GLY B C 1
ATOM 5516 O O . GLY B 1 291 ? -9.211 -3.049 6.117 1 91.56 291 GLY B O 1
ATOM 5517 N N . THR B 1 292 ? -10.242 -1.163 6.672 1 92.06 292 THR B N 1
ATOM 5518 C CA . THR B 1 292 ? -11.57 -1.74 6.531 1 92.06 292 THR B CA 1
ATOM 5519 C C . THR B 1 292 ? -11.859 -2.096 5.074 1 92.06 292 THR B C 1
ATOM 5521 O O . THR B 1 292 ? -12.344 -3.189 4.781 1 92.06 292 THR B O 1
ATOM 5524 N N . LEU B 1 293 ? -11.539 -1.187 4.215 1 94.94 293 LEU B N 1
ATOM 5525 C CA . LEU B 1 293 ? -11.773 -1.42 2.793 1 94.94 293 LEU B CA 1
ATOM 5526 C C . LEU B 1 293 ? -10.961 -2.611 2.297 1 94.94 293 LEU B C 1
ATOM 5528 O O . LEU B 1 293 ? -11.477 -3.461 1.567 1 94.94 293 LEU B O 1
ATOM 5532 N N . ARG B 1 294 ? -9.703 -2.688 2.668 1 95.06 294 ARG B N 1
ATOM 5533 C CA . ARG B 1 294 ? -8.859 -3.809 2.273 1 95.06 294 ARG B CA 1
ATOM 5534 C C . ARG B 1 294 ? -9.438 -5.129 2.77 1 95.06 294 ARG B C 1
ATOM 5536 O O . ARG B 1 294 ? -9.484 -6.113 2.027 1 95.06 294 ARG B O 1
ATOM 5543 N N . PHE B 1 295 ? -9.875 -5.082 4.031 1 95.06 295 PHE B N 1
ATOM 5544 C CA . PHE B 1 295 ? -10.453 -6.273 4.641 1 95.06 295 PHE B CA 1
ATOM 5545 C C . PHE B 1 295 ? -11.695 -6.723 3.879 1 95.06 295 PHE B C 1
ATOM 5547 O O . PHE B 1 295 ? -11.859 -7.91 3.59 1 95.06 295 PHE B O 1
ATOM 5554 N N . ILE B 1 296 ? -12.562 -5.797 3.523 1 95.94 296 ILE B N 1
ATOM 5555 C CA . ILE B 1 296 ? -13.773 -6.094 2.766 1 95.94 296 ILE B CA 1
ATOM 5556 C C . ILE B 1 296 ? -13.398 -6.668 1.4 1 95.94 296 ILE B C 1
ATOM 5558 O O . ILE B 1 296 ? -14.047 -7.602 0.917 1 95.94 296 ILE B O 1
ATOM 5562 N N . GLY B 1 297 ? -12.359 -6.082 0.755 1 97.06 297 GLY B N 1
ATOM 5563 C CA . GLY B 1 297 ? -11.875 -6.617 -0.507 1 97.06 297 GLY B CA 1
ATOM 5564 C C . GLY B 1 297 ? -11.445 -8.07 -0.415 1 97.06 297 GLY B C 1
ATOM 5565 O O . GLY B 1 297 ? -11.805 -8.883 -1.267 1 97.06 297 GLY B O 1
ATOM 5566 N N . ILE B 1 298 ? -10.711 -8.461 0.629 1 97.25 298 ILE B N 1
ATOM 5567 C CA . ILE B 1 298 ? -10.234 -9.828 0.842 1 97.25 298 ILE B CA 1
ATOM 5568 C C . ILE B 1 298 ? -11.422 -10.758 1.072 1 97.25 298 ILE B C 1
ATOM 5570 O O . ILE B 1 298 ? -11.516 -11.82 0.458 1 97.25 298 ILE B O 1
ATOM 5574 N N . LEU B 1 299 ? -12.336 -10.297 1.918 1 96.44 299 LEU B N 1
ATOM 5575 C CA . LEU B 1 299 ? -13.523 -11.094 2.234 1 96.44 299 LEU B CA 1
ATOM 5576 C C . LEU B 1 299 ? -14.367 -11.336 0.987 1 96.44 299 LEU B C 1
ATOM 5578 O O . LEU B 1 299 ? -14.812 -12.453 0.743 1 96.44 299 LEU B O 1
ATOM 5582 N N . THR B 1 300 ? -14.531 -10.289 0.236 1 97.62 300 THR B N 1
ATOM 5583 C CA . THR B 1 300 ? -15.312 -10.398 -0.991 1 97.62 300 THR B CA 1
ATOM 5584 C C . THR B 1 300 ? -14.68 -11.398 -1.948 1 97.62 300 THR B C 1
ATOM 5586 O O . THR B 1 300 ? -15.375 -12.219 -2.551 1 97.62 300 THR B O 1
ATOM 5589 N N . ALA B 1 301 ? -13.375 -11.375 -2.107 1 97.5 301 ALA B N 1
ATOM 5590 C CA . ALA B 1 301 ? -12.672 -12.336 -2.959 1 97.5 301 ALA B CA 1
ATOM 5591 C C . ALA B 1 301 ? -12.914 -13.766 -2.486 1 97.5 301 ALA B C 1
ATOM 5593 O O . ALA B 1 301 ? -13.258 -14.641 -3.283 1 97.5 301 ALA B O 1
ATOM 5594 N N . LEU B 1 302 ? -12.805 -13.984 -1.188 1 97.06 302 LEU B N 1
ATOM 5595 C CA . LEU B 1 302 ? -12.977 -15.32 -0.611 1 97.06 302 LEU B CA 1
ATOM 5596 C C . LEU B 1 302 ? -14.383 -15.844 -0.868 1 97.06 302 LEU B C 1
ATOM 5598 O O . LEU B 1 302 ? -14.57 -17.031 -1.135 1 97.06 302 LEU B O 1
ATOM 5602 N N . LEU B 1 303 ? -15.289 -14.898 -0.856 1 96.25 303 LEU B N 1
ATOM 5603 C CA . LEU B 1 303 ? -16.688 -15.32 -0.884 1 96.25 303 LEU B CA 1
ATOM 5604 C C . LEU B 1 303 ? -17.203 -15.414 -2.318 1 96.25 303 LEU B C 1
ATOM 5606 O O . LEU B 1 303 ? -18.25 -16.016 -2.572 1 96.25 303 LEU B O 1
ATOM 5610 N N . THR B 1 304 ? -16.484 -14.805 -3.227 1 96.12 304 THR B N 1
ATOM 5611 C CA . THR B 1 304 ? -17.062 -14.734 -4.566 1 96.12 304 THR B CA 1
ATOM 5612 C C . THR B 1 304 ? -16.25 -15.586 -5.543 1 96.12 304 THR B C 1
ATOM 5614 O O . THR B 1 304 ? -16.75 -15.977 -6.594 1 96.12 304 THR B O 1
ATOM 5617 N N . ARG B 1 305 ? -14.984 -15.891 -5.289 1 95.75 305 ARG B N 1
ATOM 5618 C CA . ARG B 1 305 ? -14.195 -16.703 -6.211 1 95.75 305 ARG B CA 1
ATOM 5619 C C . ARG B 1 305 ? -14.734 -18.125 -6.297 1 95.75 305 ARG B C 1
ATOM 5621 O O . ARG B 1 305 ? -15.258 -18.656 -5.316 1 95.75 305 ARG B O 1
ATOM 5628 N N . PRO B 1 306 ? -14.602 -18.75 -7.398 1 94.88 306 PRO B N 1
ATOM 5629 C CA . PRO B 1 306 ? -15.086 -20.125 -7.543 1 94.88 306 PRO B CA 1
ATOM 5630 C C . PRO B 1 306 ? -14.336 -21.109 -6.648 1 94.88 306 PRO B C 1
ATOM 5632 O O . PRO B 1 306 ? -13.188 -20.859 -6.289 1 94.88 306 PRO B O 1
ATOM 5635 N N . LYS B 1 307 ? -15.047 -22.172 -6.379 1 93.88 307 LYS B N 1
ATOM 5636 C CA . LYS B 1 307 ? -14.422 -23.281 -5.664 1 93.88 307 LYS B CA 1
ATOM 5637 C C . LYS B 1 307 ? -13.18 -23.781 -6.398 1 93.88 307 LYS B C 1
ATOM 5639 O O . LYS B 1 307 ? -13.172 -23.859 -7.629 1 93.88 307 LYS B O 1
ATOM 5644 N N . GLY B 1 308 ? -12.148 -24.078 -5.625 1 92.19 308 GLY B N 1
ATOM 5645 C CA . GLY B 1 308 ? -10.922 -24.594 -6.207 1 92.19 308 GLY B CA 1
ATOM 5646 C C . GLY B 1 308 ? -9.961 -23.5 -6.641 1 92.19 308 GLY B C 1
ATOM 5647 O O . GLY B 1 308 ? -8.867 -23.797 -7.133 1 92.19 308 GLY B O 1
ATOM 5648 N N . SER B 1 309 ? -10.289 -22.234 -6.383 1 96.38 309 SER B N 1
ATOM 5649 C CA . SER B 1 309 ? -9.43 -21.125 -6.754 1 96.38 309 SER B CA 1
ATOM 5650 C C . SER B 1 309 ? -8.25 -20.984 -5.793 1 96.38 309 SER B C 1
ATOM 5652 O O . SER B 1 309 ? -8.305 -21.484 -4.664 1 96.38 309 SER B O 1
ATOM 5654 N N . LEU B 1 310 ? -7.207 -20.438 -6.32 1 98.06 310 LEU B N 1
ATOM 5655 C CA . LEU B 1 310 ? -6.09 -19.969 -5.504 1 98.06 310 LEU B CA 1
ATOM 5656 C C . LEU B 1 310 ? -6.07 -18.453 -5.43 1 98.06 310 LEU B C 1
ATOM 5658 O O . LEU B 1 310 ? -6.02 -17.766 -6.461 1 98.06 310 LEU B O 1
ATOM 5662 N N . ILE B 1 311 ? -6.195 -17.922 -4.258 1 97.88 311 ILE B N 1
ATOM 5663 C CA . ILE B 1 311 ? -6.059 -16.484 -4.062 1 97.88 311 ILE B CA 1
ATOM 5664 C C . ILE B 1 311 ? -4.66 -16.156 -3.545 1 97.88 311 ILE B C 1
ATOM 5666 O O . ILE B 1 311 ? -4.199 -16.766 -2.568 1 97.88 311 ILE B O 1
ATOM 5670 N N . VAL B 1 312 ? -3.967 -15.297 -4.254 1 97.88 312 VAL B N 1
ATOM 5671 C CA . VAL B 1 312 ? -2.627 -14.852 -3.891 1 97.88 312 VAL B CA 1
ATOM 5672 C C . VAL B 1 312 ? -2.682 -13.406 -3.383 1 97.88 312 VAL B C 1
ATOM 5674 O O . VAL B 1 312 ? -3.176 -12.516 -4.074 1 97.88 312 VAL B O 1
ATOM 5677 N N . ILE B 1 313 ? -2.174 -13.172 -2.17 1 96.5 313 ILE B N 1
ATOM 5678 C CA . ILE B 1 313 ? -2.236 -11.844 -1.573 1 96.5 313 ILE B CA 1
ATOM 5679 C C . ILE B 1 313 ? -0.877 -11.477 -0.976 1 96.5 313 ILE B C 1
ATOM 5681 O O . ILE B 1 313 ? -0.385 -12.164 -0.077 1 96.5 313 ILE B O 1
ATOM 5685 N N . GLU B 1 314 ? -0.318 -10.406 -1.475 1 94.38 314 GLU B N 1
ATOM 5686 C CA . GLU B 1 314 ? 0.901 -9.898 -0.854 1 94.38 314 GLU B CA 1
ATOM 5687 C C . GLU B 1 314 ? 0.581 -9.023 0.358 1 94.38 314 GLU B C 1
ATOM 5689 O O . GLU B 1 314 ? -0.374 -8.25 0.336 1 94.38 314 GLU B O 1
ATOM 5694 N N . GLU B 1 315 ? 1.315 -9.203 1.38 1 93.19 315 GLU B N 1
ATOM 5695 C CA . GLU B 1 315 ? 1.17 -8.406 2.592 1 93.19 315 GLU B CA 1
ATOM 5696 C C . GLU B 1 315 ? -0.289 -8.336 3.035 1 93.19 315 GLU B C 1
ATOM 5698 O O . GLU B 1 315 ? -0.849 -7.246 3.178 1 93.19 315 GLU B O 1
ATOM 5703 N N . ILE B 1 316 ? -0.837 -9.422 3.43 1 94.75 316 ILE B N 1
ATOM 5704 C CA . ILE B 1 316 ? -2.26 -9.641 3.67 1 94.75 316 ILE B CA 1
ATOM 5705 C C . ILE B 1 316 ? -2.727 -8.758 4.828 1 94.75 316 ILE B C 1
ATOM 5707 O O . ILE B 1 316 ? -3.891 -8.359 4.883 1 94.75 316 ILE B O 1
ATOM 5711 N N . ASP B 1 317 ? -1.8 -8.383 5.699 1 91.56 317 ASP B N 1
ATOM 5712 C CA . ASP B 1 317 ? -2.182 -7.715 6.934 1 91.56 317 ASP B CA 1
ATOM 5713 C C . ASP B 1 317 ? -1.989 -6.203 6.82 1 91.56 317 ASP B C 1
ATOM 5715 O O . ASP B 1 317 ? -2.16 -5.473 7.801 1 91.56 317 ASP B O 1
ATOM 5719 N N . ASN B 1 318 ? -1.645 -5.734 5.645 1 90 318 ASN B N 1
ATOM 5720 C CA . ASN B 1 318 ? -1.479 -4.293 5.469 1 90 318 ASN B CA 1
ATOM 5721 C C . ASN B 1 318 ? -2.715 -3.527 5.934 1 90 318 ASN B C 1
ATOM 5723 O O . ASN B 1 318 ? -3.838 -3.867 5.562 1 90 318 ASN B O 1
ATOM 5727 N N . GLY B 1 319 ? -2.457 -2.629 6.781 1 87.19 319 GLY B N 1
ATOM 5728 C CA . GLY B 1 319 ? -3.527 -1.757 7.238 1 87.19 319 GLY B CA 1
ATOM 5729 C C . GLY B 1 319 ? -4.281 -2.314 8.43 1 87.19 319 GLY B C 1
ATOM 5730 O O . GLY B 1 319 ? -5.156 -1.646 8.984 1 87.19 319 GLY B O 1
ATOM 5731 N N . LEU B 1 320 ? -3.973 -3.488 8.852 1 90.5 320 LEU B N 1
ATOM 5732 C CA . LEU B 1 320 ? -4.68 -4.113 9.969 1 90.5 320 LEU B CA 1
ATOM 5733 C C . LEU B 1 320 ? -3.873 -3.992 11.258 1 90.5 320 LEU B C 1
ATOM 5735 O O . LEU B 1 320 ? -2.668 -4.25 11.266 1 90.5 320 LEU B O 1
ATOM 5739 N N . HIS B 1 321 ? -4.543 -3.559 12.25 1 91.88 321 HIS B N 1
ATOM 5740 C CA . HIS B 1 321 ? -3.906 -3.527 13.562 1 91.88 321 HIS B CA 1
ATOM 5741 C C . HIS B 1 321 ? -3.506 -4.93 14.016 1 91.88 321 HIS B C 1
ATOM 5743 O O . HIS B 1 321 ? -4.258 -5.887 13.82 1 91.88 321 HIS B O 1
ATOM 5749 N N . PRO B 1 322 ? -2.393 -5.035 14.672 1 91.31 322 PRO B N 1
ATOM 5750 C CA . PRO B 1 322 ? -1.862 -6.359 15.016 1 91.31 322 PRO B CA 1
ATOM 5751 C C . PRO B 1 322 ? -2.809 -7.16 15.906 1 91.31 322 PRO B C 1
ATOM 5753 O O . PRO B 1 322 ? -2.85 -8.391 15.82 1 91.31 322 PRO B O 1
ATOM 5756 N N . SER B 1 323 ? -3.582 -6.512 16.688 1 88.75 323 SER B N 1
ATOM 5757 C CA . SER B 1 323 ? -4.496 -7.211 17.594 1 88.75 323 SER B CA 1
ATOM 5758 C C . SER B 1 323 ? -5.645 -7.852 16.812 1 88.75 323 SER B C 1
ATOM 5760 O O . SER B 1 323 ? -6.391 -8.664 17.359 1 88.75 323 SER B O 1
ATOM 5762 N N . ARG B 1 324 ? -5.758 -7.586 15.555 1 89.44 324 ARG B N 1
ATOM 5763 C CA . ARG B 1 324 ? -6.84 -8.117 14.727 1 89.44 324 ARG B CA 1
ATOM 5764 C C . ARG B 1 324 ? -6.34 -9.242 13.836 1 89.44 324 ARG B C 1
ATOM 5766 O O . ARG B 1 324 ? -7.098 -9.789 13.031 1 89.44 324 ARG B O 1
ATOM 5773 N N . ALA B 1 325 ? -5.109 -9.617 14.016 1 90.62 325 ALA B N 1
ATOM 5774 C CA . ALA B 1 325 ? -4.508 -10.68 13.211 1 90.62 325 ALA B CA 1
ATOM 5775 C C . ALA B 1 325 ? -5.285 -11.984 13.367 1 90.62 325 ALA B C 1
ATOM 5777 O O . ALA B 1 325 ? -5.473 -12.719 12.391 1 90.62 325 ALA B O 1
ATOM 5778 N N . GLY B 1 326 ? -5.734 -12.211 14.547 1 90.19 326 GLY B N 1
ATOM 5779 C CA . GLY B 1 326 ? -6.484 -13.43 14.805 1 90.19 326 GLY B CA 1
ATOM 5780 C C . GLY B 1 326 ? -7.766 -13.516 14 1 90.19 326 GLY B C 1
ATOM 5781 O O . GLY B 1 326 ? -8.117 -14.586 13.492 1 90.19 326 GLY B O 1
ATOM 5782 N N . ILE B 1 327 ? -8.445 -12.414 13.852 1 90.5 327 ILE B N 1
ATOM 5783 C CA . ILE B 1 327 ? -9.695 -12.359 13.102 1 90.5 327 ILE B CA 1
ATOM 5784 C C . ILE B 1 327 ? -9.43 -12.688 11.633 1 90.5 327 ILE B C 1
ATOM 5786 O O . ILE B 1 327 ? -10.195 -13.414 11.008 1 90.5 327 ILE B O 1
ATOM 5790 N N . LEU B 1 328 ? -8.383 -12.164 11.148 1 93.38 328 LEU B N 1
ATOM 5791 C CA . LEU B 1 328 ? -8.008 -12.414 9.758 1 93.38 328 LEU B CA 1
ATOM 5792 C C . LEU B 1 328 ? -7.734 -13.891 9.523 1 93.38 328 LEU B C 1
ATOM 5794 O O . LEU B 1 328 ? -8.258 -14.484 8.586 1 93.38 328 LEU B O 1
ATOM 5798 N N . ILE B 1 329 ? -6.988 -14.508 10.414 1 93.56 329 ILE B N 1
ATOM 5799 C CA . ILE B 1 329 ? -6.617 -15.906 10.273 1 93.56 329 ILE B CA 1
ATOM 5800 C C . ILE B 1 329 ? -7.863 -16.781 10.383 1 93.56 329 ILE B C 1
ATOM 5802 O O . ILE B 1 329 ? -8.047 -17.719 9.602 1 93.56 329 ILE B O 1
ATOM 5806 N N . ASP B 1 330 ? -8.734 -16.422 11.305 1 92.88 330 ASP B N 1
ATOM 5807 C CA . ASP B 1 330 ? -9.992 -17.156 11.469 1 92.88 330 ASP B CA 1
ATOM 5808 C C . ASP B 1 330 ? -10.82 -17.094 10.188 1 92.88 330 ASP B C 1
ATOM 5810 O O . ASP B 1 330 ? -11.336 -18.125 9.734 1 92.88 330 ASP B O 1
ATOM 5814 N N . MET B 1 331 ? -10.883 -15.953 9.703 1 93.88 331 MET B N 1
ATOM 5815 C CA . MET B 1 331 ? -11.656 -15.734 8.477 1 93.88 331 MET B CA 1
ATOM 5816 C C . MET B 1 331 ? -11.078 -16.547 7.32 1 93.88 331 MET B C 1
ATOM 5818 O O . MET B 1 331 ? -11.812 -17.219 6.609 1 93.88 331 MET B O 1
ATOM 5822 N N . LEU B 1 332 ? -9.781 -16.547 7.133 1 95.81 332 LEU B N 1
ATOM 5823 C CA . LEU B 1 332 ? -9.117 -17.25 6.043 1 95.81 332 LEU B CA 1
ATOM 5824 C C . LEU B 1 332 ? -9.305 -18.75 6.176 1 95.81 332 LEU B C 1
ATOM 5826 O O . LEU B 1 332 ? -9.602 -19.438 5.195 1 95.81 332 LEU B O 1
ATOM 5830 N N . ASN B 1 333 ? -9.188 -19.219 7.395 1 93.88 333 ASN B N 1
ATOM 5831 C CA . ASN B 1 333 ? -9.312 -20.656 7.633 1 93.88 333 ASN B CA 1
ATOM 5832 C C . ASN B 1 333 ? -10.75 -21.125 7.453 1 93.88 333 ASN B C 1
ATOM 5834 O O . ASN B 1 333 ? -11 -22.109 6.766 1 93.88 333 ASN B O 1
ATOM 5838 N N . GLU B 1 334 ? -11.672 -20.375 8.023 1 94.56 334 GLU B N 1
ATOM 5839 C CA . GLU B 1 334 ? -13.07 -20.781 7.984 1 94.56 334 GLU B CA 1
ATOM 5840 C C . GLU B 1 334 ? -13.625 -20.719 6.562 1 94.56 334 GLU B C 1
ATOM 5842 O O . GLU B 1 334 ? -14.125 -21.719 6.039 1 94.56 334 GLU B O 1
ATOM 5847 N N . ILE B 1 335 ? -13.477 -19.609 5.961 1 94.94 335 ILE B N 1
ATOM 5848 C CA . ILE B 1 335 ? -14.062 -19.422 4.637 1 94.94 335 ILE B CA 1
ATOM 5849 C C . ILE B 1 335 ? -13.266 -20.219 3.605 1 94.94 335 ILE B C 1
ATOM 5851 O O . ILE B 1 335 ? -13.844 -20.828 2.701 1 94.94 335 ILE B O 1
ATOM 5855 N N . GLY B 1 336 ? -11.914 -20.234 3.727 1 95.12 336 GLY B N 1
ATOM 5856 C CA . GLY B 1 336 ? -11.086 -21.016 2.82 1 95.12 336 GLY B CA 1
ATOM 5857 C C . GLY B 1 336 ? -11.445 -22.484 2.805 1 95.12 336 GLY B C 1
ATOM 5858 O O . GLY B 1 336 ? -11.547 -23.094 1.736 1 95.12 336 GLY B O 1
ATOM 5859 N N . THR B 1 337 ? -11.664 -23.016 3.98 1 94.62 337 THR B N 1
ATOM 5860 C CA . THR B 1 337 ? -12.016 -24.422 4.098 1 94.62 337 THR B CA 1
ATOM 5861 C C . THR B 1 337 ? -13.422 -24.688 3.561 1 94.62 337 THR B C 1
ATOM 5863 O O . THR B 1 337 ? -13.625 -25.578 2.74 1 94.62 337 THR B O 1
ATOM 5866 N N . ASP B 1 338 ? -14.367 -23.859 3.959 1 94.38 338 ASP B N 1
ATOM 5867 C CA . ASP B 1 338 ? -15.766 -24.031 3.57 1 94.38 338 ASP B CA 1
ATOM 5868 C C . ASP B 1 338 ? -15.922 -23.938 2.055 1 94.38 338 ASP B C 1
ATOM 5870 O O . ASP B 1 338 ? -16.703 -24.672 1.462 1 94.38 338 ASP B O 1
ATOM 5874 N N . ARG B 1 339 ? -15.133 -23.094 1.459 1 95.19 339 ARG B N 1
ATOM 5875 C CA . ARG B 1 339 ? -15.312 -22.828 0.037 1 95.19 339 ARG B CA 1
ATOM 5876 C C . ARG B 1 339 ? -14.227 -23.5 -0.793 1 95.19 339 ARG B C 1
ATOM 5878 O O . ARG B 1 339 ? -14.188 -23.344 -2.016 1 95.19 339 ARG B O 1
ATOM 5885 N N . GLN B 1 340 ? -13.336 -24.234 -0.141 1 95 340 GLN B N 1
ATOM 5886 C CA . GLN B 1 340 ? -12.242 -24.938 -0.812 1 95 340 GLN B CA 1
ATOM 5887 C C . GLN B 1 340 ? -11.406 -23.969 -1.654 1 95 340 GLN B C 1
ATOM 5889 O O . GLN B 1 340 ? -11.172 -24.219 -2.838 1 95 340 GLN B O 1
ATOM 5894 N N . ILE B 1 341 ? -11.062 -22.875 -1.079 1 96.62 341 ILE B N 1
ATOM 5895 C CA . ILE B 1 341 ? -10.195 -21.875 -1.675 1 96.62 341 ILE B CA 1
ATOM 5896 C C . ILE B 1 341 ? -8.805 -21.953 -1.05 1 96.62 341 ILE B C 1
ATOM 5898 O O . ILE B 1 341 ? -8.656 -21.906 0.174 1 96.62 341 ILE B O 1
ATOM 5902 N N . ASP B 1 342 ? -7.805 -22.203 -1.881 1 97.5 342 ASP B N 1
ATOM 5903 C CA . ASP B 1 342 ? -6.43 -22.125 -1.402 1 97.5 342 ASP B CA 1
ATOM 5904 C C . ASP B 1 342 ? -5.953 -20.672 -1.317 1 97.5 342 ASP B C 1
ATOM 5906 O O . ASP B 1 342 ? -6.336 -19.844 -2.141 1 97.5 342 ASP B O 1
ATOM 5910 N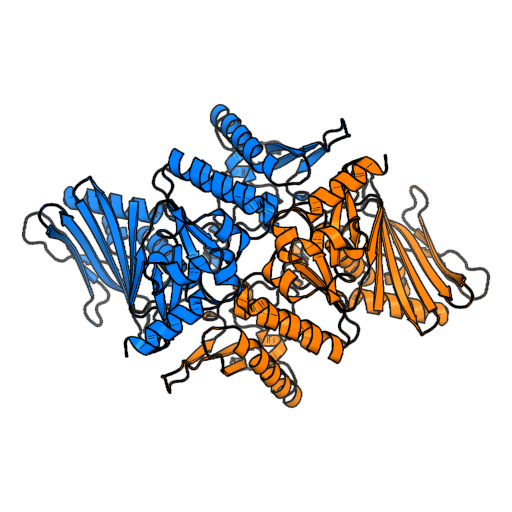 N . ILE B 1 343 ? -5.195 -20.391 -0.309 1 97.88 343 ILE B N 1
ATOM 5911 C CA . ILE B 1 343 ? -4.691 -19.047 -0.098 1 97.88 343 ILE B CA 1
ATOM 5912 C C . ILE B 1 343 ? -3.168 -19.078 0.01 1 97.88 343 ILE B C 1
ATOM 5914 O O . ILE B 1 343 ? -2.609 -19.859 0.77 1 97.88 343 ILE B O 1
ATOM 5918 N N . LEU B 1 344 ? -2.5 -18.312 -0.798 1 98.31 344 LEU B N 1
ATOM 5919 C CA . LEU B 1 344 ? -1.075 -18.031 -0.695 1 98.31 344 LEU B CA 1
ATOM 5920 C C . LEU B 1 344 ? -0.843 -16.562 -0.303 1 98.31 344 LEU B C 1
ATOM 5922 O O . LEU B 1 344 ? -1.225 -15.656 -1.038 1 98.31 344 LEU B O 1
ATOM 5926 N N . MET B 1 345 ? -0.256 -16.344 0.856 1 97.5 345 MET B N 1
ATOM 5927 C CA . MET B 1 345 ? -0.104 -14.977 1.341 1 97.5 345 MET B CA 1
ATOM 5928 C C . MET B 1 345 ? 1.326 -14.727 1.807 1 97.5 345 MET B C 1
ATOM 5930 O O . MET B 1 345 ? 2.041 -15.656 2.172 1 97.5 345 MET B O 1
ATOM 5934 N N . THR B 1 346 ? 1.758 -13.484 1.688 1 96.81 346 THR B N 1
ATOM 5935 C CA . THR B 1 346 ? 2.994 -13.055 2.33 1 96.81 346 THR B CA 1
ATOM 5936 C C . THR B 1 346 ? 2.695 -12.109 3.496 1 96.81 346 THR B C 1
ATOM 5938 O O . THR B 1 346 ? 1.632 -11.492 3.547 1 96.81 346 THR B O 1
ATOM 5941 N N . THR B 1 347 ? 3.562 -12.062 4.465 1 94.31 347 THR B N 1
ATOM 5942 C CA . THR B 1 347 ? 3.436 -11.133 5.578 1 94.31 347 THR B CA 1
ATOM 5943 C C . THR B 1 347 ? 4.797 -10.859 6.215 1 94.31 347 THR B C 1
ATOM 5945 O O . THR B 1 347 ? 5.668 -11.734 6.223 1 94.31 347 THR B O 1
ATOM 5948 N N . HIS B 1 348 ? 4.969 -9.68 6.684 1 90.19 348 HIS B N 1
ATOM 5949 C CA . HIS B 1 348 ? 6.109 -9.289 7.504 1 90.19 348 HIS B CA 1
ATOM 5950 C C . HIS B 1 348 ? 5.688 -9.062 8.953 1 90.19 348 HIS B C 1
ATOM 5952 O O . HIS B 1 348 ? 6.5 -8.633 9.781 1 90.19 348 HIS B O 1
ATOM 5958 N N . ASN B 1 349 ? 4.48 -9.391 9.289 1 90.19 349 ASN B N 1
ATOM 5959 C CA . ASN B 1 349 ? 3.926 -9.016 10.586 1 90.19 349 ASN B CA 1
ATOM 5960 C C . ASN B 1 349 ? 4.137 -10.109 11.625 1 90.19 349 ASN B C 1
ATOM 5962 O O . ASN B 1 349 ? 3.51 -11.172 11.555 1 90.19 349 ASN B O 1
ATOM 5966 N N . PRO B 1 350 ? 4.918 -9.828 12.633 1 91.88 350 PRO B N 1
ATOM 5967 C CA . PRO B 1 350 ? 5.18 -10.844 13.656 1 91.88 350 PRO B CA 1
ATOM 5968 C C . PRO B 1 350 ? 3.912 -11.273 14.398 1 91.88 350 PRO B C 1
ATOM 5970 O O . PRO B 1 350 ? 3.777 -12.445 14.766 1 91.88 350 PRO B O 1
ATOM 5973 N N . ALA B 1 351 ? 3.016 -10.344 14.594 1 91.19 351 ALA B N 1
ATOM 5974 C CA . ALA B 1 351 ? 1.786 -10.664 15.312 1 91.19 351 ALA B CA 1
ATOM 5975 C C . ALA B 1 351 ? 0.95 -11.68 14.547 1 91.19 351 ALA B C 1
ATOM 5977 O O . ALA B 1 351 ? 0.362 -12.586 15.148 1 91.19 351 ALA B O 1
ATOM 5978 N N . LEU B 1 352 ? 0.886 -11.531 13.281 1 92.88 352 LEU B N 1
ATOM 5979 C CA . LEU B 1 352 ? 0.154 -12.492 12.453 1 92.88 352 LEU B CA 1
ATOM 5980 C C . LEU B 1 352 ? 0.803 -13.867 12.516 1 92.88 352 LEU B C 1
ATOM 5982 O O . LEU B 1 352 ? 0.108 -14.883 12.625 1 92.88 352 LEU B O 1
ATOM 5986 N N . LEU B 1 353 ? 2.1 -13.914 12.469 1 93.19 353 LEU B N 1
ATOM 5987 C CA . LEU B 1 353 ? 2.834 -15.172 12.531 1 93.19 353 LEU B CA 1
ATOM 5988 C C . LEU B 1 353 ? 2.609 -15.875 13.867 1 93.19 353 LEU B C 1
ATOM 5990 O O . LEU B 1 353 ? 2.479 -17.094 13.914 1 93.19 353 LEU B O 1
ATOM 5994 N N . ASP B 1 354 ? 2.549 -15.094 14.898 1 92.62 354 ASP B N 1
ATOM 5995 C CA . ASP B 1 354 ? 2.305 -15.656 16.219 1 92.62 354 ASP B CA 1
ATOM 5996 C C . ASP B 1 354 ? 0.89 -16.219 16.328 1 92.62 354 ASP B C 1
ATOM 5998 O O . ASP B 1 354 ? 0.672 -17.25 16.969 1 92.62 354 ASP B O 1
ATOM 6002 N N . GLU B 1 355 ? -0.04 -15.578 15.688 1 91.69 355 GLU B N 1
ATOM 6003 C CA . GLU B 1 355 ? -1.433 -16.016 15.719 1 91.69 355 GLU B CA 1
ATOM 6004 C C . GLU B 1 355 ? -1.617 -17.328 14.953 1 91.69 355 GLU B C 1
ATOM 6006 O O . GLU B 1 355 ? -2.523 -18.109 15.258 1 91.69 355 GLU B O 1
ATOM 6011 N N . LEU B 1 356 ? -0.872 -17.562 13.93 1 90.94 356 LEU B N 1
ATOM 6012 C CA . LEU B 1 356 ? -0.941 -18.812 13.172 1 90.94 356 LEU B CA 1
ATOM 6013 C C . LEU B 1 356 ? -0.705 -20.016 14.07 1 90.94 356 LEU B C 1
ATOM 6015 O O . LEU B 1 356 ? -1.401 -21.031 13.961 1 90.94 356 LEU B O 1
ATOM 6019 N N . GLY B 1 357 ? 0.293 -19.875 15.031 1 86.25 357 GLY B N 1
ATOM 6020 C CA . GLY B 1 357 ? 0.564 -20.953 15.977 1 86.25 357 GLY B CA 1
ATOM 6021 C C . GLY B 1 357 ? 1.484 -22.016 15.406 1 86.25 357 GLY B C 1
ATOM 6022 O O . GLY B 1 357 ? 1.759 -22.047 14.203 1 86.25 357 GLY B O 1
ATOM 6023 N N . PRO B 1 358 ? 1.848 -22.922 16.188 1 86.88 358 PRO B N 1
ATOM 6024 C CA . PRO B 1 358 ? 2.824 -23.938 15.805 1 86.88 358 PRO B CA 1
ATOM 6025 C C . PRO B 1 358 ? 2.258 -24.953 14.805 1 86.88 358 PRO B C 1
ATOM 6027 O O . PRO B 1 358 ? 3.01 -25.531 14.016 1 86.88 358 PRO B O 1
ATOM 6030 N N . GLU B 1 359 ? 0.956 -25.109 14.828 1 88.5 359 GLU B N 1
ATOM 6031 C CA . GLU B 1 359 ? 0.336 -26.062 13.922 1 88.5 359 GLU B CA 1
ATOM 6032 C C . GLU B 1 359 ? 0.496 -25.641 12.469 1 88.5 359 GLU B C 1
ATOM 6034 O O . GLU B 1 359 ? 0.359 -26.469 11.555 1 88.5 359 GLU B O 1
ATOM 6039 N N . MET B 1 360 ? 0.797 -24.375 12.289 1 90.62 360 MET B N 1
ATOM 6040 C CA . MET B 1 360 ? 0.895 -23.844 10.922 1 90.62 360 MET B CA 1
ATOM 6041 C C . MET B 1 360 ? 2.336 -23.891 10.43 1 90.62 360 MET B C 1
ATOM 6043 O O . MET B 1 360 ? 2.605 -23.578 9.266 1 90.62 360 MET B O 1
ATOM 6047 N N . ILE B 1 361 ? 3.262 -24.359 11.164 1 89.75 361 ILE B N 1
ATOM 6048 C CA . ILE B 1 361 ? 4.691 -24.344 10.875 1 89.75 361 ILE B CA 1
ATOM 6049 C C . ILE B 1 361 ? 4.949 -25.078 9.555 1 89.75 361 ILE B C 1
ATOM 6051 O O . ILE B 1 361 ? 5.695 -24.578 8.703 1 89.75 361 ILE B O 1
ATOM 6055 N N . PRO B 1 362 ? 4.266 -26.203 9.297 1 91.69 362 PRO B N 1
ATOM 6056 C CA . PRO B 1 362 ? 4.52 -26.906 8.039 1 91.69 362 PRO B CA 1
ATOM 6057 C C . PRO B 1 362 ? 4.066 -26.125 6.812 1 91.69 362 PRO B C 1
ATOM 6059 O O . PRO B 1 362 ? 4.426 -26.469 5.684 1 91.69 362 PRO B O 1
ATOM 6062 N N . PHE B 1 363 ? 3.277 -25.078 7.004 1 94.38 363 PHE B N 1
ATOM 6063 C CA . PHE B 1 363 ? 2.682 -24.375 5.879 1 94.38 363 PHE B CA 1
ATOM 6064 C C . PHE B 1 363 ? 3.34 -23 5.699 1 94.38 363 PHE B C 1
ATOM 6066 O O . PHE B 1 363 ? 2.863 -22.172 4.918 1 94.38 363 PHE B O 1
ATOM 6073 N N . ILE B 1 364 ? 4.383 -22.812 6.434 1 96.06 364 ILE B N 1
ATOM 6074 C CA . ILE B 1 364 ? 5.168 -21.578 6.305 1 96.06 364 ILE B CA 1
ATOM 6075 C C . ILE B 1 364 ? 6.438 -21.875 5.504 1 96.06 364 ILE B C 1
ATOM 6077 O O . ILE B 1 364 ? 7.184 -22.797 5.816 1 96.06 364 ILE B O 1
ATOM 6081 N N . ILE B 1 365 ? 6.609 -21.125 4.441 1 97.44 365 ILE B N 1
ATOM 6082 C CA . ILE B 1 365 ? 7.793 -21.219 3.598 1 97.44 365 ILE B CA 1
ATOM 6083 C C . ILE B 1 365 ? 8.633 -19.953 3.742 1 97.44 365 ILE B C 1
ATOM 6085 O O . ILE B 1 365 ? 8.094 -18.844 3.75 1 97.44 365 ILE B O 1
ATOM 6089 N N . VAL B 1 366 ? 9.938 -20.094 3.848 1 95.75 366 VAL B N 1
ATOM 6090 C CA . VAL B 1 366 ? 10.844 -18.969 4.027 1 95.75 366 VAL B CA 1
ATOM 6091 C C . VAL B 1 366 ? 11.641 -18.719 2.746 1 95.75 366 VAL B C 1
ATOM 6093 O O . VAL B 1 366 ? 12.383 -19.609 2.301 1 95.75 366 VAL B O 1
ATOM 6096 N N . ALA B 1 367 ? 11.406 -17.594 2.154 1 95.56 367 ALA B N 1
ATOM 6097 C CA . ALA B 1 367 ? 12.258 -17.156 1.048 1 95.56 367 ALA B CA 1
ATOM 6098 C C . ALA B 1 367 ? 13.555 -16.531 1.562 1 95.56 367 ALA B C 1
ATOM 6100 O O . ALA B 1 367 ? 13.531 -15.703 2.473 1 95.56 367 ALA B O 1
ATOM 6101 N N . HIS B 1 368 ? 14.648 -16.938 1.04 1 92.12 368 HIS B N 1
ATOM 6102 C CA . HIS B 1 368 ? 15.961 -16.438 1.425 1 92.12 368 HIS B CA 1
ATOM 6103 C C . HIS B 1 368 ? 16.953 -16.531 0.269 1 92.12 368 HIS B C 1
ATOM 6105 O O . HIS B 1 368 ? 16.641 -17.125 -0.77 1 92.12 368 HIS B O 1
ATOM 6111 N N . ARG B 1 369 ? 18.078 -15.938 0.432 1 89.44 369 ARG B N 1
ATOM 6112 C CA . ARG B 1 369 ? 19.094 -15.969 -0.607 1 89.44 369 ARG B CA 1
ATOM 6113 C C . ARG B 1 369 ? 20.203 -16.969 -0.264 1 89.44 369 ARG B C 1
ATOM 6115 O O . ARG B 1 369 ? 20.641 -17.047 0.885 1 89.44 369 ARG B O 1
ATOM 6122 N N . SER B 1 370 ? 20.547 -17.703 -1.289 1 86.56 370 SER B N 1
ATOM 6123 C CA . SER B 1 370 ? 21.672 -18.625 -1.114 1 86.56 370 SER B CA 1
ATOM 6124 C C . SER B 1 370 ? 22.969 -17.875 -0.863 1 86.56 370 SER B C 1
ATOM 6126 O O . SER B 1 370 ? 23.25 -16.875 -1.514 1 86.56 370 SER B O 1
ATOM 6128 N N . MET B 1 371 ? 23.75 -18.359 0.038 1 78.44 371 MET B N 1
ATOM 6129 C CA . MET B 1 371 ? 25.047 -17.75 0.336 1 78.44 371 MET B CA 1
ATOM 6130 C C . MET B 1 371 ? 26.062 -18.078 -0.75 1 78.44 371 MET B C 1
ATOM 6132 O O . MET B 1 371 ? 27.125 -17.438 -0.833 1 78.44 371 MET B O 1
ATOM 6136 N N . GLU B 1 372 ? 25.719 -19.047 -1.547 1 77.62 372 GLU B N 1
ATOM 6137 C CA . GLU B 1 372 ? 26.656 -19.516 -2.566 1 77.62 372 GLU B CA 1
ATOM 6138 C C . GLU B 1 372 ? 26.625 -18.609 -3.791 1 77.62 372 GLU B C 1
ATOM 6140 O O . GLU B 1 372 ? 27.688 -18.172 -4.266 1 77.62 372 GLU B O 1
ATOM 6145 N N . ASP B 1 373 ? 25.453 -18.312 -4.277 1 80.88 373 ASP B N 1
ATOM 6146 C CA . ASP B 1 373 ? 25.406 -17.578 -5.535 1 80.88 373 ASP B CA 1
ATOM 6147 C C . ASP B 1 373 ? 24.391 -16.453 -5.473 1 80.88 373 ASP B C 1
ATOM 6149 O O . ASP B 1 373 ? 24.141 -15.773 -6.473 1 80.88 373 ASP B O 1
ATOM 6153 N N . GLY B 1 374 ? 23.703 -16.344 -4.355 1 85.62 374 GLY B N 1
ATOM 6154 C CA . GLY B 1 374 ? 22.766 -15.242 -4.18 1 85.62 374 GLY B CA 1
ATOM 6155 C C . GLY B 1 374 ? 21.391 -15.531 -4.773 1 85.62 374 GLY B C 1
ATOM 6156 O O . GLY B 1 374 ? 20.516 -14.672 -4.77 1 85.62 374 GLY B O 1
ATOM 6157 N N . ALA B 1 375 ? 21.203 -16.734 -5.27 1 91.56 375 ALA B N 1
ATOM 6158 C CA . ALA B 1 375 ? 19.906 -17.109 -5.828 1 91.56 375 ALA B CA 1
ATOM 6159 C C . ALA B 1 375 ? 18.844 -17.234 -4.73 1 91.56 375 ALA B C 1
ATOM 6161 O O . ALA B 1 375 ? 19.156 -17.672 -3.617 1 91.56 375 ALA B O 1
ATOM 6162 N N . SER B 1 376 ? 17.656 -16.828 -5.039 1 93.94 376 SER B N 1
ATOM 6163 C CA . SER B 1 376 ? 16.547 -17.016 -4.105 1 93.94 376 SER B CA 1
ATOM 6164 C C . SER B 1 376 ? 16.25 -18.5 -3.898 1 93.94 376 SER B C 1
ATOM 6166 O O . SER B 1 376 ? 16.297 -19.297 -4.848 1 93.94 376 SER B O 1
ATOM 6168 N N . GLU B 1 377 ? 15.984 -18.828 -2.734 1 95.38 377 GLU B N 1
ATOM 6169 C CA . GLU B 1 377 ? 15.586 -20.172 -2.352 1 95.38 377 GLU B CA 1
ATOM 6170 C C . GLU B 1 377 ? 14.305 -20.156 -1.522 1 95.38 377 GLU B C 1
ATOM 6172 O O . GLU B 1 377 ? 13.969 -19.141 -0.908 1 95.38 377 GLU B O 1
ATOM 6177 N N . LEU B 1 378 ? 13.602 -21.219 -1.573 1 97.12 378 LEU B N 1
ATOM 6178 C CA . LEU B 1 378 ? 12.391 -21.422 -0.784 1 97.12 378 LEU B CA 1
ATOM 6179 C C . LEU B 1 378 ? 12.523 -22.656 0.12 1 97.12 378 LEU B C 1
ATOM 6181 O O . LEU B 1 378 ? 12.656 -23.781 -0.366 1 97.12 378 LEU B O 1
ATOM 6185 N N . THR B 1 379 ? 12.484 -22.406 1.414 1 95.5 379 THR B N 1
ATOM 6186 C CA . THR B 1 379 ? 12.68 -23.484 2.375 1 95.5 379 THR B CA 1
ATOM 6187 C C . THR B 1 379 ? 11.5 -23.578 3.338 1 95.5 379 THR B C 1
ATOM 6189 O O . THR B 1 379 ? 11.156 -22.594 4 1 95.5 379 THR B O 1
ATOM 6192 N N . PRO B 1 380 ? 10.852 -24.734 3.402 1 95.69 380 PRO B N 1
ATOM 6193 C CA . PRO B 1 380 ? 9.836 -24.875 4.449 1 95.69 380 PRO B CA 1
ATOM 6194 C C . PRO B 1 380 ? 10.398 -24.625 5.848 1 95.69 380 PRO B C 1
ATOM 6196 O O . PRO B 1 380 ? 11.516 -25.031 6.16 1 95.69 380 PRO B O 1
ATOM 6199 N N . LEU B 1 381 ? 9.648 -23.906 6.598 1 93.62 381 LEU B N 1
ATOM 6200 C CA . LEU B 1 381 ? 10.094 -23.547 7.938 1 93.62 381 LEU B CA 1
ATOM 6201 C C . LEU B 1 381 ? 10.43 -24.797 8.75 1 93.62 381 LEU B C 1
ATOM 6203 O O . LEU B 1 381 ? 11.406 -24.797 9.5 1 93.62 381 LEU B O 1
ATOM 6207 N N . GLU B 1 382 ? 9.695 -25.875 8.586 1 91.88 382 GLU B N 1
ATOM 6208 C CA . GLU B 1 382 ? 9.883 -27.109 9.344 1 91.88 382 GLU B CA 1
ATOM 6209 C C . GLU B 1 382 ? 11.219 -27.766 9 1 91.88 382 GLU B C 1
ATOM 6211 O O . GLU B 1 382 ? 11.711 -28.594 9.758 1 91.88 382 GLU B O 1
ATOM 6216 N N . ASP B 1 383 ? 11.758 -27.406 7.867 1 90.62 383 ASP B N 1
ATOM 6217 C CA . ASP B 1 383 ? 12.984 -28.047 7.406 1 90.62 383 ASP B CA 1
ATOM 6218 C C . ASP B 1 383 ? 14.219 -27.281 7.895 1 90.62 383 ASP B C 1
ATOM 6220 O O . ASP B 1 383 ? 15.352 -27.703 7.656 1 90.62 383 ASP B O 1
ATOM 6224 N N . ILE B 1 384 ? 13.984 -26.188 8.547 1 87.94 384 ILE B N 1
ATOM 6225 C CA . ILE B 1 384 ? 15.109 -25.406 9.055 1 87.94 384 ILE B CA 1
ATOM 6226 C C . ILE B 1 384 ? 15.766 -26.156 10.227 1 87.94 384 ILE B C 1
ATOM 6228 O O . ILE B 1 384 ? 15.07 -26.625 11.125 1 87.94 384 ILE B O 1
ATOM 6232 N N . GLN B 1 385 ? 17.031 -26.172 10.148 1 82.25 385 GLN B N 1
ATOM 6233 C CA . GLN B 1 385 ? 17.766 -26.875 11.195 1 82.25 385 GLN B CA 1
ATOM 6234 C C . GLN B 1 385 ? 17.578 -26.203 12.547 1 82.25 385 GLN B C 1
ATOM 6236 O O . GLN B 1 385 ? 17.5 -24.969 12.641 1 82.25 385 GLN B O 1
ATOM 6241 N N . SER B 1 386 ? 17.469 -26.922 13.609 1 80.56 386 SER B N 1
ATOM 6242 C CA . SER B 1 386 ? 17.391 -26.453 14.992 1 80.56 386 SER B CA 1
ATOM 6243 C C . SER B 1 386 ? 16.125 -25.672 15.258 1 80.56 386 SER B C 1
ATOM 6245 O O . SER B 1 386 ? 16.078 -24.812 16.141 1 80.56 386 SER B O 1
ATOM 6247 N N . LEU B 1 387 ? 15.164 -25.844 14.352 1 83.94 387 LEU B N 1
ATOM 6248 C CA . LEU B 1 387 ? 13.922 -25.109 14.539 1 83.94 387 LEU B CA 1
ATOM 6249 C C . LEU B 1 387 ? 13.352 -25.344 15.93 1 83.94 387 LEU B C 1
ATOM 6251 O O . LEU B 1 387 ? 12.938 -24.406 16.609 1 83.94 387 LEU B O 1
ATOM 6255 N N . PRO B 1 388 ? 13.352 -26.625 16.406 1 82.62 388 PRO B N 1
ATOM 6256 C CA . PRO B 1 388 ? 12.828 -26.844 17.75 1 82.62 388 PRO B CA 1
ATOM 6257 C C . PRO B 1 388 ? 13.57 -26.047 18.812 1 82.62 388 PRO B C 1
ATOM 6259 O O . PRO B 1 388 ? 12.945 -25.516 19.734 1 82.62 388 PRO B O 1
ATOM 6262 N N . LYS B 1 389 ? 14.852 -25.938 18.625 1 85.44 389 LYS B N 1
ATOM 6263 C CA . LYS B 1 389 ? 15.648 -25.125 19.562 1 85.44 389 LYS B CA 1
ATOM 6264 C C . LYS B 1 389 ? 15.273 -23.656 19.469 1 85.44 389 LYS B C 1
ATOM 6266 O O . LYS B 1 389 ? 15.195 -22.953 20.484 1 85.44 389 LYS B O 1
ATOM 6271 N N . LEU B 1 390 ? 15.062 -23.203 18.266 1 85.19 390 LEU B N 1
ATOM 6272 C CA . LEU B 1 390 ? 14.68 -21.812 18.047 1 85.19 390 LEU B CA 1
ATOM 6273 C C . LEU B 1 390 ? 13.328 -21.516 18.688 1 85.19 390 LEU B C 1
ATOM 6275 O O . LEU B 1 390 ? 13.156 -20.5 19.359 1 85.19 390 LEU B O 1
ATOM 6279 N N . LEU B 1 391 ? 12.461 -22.484 18.594 1 87.12 391 LEU B N 1
ATOM 6280 C CA . LEU B 1 391 ? 11.094 -22.281 19.062 1 87.12 391 LEU B CA 1
ATOM 6281 C C . LEU B 1 391 ? 11.031 -22.312 20.594 1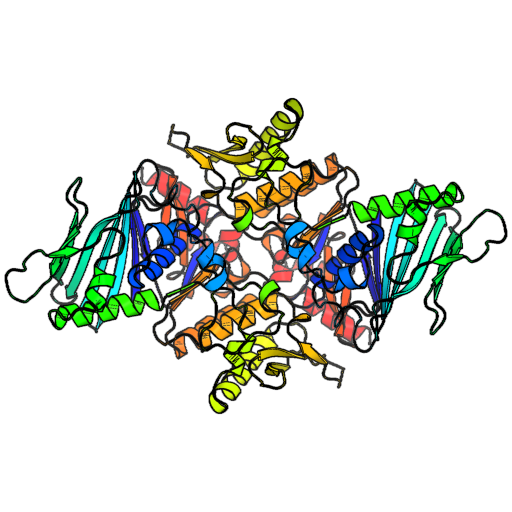 87.12 391 LEU B C 1
ATOM 6283 O O . LEU B 1 391 ? 10.062 -21.828 21.188 1 87.12 391 LEU B O 1
ATOM 6287 N N . ALA B 1 392 ? 11.977 -22.922 21.188 1 86 392 ALA B N 1
ATOM 6288 C CA . ALA B 1 392 ? 12.078 -22.891 22.641 1 86 392 ALA B CA 1
ATOM 6289 C C . ALA B 1 392 ? 12.391 -21.469 23.141 1 86 392 ALA B C 1
ATOM 6291 O O . ALA B 1 392 ? 12.07 -21.125 24.281 1 86 392 ALA B O 1
ATOM 6292 N N . GLY B 1 393 ? 12.914 -20.719 22.266 1 81.94 393 GLY B N 1
ATOM 6293 C CA . GLY B 1 393 ? 13.32 -19.375 22.641 1 81.94 393 GLY B CA 1
ATOM 6294 C C . GLY B 1 393 ? 12.25 -18.344 22.391 1 81.94 393 GLY B C 1
ATOM 6295 O O . GLY B 1 393 ? 12.383 -17.188 22.828 1 81.94 393 GLY B O 1
ATOM 6296 N N . GLY B 1 394 ? 11.203 -18.766 21.672 1 86.94 394 GLY B N 1
ATOM 6297 C CA . GLY B 1 394 ? 10.164 -17.781 21.406 1 86.94 394 GLY B CA 1
ATOM 6298 C C . GLY B 1 394 ? 9.195 -18.203 20.328 1 86.94 394 GLY B C 1
ATOM 6299 O O . GLY B 1 394 ? 9.375 -19.25 19.703 1 86.94 394 GLY B O 1
ATOM 6300 N N . SER B 1 395 ? 8.188 -17.328 20.203 1 89.62 395 SER B N 1
ATOM 6301 C CA . SER B 1 395 ? 7.184 -17.578 19.172 1 89.62 395 SER B CA 1
ATOM 6302 C C . SER B 1 395 ? 7.742 -17.328 17.781 1 89.62 395 SER B C 1
ATOM 6304 O O . SER B 1 395 ? 8.836 -16.781 17.625 1 89.62 395 SER B O 1
ATOM 6306 N N . ILE B 1 396 ? 7.07 -17.781 16.734 1 90.44 396 ILE B N 1
ATOM 6307 C CA . ILE B 1 396 ? 7.508 -17.641 15.344 1 90.44 396 ILE B CA 1
ATOM 6308 C C . ILE B 1 396 ? 7.688 -16.172 15.008 1 90.44 396 ILE B C 1
ATOM 6310 O O . ILE B 1 396 ? 8.703 -15.773 14.43 1 90.44 396 ILE B O 1
ATOM 6314 N N . GLY B 1 397 ? 6.699 -15.359 15.461 1 90.94 397 GLY B N 1
ATOM 6315 C CA . GLY B 1 397 ? 6.777 -13.93 15.211 1 90.94 397 GLY B CA 1
ATOM 6316 C C . GLY B 1 397 ? 7.992 -13.281 15.844 1 90.94 397 GLY B C 1
ATOM 6317 O O . GLY B 1 397 ? 8.641 -12.43 15.227 1 90.94 397 GLY B O 1
ATOM 6318 N N . LYS B 1 398 ? 8.273 -13.68 17.016 1 89.56 398 LYS B N 1
ATOM 6319 C CA . LYS B 1 398 ? 9.438 -13.141 17.719 1 89.56 398 LYS B CA 1
ATOM 6320 C C . LYS B 1 398 ? 10.734 -13.523 17.016 1 89.56 398 LYS B C 1
ATOM 6322 O O . LYS B 1 398 ? 11.625 -12.695 16.844 1 89.56 398 LYS B O 1
ATOM 6327 N N . LEU B 1 399 ? 10.852 -14.789 16.609 1 89.5 399 LEU B N 1
ATOM 6328 C CA . LEU B 1 399 ? 12.047 -15.281 15.93 1 89.5 399 LEU B CA 1
ATOM 6329 C C . LEU B 1 399 ? 12.281 -14.516 14.633 1 89.5 399 LEU B C 1
ATOM 6331 O O . LEU B 1 399 ? 13.414 -14.164 14.312 1 89.5 399 LEU B O 1
ATOM 6335 N N . VAL B 1 400 ? 11.227 -14.227 13.953 1 88.75 400 VAL B N 1
ATOM 6336 C CA . VAL B 1 400 ? 11.305 -13.5 12.688 1 88.75 400 VAL B CA 1
ATOM 6337 C C . VAL B 1 400 ? 11.711 -12.047 12.953 1 88.75 400 VAL B C 1
ATOM 6339 O O . VAL B 1 400 ? 12.586 -11.508 12.266 1 88.75 400 VAL B O 1
ATOM 6342 N N . ALA B 1 401 ? 11.109 -11.469 13.953 1 88.69 401 ALA B N 1
ATOM 6343 C CA . ALA B 1 401 ? 11.391 -10.078 14.289 1 88.69 401 ALA B CA 1
ATOM 6344 C C . ALA B 1 401 ? 12.859 -9.891 14.68 1 88.69 401 ALA B C 1
ATOM 6346 O O . ALA B 1 401 ? 13.453 -8.852 14.406 1 88.69 401 ALA B O 1
ATOM 6347 N N . GLU B 1 402 ? 13.391 -10.938 15.258 1 88.44 402 GLU B N 1
ATOM 6348 C CA . GLU B 1 402 ? 14.766 -10.859 15.742 1 88.44 402 GLU B CA 1
ATOM 6349 C C . GLU B 1 402 ? 15.75 -11.32 14.672 1 88.44 402 GLU B C 1
ATOM 6351 O O . GLU B 1 402 ? 16.969 -11.258 14.867 1 88.44 402 GLU B O 1
ATOM 6356 N N . GLY B 1 403 ? 15.258 -11.805 13.555 1 86.56 403 GLY B N 1
ATOM 6357 C CA . GLY B 1 403 ? 16.094 -12.234 12.453 1 86.56 403 GLY B CA 1
ATOM 6358 C C . GLY B 1 403 ? 16.75 -13.586 12.688 1 86.56 403 GLY B C 1
ATOM 6359 O O . GLY B 1 403 ? 17.75 -13.922 12.055 1 86.56 403 GLY B O 1
ATOM 6360 N N . GLU B 1 404 ? 16.219 -14.352 13.562 1 86.94 404 GLU B N 1
ATOM 6361 C CA . GLU B 1 404 ? 16.828 -15.617 13.953 1 86.94 404 GLU B CA 1
ATOM 6362 C C . GLU B 1 404 ? 16.656 -16.688 12.883 1 86.94 404 GLU B C 1
ATOM 6364 O O . GLU B 1 404 ? 17.516 -17.531 12.688 1 86.94 404 GLU B O 1
ATOM 6369 N N . ILE B 1 405 ? 15.555 -16.656 12.234 1 86.19 405 ILE B N 1
ATOM 6370 C CA . ILE B 1 405 ? 15.266 -17.625 11.195 1 86.19 405 ILE B CA 1
ATOM 6371 C C . ILE B 1 405 ? 16.234 -17.438 10.031 1 86.19 405 ILE B C 1
ATOM 6373 O O . ILE B 1 405 ? 16.859 -18.406 9.562 1 86.19 405 ILE B O 1
ATOM 6377 N N . GLU B 1 406 ? 16.422 -16.25 9.641 1 82.94 406 GLU B N 1
ATOM 6378 C CA . GLU B 1 406 ? 17.312 -15.938 8.531 1 82.94 406 GLU B CA 1
ATOM 6379 C C . GLU B 1 406 ? 18.766 -16.25 8.883 1 82.94 406 GLU B C 1
ATOM 6381 O O . GLU B 1 406 ? 19.516 -16.734 8.047 1 82.94 406 GLU B O 1
ATOM 6386 N N . GLU B 1 407 ? 19.109 -15.906 10.094 1 83.12 407 GLU B N 1
ATOM 6387 C CA . GLU B 1 407 ? 20.469 -16.188 10.547 1 83.12 407 GLU B CA 1
ATOM 6388 C C . GLU B 1 407 ? 20.766 -17.688 10.531 1 83.12 407 GLU B C 1
ATOM 6390 O O . GLU B 1 407 ? 21.859 -18.109 10.133 1 83.12 407 GLU B O 1
ATOM 6395 N N . THR B 1 408 ? 19.812 -18.438 10.922 1 84.25 408 THR B N 1
ATOM 6396 C CA . THR B 1 408 ? 19.969 -19.891 10.953 1 84.25 408 THR B CA 1
ATOM 6397 C C . THR B 1 408 ? 20.094 -20.438 9.531 1 84.25 408 THR B C 1
ATOM 6399 O O . THR B 1 408 ? 20.922 -21.328 9.273 1 84.25 408 THR B O 1
ATOM 6402 N N . LEU B 1 409 ? 19.359 -19.906 8.648 1 84.19 409 LEU B N 1
ATOM 6403 C CA . LEU B 1 409 ? 19.391 -20.344 7.258 1 84.19 409 LEU B CA 1
ATOM 6404 C C . LEU B 1 409 ? 20.734 -20 6.613 1 84.19 409 LEU B C 1
ATOM 6406 O O . LEU B 1 409 ? 21.266 -20.781 5.812 1 84.19 409 LEU B O 1
ATOM 6410 N N . SER B 1 410 ? 21.266 -18.859 6.941 1 79.44 410 SER B N 1
ATOM 6411 C CA . SER B 1 410 ? 22.562 -18.453 6.422 1 79.44 410 SER B CA 1
ATOM 6412 C C . SER B 1 410 ? 23.672 -19.375 6.922 1 79.44 410 SER B C 1
ATOM 6414 O O . SER B 1 410 ? 24.594 -19.703 6.18 1 79.44 410 SER B O 1
ATOM 6416 N N . ARG B 1 411 ? 23.609 -19.844 8.141 1 78.38 411 ARG B N 1
ATOM 6417 C CA . ARG B 1 411 ? 24.594 -20.734 8.734 1 78.38 411 ARG B CA 1
ATOM 6418 C C . ARG B 1 411 ? 24.516 -22.125 8.133 1 78.38 411 ARG B C 1
ATOM 6420 O O . ARG B 1 411 ? 25.547 -22.781 7.918 1 78.38 411 ARG B O 1
ATOM 6427 N N . GLN B 1 412 ? 23.266 -22.531 7.969 1 76.69 412 GLN B N 1
ATOM 6428 C CA . GLN B 1 412 ? 23.047 -23.844 7.371 1 76.69 412 GLN B CA 1
ATOM 6429 C C . GLN B 1 412 ? 23.625 -23.906 5.961 1 76.69 412 GLN B C 1
ATOM 6431 O O . GLN B 1 412 ? 24.188 -24.938 5.562 1 76.69 412 GLN B O 1
ATOM 6436 N N . GLY B 1 413 ? 23.5 -22.891 5.258 1 66.62 413 GLY B N 1
ATOM 6437 C CA . GLY B 1 413 ? 24.062 -22.844 3.918 1 66.62 413 GLY B CA 1
ATOM 6438 C C . GLY B 1 413 ? 25.578 -22.844 3.91 1 66.62 413 GLY B C 1
ATOM 6439 O O . GLY B 1 413 ? 26.203 -23.375 2.986 1 66.62 413 GLY B O 1
ATOM 6440 N N . SER B 1 414 ? 26.172 -22.344 4.996 1 64.94 414 SER B N 1
ATOM 6441 C CA . SER B 1 414 ? 27.625 -22.297 5.098 1 64.94 414 SER B CA 1
ATOM 6442 C C . SER B 1 414 ? 28.188 -23.641 5.527 1 64.94 414 SER B C 1
ATOM 6444 O O . SER B 1 414 ? 29.297 -24.016 5.129 1 64.94 414 SER B O 1
ATOM 6446 N N . GLU B 1 415 ? 27.391 -24.422 6.387 1 58.16 415 GLU B N 1
ATOM 6447 C CA . GLU B 1 415 ? 27.875 -25.703 6.902 1 58.16 415 GLU B CA 1
ATOM 6448 C C . GLU B 1 415 ? 27.75 -26.797 5.852 1 58.16 415 GLU B C 1
ATOM 6450 O O . GLU B 1 415 ? 28.531 -27.75 5.852 1 58.16 415 GLU B O 1
ATOM 6455 N N . GLU B 1 416 ? 26.688 -26.828 5.199 1 49.25 416 GLU B N 1
ATOM 6456 C CA . GLU B 1 416 ? 26.562 -27.844 4.164 1 49.25 416 GLU B CA 1
ATOM 6457 C C . GLU B 1 416 ? 27.672 -27.719 3.121 1 49.25 416 GLU B C 1
ATOM 6459 O O . GLU B 1 416 ? 27.797 -28.578 2.24 1 49.25 416 GLU B O 1
ATOM 6464 N N . ARG B 1 417 ? 28.719 -26.828 3.43 1 46.03 417 ARG B N 1
ATOM 6465 C CA . ARG B 1 417 ? 29.969 -26.719 2.67 1 46.03 417 ARG B CA 1
ATOM 6466 C C . ARG B 1 417 ? 31.141 -27.297 3.451 1 46.03 417 ARG B C 1
ATOM 6468 O O . ARG B 1 417 ? 31.25 -27.094 4.66 1 46.03 417 ARG B O 1
#

pLDDT: mean 90.85, std 9.8, range [40.88, 98.88]

Foldseek 3Di:
DWAKKWKDQFQQFNTAMDGFDLEFEEEEDPPLCQLSVVLLLQLLLVQLVWDFNQCQAAPDPVCCVPQVNDHRPPGLPRGGHPPAQKIKMWTWADDDPFKIKIWMWMWGSPPDTWTAKIWIWIAGNVVRDIDTQKIWGDDPPDQWIWMFGDQVDGTDTDTDGGRGDVLNVCQPPDGHPVSNVRSCRSNVASNQAQQAAADLVLLQDKDFADCDARNNRSQVLNNLANDPPVLSVVLFVVLQVLLLLADPWGFRTKHKFQDDPVSRIIWIWTWTDGPPDPDIDIDISNPDFPQSSLLSSVLSCLSRRAASGEYEYEASCVPGDLVCLLSVVCSSVVSSVVRVYRYYYYHLALSNQQNCDPVCQQSYWYWRAQPPPRRIYIHRSVPQPCSVVLVVVHGPSVCSVVCVSVVSVRVVNVVVD/DWAKKWKDQFQQANTAMDGFDLEFEEEEDPPLCQLSVVLLLQLLLVQLVWDFNQCQAAPDPVCCVPQVNDHRPPGLPRGGHPPAFKIKMWTWADDDPFKIKIWMWMWGSPPDTWTAKIWIWIAGNVVRDIDTQKIWGDDPPDQWIWMFGDQVDGTDTDTDGGRGDVLNVCQPPDGHPVSNVRSCRSNVLSNLAQQAAADLVLLQDKDFADCDARNNRSQVLNNLANDPPVLNVVLFVVLQVLLCLADPWGFRTKHKFQDDPVSRIIWIWTWTDGPPDPDIDIDISNPDAPQSSLLSSVLSCLSRRAASGEYEYEASCVPGDLVCLLSVVVSSVVSSVVRVYRYYYYHLALSNQQNCPPVCQQSYWYWRAQPPPRRIYIHRSVPQPCSVVLVVVHGPSVCSVVCVSVVSVRVVNVVVD

Radius of gyration: 28.61 Å; Cα contacts (8 Å, |Δi|>4): 1931; chains: 2; bounding box: 65×98×72 Å

Nearest PDB structures (foldseek):
  6p74-assembly1_A-2  TM=5.310E-01  e=2.939E-11  Thermus scotoductus
  8v48-assembly1_F  TM=4.491E-01  e=2.953E-07  Escherichia coli B185
  3uwx-assembly1_A-2  TM=3.574E-01  e=4.859E-04  Geobacillus sp. Y412MC52
  3zth-assembly1_A  TM=4.834E-01  e=3.012E-02  Streptococcus thermophilus LMG 18311
  4r8o-assembly1_A  TM=3.956E-01  e=9.475E-01  Phocaeicola vulgatus ATCC 8482

Secondary structure (DSSP, 8-state):
-EEEEEEEEETTEEEEEEE--SEEEEEESTTSSHHHHHHHHHHHHHHHTT--HHHHHH--HHHHHHT-----TTTTTTTBPTT-SEEEEEEEEE-SSSEEEEEEEEEE-SSS-EEEEEEEEEEETTTTEEEEEEEEEEPTT-SEEEEEE--SS-PPEEEEESSS-HHHHHTTS---HHHHHHHHHHHHHHHTEEEE---GGGSSS-EE--SS--TT-TTHHHHHHHS-HHHHHHHHHHHHHHHTTSSSSEEEEEEEEEETTTT-EEEEEEEEE-TT---EEEEEGGGS-HHHHHHHHHHHHHHHSPTT-EEEESSTTTT--GGGHHHHHHHHHHHHHHHT-EEEEE---HHHHHHH-GGGGGGEEEEEE-TTT--EEEEEGGGSTTHHHHHHT--HHHHHHTTHHHHHHHHHHHHT-/-EEEEEEEEETTEEEEEEE--SEEEEEESTTSSHHHHHHHHHHHHHHHTT--HHHHHH--HHHHHHT-----TTTTTTTBPTT-SEEEEEEEEE-SSSEEEEEEEEEE-SSS-EEEEEEEEEEETTTTEEEEEEEEEEPTT-SEEEEEE--SS-PPEEEEESSS-HHHHHTTS---HHHHHHHHHHHHHHHTEEEE---GGGSSS-EE--SS--TT-TTHHHHHHHS-HHHHHHHHHHHHHHHTTSSSS-EEEEEEEEETTTT-EEEEEEEEE-TT---EEEEEGGGS-HHHHHHHHHHHHHHHSPTT-EEEESSTTTT--GGGHHHHHHHHHHHHHHHT-EEEEE---HHHHHHH-GGGGGGEEEEEE-TTT--EEEEEGGGSTTHHHHHHT--HHHHHHTTHHHHHHHHHHHHT-